Protein AF-0000000080756932 (afdb_homodimer)

Structure (mmCIF, N/CA/C/O backbone):
data_AF-0000000080756932-model_v1
#
loop_
_entity.id
_entity.type
_entity.pdbx_description
1 polymer 'NADH:ubiquinone reductase (non-electrogenic)'
#
loop_
_atom_site.group_PDB
_atom_site.id
_atom_site.type_symbol
_atom_site.label_atom_id
_atom_site.label_alt_id
_atom_site.label_comp_id
_atom_site.label_asym_id
_atom_site.label_entity_id
_atom_site.label_seq_id
_atom_site.pdbx_PDB_ins_code
_atom_site.Cartn_x
_atom_site.Cartn_y
_atom_site.Cartn_z
_atom_site.occupancy
_atom_site.B_iso_or_equiv
_atom_site.auth_seq_id
_atom_site.auth_comp_id
_atom_site.auth_asym_id
_atom_site.auth_atom_id
_atom_site.pdbx_PDB_model_num
ATOM 1 N N . MET A 1 1 ? 19.188 -46.594 1.73 1 73 1 MET A N 1
ATOM 2 C CA . MET A 1 1 ? 19.375 -45.156 1.971 1 73 1 MET A CA 1
ATOM 3 C C . MET A 1 1 ? 18.594 -44.312 0.963 1 73 1 MET A C 1
ATOM 5 O O . MET A 1 1 ? 18.453 -44.719 -0.194 1 73 1 MET A O 1
ATOM 9 N N . ALA A 1 2 ? 17.906 -43.281 1.325 1 90.12 2 ALA A N 1
ATOM 10 C CA . ALA A 1 2 ? 17.047 -42.469 0.476 1 90.12 2 ALA A CA 1
ATOM 11 C C . ALA A 1 2 ? 17.844 -41.812 -0.647 1 90.12 2 ALA A C 1
ATOM 13 O O . ALA A 1 2 ? 18.984 -41.375 -0.446 1 90.12 2 ALA A O 1
ATOM 14 N N . HIS A 1 3 ? 17.375 -41.906 -1.896 1 95.88 3 HIS A N 1
ATOM 15 C CA . HIS A 1 3 ? 18 -41.219 -3.021 1 95.88 3 HIS A CA 1
ATOM 16 C C . HIS A 1 3 ? 17.969 -39.719 -2.822 1 95.88 3 HIS A C 1
ATOM 18 O O . HIS A 1 3 ? 16.891 -39.125 -2.602 1 95.88 3 HIS A O 1
ATOM 24 N N . LYS A 1 4 ? 19.109 -39.125 -2.869 1 97.75 4 LYS A N 1
ATOM 25 C CA . LYS A 1 4 ? 19.219 -37.656 -2.748 1 97.75 4 LYS A CA 1
ATOM 26 C C . LYS A 1 4 ? 19.031 -37 -4.102 1 97.75 4 LYS A C 1
ATOM 28 O O . LYS A 1 4 ? 19.906 -37.062 -4.973 1 97.75 4 LYS A O 1
ATOM 33 N N . VAL A 1 5 ? 17.953 -36.375 -4.242 1 98.44 5 VAL A N 1
ATOM 34 C CA . VAL A 1 5 ? 17.672 -35.625 -5.453 1 98.44 5 VAL A CA 1
ATOM 35 C C . VAL A 1 5 ? 17.859 -34.125 -5.176 1 98.44 5 VAL A C 1
ATOM 37 O O . VAL A 1 5 ? 17.094 -33.531 -4.418 1 98.44 5 VAL A O 1
ATOM 40 N N . LEU A 1 6 ? 18.859 -33.531 -5.812 1 98.62 6 LEU A N 1
ATOM 41 C CA . LEU A 1 6 ? 19.172 -32.094 -5.625 1 98.62 6 LEU A CA 1
ATOM 42 C C . LEU A 1 6 ? 18.719 -31.281 -6.828 1 98.62 6 LEU A C 1
ATOM 44 O O . LEU A 1 6 ? 18.922 -31.688 -7.977 1 98.62 6 LEU A O 1
ATOM 48 N N . ILE A 1 7 ? 17.984 -30.234 -6.559 1 98.69 7 ILE A N 1
ATOM 49 C CA . ILE A 1 7 ? 17.594 -29.25 -7.57 1 98.69 7 ILE A CA 1
ATOM 50 C C . ILE A 1 7 ? 18.359 -27.953 -7.348 1 98.69 7 ILE A C 1
ATOM 52 O O . ILE A 1 7 ? 18.25 -27.328 -6.281 1 98.69 7 ILE A O 1
ATOM 56 N N . LEU A 1 8 ? 19.141 -27.547 -8.328 1 98.25 8 LEU A N 1
ATOM 57 C CA . LEU A 1 8 ? 19.891 -26.312 -8.211 1 98.25 8 LEU A CA 1
ATOM 58 C C . LEU A 1 8 ? 19.203 -25.188 -8.977 1 98.25 8 LEU A C 1
ATOM 60 O O . LEU A 1 8 ? 19.172 -25.203 -10.211 1 98.25 8 LEU A O 1
ATOM 64 N N . GLY A 1 9 ? 18.703 -24.234 -8.234 1 97.56 9 GLY A N 1
ATOM 65 C CA . GLY A 1 9 ? 17.969 -23.109 -8.805 1 97.56 9 GLY A CA 1
ATOM 66 C C . GLY A 1 9 ? 16.484 -23.156 -8.531 1 97.56 9 GLY A C 1
ATOM 67 O O . GLY A 1 9 ? 15.812 -24.141 -8.883 1 97.56 9 GLY A O 1
ATOM 68 N N . ALA A 1 10 ? 15.984 -22.125 -7.891 1 96.69 10 ALA A N 1
ATOM 69 C CA . ALA A 1 10 ? 14.562 -22.047 -7.57 1 96.69 10 ALA A CA 1
ATOM 70 C C . ALA A 1 10 ? 13.844 -21.047 -8.461 1 96.69 10 ALA A C 1
ATOM 72 O O . ALA A 1 10 ? 13.117 -20.172 -7.973 1 96.69 10 ALA A O 1
ATOM 73 N N . GLY A 1 11 ? 14.133 -21.141 -9.781 1 96.56 11 GLY A N 1
ATOM 74 C CA . GLY A 1 11 ? 13.336 -20.453 -10.789 1 96.56 11 GLY A CA 1
ATOM 75 C C . GLY A 1 11 ? 12.117 -21.25 -11.234 1 96.56 11 GLY A C 1
ATOM 76 O O . GLY A 1 11 ? 11.688 -22.156 -10.531 1 96.56 11 GLY A O 1
ATOM 77 N N . TYR A 1 12 ? 11.578 -20.938 -12.359 1 97.31 12 TYR A N 1
ATOM 78 C CA . TYR A 1 12 ? 10.359 -21.578 -12.852 1 97.31 12 TYR A CA 1
ATOM 79 C C . TYR A 1 12 ? 10.562 -23.078 -13.031 1 97.31 12 TYR A C 1
ATOM 81 O O . TYR A 1 12 ? 9.773 -23.875 -12.531 1 97.31 12 TYR A O 1
ATOM 89 N N . ALA A 1 13 ? 11.633 -23.422 -13.656 1 98.19 13 ALA A N 1
ATOM 90 C CA . ALA A 1 13 ? 11.891 -24.828 -13.961 1 98.19 13 ALA A CA 1
ATOM 91 C C . ALA A 1 13 ? 12.188 -25.625 -12.695 1 98.19 13 ALA A C 1
ATOM 93 O O . ALA A 1 13 ? 11.664 -26.719 -12.508 1 98.19 13 ALA A O 1
ATOM 94 N N . GLY A 1 14 ? 13.008 -25.047 -11.852 1 98.62 14 GLY A N 1
ATOM 95 C CA . GLY A 1 14 ? 13.375 -25.734 -10.617 1 98.62 14 GLY A CA 1
ATOM 96 C C . GLY A 1 14 ? 12.203 -25.953 -9.688 1 98.62 14 GLY A C 1
ATOM 97 O O . GLY A 1 14 ? 12.047 -27.031 -9.117 1 98.62 14 GLY A O 1
ATOM 98 N N . ILE A 1 15 ? 11.414 -25.016 -9.547 1 98 15 ILE A N 1
ATOM 99 C CA . ILE A 1 15 ? 10.25 -25.094 -8.672 1 98 15 ILE A CA 1
ATOM 100 C C . ILE A 1 15 ? 9.281 -26.141 -9.203 1 98 15 ILE A C 1
ATOM 102 O O . ILE A 1 15 ? 8.773 -26.984 -8.445 1 98 15 ILE A O 1
ATOM 106 N N . GLU A 1 16 ? 9.055 -26.094 -10.5 1 97.75 16 GLU A N 1
ATOM 107 C CA . GLU A 1 16 ? 8.164 -27.078 -11.102 1 97.75 16 GLU A CA 1
ATOM 108 C C . GLU A 1 16 ? 8.703 -28.5 -10.898 1 97.75 16 GLU A C 1
ATOM 110 O O . GLU A 1 16 ? 7.934 -29.422 -10.625 1 97.75 16 GLU A O 1
ATOM 115 N N . ALA A 1 17 ? 9.984 -28.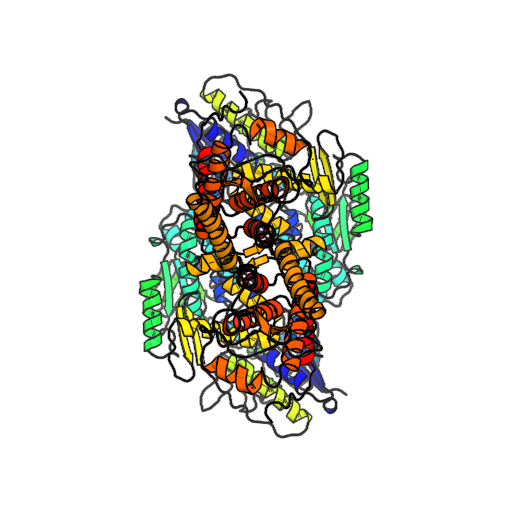672 -11.039 1 98.5 17 ALA A N 1
ATOM 116 C CA . ALA A 1 17 ? 10.602 -29.984 -10.828 1 98.5 17 ALA A CA 1
ATOM 117 C C . ALA A 1 17 ? 10.398 -30.453 -9.391 1 98.5 17 ALA A C 1
ATOM 119 O O . ALA A 1 17 ? 9.984 -31.594 -9.164 1 98.5 17 ALA A O 1
ATOM 120 N N . ALA A 1 18 ? 10.672 -29.578 -8.461 1 98.12 18 ALA A N 1
ATOM 121 C CA . ALA A 1 18 ? 10.555 -29.922 -7.047 1 98.12 18 ALA A CA 1
ATOM 122 C C . ALA A 1 18 ? 9.125 -30.297 -6.684 1 98.12 18 ALA A C 1
ATOM 124 O O . ALA A 1 18 ? 8.883 -31.297 -6 1 98.12 18 ALA A O 1
ATOM 125 N N . LEU A 1 19 ? 8.219 -29.531 -7.164 1 95.88 19 LEU A N 1
ATOM 126 C CA . LEU A 1 19 ? 6.812 -29.766 -6.855 1 95.88 19 LEU A CA 1
ATOM 127 C C . LEU A 1 19 ? 6.328 -31.062 -7.504 1 95.88 19 LEU A C 1
ATOM 129 O O . LEU A 1 19 ? 5.547 -31.812 -6.906 1 95.88 19 LEU A O 1
ATOM 133 N N . THR A 1 20 ? 6.781 -31.328 -8.703 1 96.19 20 THR A N 1
ATOM 134 C CA . THR A 1 20 ? 6.41 -32.531 -9.406 1 96.19 20 THR A CA 1
ATOM 135 C C . THR A 1 20 ? 6.961 -33.781 -8.688 1 96.19 20 THR A C 1
ATOM 137 O O . THR A 1 20 ? 6.254 -34.75 -8.508 1 96.19 20 THR A O 1
ATOM 140 N N . LEU A 1 21 ? 8.211 -33.688 -8.289 1 97.38 21 LEU A N 1
ATOM 141 C CA . LEU A 1 21 ? 8.805 -34.781 -7.531 1 97.38 21 LEU A CA 1
ATOM 142 C C . LEU A 1 21 ? 7.996 -35.094 -6.273 1 97.38 21 LEU A C 1
ATOM 144 O O . LEU A 1 21 ? 7.688 -36.25 -5.98 1 97.38 21 LEU A O 1
ATOM 148 N N . HIS A 1 22 ? 7.703 -34.031 -5.566 1 95.12 22 HIS A N 1
ATOM 149 C CA . HIS A 1 22 ? 6.941 -34.188 -4.332 1 95.12 22 HIS A CA 1
ATOM 150 C C . HIS A 1 22 ? 5.59 -34.844 -4.602 1 95.12 22 HIS A C 1
ATOM 152 O O . HIS A 1 22 ? 5.176 -35.75 -3.869 1 95.12 22 HIS A O 1
ATOM 158 N N . LYS A 1 23 ? 4.918 -34.438 -5.629 1 92.44 23 LYS A N 1
ATOM 159 C CA . LYS A 1 23 ? 3.561 -34.875 -5.93 1 92.44 23 LYS A CA 1
ATOM 160 C C . LYS A 1 23 ? 3.551 -36.312 -6.422 1 92.44 23 LYS A C 1
ATOM 162 O O . LYS A 1 23 ? 2.643 -37.094 -6.094 1 92.44 23 LYS A O 1
ATOM 167 N N . LYS A 1 24 ? 4.594 -36.688 -7.16 1 94.19 24 LYS A N 1
ATOM 168 C CA . LYS A 1 24 ? 4.535 -37.969 -7.887 1 94.19 24 LYS A CA 1
ATOM 169 C C . LYS A 1 24 ? 5.355 -39.031 -7.184 1 94.19 24 LYS A C 1
ATOM 171 O O . LYS A 1 24 ? 5.238 -40.219 -7.496 1 94.19 24 LYS A O 1
ATOM 176 N N . LYS A 1 25 ? 6.129 -38.594 -6.246 1 93.56 25 LYS A N 1
ATOM 177 C CA . LYS A 1 25 ? 6.934 -39.594 -5.551 1 93.56 25 LYS A CA 1
ATOM 178 C C . LYS A 1 25 ? 6.055 -40.562 -4.742 1 93.56 25 LYS A C 1
ATOM 180 O O . LYS A 1 25 ? 5.012 -40.156 -4.227 1 93.56 25 LYS A O 1
ATOM 185 N N . ARG A 1 26 ? 6.418 -41.75 -4.711 1 91.44 26 ARG A N 1
ATOM 186 C CA . ARG A 1 26 ? 5.812 -42.75 -3.854 1 91.44 26 ARG A CA 1
ATOM 187 C C . ARG A 1 26 ? 6.695 -43.062 -2.646 1 91.44 26 ARG A C 1
ATOM 189 O O . ARG A 1 26 ? 7.891 -42.75 -2.66 1 91.44 26 ARG A O 1
ATOM 196 N N . LYS A 1 27 ? 6.039 -43.531 -1.605 1 88.56 27 LYS A N 1
ATOM 197 C CA . LYS A 1 27 ? 6.797 -43.875 -0.401 1 88.56 27 LYS A CA 1
ATOM 198 C C . LYS A 1 27 ? 7.953 -44.812 -0.718 1 88.56 27 LYS A C 1
ATOM 200 O O . LYS A 1 27 ? 9.047 -44.688 -0.167 1 88.56 27 LYS A O 1
ATOM 205 N N . LYS A 1 28 ? 7.695 -45.688 -1.664 1 90.44 28 LYS A N 1
ATOM 206 C CA . LYS A 1 28 ? 8.672 -46.719 -1.999 1 90.44 28 LYS A CA 1
ATOM 207 C C . LYS A 1 28 ? 9.867 -46.125 -2.73 1 90.44 28 LYS A C 1
ATOM 209 O O . LYS A 1 28 ? 10.938 -46.75 -2.781 1 90.44 28 LYS A O 1
ATOM 214 N N . ASP A 1 29 ? 9.695 -45.031 -3.309 1 91.69 29 ASP A N 1
ATOM 215 C CA . ASP A 1 29 ? 10.789 -44.406 -4.031 1 91.69 29 ASP A CA 1
ATOM 216 C C . ASP A 1 29 ? 11.891 -43.938 -3.07 1 91.69 29 ASP A C 1
ATOM 218 O O . ASP A 1 29 ? 13.055 -43.844 -3.461 1 91.69 29 ASP A O 1
ATOM 222 N N . ASP A 1 30 ? 11.586 -43.656 -1.837 1 92.69 30 ASP A N 1
ATOM 223 C CA . ASP A 1 30 ? 12.508 -43.25 -0.78 1 92.69 30 ASP A CA 1
ATOM 224 C C . ASP A 1 30 ? 13.461 -42.156 -1.269 1 92.69 30 ASP A C 1
ATOM 226 O O . ASP A 1 30 ? 14.672 -42.375 -1.349 1 92.69 30 ASP A O 1
ATOM 230 N N . ILE A 1 31 ? 12.938 -41 -1.552 1 95.31 31 ILE A N 1
ATOM 231 C CA . ILE A 1 31 ? 13.758 -39.938 -2.084 1 95.31 31 ILE A CA 1
ATOM 232 C C . ILE A 1 31 ? 13.727 -38.75 -1.122 1 95.31 31 ILE A C 1
ATOM 234 O O . ILE A 1 31 ? 12.719 -38.5 -0.458 1 95.31 31 ILE A O 1
ATOM 238 N N . GLU A 1 32 ? 14.836 -38.062 -1.008 1 96.75 32 GLU A N 1
ATOM 239 C CA . GLU A 1 32 ? 14.984 -36.781 -0.337 1 96.75 32 GLU A CA 1
ATOM 240 C C . GLU A 1 32 ? 15.172 -35.656 -1.347 1 96.75 32 GLU A C 1
ATOM 242 O O . GLU A 1 32 ? 16.141 -35.656 -2.1 1 96.75 32 GLU A O 1
ATOM 247 N N . ILE A 1 33 ? 14.234 -34.781 -1.325 1 97.88 33 ILE A N 1
ATOM 248 C CA . ILE A 1 33 ? 14.258 -33.719 -2.301 1 97.88 33 ILE A CA 1
ATOM 249 C C . ILE A 1 33 ? 14.797 -32.438 -1.647 1 97.88 33 ILE A C 1
ATOM 251 O O . ILE A 1 33 ? 14.289 -32 -0.614 1 97.88 33 ILE A O 1
ATOM 255 N N . THR A 1 34 ? 15.852 -31.828 -2.219 1 97.81 34 THR A N 1
ATOM 256 C CA . THR A 1 34 ? 16.438 -30.562 -1.749 1 97.81 34 THR A CA 1
ATOM 257 C C . THR A 1 34 ? 16.547 -29.562 -2.893 1 97.81 34 THR A C 1
ATOM 259 O O . THR A 1 34 ? 17.047 -29.891 -3.971 1 97.81 34 THR A O 1
ATOM 262 N N . ILE A 1 35 ? 16.062 -28.391 -2.668 1 97.88 35 ILE A N 1
ATOM 263 C CA . ILE A 1 35 ? 16.219 -27.312 -3.635 1 97.88 35 ILE A CA 1
ATOM 264 C C . ILE A 1 35 ? 17.141 -26.234 -3.064 1 97.88 35 ILE A C 1
ATOM 266 O O . ILE A 1 35 ? 16.984 -25.828 -1.912 1 97.88 35 ILE A O 1
ATOM 270 N N . ILE A 1 36 ? 18.156 -25.844 -3.893 1 96.25 36 ILE A N 1
ATOM 271 C CA . ILE A 1 36 ? 19.156 -24.859 -3.471 1 96.25 36 ILE A CA 1
ATOM 272 C C . ILE A 1 36 ? 19.062 -23.609 -4.344 1 96.25 36 ILE A C 1
ATOM 274 O O . ILE A 1 36 ? 19 -23.719 -5.574 1 96.25 36 ILE A O 1
ATOM 278 N N . ASP A 1 37 ? 18.938 -22.516 -3.703 1 94 37 ASP A N 1
ATOM 279 C CA . ASP A 1 37 ? 18.953 -21.25 -4.418 1 94 37 ASP A CA 1
ATOM 280 C C . ASP A 1 37 ? 19.703 -20.188 -3.619 1 94 37 ASP A C 1
ATOM 282 O O . ASP A 1 37 ? 19.766 -20.25 -2.389 1 94 37 ASP A O 1
ATOM 286 N N . LYS A 1 38 ? 20.25 -19.25 -4.324 1 89.06 38 LYS A N 1
ATOM 287 C CA . LYS A 1 38 ? 20.969 -18.172 -3.658 1 89.06 38 LYS A CA 1
ATOM 288 C C . LYS A 1 38 ? 20 -17.203 -2.99 1 89.06 38 LYS A C 1
ATOM 290 O O . LYS A 1 38 ? 20.391 -16.469 -2.07 1 89.06 38 LYS A O 1
ATOM 295 N N . ASN A 1 39 ? 18.781 -17.219 -3.496 1 83.62 39 ASN A N 1
ATOM 296 C CA . ASN A 1 39 ? 17.75 -16.359 -2.92 1 83.62 39 ASN A CA 1
ATOM 297 C C . ASN A 1 39 ? 16.719 -17.172 -2.15 1 83.62 39 ASN A C 1
ATOM 299 O O . ASN A 1 39 ? 16.438 -18.328 -2.494 1 83.62 39 ASN A O 1
ATOM 303 N N . PRO A 1 40 ? 16.125 -16.609 -1.154 1 82.25 40 PRO A N 1
ATOM 304 C CA . PRO A 1 40 ? 15.062 -17.297 -0.428 1 82.25 40 PRO A CA 1
ATOM 305 C C . PRO A 1 40 ? 13.688 -17.078 -1.067 1 82.25 40 PRO A C 1
ATOM 307 O O . PRO A 1 40 ? 12.664 -17.359 -0.44 1 82.25 40 PRO A O 1
ATOM 310 N N . TYR A 1 41 ? 13.703 -16.516 -2.244 1 87.06 41 TYR A N 1
ATOM 311 C CA . TYR A 1 41 ? 12.438 -16.219 -2.908 1 87.06 41 TYR A CA 1
ATOM 312 C C . TYR A 1 41 ? 12.508 -16.547 -4.395 1 87.06 41 TYR A C 1
ATOM 314 O O . TYR A 1 41 ? 13.602 -16.609 -4.969 1 87.06 41 TYR A O 1
ATOM 322 N N . HIS A 1 42 ? 11.32 -16.828 -4.906 1 93.38 42 HIS A N 1
ATOM 323 C CA . HIS A 1 42 ? 11.102 -16.953 -6.344 1 93.38 42 HIS A CA 1
ATOM 324 C C . HIS A 1 42 ? 10.766 -15.609 -6.973 1 93.38 42 HIS A C 1
ATOM 326 O O . HIS A 1 42 ? 9.969 -14.852 -6.422 1 93.38 42 HIS A O 1
ATOM 332 N N . THR A 1 43 ? 11.438 -15.273 -8.047 1 92.75 43 THR A N 1
ATOM 333 C CA . THR A 1 43 ? 11.172 -14.016 -8.742 1 92.75 43 THR A CA 1
ATOM 334 C C . THR A 1 43 ? 10.258 -14.242 -9.945 1 92.75 43 THR A C 1
ATOM 336 O O . THR A 1 43 ? 10.523 -15.117 -10.766 1 92.75 43 THR A O 1
ATOM 339 N N . LEU A 1 44 ? 9.242 -13.492 -10.016 1 94.06 44 LEU A N 1
ATOM 340 C CA . LEU A 1 44 ? 8.375 -13.492 -11.18 1 94.06 44 LEU A CA 1
ATOM 341 C C . LEU A 1 44 ? 8.953 -12.617 -12.289 1 94.06 44 LEU A C 1
ATOM 343 O O . LEU A 1 44 ? 8.594 -11.445 -12.406 1 94.06 44 LEU A O 1
ATOM 347 N N . LEU A 1 45 ? 9.68 -13.203 -13.102 1 91.88 45 LEU A N 1
ATOM 348 C CA . LEU A 1 45 ? 10.477 -12.516 -14.109 1 91.88 45 LEU A CA 1
ATOM 349 C C . LEU A 1 45 ? 9.578 -11.797 -15.117 1 91.88 45 LEU A C 1
ATOM 351 O O . LEU A 1 45 ? 9.945 -10.742 -15.641 1 91.88 45 LEU A O 1
ATOM 355 N N . THR A 1 46 ? 8.453 -12.312 -15.336 1 90.25 46 THR A N 1
ATOM 356 C CA . THR A 1 46 ? 7.559 -11.805 -16.375 1 90.25 46 THR A CA 1
ATOM 357 C C . THR A 1 46 ? 6.938 -10.477 -15.938 1 90.25 46 THR A C 1
ATOM 359 O O . THR A 1 46 ? 6.332 -9.773 -16.75 1 90.25 46 THR A O 1
ATOM 362 N N . GLU A 1 47 ? 7.133 -10.102 -14.75 1 92.69 47 GLU A N 1
ATOM 363 C CA . GLU A 1 47 ? 6.484 -8.891 -14.25 1 92.69 47 GLU A CA 1
ATOM 364 C C . GLU A 1 47 ? 7.516 -7.875 -13.766 1 92.69 47 GLU A C 1
ATOM 366 O O . GLU A 1 47 ? 7.16 -6.84 -13.203 1 92.69 47 GLU A O 1
ATOM 371 N N . LEU A 1 48 ? 8.75 -8.102 -13.984 1 93.19 48 LEU A N 1
ATOM 372 C CA . LEU A 1 48 ? 9.812 -7.223 -13.492 1 93.19 48 LEU A CA 1
ATOM 373 C C . LEU A 1 48 ? 9.68 -5.824 -14.086 1 93.19 48 LEU A C 1
ATOM 375 O O . LEU A 1 48 ? 9.961 -4.828 -13.414 1 93.19 48 LEU A O 1
ATOM 379 N N . HIS A 1 49 ? 9.25 -5.785 -15.375 1 94 49 HIS A N 1
ATOM 380 C CA . HIS A 1 49 ? 9.125 -4.504 -16.062 1 94 49 HIS A CA 1
ATOM 381 C C . HIS A 1 49 ? 8.094 -3.613 -15.375 1 94 49 HIS A C 1
ATOM 383 O O . HIS A 1 49 ? 8.18 -2.385 -15.445 1 94 49 HIS A O 1
ATOM 389 N N . GLU A 1 50 ? 7.137 -4.219 -14.75 1 93.62 50 GLU A N 1
ATOM 390 C CA . GLU A 1 50 ? 6.102 -3.449 -14.062 1 93.62 50 GLU A CA 1
ATOM 391 C C . GLU A 1 50 ? 6.672 -2.732 -12.836 1 93.62 50 GLU A C 1
ATOM 393 O O . GLU A 1 50 ? 6.242 -1.625 -12.508 1 93.62 50 GLU A O 1
ATOM 398 N N . VAL A 1 51 ? 7.613 -3.371 -12.172 1 91.94 51 VAL A N 1
ATOM 399 C CA . VAL A 1 51 ? 8.281 -2.746 -11.039 1 91.94 51 VAL A CA 1
ATOM 400 C C . VAL A 1 51 ? 9.227 -1.648 -11.531 1 91.94 51 VAL A C 1
ATOM 402 O O . VAL A 1 51 ? 9.227 -0.539 -10.992 1 91.94 51 VAL A O 1
ATOM 405 N N . ALA A 1 52 ? 9.922 -1.959 -12.578 1 94.5 52 ALA A N 1
ATOM 406 C CA . ALA A 1 52 ? 10.852 -0.988 -13.156 1 94.5 52 ALA A CA 1
ATOM 407 C C . ALA A 1 52 ? 10.117 0.268 -13.609 1 94.5 52 ALA A C 1
ATOM 409 O O . ALA A 1 52 ? 10.633 1.38 -13.484 1 94.5 52 ALA A O 1
ATOM 410 N N . GLY A 1 53 ? 8.945 0.082 -14.117 1 94.19 53 GLY A N 1
ATOM 411 C CA . GLY A 1 53 ? 8.125 1.18 -14.594 1 94.19 53 GLY A CA 1
ATOM 412 C C . GLY A 1 53 ? 7.215 1.754 -13.523 1 94.19 53 GLY A C 1
ATOM 413 O O . GLY A 1 53 ? 6.297 2.518 -13.828 1 94.19 53 GLY A O 1
ATOM 414 N N . ASN A 1 54 ? 7.332 1.336 -12.297 1 92.06 54 ASN A N 1
ATOM 415 C CA . ASN A 1 54 ? 6.645 1.868 -11.125 1 92.06 54 ASN A CA 1
ATOM 416 C C . ASN A 1 54 ? 5.141 1.613 -11.188 1 92.06 54 ASN A C 1
ATOM 418 O O . ASN A 1 54 ? 4.344 2.453 -10.766 1 92.06 54 ASN A O 1
ATOM 422 N N . ARG A 1 55 ? 4.758 0.585 -11.82 1 90.75 55 ARG A N 1
ATOM 423 C CA . ARG A 1 55 ? 3.34 0.234 -11.836 1 90.75 55 ARG A CA 1
ATOM 424 C C . ARG A 1 55 ? 2.938 -0.469 -10.547 1 90.75 55 ARG A C 1
ATOM 426 O O . ARG A 1 55 ? 1.871 -0.194 -9.992 1 90.75 55 ARG A O 1
ATOM 433 N N . ILE A 1 56 ? 3.787 -1.425 -10.148 1 89 56 ILE A N 1
ATOM 434 C CA . ILE A 1 56 ? 3.52 -2.188 -8.93 1 89 56 ILE A CA 1
ATOM 435 C C . ILE A 1 56 ? 4.738 -2.137 -8.008 1 89 56 ILE A C 1
ATOM 437 O O . ILE A 1 56 ? 5.824 -1.73 -8.43 1 89 56 ILE A O 1
ATOM 441 N N . THR A 1 57 ? 4.531 -2.588 -6.762 1 82.69 57 THR A N 1
ATOM 442 C CA . THR A 1 57 ? 5.598 -2.572 -5.77 1 82.69 57 THR A CA 1
ATOM 443 C C . THR A 1 57 ? 6.5 -3.795 -5.922 1 82.69 57 THR A C 1
ATOM 445 O O . THR A 1 57 ? 6.133 -4.762 -6.59 1 82.69 57 THR A O 1
ATOM 448 N N . GLU A 1 58 ? 7.621 -3.678 -5.32 1 80.38 58 GLU A N 1
ATOM 449 C CA . GLU A 1 58 ? 8.641 -4.707 -5.504 1 80.38 58 GLU A CA 1
ATOM 450 C C . GLU A 1 58 ? 8.219 -6.023 -4.852 1 80.38 58 GLU A C 1
ATOM 452 O O . GLU A 1 58 ? 8.586 -7.098 -5.324 1 80.38 58 GLU A O 1
ATOM 457 N N . ASP A 1 59 ? 7.434 -6.016 -3.869 1 78.56 59 ASP A N 1
ATOM 458 C CA . ASP A 1 59 ? 7.02 -7.234 -3.184 1 78.56 59 ASP A CA 1
ATOM 459 C C . ASP A 1 59 ? 6.023 -8.023 -4.027 1 78.56 59 ASP A C 1
ATOM 461 O O . ASP A 1 59 ? 5.77 -9.203 -3.758 1 78.56 59 ASP A O 1
ATOM 465 N N . ALA A 1 60 ? 5.547 -7.395 -5.074 1 85.81 60 ALA A N 1
ATOM 466 C CA . ALA A 1 60 ? 4.555 -8.031 -5.938 1 85.81 60 ALA A CA 1
ATOM 467 C C . ALA A 1 60 ? 5.211 -9.047 -6.867 1 85.81 60 ALA A C 1
ATOM 469 O O . ALA A 1 60 ? 4.535 -9.922 -7.426 1 85.81 60 ALA A O 1
ATOM 470 N N . VAL A 1 61 ? 6.547 -8.992 -6.996 1 90.75 61 VAL A N 1
ATOM 471 C CA . VAL A 1 61 ? 7.164 -9.836 -8.016 1 90.75 61 VAL A CA 1
ATOM 472 C C . VAL A 1 61 ? 8.039 -10.898 -7.352 1 90.75 61 VAL A C 1
ATOM 474 O O . VAL A 1 61 ? 8.852 -11.547 -8.016 1 90.75 61 VAL A O 1
ATOM 477 N N . ILE A 1 62 ? 7.902 -11.062 -6.043 1 88.56 62 ILE A N 1
ATOM 478 C CA . ILE A 1 62 ? 8.672 -12.094 -5.352 1 88.56 62 ILE A CA 1
ATOM 479 C C . ILE A 1 62 ? 7.73 -12.992 -4.551 1 88.56 62 ILE A C 1
ATOM 481 O O . ILE A 1 62 ? 6.727 -12.516 -4.008 1 88.56 62 ILE A O 1
ATOM 485 N N . VAL A 1 63 ? 8.039 -14.273 -4.496 1 89.19 63 VAL A N 1
ATOM 486 C CA . VAL A 1 63 ? 7.316 -15.258 -3.703 1 89.19 63 VAL A CA 1
ATOM 487 C C . VAL A 1 63 ? 8.289 -16.031 -2.816 1 89.19 63 VAL A C 1
ATOM 489 O O . VAL A 1 63 ? 9.18 -16.719 -3.316 1 89.19 63 VAL A O 1
ATOM 492 N N . PRO A 1 64 ? 8.133 -15.938 -1.53 1 84.5 64 PRO A N 1
ATOM 493 C CA . PRO A 1 64 ? 9.031 -16.703 -0.657 1 84.5 64 PRO A CA 1
ATOM 494 C C . PRO A 1 64 ? 8.969 -18.203 -0.909 1 84.5 64 PRO A C 1
ATOM 496 O O . PRO A 1 64 ? 7.875 -18.766 -1.045 1 84.5 64 PRO A O 1
ATOM 499 N N . LEU A 1 65 ? 10.141 -18.828 -0.977 1 91.12 65 LEU A N 1
ATOM 500 C CA . LEU A 1 65 ? 10.211 -20.266 -1.246 1 91.12 65 LEU A CA 1
ATOM 501 C C . LEU A 1 65 ? 9.539 -21.062 -0.132 1 91.12 65 LEU A C 1
ATOM 503 O O . LEU A 1 65 ? 8.914 -22.094 -0.391 1 91.12 65 LEU A O 1
ATOM 507 N N . LYS A 1 66 ? 9.609 -20.578 1.049 1 83.75 66 LYS A N 1
ATOM 508 C CA . LYS A 1 66 ? 8.984 -21.25 2.188 1 83.75 66 LYS A CA 1
ATOM 509 C C . LYS A 1 66 ? 7.477 -21.359 1.998 1 83.75 66 LYS A C 1
ATOM 511 O O . LYS A 1 66 ? 6.867 -22.344 2.422 1 83.75 66 LYS A O 1
ATOM 516 N N . ASP A 1 67 ? 6.965 -20.359 1.4 1 86 67 ASP A N 1
ATOM 517 C CA . ASP A 1 67 ? 5.527 -20.375 1.143 1 86 67 ASP A CA 1
ATOM 518 C C . ASP A 1 67 ? 5.184 -21.344 0.01 1 86 67 ASP A C 1
ATOM 520 O O . ASP A 1 67 ? 4.18 -22.047 0.078 1 86 67 ASP A O 1
ATOM 524 N N . ILE A 1 68 ? 6.02 -21.359 -0.972 1 92.69 68 ILE A N 1
ATOM 525 C CA . ILE A 1 68 ? 5.789 -22.219 -2.123 1 92.69 68 ILE A CA 1
ATOM 526 C C . ILE A 1 68 ? 5.84 -23.688 -1.685 1 92.69 68 ILE A C 1
ATOM 528 O O . ILE A 1 68 ? 4.988 -24.484 -2.08 1 92.69 68 ILE A O 1
ATOM 532 N N . PHE A 1 69 ? 6.754 -23.984 -0.862 1 93.19 69 PHE A N 1
ATOM 533 C CA . PHE A 1 69 ? 6.977 -25.391 -0.528 1 93.19 69 PHE A CA 1
ATOM 534 C C . PHE A 1 69 ? 6.398 -25.719 0.843 1 93.19 69 PHE A C 1
ATOM 536 O O . PHE A 1 69 ? 6.711 -26.766 1.422 1 93.19 69 PHE A O 1
ATOM 543 N N . ALA A 1 70 ? 5.469 -24.781 1.191 1 85.25 70 ALA A N 1
ATOM 544 C CA . ALA A 1 70 ? 4.758 -25.078 2.432 1 85.25 70 ALA A CA 1
ATOM 545 C C . ALA A 1 70 ? 3.959 -26.375 2.305 1 85.25 70 ALA A C 1
ATOM 547 O O . ALA A 1 70 ? 3.342 -26.641 1.27 1 85.25 70 ALA A O 1
ATOM 548 N N . TYR A 1 71 ? 4.059 -27.234 3.254 1 87.12 71 TYR A N 1
ATOM 549 C CA . TYR A 1 71 ? 3.289 -28.469 3.328 1 87.12 71 TYR A CA 1
ATOM 550 C C . TYR A 1 71 ? 3.877 -29.547 2.41 1 87.12 71 TYR A C 1
ATOM 552 O O . TYR A 1 71 ? 3.17 -30.453 1.969 1 87.12 71 TYR A O 1
ATOM 560 N N . THR A 1 72 ? 5.039 -29.281 1.871 1 91.31 72 THR A N 1
ATOM 561 C CA . THR A 1 72 ? 5.785 -30.297 1.117 1 91.31 72 THR A CA 1
ATOM 562 C C . THR A 1 72 ? 6.977 -30.797 1.924 1 91.31 72 THR A C 1
ATOM 564 O O . THR A 1 72 ? 7.289 -30.25 2.984 1 91.31 72 THR A O 1
ATOM 567 N N . ASP A 1 73 ? 7.504 -31.859 1.496 1 90.19 73 ASP A N 1
ATOM 568 C CA . ASP A 1 73 ? 8.695 -32.375 2.164 1 90.19 73 ASP A CA 1
ATOM 569 C C . ASP A 1 73 ? 9.969 -31.922 1.441 1 90.19 73 ASP A C 1
ATOM 571 O O . ASP A 1 73 ? 11.023 -32.531 1.606 1 90.19 73 ASP A O 1
ATOM 575 N N . VAL A 1 74 ? 9.859 -30.922 0.624 1 95.5 74 VAL A N 1
ATOM 576 C CA . VAL A 1 74 ? 11.023 -30.375 -0.075 1 95.5 74 VAL A CA 1
ATOM 577 C C . VAL A 1 74 ? 11.859 -29.547 0.892 1 95.5 74 VAL A C 1
ATOM 579 O O . VAL A 1 74 ? 11.352 -28.625 1.539 1 95.5 74 VAL A O 1
ATOM 582 N N . LYS A 1 75 ? 13.078 -29.891 0.97 1 94.75 75 LYS A N 1
ATOM 583 C CA . LYS A 1 75 ? 14.008 -29.125 1.792 1 94.75 75 LYS A CA 1
ATOM 584 C C . LYS A 1 75 ? 14.555 -27.922 1.027 1 94.75 75 LYS A C 1
ATOM 586 O O . LYS A 1 75 ? 15.039 -28.062 -0.099 1 94.75 75 LYS A O 1
ATOM 591 N N . ILE A 1 76 ? 14.453 -26.75 1.656 1 92.81 76 ILE A N 1
ATOM 592 C CA . ILE A 1 76 ? 14.945 -25.531 1.038 1 92.81 76 ILE A CA 1
ATOM 593 C C . ILE A 1 76 ? 16.297 -25.141 1.647 1 92.81 76 ILE A C 1
ATOM 595 O O . ILE A 1 76 ? 16.422 -25.062 2.871 1 92.81 76 ILE A O 1
ATOM 599 N N . VAL A 1 77 ? 17.266 -24.938 0.768 1 90.81 77 VAL A N 1
ATOM 600 C CA . VAL A 1 77 ? 18.594 -24.516 1.221 1 90.81 77 VAL A CA 1
ATOM 601 C C . VAL A 1 77 ? 18.984 -23.219 0.515 1 90.81 77 VAL A C 1
ATOM 603 O O . VAL A 1 77 ? 18.984 -23.141 -0.716 1 90.81 77 VAL A O 1
ATOM 606 N N . LYS A 1 78 ? 19.172 -22.219 1.254 1 86.88 78 LYS A N 1
ATOM 607 C CA . LYS A 1 78 ? 19.719 -20.984 0.691 1 86.88 78 LYS A CA 1
ATOM 608 C C . LYS A 1 78 ? 21.234 -21.031 0.63 1 86.88 78 LYS A C 1
ATOM 610 O O . LYS A 1 78 ? 21.906 -21.016 1.667 1 86.88 78 LYS A O 1
ATOM 615 N N . ASP A 1 79 ? 21.781 -21.109 -0.527 1 88.31 79 ASP A N 1
ATOM 616 C CA . ASP A 1 79 ? 23.219 -21.156 -0.733 1 88.31 79 ASP A CA 1
ATOM 617 C C . ASP A 1 79 ? 23.578 -20.797 -2.174 1 88.31 79 ASP A C 1
ATOM 619 O O . ASP A 1 79 ? 22.766 -20.984 -3.084 1 88.31 79 ASP A O 1
ATOM 623 N N . GLU A 1 80 ? 24.75 -20.172 -2.271 1 90.75 80 GLU A N 1
ATOM 624 C CA . GLU A 1 80 ? 25.25 -19.859 -3.609 1 90.75 80 GLU A CA 1
ATOM 625 C C . GLU A 1 80 ? 26.312 -20.859 -4.031 1 90.75 80 GLU A C 1
ATOM 627 O O . GLU A 1 80 ? 27.422 -20.859 -3.488 1 90.75 80 GLU A O 1
ATOM 632 N N . ILE A 1 81 ? 25.984 -21.672 -4.984 1 94.75 81 ILE A N 1
ATOM 633 C CA . ILE A 1 81 ? 26.906 -22.703 -5.457 1 94.75 81 ILE A CA 1
ATOM 634 C C . ILE A 1 81 ? 27.891 -22.094 -6.441 1 94.75 81 ILE A C 1
ATOM 636 O O . ILE A 1 81 ? 27.5 -21.375 -7.367 1 94.75 81 ILE A O 1
ATOM 640 N N . LYS A 1 82 ? 29.141 -22.469 -6.246 1 93.25 82 LYS A N 1
ATOM 641 C CA . LYS A 1 82 ? 30.203 -21.859 -7.062 1 93.25 82 LYS A CA 1
ATOM 642 C C . LYS A 1 82 ? 30.766 -22.875 -8.062 1 93.25 82 LYS A C 1
ATOM 644 O O . LYS A 1 82 ? 31.266 -22.484 -9.125 1 93.25 82 LYS A O 1
ATOM 649 N N . ASN A 1 83 ? 30.688 -24.094 -7.645 1 93.75 83 ASN A N 1
ATOM 650 C CA . ASN A 1 83 ? 31.234 -25.141 -8.5 1 93.75 83 ASN A CA 1
ATOM 651 C C . ASN A 1 83 ? 30.453 -26.438 -8.359 1 93.75 83 ASN A C 1
ATOM 653 O O . ASN A 1 83 ? 29.828 -26.688 -7.332 1 93.75 83 ASN A O 1
ATOM 657 N N . ILE A 1 84 ? 30.516 -27.188 -9.531 1 94.94 84 ILE A N 1
ATOM 658 C CA . ILE A 1 84 ? 29.859 -28.484 -9.539 1 94.94 84 ILE A CA 1
ATOM 659 C C . ILE A 1 84 ? 30.859 -29.562 -9.938 1 94.94 84 ILE A C 1
ATOM 661 O O . ILE A 1 84 ? 31.469 -29.5 -11.008 1 94.94 84 ILE A O 1
ATOM 665 N N . ASP A 1 85 ? 31.062 -30.578 -9.086 1 95.31 85 ASP A N 1
ATOM 666 C CA . ASP A 1 85 ? 31.875 -31.75 -9.375 1 95.31 85 ASP A CA 1
ATOM 667 C C . ASP A 1 85 ? 31.031 -32.906 -9.898 1 95.31 85 ASP A C 1
ATOM 669 O O . ASP A 1 85 ? 30.578 -33.75 -9.125 1 95.31 85 ASP A O 1
ATOM 673 N N . LEU A 1 86 ? 30.922 -33 -11.227 1 95.19 86 LEU A N 1
ATOM 674 C CA . LEU A 1 86 ? 30.047 -33.969 -11.867 1 95.19 86 LEU A CA 1
ATOM 675 C C . LEU A 1 86 ? 30.578 -35.375 -11.672 1 95.19 86 LEU A C 1
ATOM 677 O O . LEU A 1 86 ? 29.797 -36.344 -11.594 1 95.19 86 LEU A O 1
ATOM 681 N N . GLU A 1 87 ? 31.812 -35.562 -11.57 1 93.88 87 GLU A N 1
ATOM 682 C CA . GLU A 1 87 ? 32.438 -36.875 -11.438 1 93.88 87 GLU A CA 1
ATOM 683 C C . GLU A 1 87 ? 32.156 -37.469 -10.055 1 93.88 87 GLU A C 1
ATOM 685 O O . GLU A 1 87 ? 31.969 -38.688 -9.922 1 93.88 87 GLU A O 1
ATOM 690 N N . ASN A 1 88 ? 32.188 -36.562 -9.109 1 95.81 88 ASN A N 1
ATOM 691 C CA . ASN A 1 88 ? 31.984 -37.031 -7.742 1 95.81 88 ASN A CA 1
ATOM 692 C C . ASN A 1 88 ? 30.594 -36.719 -7.227 1 95.81 88 ASN A C 1
ATOM 694 O O . ASN A 1 88 ? 30.297 -36.875 -6.039 1 95.81 88 ASN A O 1
ATOM 698 N N . ASN A 1 89 ? 29.75 -36.281 -8.031 1 96.88 89 ASN A N 1
ATOM 699 C CA . ASN A 1 89 ? 28.344 -36 -7.738 1 96.88 89 ASN A CA 1
ATOM 700 C C . ASN A 1 89 ? 28.203 -35.094 -6.523 1 96.88 89 ASN A C 1
ATOM 702 O O . ASN A 1 89 ? 27.484 -35.406 -5.578 1 96.88 89 ASN A O 1
ATOM 706 N N . LYS A 1 90 ? 28.812 -33.938 -6.578 1 96.94 90 LYS A N 1
ATOM 707 C CA . LYS A 1 90 ? 28.703 -32.969 -5.465 1 96.94 90 LYS A CA 1
ATOM 708 C C . LYS A 1 90 ? 28.641 -31.547 -5.969 1 96.94 90 LYS A C 1
ATOM 710 O O . LYS A 1 90 ? 29.281 -31.203 -6.965 1 96.94 90 LYS A O 1
ATOM 715 N N . LEU A 1 91 ? 27.859 -30.719 -5.281 1 97.12 91 LEU A N 1
ATOM 716 C CA . LEU A 1 91 ? 27.844 -29.266 -5.445 1 97.12 91 LEU A CA 1
ATOM 717 C C . LEU A 1 91 ? 28.703 -28.578 -4.383 1 97.12 91 LEU A C 1
ATOM 719 O O . LEU A 1 91 ? 28.719 -29.016 -3.227 1 97.12 91 LEU A O 1
ATOM 723 N N . ILE A 1 92 ? 29.391 -27.547 -4.762 1 95.88 92 ILE A N 1
ATOM 724 C CA . ILE A 1 92 ? 30.344 -26.906 -3.854 1 95.88 92 ILE A CA 1
ATOM 725 C C . ILE A 1 92 ? 30.031 -25.422 -3.746 1 95.88 92 ILE A C 1
ATOM 727 O O . ILE A 1 92 ? 29.906 -24.734 -4.762 1 95.88 92 ILE A O 1
ATOM 731 N N . SER A 1 93 ? 29.797 -25 -2.551 1 92.88 93 SER A N 1
ATOM 732 C CA . SER A 1 93 ? 29.719 -23.578 -2.262 1 92.88 93 SER A CA 1
ATOM 733 C C . SER A 1 93 ? 30.953 -23.094 -1.517 1 92.88 93 SER A C 1
ATOM 735 O O . SER A 1 93 ? 31.969 -23.797 -1.45 1 92.88 93 SER A O 1
ATOM 737 N N . ASP A 1 94 ? 30.938 -21.828 -1.043 1 85.19 94 ASP A N 1
ATOM 738 C CA . ASP A 1 94 ? 32.094 -21.297 -0.311 1 85.19 94 ASP A CA 1
ATOM 739 C C . ASP A 1 94 ? 32.25 -22 1.031 1 85.19 94 ASP A C 1
ATOM 741 O O . ASP A 1 94 ? 33.375 -22.156 1.517 1 85.19 94 ASP A O 1
ATOM 745 N N . THR A 1 95 ? 31.109 -22.531 1.495 1 81.25 95 THR A N 1
ATOM 746 C CA . THR A 1 95 ? 31.172 -23 2.875 1 81.25 95 THR A CA 1
ATOM 747 C C . THR A 1 95 ? 30.672 -24.438 2.986 1 81.25 95 THR A C 1
ATOM 749 O O . THR A 1 95 ? 30.922 -25.109 3.99 1 81.25 95 THR A O 1
ATOM 752 N N . ASN A 1 96 ? 29.969 -24.953 1.972 1 88.25 96 ASN A N 1
ATOM 753 C CA . ASN A 1 96 ? 29.328 -26.25 2.105 1 88.25 96 ASN A CA 1
ATOM 754 C C . ASN A 1 96 ? 29.562 -27.125 0.875 1 88.25 96 ASN A C 1
ATOM 756 O O . ASN A 1 96 ? 30.016 -26.641 -0.157 1 88.25 96 ASN A O 1
ATOM 760 N N . GLU A 1 97 ? 29.406 -28.406 1.116 1 95.12 97 GLU A N 1
ATOM 761 C CA . GLU A 1 97 ? 29.359 -29.406 0.052 1 95.12 97 GLU A CA 1
ATOM 762 C C . GLU A 1 97 ? 28.062 -30.219 0.125 1 95.12 97 GLU A C 1
ATOM 764 O O . GLU A 1 97 ? 27.609 -30.578 1.214 1 95.12 97 GLU A O 1
ATOM 769 N N . TYR A 1 98 ? 27.484 -30.406 -1.063 1 96.44 98 TYR A N 1
ATOM 770 C CA . TYR A 1 98 ? 26.219 -31.156 -1.116 1 96.44 98 TYR A CA 1
ATOM 771 C C . TYR A 1 98 ? 26.344 -32.375 -2.039 1 96.44 98 TYR A C 1
ATOM 773 O O . TYR A 1 98 ? 26.531 -32.219 -3.25 1 96.44 98 TYR A O 1
ATOM 781 N N . GLN A 1 99 ? 26.203 -33.562 -1.487 1 97.38 99 GLN A N 1
ATOM 782 C CA . GLN A 1 99 ? 26.219 -34.781 -2.291 1 97.38 99 GLN A CA 1
ATOM 783 C C . GLN A 1 99 ? 24.844 -35.062 -2.879 1 97.38 99 GLN A C 1
ATOM 785 O O . GLN A 1 99 ? 23.812 -34.719 -2.273 1 97.38 99 GLN A O 1
ATOM 790 N N . TYR A 1 100 ? 24.875 -35.688 -4.098 1 97.75 100 TYR A N 1
ATOM 791 C CA . TYR A 1 100 ? 23.594 -36.062 -4.707 1 97.75 100 TYR A CA 1
ATOM 792 C C . TYR A 1 100 ? 23.703 -37.406 -5.414 1 97.75 100 TYR A C 1
ATOM 794 O O . TYR A 1 100 ? 24.797 -37.844 -5.773 1 97.75 100 TYR A O 1
ATOM 802 N N . ASP A 1 101 ? 22.531 -38.062 -5.535 1 98 101 ASP A N 1
ATOM 803 C CA . ASP A 1 101 ? 22.391 -39.188 -6.422 1 98 101 ASP A CA 1
ATOM 804 C C . ASP A 1 101 ? 21.875 -38.781 -7.797 1 98 101 ASP A C 1
ATOM 806 O O . ASP A 1 101 ? 22.266 -39.344 -8.82 1 98 101 ASP A O 1
ATOM 810 N N . TYR A 1 102 ? 20.984 -37.812 -7.801 1 98.25 102 TYR A N 1
ATOM 811 C CA . TYR A 1 102 ? 20.484 -37.188 -9.008 1 98.25 102 TYR A CA 1
ATOM 812 C C . TYR A 1 102 ? 20.516 -35.656 -8.883 1 98.25 102 TYR A C 1
ATOM 814 O O . TYR A 1 102 ? 20.281 -35.125 -7.801 1 98.25 102 TYR A O 1
ATOM 822 N N . LEU A 1 103 ? 20.828 -35 -9.984 1 98.31 103 LEU A N 1
ATOM 823 C CA . LEU A 1 103 ? 20.875 -33.531 -10.023 1 98.31 103 LEU A CA 1
ATOM 824 C C . LEU A 1 103 ? 20 -33 -11.141 1 98.31 103 LEU A C 1
ATOM 826 O O . LEU A 1 103 ? 20.062 -33.438 -12.281 1 98.31 103 LEU A O 1
ATOM 830 N N . ILE A 1 104 ? 19.109 -32.094 -10.805 1 98.5 104 ILE A N 1
ATOM 831 C CA . ILE A 1 104 ? 18.406 -31.297 -11.789 1 98.5 104 ILE A CA 1
ATOM 832 C C . ILE A 1 104 ? 18.984 -29.891 -11.805 1 98.5 104 ILE A C 1
ATOM 834 O O . ILE A 1 104 ? 18.797 -29.125 -10.852 1 98.5 104 ILE A O 1
ATOM 838 N N . PHE A 1 105 ? 19.641 -29.609 -12.859 1 97.44 105 PHE A N 1
ATOM 839 C CA . PHE A 1 105 ? 20.328 -28.344 -13.023 1 97.44 105 PHE A CA 1
ATOM 840 C C . PHE A 1 105 ? 19.406 -27.297 -13.617 1 97.44 105 PHE A C 1
ATOM 842 O O . PHE A 1 105 ? 19.141 -27.297 -14.82 1 97.44 105 PHE A O 1
ATOM 849 N N . ALA A 1 106 ? 18.922 -26.312 -12.805 1 98 106 ALA A N 1
ATOM 850 C CA . ALA A 1 106 ? 17.922 -25.312 -13.188 1 98 106 ALA A CA 1
ATOM 851 C C . ALA A 1 106 ? 18.359 -23.906 -12.797 1 98 106 ALA A C 1
ATOM 853 O O . ALA A 1 106 ? 17.594 -23.156 -12.195 1 98 106 ALA A O 1
ATOM 854 N N . VAL A 1 107 ? 19.516 -23.484 -13.164 1 95.75 107 VAL A N 1
ATOM 855 C CA . VAL A 1 107 ? 20.125 -22.266 -12.656 1 95.75 107 VAL A CA 1
ATOM 856 C C . VAL A 1 107 ? 19.688 -21.078 -13.531 1 95.75 107 VAL A C 1
ATOM 858 O O . VAL A 1 107 ? 19.984 -19.922 -13.203 1 95.75 107 VAL A O 1
ATOM 861 N N . GLY A 1 108 ? 19.047 -21.359 -14.578 1 94.69 108 GLY A N 1
ATOM 862 C CA . GLY A 1 108 ? 18.453 -20.297 -15.383 1 94.69 108 GLY A CA 1
ATOM 863 C C . GLY A 1 108 ? 19.469 -19.547 -16.219 1 94.69 108 GLY A C 1
ATOM 864 O O . GLY A 1 108 ? 20.406 -20.141 -16.766 1 94.69 108 GLY A O 1
ATOM 865 N N . SER A 1 109 ? 19.156 -18.297 -16.5 1 94.38 109 SER A N 1
ATOM 866 C CA . SER A 1 109 ? 19.953 -17.484 -17.406 1 94.38 109 SER A CA 1
ATOM 867 C C . SER A 1 109 ? 20.359 -16.172 -16.734 1 94.38 109 SER A C 1
ATOM 869 O O . SER A 1 109 ? 20.031 -15.922 -15.578 1 94.38 109 SER A O 1
ATOM 871 N N . GLU A 1 110 ? 21.219 -15.391 -17.344 1 93.75 110 GLU A N 1
ATOM 872 C CA . GLU A 1 110 ? 21.656 -14.047 -16.953 1 93.75 110 GLU A CA 1
ATOM 873 C C . GLU A 1 110 ? 21.812 -13.141 -18.172 1 93.75 110 GLU A C 1
ATOM 875 O O . GLU A 1 110 ? 21.797 -13.617 -19.312 1 93.75 110 GLU A O 1
ATOM 880 N N . PRO A 1 111 ? 21.891 -11.852 -17.938 1 93.19 111 PRO A N 1
ATOM 881 C CA . PRO A 1 111 ? 22.031 -10.938 -19.078 1 93.19 111 PRO A CA 1
ATOM 882 C C . PRO A 1 111 ? 23.297 -11.195 -19.891 1 93.19 111 PRO A C 1
ATOM 884 O O . PRO A 1 111 ? 24.344 -11.508 -19.328 1 93.19 111 PRO A O 1
ATOM 887 N N . ASN A 1 112 ? 23.156 -11.141 -21.219 1 93.38 112 ASN A N 1
ATOM 888 C CA . ASN A 1 112 ? 24.266 -11.227 -22.141 1 93.38 112 ASN A CA 1
ATOM 889 C C . ASN A 1 112 ? 24.656 -9.852 -22.672 1 93.38 112 ASN A C 1
ATOM 891 O O . ASN A 1 112 ? 23.875 -9.219 -23.391 1 93.38 112 ASN A O 1
ATOM 895 N N . TYR A 1 113 ? 25.891 -9.406 -22.422 1 93.69 113 TYR A N 1
ATOM 896 C CA . TYR A 1 113 ? 26.312 -8.07 -22.812 1 93.69 113 TYR A CA 1
ATOM 897 C C . TYR A 1 113 ? 27.062 -8.109 -24.141 1 93.69 113 TYR A C 1
ATOM 899 O O . TYR A 1 113 ? 27.406 -7.062 -24.703 1 93.69 113 TYR A O 1
ATOM 907 N N . TYR A 1 114 ? 27.359 -9.312 -24.625 1 91.5 114 TYR A N 1
ATOM 908 C CA . TYR A 1 114 ? 27.969 -9.578 -25.922 1 91.5 114 TYR A CA 1
ATOM 909 C C . TYR A 1 114 ? 29.328 -8.914 -26.031 1 91.5 114 TYR A C 1
ATOM 911 O O . TYR A 1 114 ? 29.75 -8.508 -27.125 1 91.5 114 TYR A O 1
ATOM 919 N N . GLY A 1 115 ? 29.891 -8.57 -24.906 1 91.31 115 GLY A N 1
ATOM 920 C CA . GLY A 1 115 ? 31.219 -7.98 -24.891 1 91.31 115 GLY A CA 1
ATOM 921 C C . GLY A 1 115 ? 31.234 -6.527 -25.328 1 91.31 115 GLY A C 1
ATOM 922 O O . GLY A 1 115 ? 32.281 -5.961 -25.609 1 91.31 115 GLY A O 1
ATOM 923 N N . ILE A 1 116 ? 30.109 -5.922 -25.516 1 94.81 116 ILE A N 1
ATOM 924 C CA . ILE A 1 116 ? 30.031 -4.512 -25.875 1 94.81 116 ILE A CA 1
ATOM 925 C C . ILE A 1 116 ? 30.688 -3.658 -24.797 1 94.81 116 ILE A C 1
ATOM 927 O O . ILE A 1 116 ? 30.328 -3.754 -23.625 1 94.81 116 ILE A O 1
ATOM 931 N N . PRO A 1 117 ? 31.625 -2.82 -25.219 1 96.69 117 PRO A N 1
ATOM 932 C CA . PRO A 1 117 ? 32.344 -2.029 -24.219 1 96.69 117 PRO A CA 1
ATOM 933 C C . PRO A 1 117 ? 31.438 -1.11 -23.422 1 96.69 117 PRO A C 1
ATOM 935 O O . PRO A 1 117 ? 30.562 -0.438 -23.984 1 96.69 117 PRO A O 1
ATOM 938 N N . GLY A 1 118 ? 31.562 -1.179 -22.078 1 96.69 118 GLY A N 1
ATOM 939 C CA . GLY A 1 118 ? 30.859 -0.262 -21.203 1 96.69 118 GLY A CA 1
ATOM 940 C C . GLY A 1 118 ? 29.547 -0.824 -20.688 1 96.69 118 GLY A C 1
ATOM 941 O O . GLY A 1 118 ? 28.984 -0.32 -19.703 1 96.69 118 GLY A O 1
ATOM 942 N N . MET A 1 119 ? 29.047 -1.876 -21.281 1 95.56 119 MET A N 1
ATOM 943 C CA . MET A 1 119 ? 27.734 -2.408 -20.938 1 95.56 119 MET A CA 1
ATOM 944 C C . MET A 1 119 ? 27.703 -2.918 -19.5 1 95.56 119 MET A C 1
ATOM 946 O O . MET A 1 119 ? 26.781 -2.605 -18.734 1 95.56 119 MET A O 1
ATOM 950 N N . GLU A 1 120 ? 28.641 -3.646 -19.094 1 92.88 120 GLU A N 1
ATOM 951 C CA . GLU A 1 120 ? 28.688 -4.219 -17.75 1 92.88 120 GLU A CA 1
ATOM 952 C C . GLU A 1 120 ? 28.797 -3.131 -16.688 1 92.88 120 GLU A C 1
ATOM 954 O O . GLU A 1 120 ? 28.266 -3.283 -15.586 1 92.88 120 GLU A O 1
ATOM 959 N N . GLU A 1 121 ? 29.375 -2.053 -17.094 1 93.94 121 GLU A N 1
ATOM 960 C CA . GLU A 1 121 ? 29.656 -0.983 -16.141 1 93.94 121 GLU A CA 1
ATOM 961 C C . GLU A 1 121 ? 28.469 -0.028 -16.016 1 93.94 121 GLU A C 1
ATOM 963 O O . GLU A 1 121 ? 28.141 0.418 -14.922 1 93.94 121 GLU A O 1
ATOM 968 N N . TYR A 1 122 ? 27.844 0.203 -17.156 1 95.12 122 TYR A N 1
ATOM 969 C CA . TYR A 1 122 ? 26.953 1.366 -17.141 1 95.12 122 TYR A CA 1
ATOM 970 C C . TYR A 1 122 ? 25.516 0.966 -17.438 1 95.12 122 TYR A C 1
ATOM 972 O O . TYR A 1 122 ? 24.594 1.728 -17.172 1 95.12 122 TYR A O 1
ATOM 980 N N . ALA A 1 123 ? 25.297 -0.178 -17.984 1 96.56 123 ALA A N 1
ATOM 981 C CA . ALA A 1 123 ? 23.938 -0.565 -18.391 1 96.56 123 ALA A CA 1
ATOM 982 C C . ALA A 1 123 ? 23.125 -1.045 -17.188 1 96.56 123 ALA A C 1
ATOM 984 O O . ALA A 1 123 ? 23.703 -1.528 -16.203 1 96.56 123 ALA A O 1
ATOM 985 N N . PHE A 1 124 ? 21.875 -0.853 -17.219 1 97 124 PHE A N 1
ATOM 986 C CA . PHE A 1 124 ? 20.969 -1.41 -16.234 1 97 124 PHE A CA 1
ATOM 987 C C . PHE A 1 124 ? 20.312 -2.688 -16.75 1 97 124 PHE A C 1
ATOM 989 O O . PHE A 1 124 ? 19.453 -2.635 -17.625 1 97 124 PHE A O 1
ATOM 996 N N . PRO A 1 125 ? 20.719 -3.795 -16.188 1 96 125 PRO A N 1
ATOM 997 C CA . PRO A 1 125 ? 20 -5.012 -16.578 1 96 125 PRO A CA 1
ATOM 998 C C . PRO A 1 125 ? 18.625 -5.113 -15.93 1 96 125 PRO A C 1
ATOM 1000 O O . PRO A 1 125 ? 18.359 -4.461 -14.914 1 96 125 PRO A O 1
ATOM 1003 N N . LEU A 1 126 ? 17.703 -5.812 -16.516 1 94.69 126 LEU A N 1
ATOM 1004 C CA . LEU A 1 126 ? 16.406 -6.102 -15.938 1 94.69 126 LEU A CA 1
ATOM 1005 C C . LEU A 1 126 ? 16.188 -7.605 -15.781 1 94.69 126 LEU A C 1
ATOM 1007 O O . LEU A 1 126 ? 15.438 -8.211 -16.547 1 94.69 126 LEU A O 1
ATOM 1011 N N . TRP A 1 127 ? 16.859 -8.117 -14.734 1 91.81 127 TRP A N 1
ATOM 1012 C CA . TRP A 1 127 ? 16.891 -9.57 -14.625 1 91.81 127 TRP A CA 1
ATOM 1013 C C . TRP A 1 127 ? 16.594 -10.016 -13.195 1 91.81 127 TRP A C 1
ATOM 1015 O O . TRP A 1 127 ? 16.406 -11.203 -12.938 1 91.81 127 TRP A O 1
ATOM 1025 N N . SER A 1 128 ? 16.594 -9.172 -12.336 1 87.75 128 SER A N 1
ATOM 1026 C CA . SER A 1 128 ? 16.328 -9.461 -10.938 1 87.75 128 SER A CA 1
ATOM 1027 C C . SER A 1 128 ? 15.414 -8.398 -10.32 1 87.75 128 SER A C 1
ATOM 1029 O O . SER A 1 128 ? 15.203 -7.336 -10.914 1 87.75 128 SER A O 1
ATOM 1031 N N . PHE A 1 129 ? 14.898 -8.828 -9.227 1 84 129 PHE A N 1
ATOM 1032 C CA . PHE A 1 129 ? 14.062 -7.875 -8.5 1 84 129 PHE A CA 1
ATOM 1033 C C . PHE A 1 129 ? 14.867 -6.629 -8.141 1 84 129 PHE A C 1
ATOM 1035 O O . PHE A 1 129 ? 14.352 -5.508 -8.219 1 84 129 PHE A O 1
ATOM 1042 N N . LYS A 1 130 ? 16.047 -6.797 -7.77 1 80.56 130 LYS A N 1
ATOM 1043 C CA . LYS A 1 130 ? 16.922 -5.688 -7.418 1 80.56 130 LYS A CA 1
ATOM 1044 C C . LYS A 1 130 ? 17.188 -4.785 -8.617 1 80.56 130 LYS A C 1
ATOM 1046 O O . LYS A 1 130 ? 17.234 -3.559 -8.484 1 80.56 130 LYS A O 1
ATOM 1051 N N . ASP A 1 131 ? 17.312 -5.426 -9.742 1 91.25 131 ASP A N 1
ATOM 1052 C CA . ASP A 1 131 ? 17.5 -4.664 -10.977 1 91.25 131 ASP A CA 1
ATOM 1053 C C . ASP A 1 131 ? 16.312 -3.746 -11.234 1 91.25 131 ASP A C 1
ATOM 1055 O O . ASP A 1 131 ? 16.484 -2.574 -11.586 1 91.25 131 ASP A O 1
ATOM 1059 N N . ALA A 1 132 ? 15.164 -4.301 -11.109 1 92.94 132 ALA A N 1
ATOM 1060 C CA . ALA A 1 132 ? 13.938 -3.547 -11.375 1 92.94 132 ALA A CA 1
ATOM 1061 C C . ALA A 1 132 ? 13.836 -2.334 -10.453 1 92.94 132 ALA A C 1
ATOM 1063 O O . ALA A 1 132 ? 13.508 -1.233 -10.898 1 92.94 132 ALA A O 1
ATOM 1064 N N . VAL A 1 133 ? 14.156 -2.523 -9.211 1 85.06 133 VAL A N 1
ATOM 1065 C CA . VAL A 1 133 ? 14.109 -1.449 -8.227 1 85.06 133 VAL A CA 1
ATOM 1066 C C . VAL A 1 133 ? 15.164 -0.397 -8.562 1 85.06 133 VAL A C 1
ATOM 1068 O O . VAL A 1 133 ? 14.891 0.805 -8.492 1 85.06 133 VAL A O 1
ATOM 1071 N N . ALA A 1 134 ? 16.312 -0.854 -8.93 1 86.75 134 ALA A N 1
ATOM 1072 C CA . ALA A 1 134 ? 17.406 0.057 -9.273 1 86.75 134 ALA A CA 1
ATOM 1073 C C . ALA A 1 134 ? 17.016 0.943 -10.461 1 86.75 134 ALA A C 1
ATOM 1075 O O . ALA A 1 134 ? 17.312 2.141 -10.461 1 86.75 134 ALA A O 1
ATOM 1076 N N . ILE A 1 135 ? 16.391 0.366 -11.398 1 94.75 135 ILE A N 1
ATOM 1077 C CA . ILE A 1 135 ? 15.961 1.111 -12.578 1 94.75 135 ILE A CA 1
ATOM 1078 C C . ILE A 1 135 ? 14.938 2.168 -12.164 1 94.75 135 ILE A C 1
ATOM 1080 O O . ILE A 1 135 ? 15.047 3.334 -12.555 1 94.75 135 ILE A O 1
ATOM 1084 N N . ARG A 1 136 ? 13.961 1.76 -11.414 1 91.25 136 ARG A N 1
ATOM 1085 C CA . ARG A 1 136 ? 12.914 2.664 -10.953 1 91.25 136 ARG A CA 1
ATOM 1086 C C . ARG A 1 136 ? 13.516 3.859 -10.211 1 91.25 136 ARG A C 1
ATOM 1088 O O . ARG A 1 136 ? 13.188 5.008 -10.516 1 91.25 136 ARG A O 1
ATOM 1095 N N . GLU A 1 137 ? 14.414 3.58 -9.328 1 83.88 137 GLU A N 1
ATOM 1096 C CA . GLU A 1 137 ? 15.031 4.633 -8.531 1 83.88 137 GLU A CA 1
ATOM 1097 C C . GLU A 1 137 ? 15.922 5.527 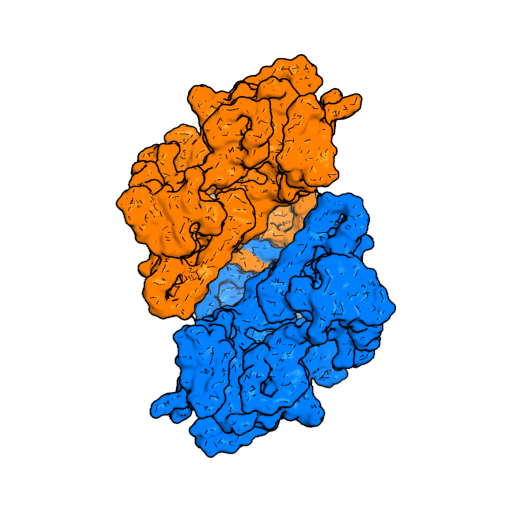-9.383 1 83.88 137 GLU A C 1
ATOM 1099 O O . GLU A 1 137 ? 15.977 6.742 -9.172 1 83.88 137 GLU A O 1
ATOM 1104 N N . HIS A 1 138 ? 16.562 4.922 -10.297 1 91.12 138 HIS A N 1
ATOM 1105 C CA . HIS A 1 138 ? 17.422 5.684 -11.203 1 91.12 138 HIS A CA 1
ATOM 1106 C C . HIS A 1 138 ? 16.609 6.68 -12.023 1 91.12 138 HIS A C 1
ATOM 1108 O O . HIS A 1 138 ? 17.016 7.832 -12.18 1 91.12 138 HIS A O 1
ATOM 1114 N N . ILE A 1 139 ? 15.523 6.242 -12.531 1 95.12 139 ILE A N 1
ATOM 1115 C CA . ILE A 1 139 ? 14.68 7.105 -13.344 1 95.12 139 ILE A CA 1
ATOM 1116 C C . ILE A 1 139 ? 14.18 8.281 -12.508 1 95.12 139 ILE A C 1
ATOM 1118 O O . ILE A 1 139 ? 14.211 9.43 -12.953 1 95.12 139 ILE A O 1
ATOM 1122 N N . LYS A 1 140 ? 13.789 7.996 -11.336 1 86.38 140 LYS A N 1
ATOM 1123 C CA . LYS A 1 140 ? 13.359 9.055 -10.422 1 86.38 140 LYS A CA 1
ATOM 1124 C C . LYS A 1 140 ? 14.492 10.055 -10.172 1 86.38 140 LYS A C 1
ATOM 1126 O O . LYS A 1 140 ? 14.266 11.266 -10.188 1 86.38 140 LYS A O 1
ATOM 1131 N N . ASP A 1 141 ? 15.617 9.508 -10.016 1 84.69 141 ASP A N 1
ATOM 1132 C CA . ASP A 1 141 ? 16.797 10.344 -9.758 1 84.69 141 ASP A CA 1
ATOM 1133 C C . ASP A 1 141 ? 17.094 11.234 -10.953 1 84.69 141 ASP A C 1
ATOM 1135 O O . ASP A 1 141 ? 17.469 12.398 -10.789 1 84.69 141 ASP A O 1
ATOM 1139 N N . CYS A 1 142 ? 16.969 10.695 -12.078 1 93.19 142 CYS A N 1
ATOM 1140 C CA . CYS A 1 142 ? 17.203 11.469 -13.289 1 93.19 142 CYS A CA 1
ATOM 1141 C C . CYS A 1 142 ? 16.234 12.641 -13.383 1 93.19 142 CYS A C 1
ATOM 1143 O O . CYS A 1 142 ? 16.625 13.758 -13.703 1 93.19 142 CYS A O 1
ATOM 1145 N N . PHE A 1 143 ? 14.992 12.391 -13.125 1 90.19 143 PHE A N 1
ATOM 1146 C CA . PHE A 1 143 ? 13.992 13.453 -13.156 1 90.19 143 PHE A CA 1
ATOM 1147 C C . PHE A 1 143 ? 14.297 14.508 -12.094 1 90.19 143 PHE A C 1
ATOM 1149 O O . PHE A 1 143 ? 14.18 15.711 -12.359 1 90.19 143 PHE A O 1
ATOM 1156 N N . ASP A 1 144 ? 14.695 13.969 -10.992 1 78.69 144 ASP A N 1
ATOM 1157 C CA . ASP A 1 144 ? 15.039 14.867 -9.898 1 78.69 144 ASP A CA 1
ATOM 1158 C C . ASP A 1 144 ? 16.203 15.781 -10.273 1 78.69 144 ASP A C 1
ATOM 1160 O O . ASP A 1 144 ? 16.109 17 -10.133 1 78.69 144 ASP A O 1
ATOM 1164 N N . LYS A 1 145 ? 17.219 15.242 -10.852 1 81.44 145 LYS A N 1
ATOM 1165 C CA . LYS A 1 145 ? 18.391 15.992 -11.266 1 81.44 145 LYS A CA 1
ATOM 1166 C C . LYS A 1 145 ? 18.062 16.938 -12.414 1 81.44 145 LYS A C 1
ATOM 1168 O O . LYS A 1 145 ? 18.547 18.078 -12.453 1 81.44 145 LYS A O 1
ATOM 1173 N N . ALA A 1 146 ? 17.266 16.453 -13.258 1 88.19 146 ALA A N 1
ATOM 1174 C CA . ALA A 1 146 ? 16.891 17.266 -14.406 1 88.19 146 ALA A CA 1
ATOM 1175 C C . ALA A 1 146 ? 16.094 18.484 -13.977 1 88.19 146 ALA A C 1
ATOM 1177 O O . ALA A 1 146 ? 16.219 19.562 -14.555 1 88.19 146 ALA A O 1
ATOM 1178 N N . SER A 1 147 ? 15.297 18.234 -13.016 1 77 147 SER A N 1
ATOM 1179 C CA . SER A 1 147 ? 14.469 19.328 -12.523 1 77 147 SER A CA 1
ATOM 1180 C C . SER A 1 147 ? 15.328 20.422 -11.859 1 77 147 SER A C 1
ATOM 1182 O O . SER A 1 147 ? 14.883 21.547 -11.703 1 77 147 SER A O 1
ATOM 1184 N N . ARG A 1 148 ? 16.656 20.047 -11.609 1 65.25 148 ARG A N 1
ATOM 1185 C CA . ARG A 1 148 ? 17.531 20.938 -10.852 1 65.25 148 ARG A CA 1
ATOM 1186 C C . ARG A 1 148 ? 18.562 21.594 -11.766 1 65.25 148 ARG A C 1
ATOM 1188 O O . ARG A 1 148 ? 19.328 22.453 -11.328 1 65.25 148 ARG A O 1
ATOM 1195 N N . THR A 1 149 ? 18.578 21.125 -12.953 1 76.19 149 THR A N 1
ATOM 1196 C CA . THR A 1 149 ? 19.609 21.656 -13.844 1 76.19 149 THR A CA 1
ATOM 1197 C C . THR A 1 149 ? 19 22.531 -14.93 1 76.19 149 THR A C 1
ATOM 1199 O O . THR A 1 149 ? 17.906 22.234 -15.43 1 76.19 149 THR A O 1
ATOM 1202 N N . THR A 1 150 ? 19.703 23.656 -15.141 1 73.38 150 THR A N 1
ATOM 1203 C CA . THR A 1 150 ? 19.234 24.547 -16.188 1 73.38 150 THR A CA 1
ATOM 1204 C C . THR A 1 150 ? 20.047 24.344 -17.469 1 73.38 150 THR A C 1
ATOM 1206 O O . THR A 1 150 ? 19.688 24.875 -18.531 1 73.38 150 THR A O 1
ATOM 1209 N N . ASP A 1 151 ? 21.062 23.562 -17.406 1 83.62 151 ASP A N 1
ATOM 1210 C CA . ASP A 1 151 ? 21.859 23.266 -18.594 1 83.62 151 ASP A CA 1
ATOM 1211 C C . ASP A 1 151 ? 21.094 22.344 -19.547 1 83.62 151 ASP A C 1
ATOM 1213 O O . ASP A 1 151 ? 20.75 21.219 -19.188 1 83.62 151 ASP A O 1
ATOM 1217 N N . PRO A 1 152 ? 20.859 22.812 -20.75 1 89.25 152 PRO A N 1
ATOM 1218 C CA . PRO A 1 152 ? 20.016 22.047 -21.672 1 89.25 152 PRO A CA 1
ATOM 1219 C C . PRO A 1 152 ? 20.625 20.703 -22.047 1 89.25 152 PRO A C 1
ATOM 1221 O O . PRO A 1 152 ? 19.906 19.719 -22.203 1 89.25 152 PRO A O 1
ATOM 1224 N N . GLU A 1 153 ? 21.922 20.703 -22.219 1 92.12 153 GLU A N 1
ATOM 1225 C CA . GLU A 1 153 ? 22.578 19.453 -22.609 1 92.12 153 GLU A CA 1
ATOM 1226 C C . GLU A 1 153 ? 22.5 18.422 -21.5 1 92.12 153 GLU A C 1
ATOM 1228 O O . GLU A 1 153 ? 22.188 17.25 -21.75 1 92.12 153 GLU A O 1
ATOM 1233 N N . THR A 1 154 ? 22.75 18.859 -20.344 1 92.38 154 THR A N 1
ATOM 1234 C CA . THR A 1 154 ? 22.672 17.969 -19.188 1 92.38 154 THR A CA 1
ATOM 1235 C C . THR A 1 154 ? 21.234 17.516 -18.969 1 92.38 154 THR A C 1
ATOM 1237 O O . THR A 1 154 ? 21 16.328 -18.688 1 92.38 154 THR A O 1
ATOM 1240 N N . ARG A 1 155 ? 20.375 18.453 -19.156 1 90.88 155 ARG A N 1
ATOM 1241 C CA . ARG A 1 155 ? 18.953 18.156 -18.984 1 90.88 155 ARG A CA 1
ATOM 1242 C C . ARG A 1 155 ? 18.484 17.125 -20 1 90.88 155 ARG A C 1
ATOM 1244 O O . ARG A 1 155 ? 17.797 16.156 -19.641 1 90.88 155 ARG A O 1
ATOM 1251 N N . LYS A 1 156 ? 18.938 17.266 -21.188 1 95.62 156 LYS A N 1
ATOM 1252 C CA . LYS A 1 156 ? 18.594 16.328 -22.25 1 95.62 156 LYS A CA 1
ATOM 1253 C C . LYS A 1 156 ? 19.156 14.938 -21.969 1 95.62 156 LYS A C 1
ATOM 1255 O O . LYS A 1 156 ? 18.469 13.93 -22.125 1 95.62 156 LYS A O 1
ATOM 1260 N N . THR A 1 157 ? 20.359 14.898 -21.5 1 97.06 157 THR A N 1
ATOM 1261 C CA . THR A 1 157 ? 21.031 13.641 -21.188 1 97.06 157 THR A CA 1
ATOM 1262 C C . THR A 1 157 ? 20.312 12.898 -20.062 1 97.06 157 THR A C 1
ATOM 1264 O O . THR A 1 157 ? 20.156 11.68 -20.125 1 97.06 157 THR A O 1
ATOM 1267 N N . LEU A 1 158 ? 19.844 13.648 -19.141 1 96.31 158 LEU A N 1
ATOM 1268 C CA . LEU A 1 158 ? 19.172 13.078 -17.984 1 96.31 158 LEU A CA 1
ATOM 1269 C C . LEU A 1 158 ? 17.766 12.602 -18.344 1 96.31 158 LEU A C 1
ATOM 1271 O O . LEU A 1 158 ? 17.266 11.625 -17.781 1 96.31 158 LEU A O 1
ATOM 1275 N N . LEU A 1 159 ? 17.172 13.297 -19.359 1 97.5 159 LEU A N 1
ATOM 1276 C CA . LEU A 1 159 ? 15.758 13.047 -19.656 1 97.5 159 LEU A CA 1
ATOM 1277 C C . LEU A 1 159 ? 15.609 12.188 -20.906 1 97.5 159 LEU A C 1
ATOM 1279 O O . LEU A 1 159 ? 14.531 12.133 -21.5 1 97.5 159 LEU A O 1
ATOM 1283 N N . THR A 1 160 ? 16.703 11.539 -21.312 1 98.25 160 THR A N 1
ATOM 1284 C CA . THR A 1 160 ? 16.656 10.539 -22.375 1 98.25 160 THR A CA 1
ATOM 1285 C C . THR A 1 160 ? 16.766 9.133 -21.797 1 98.25 160 THR A C 1
ATOM 1287 O O . THR A 1 160 ? 17.766 8.797 -21.141 1 98.25 160 THR A O 1
ATOM 1290 N N . PHE A 1 161 ? 15.75 8.391 -22.016 1 98.5 161 PHE A N 1
ATOM 1291 C CA . PHE A 1 161 ? 15.711 7.023 -21.5 1 98.5 161 PHE A CA 1
ATOM 1292 C C . PHE A 1 161 ? 15.727 6.016 -22.656 1 98.5 161 PHE A C 1
ATOM 1294 O O . PHE A 1 161 ? 14.836 6.023 -23.5 1 98.5 161 PHE A O 1
ATOM 1301 N N . VAL A 1 162 ? 16.719 5.141 -22.594 1 98.56 162 VAL A N 1
ATOM 1302 C CA . VAL A 1 162 ? 16.938 4.215 -23.703 1 98.56 162 VAL A CA 1
ATOM 1303 C C . VAL A 1 162 ? 16.766 2.777 -23.219 1 98.56 162 VAL A C 1
ATOM 1305 O O . VAL A 1 162 ? 17.281 2.4 -22.172 1 98.56 162 VAL A O 1
ATOM 1308 N N . VAL A 1 163 ? 15.969 2.021 -23.953 1 98.31 163 VAL A N 1
ATOM 1309 C CA . VAL A 1 163 ? 15.883 0.577 -23.766 1 98.31 163 VAL A CA 1
ATOM 1310 C C . VAL A 1 163 ? 16.516 -0.141 -24.953 1 98.31 163 VAL A C 1
ATOM 1312 O O . VAL A 1 163 ? 16.188 0.141 -26.109 1 98.31 163 VAL A O 1
ATOM 1315 N N . GLY A 1 164 ? 17.5 -0.961 -24.625 1 97.75 164 GLY A N 1
ATOM 1316 C CA . GLY A 1 164 ? 18.125 -1.771 -25.656 1 97.75 164 GLY A CA 1
ATOM 1317 C C . GLY A 1 164 ? 17.516 -3.154 -25.781 1 97.75 164 GLY A C 1
ATOM 1318 O O . GLY A 1 164 ? 17.469 -3.91 -24.812 1 97.75 164 GLY A O 1
ATOM 1319 N N . GLY A 1 165 ? 17.109 -3.508 -27.047 1 96 165 GLY A N 1
ATOM 1320 C CA . GLY A 1 165 ? 16.453 -4.777 -27.312 1 96 165 GLY A CA 1
ATOM 1321 C C . GLY A 1 165 ? 14.969 -4.633 -27.594 1 96 165 GLY A C 1
ATOM 1322 O O . GLY A 1 165 ? 14.203 -4.215 -26.719 1 96 165 GLY A O 1
ATOM 1323 N N . GLY A 1 166 ? 14.57 -5.051 -28.734 1 94.31 166 GLY A N 1
ATOM 1324 C CA . GLY A 1 166 ? 13.18 -4.918 -29.125 1 94.31 166 GLY A CA 1
ATOM 1325 C C . GLY A 1 166 ? 12.383 -6.199 -28.953 1 94.31 166 GLY A C 1
ATOM 1326 O O . GLY A 1 166 ? 11.391 -6.418 -29.656 1 94.31 166 GLY A O 1
ATOM 1327 N N . GLY A 1 167 ? 12.812 -7.055 -28.078 1 92.31 167 GLY A N 1
ATOM 1328 C CA . GLY A 1 167 ? 12.047 -8.25 -27.75 1 92.31 167 GLY A CA 1
ATOM 1329 C C . GLY A 1 167 ? 10.906 -7.973 -26.781 1 92.31 167 GLY A C 1
ATOM 1330 O O . GLY A 1 167 ? 10.508 -6.824 -26.594 1 92.31 167 GLY A O 1
ATOM 1331 N N . PHE A 1 168 ? 10.422 -9.039 -26.156 1 89.75 168 PHE A N 1
ATOM 1332 C CA . PHE A 1 168 ? 9.273 -8.922 -25.266 1 89.75 168 PHE A CA 1
ATOM 1333 C C . PHE A 1 168 ? 9.586 -8.008 -24.094 1 89.75 168 PHE A C 1
ATOM 1335 O O . PHE A 1 168 ? 8.883 -7.02 -23.859 1 89.75 168 PHE A O 1
ATOM 1342 N N . THR A 1 169 ? 10.648 -8.25 -23.422 1 92.75 169 THR A N 1
ATOM 1343 C CA . THR A 1 169 ? 11.008 -7.512 -22.219 1 92.75 169 THR A CA 1
ATOM 1344 C C . THR A 1 169 ? 11.25 -6.039 -22.547 1 92.75 169 THR A C 1
ATOM 1346 O O . THR A 1 169 ? 10.836 -5.156 -21.797 1 92.75 169 THR A O 1
ATOM 1349 N N . GLY A 1 170 ? 11.898 -5.809 -23.641 1 95.69 170 GLY A N 1
ATOM 1350 C CA . GLY A 1 170 ? 12.188 -4.438 -24.016 1 95.69 170 GLY A CA 1
ATOM 1351 C C . GLY A 1 170 ? 10.945 -3.627 -24.344 1 95.69 170 GLY A C 1
ATOM 1352 O O . GLY A 1 170 ? 10.781 -2.508 -23.844 1 95.69 170 GLY A O 1
ATOM 1353 N N . VAL A 1 171 ? 10.109 -4.199 -25.141 1 94.44 171 VAL A N 1
ATOM 1354 C CA . VAL A 1 171 ? 8.875 -3.535 -25.531 1 94.44 171 VAL A CA 1
ATOM 1355 C C . VAL A 1 171 ? 8 -3.299 -24.297 1 94.44 171 VAL A C 1
ATOM 1357 O O . VAL A 1 171 ? 7.426 -2.219 -24.141 1 94.44 171 VAL A O 1
ATOM 1360 N N . GLU A 1 172 ? 7.941 -4.289 -23.484 1 93.81 172 GLU A N 1
ATOM 1361 C CA . GLU A 1 172 ? 7.172 -4.148 -22.25 1 93.81 172 GLU A CA 1
ATOM 1362 C C . GLU A 1 172 ? 7.746 -3.045 -21.359 1 93.81 172 GLU A C 1
ATOM 1364 O O . GLU A 1 172 ? 7 -2.229 -20.812 1 93.81 172 GLU A O 1
ATOM 1369 N N . THR A 1 173 ? 9 -3.016 -21.234 1 96.19 173 THR A N 1
ATOM 1370 C CA . THR A 1 173 ? 9.688 -2.074 -20.359 1 96.19 173 THR A CA 1
ATOM 1371 C C . THR A 1 173 ? 9.477 -0.64 -20.828 1 96.19 173 THR A C 1
ATOM 1373 O O . THR A 1 173 ? 9.078 0.228 -20.047 1 96.19 173 THR A O 1
ATOM 1376 N N . ILE A 1 174 ? 9.695 -0.399 -22.109 1 96.69 174 ILE A N 1
ATOM 1377 C CA . ILE A 1 174 ? 9.57 0.96 -22.625 1 96.69 174 ILE A CA 1
ATOM 1378 C C . ILE A 1 174 ? 8.109 1.413 -22.531 1 96.69 174 ILE A C 1
ATOM 1380 O O . ILE A 1 174 ? 7.836 2.594 -22.312 1 96.69 174 ILE A O 1
ATOM 1384 N N . GLY A 1 175 ? 7.242 0.461 -22.766 1 94.06 175 GLY A N 1
ATOM 1385 C CA . GLY A 1 175 ? 5.832 0.777 -22.594 1 94.06 175 GLY A CA 1
ATOM 1386 C C . GLY A 1 175 ? 5.488 1.241 -21.188 1 94.06 175 GLY A C 1
ATOM 1387 O O . GLY A 1 175 ? 4.781 2.234 -21.016 1 94.06 175 GLY A O 1
ATOM 1388 N N . GLU A 1 176 ? 5.98 0.552 -20.188 1 94.31 176 GLU A N 1
ATOM 1389 C CA . GLU A 1 176 ? 5.746 0.915 -18.781 1 94.31 176 GLU A CA 1
ATOM 1390 C C . GLU A 1 176 ? 6.344 2.281 -18.469 1 94.31 176 GLU A C 1
ATOM 1392 O O . GLU A 1 176 ? 5.711 3.098 -17.781 1 94.31 176 GLU A O 1
ATOM 1397 N N . ILE A 1 177 ? 7.492 2.494 -18.938 1 95.94 177 ILE A N 1
ATOM 1398 C CA . ILE A 1 177 ? 8.18 3.752 -18.672 1 95.94 177 ILE A CA 1
ATOM 1399 C C . ILE A 1 177 ? 7.43 4.906 -19.328 1 95.94 177 ILE A C 1
ATOM 1401 O O . ILE A 1 177 ? 7.246 5.965 -18.719 1 95.94 177 ILE A O 1
ATOM 1405 N N . ALA A 1 178 ? 6.98 4.684 -20.531 1 95.06 178 ALA A N 1
ATOM 1406 C CA . ALA A 1 178 ? 6.25 5.715 -21.266 1 95.06 178 ALA A CA 1
ATOM 1407 C C . ALA A 1 178 ? 5.004 6.156 -20.5 1 95.06 178 ALA A C 1
ATOM 1409 O O . ALA A 1 178 ? 4.695 7.348 -20.438 1 95.06 178 ALA A O 1
ATOM 1410 N N . HIS A 1 179 ? 4.355 5.234 -19.938 1 91.75 179 HIS A N 1
ATOM 1411 C CA . HIS A 1 179 ? 3.174 5.559 -19.141 1 91.75 179 HIS A CA 1
ATOM 1412 C C . HIS A 1 179 ? 3.555 6.293 -17.859 1 91.75 179 HIS A C 1
ATOM 1414 O O . HIS A 1 179 ? 2.859 7.223 -17.438 1 91.75 179 HIS A O 1
ATOM 1420 N N . TRP A 1 180 ? 4.613 5.918 -17.266 1 93.06 180 TRP A N 1
ATOM 1421 C CA . TRP A 1 180 ? 5.055 6.484 -15.992 1 93.06 180 TRP A CA 1
ATOM 1422 C C . TRP A 1 180 ? 5.551 7.914 -16.172 1 93.06 180 TRP A C 1
ATOM 1424 O O . TRP A 1 180 ? 5.344 8.766 -15.305 1 93.06 180 TRP A O 1
ATOM 1434 N N . VAL A 1 181 ? 6.102 8.195 -17.312 1 93.5 181 VAL A N 1
ATOM 1435 C CA . VAL A 1 181 ? 6.73 9.477 -17.594 1 93.5 181 VAL A CA 1
ATOM 1436 C C . VAL A 1 181 ? 5.688 10.594 -17.5 1 93.5 181 VAL A C 1
ATOM 1438 O O . VAL A 1 181 ? 6 11.703 -17.062 1 93.5 181 VAL A O 1
ATOM 1441 N N . LYS A 1 182 ? 4.496 10.281 -17.875 1 88.75 182 LYS A N 1
ATOM 1442 C CA . LYS A 1 182 ? 3.441 11.289 -17.797 1 88.75 182 LYS A CA 1
ATOM 1443 C C . LYS A 1 182 ? 3.273 11.812 -16.375 1 88.75 182 LYS A C 1
ATOM 1445 O O . LYS A 1 182 ? 3.223 13.023 -16.156 1 88.75 182 LYS A O 1
ATOM 1450 N N . SER A 1 183 ? 3.238 10.914 -15.508 1 87.38 183 SER A N 1
ATOM 1451 C CA . SER A 1 183 ? 3.096 11.297 -14.109 1 87.38 183 SER A CA 1
ATOM 1452 C C . SER A 1 183 ? 4.363 11.969 -13.586 1 87.38 183 SER A C 1
ATOM 1454 O O . SER A 1 183 ? 4.293 12.914 -12.797 1 87.38 183 SER A O 1
ATOM 1456 N N . LEU A 1 184 ? 5.48 11.508 -13.977 1 88.38 184 LEU A N 1
ATOM 1457 C CA . LEU A 1 184 ? 6.754 12.078 -13.555 1 88.38 184 LEU A CA 1
ATOM 1458 C C . LEU A 1 184 ? 6.883 13.523 -14.016 1 88.38 184 LEU A C 1
ATOM 1460 O O . LEU A 1 184 ? 7.371 14.383 -13.273 1 88.38 184 LEU A O 1
ATOM 1464 N N . CYS A 1 185 ? 6.441 13.766 -15.195 1 89.5 185 CYS A N 1
ATOM 1465 C CA . CYS A 1 185 ? 6.484 15.117 -15.742 1 89.5 185 CYS A CA 1
ATOM 1466 C C . CYS A 1 185 ? 5.68 16.078 -14.875 1 89.5 185 CYS A C 1
ATOM 1468 O O . CYS A 1 185 ? 6.125 17.188 -14.602 1 89.5 185 CYS A O 1
ATOM 1470 N N . ARG A 1 186 ? 4.555 15.633 -14.438 1 79.62 186 ARG A N 1
ATOM 1471 C CA . ARG A 1 186 ? 3.719 16.453 -13.562 1 79.62 186 ARG A CA 1
ATOM 1472 C C . ARG A 1 186 ? 4.375 16.641 -12.195 1 79.62 186 ARG A C 1
ATOM 1474 O O . ARG A 1 186 ? 4.375 17.75 -11.656 1 79.62 186 ARG A O 1
ATOM 1481 N N . GLU A 1 187 ? 4.957 15.555 -11.75 1 74.94 187 GLU A N 1
ATOM 1482 C CA . GLU A 1 187 ? 5.531 15.555 -10.406 1 74.94 187 GLU A CA 1
ATOM 1483 C C . GLU A 1 187 ? 6.766 16.453 -10.328 1 74.94 187 GLU A C 1
ATOM 1485 O O . GLU A 1 187 ? 6.973 17.141 -9.336 1 74.94 187 GLU A O 1
ATOM 1490 N N . TYR A 1 188 ? 7.52 16.453 -11.375 1 77.56 188 TYR A N 1
ATOM 1491 C CA . TYR A 1 188 ? 8.789 17.172 -11.344 1 77.56 188 TYR A CA 1
ATOM 1492 C C . TYR A 1 188 ? 8.719 18.453 -12.164 1 77.56 188 TYR A C 1
ATOM 1494 O O . TYR A 1 188 ? 9.734 19.125 -12.383 1 77.56 188 TYR A O 1
ATOM 1502 N N . ASN A 1 189 ? 7.473 18.766 -12.641 1 77.62 189 ASN A N 1
ATOM 1503 C CA . ASN A 1 189 ? 7.219 19.969 -13.43 1 77.62 189 ASN A CA 1
ATOM 1504 C C . ASN A 1 189 ? 8.141 20.047 -14.648 1 77.62 189 ASN A C 1
ATOM 1506 O O . ASN A 1 189 ? 8.828 21.047 -14.844 1 77.62 189 ASN A O 1
ATOM 1510 N N . ILE A 1 190 ? 8.227 19 -15.352 1 86.88 190 ILE A N 1
ATOM 1511 C CA . ILE A 1 190 ? 8.969 18.891 -16.594 1 86.88 190 ILE A CA 1
ATOM 1512 C C . ILE A 1 190 ? 8.008 18.672 -17.766 1 86.88 190 ILE A C 1
ATOM 1514 O O . ILE A 1 190 ? 7.043 17.906 -17.641 1 86.88 190 ILE A O 1
ATOM 1518 N N . LYS A 1 191 ? 8.211 19.438 -18.781 1 90.56 191 LYS A N 1
ATOM 1519 C CA . LYS A 1 191 ? 7.355 19.266 -19.953 1 90.56 191 LYS A CA 1
ATOM 1520 C C . LYS A 1 191 ? 7.578 17.891 -20.609 1 90.56 191 LYS A C 1
ATOM 1522 O O . LYS A 1 191 ? 8.719 17.422 -20.703 1 90.56 191 LYS A O 1
ATOM 1527 N N . ARG A 1 192 ? 6.547 17.266 -21.016 1 93.5 192 ARG A N 1
ATOM 1528 C CA . ARG A 1 192 ? 6.621 15.938 -21.625 1 93.5 192 ARG A CA 1
ATOM 1529 C C . ARG A 1 192 ? 7.516 15.945 -22.859 1 93.5 192 ARG A C 1
ATOM 1531 O O . ARG A 1 192 ? 8.219 14.969 -23.125 1 93.5 192 ARG A O 1
ATOM 1538 N N . GLU A 1 193 ? 7.582 17.047 -23.562 1 94.19 193 GLU A N 1
ATOM 1539 C CA . GLU A 1 193 ? 8.344 17.172 -24.797 1 94.19 193 GLU A CA 1
ATOM 1540 C C . GLU A 1 193 ? 9.844 17.125 -24.531 1 94.19 193 GLU A C 1
ATOM 1542 O O . GLU A 1 193 ? 10.633 16.859 -25.453 1 94.19 193 GLU A O 1
ATOM 1547 N N . GLU A 1 194 ? 10.156 17.312 -23.328 1 95.19 194 GLU A N 1
ATOM 1548 C CA . GLU A 1 194 ? 11.57 17.297 -22.969 1 95.19 194 GLU A CA 1
ATOM 1549 C C . GLU A 1 194 ? 12.086 15.883 -22.766 1 95.19 194 GLU A C 1
ATOM 1551 O O . GLU A 1 194 ? 13.297 15.656 -22.719 1 95.19 194 GLU A O 1
ATOM 1556 N N . VAL A 1 195 ? 11.203 14.992 -22.594 1 97.44 195 VAL A N 1
ATOM 1557 C CA . VAL A 1 195 ? 11.594 13.617 -22.281 1 97.44 195 VAL A CA 1
ATOM 1558 C C . VAL A 1 195 ? 11.664 12.797 -23.562 1 97.44 195 VAL A C 1
ATOM 1560 O O . VAL A 1 195 ? 10.688 12.727 -24.312 1 97.44 195 VAL A O 1
ATOM 1563 N N . ASP A 1 196 ? 12.789 12.25 -23.797 1 98 196 ASP A N 1
ATOM 1564 C CA . ASP A 1 196 ? 12.984 11.398 -24.969 1 98 196 ASP A CA 1
ATOM 1565 C C . ASP A 1 196 ? 13 9.922 -24.578 1 98 196 ASP A C 1
ATOM 1567 O O . ASP A 1 196 ? 13.789 9.516 -23.719 1 98 196 ASP A O 1
ATOM 1571 N N . LEU A 1 197 ? 12.125 9.148 -25.188 1 98.19 197 LEU A N 1
ATOM 1572 C CA . LEU A 1 197 ? 12.062 7.703 -25 1 98.19 197 LEU A CA 1
ATOM 1573 C C . LEU A 1 197 ? 12.508 6.973 -26.266 1 98.19 197 LEU A C 1
ATOM 1575 O O . LEU A 1 197 ? 11.977 7.223 -27.359 1 98.19 197 LEU A O 1
ATOM 1579 N N . LYS A 1 198 ? 13.461 6.051 -26.094 1 98.44 198 LYS A N 1
ATOM 1580 C CA . LYS A 1 198 ? 14.016 5.375 -27.266 1 98.44 198 LYS A CA 1
ATOM 1581 C C . LYS A 1 198 ? 14.07 3.865 -27.047 1 98.44 198 LYS A C 1
ATOM 1583 O O . LYS A 1 198 ? 14.422 3.4 -25.969 1 98.44 198 LYS A O 1
ATOM 1588 N N . LEU A 1 199 ? 13.633 3.135 -28.016 1 98.12 199 LEU A N 1
ATOM 1589 C CA . LEU A 1 199 ? 13.805 1.688 -28.109 1 98.12 199 LEU A CA 1
ATOM 1590 C C . LEU A 1 199 ? 14.727 1.314 -29.266 1 98.12 199 LEU A C 1
ATOM 1592 O O . LEU A 1 199 ? 14.414 1.581 -30.422 1 98.12 199 LEU A O 1
ATOM 1596 N N . ILE A 1 200 ? 15.852 0.718 -28.906 1 98.06 200 ILE A N 1
ATOM 1597 C CA . ILE A 1 200 ? 16.844 0.403 -29.922 1 98.06 200 ILE A CA 1
ATOM 1598 C C . ILE A 1 200 ? 16.844 -1.099 -30.203 1 98.06 200 ILE A C 1
ATOM 1600 O O . ILE A 1 200 ? 16.922 -1.907 -29.281 1 98.06 200 ILE A O 1
ATOM 1604 N N . GLU A 1 201 ? 16.703 -1.46 -31.453 1 96.81 201 GLU A N 1
ATOM 1605 C CA . GLU A 1 201 ? 16.719 -2.854 -31.891 1 96.81 201 GLU A CA 1
ATOM 1606 C C . GLU A 1 201 ? 17.656 -3.051 -33.062 1 96.81 201 GLU A C 1
ATOM 1608 O O . GLU A 1 201 ? 17.641 -2.277 -34.031 1 96.81 201 GLU A O 1
ATOM 1613 N N . ALA A 1 202 ? 18.531 -4.043 -32.938 1 95.12 202 ALA A N 1
ATOM 1614 C CA . ALA A 1 202 ? 19.5 -4.332 -33.969 1 95.12 202 ALA A CA 1
ATOM 1615 C C . ALA A 1 202 ? 18.812 -4.898 -35.219 1 95.12 202 ALA A C 1
ATOM 1617 O O . ALA A 1 202 ? 19.281 -4.707 -36.344 1 95.12 202 ALA A O 1
ATOM 1618 N N . LEU A 1 203 ? 17.75 -5.551 -35.125 1 94.31 203 LEU A N 1
ATOM 1619 C CA . LEU A 1 203 ? 17.016 -6.207 -36.188 1 94.31 203 LEU A CA 1
ATOM 1620 C C . LEU A 1 203 ? 16.047 -5.242 -36.875 1 94.31 203 LEU A C 1
ATOM 1622 O O . LEU A 1 203 ? 15.781 -4.16 -36.344 1 94.31 203 LEU A O 1
ATOM 1626 N N . PRO A 1 204 ? 15.477 -5.641 -37.969 1 94.81 204 PRO A N 1
ATOM 1627 C CA . PRO A 1 204 ? 14.594 -4.742 -38.719 1 94.81 204 PRO A CA 1
ATOM 1628 C C . PRO A 1 204 ? 13.195 -4.652 -38.094 1 94.81 204 PRO A C 1
ATOM 1630 O O . PRO A 1 204 ? 12.414 -3.771 -38.469 1 94.81 204 PRO A O 1
ATOM 1633 N N . LYS A 1 205 ? 12.898 -5.539 -37.25 1 94.38 205 LYS A N 1
ATOM 1634 C CA . LYS A 1 205 ? 11.586 -5.52 -36.594 1 94.38 205 LYS A CA 1
ATOM 1635 C C . LYS A 1 205 ? 11.695 -5.801 -35.094 1 94.38 205 LYS A C 1
ATOM 1637 O O . LYS A 1 205 ? 12.633 -6.473 -34.656 1 94.38 205 LYS A O 1
ATOM 1642 N N . ILE A 1 206 ? 10.766 -5.215 -34.344 1 93.25 206 ILE A N 1
ATOM 1643 C CA . ILE A 1 206 ? 10.633 -5.598 -32.938 1 93.25 206 ILE A CA 1
ATOM 1644 C C . ILE A 1 206 ? 9.75 -6.836 -32.844 1 93.25 206 ILE A C 1
ATOM 1646 O O . ILE A 1 206 ? 8.992 -7.156 -33.75 1 93.25 206 ILE A O 1
ATOM 1650 N N . LEU A 1 207 ? 9.836 -7.531 -31.75 1 90.25 207 LEU A N 1
ATOM 1651 C CA . LEU A 1 207 ? 8.992 -8.688 -31.484 1 90.25 207 LEU A CA 1
ATOM 1652 C C . LEU A 1 207 ? 8.977 -9.641 -32.656 1 90.25 207 LEU A C 1
ATOM 1654 O O . LEU A 1 207 ? 7.91 -10.039 -33.156 1 90.25 207 LEU A O 1
ATOM 1658 N N . SER A 1 208 ? 10.109 -9.977 -33.094 1 86.31 208 SER A N 1
ATOM 1659 C CA . SER A 1 208 ? 10.289 -10.703 -34.344 1 86.31 208 SER A CA 1
ATOM 1660 C C . SER A 1 208 ? 9.594 -12.062 -34.312 1 86.31 208 SER A C 1
ATOM 1662 O O . SER A 1 208 ? 9.336 -12.672 -35.344 1 86.31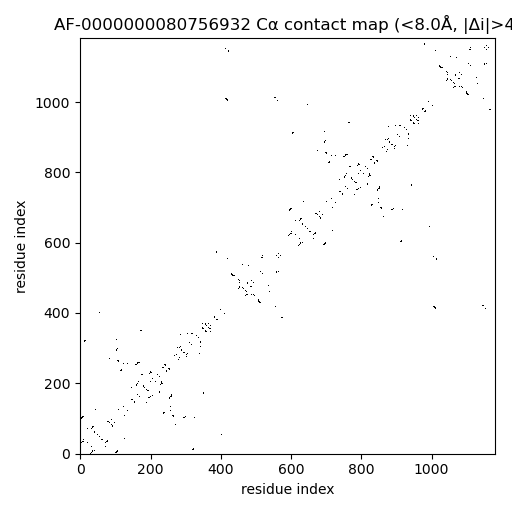 208 SER A O 1
ATOM 1664 N N . ASN A 1 209 ? 9.227 -12.516 -33.156 1 79.62 209 ASN A N 1
ATOM 1665 C CA . ASN A 1 209 ? 8.586 -13.82 -33 1 79.62 209 ASN A CA 1
ATOM 1666 C C . ASN A 1 209 ? 7.074 -13.727 -33.219 1 79.62 209 ASN A C 1
ATOM 1668 O O . ASN A 1 209 ? 6.391 -14.75 -33.25 1 79.62 209 ASN A O 1
ATOM 1672 N N . LEU A 1 210 ? 6.574 -12.562 -33.469 1 85.69 210 LEU A N 1
ATOM 1673 C CA . LEU A 1 210 ? 5.137 -12.375 -33.625 1 85.69 210 LEU A CA 1
ATOM 1674 C C . LEU A 1 210 ? 4.773 -12.18 -35.094 1 85.69 210 LEU A C 1
ATOM 1676 O O . LEU A 1 210 ? 5.656 -11.977 -35.938 1 85.69 210 LEU A O 1
ATOM 1680 N N . LYS A 1 211 ? 3.469 -12.312 -35.312 1 86.81 211 LYS A N 1
ATOM 1681 C CA . LYS A 1 211 ? 2.965 -12.047 -36.656 1 86.81 211 LYS A CA 1
ATOM 1682 C C . LYS A 1 211 ? 3.021 -10.562 -36.969 1 86.81 211 LYS A C 1
ATOM 1684 O O . LYS A 1 211 ? 2.889 -9.719 -36.062 1 86.81 211 LYS A O 1
ATOM 1689 N N . ASP A 1 212 ? 3.072 -10.305 -38.219 1 89.38 212 ASP A N 1
ATOM 1690 C CA . ASP A 1 212 ? 3.273 -8.938 -38.688 1 89.38 212 ASP A CA 1
ATOM 1691 C C . ASP A 1 212 ? 2.152 -8.016 -38.219 1 89.38 212 ASP A C 1
ATOM 1693 O O . ASP A 1 212 ? 2.396 -6.859 -37.875 1 89.38 212 ASP A O 1
ATOM 1697 N N . LYS A 1 213 ? 1.023 -8.5 -38.188 1 86.94 213 LYS A N 1
ATOM 1698 C CA . LYS A 1 213 ? -0.109 -7.676 -37.781 1 86.94 213 LYS A CA 1
ATOM 1699 C C . LYS A 1 213 ? 0.06 -7.188 -36.344 1 86.94 213 LYS A C 1
ATOM 1701 O O . LYS A 1 213 ? -0.202 -6.02 -36.062 1 86.94 213 LYS A O 1
ATOM 1706 N N . ASN A 1 214 ? 0.466 -8.055 -35.531 1 87.56 214 ASN A N 1
ATOM 1707 C CA . ASN A 1 214 ? 0.669 -7.699 -34.125 1 87.56 214 ASN A CA 1
ATOM 1708 C C . ASN A 1 214 ? 1.887 -6.797 -33.938 1 87.56 214 ASN A C 1
ATOM 1710 O O . ASN A 1 214 ? 1.884 -5.906 -33.094 1 87.56 214 ASN A O 1
ATOM 1714 N N . ILE A 1 215 ? 2.879 -7.043 -34.781 1 90.62 215 ILE A N 1
ATOM 1715 C CA . ILE A 1 215 ? 4.074 -6.207 -34.719 1 90.62 215 ILE A CA 1
ATOM 1716 C C . ILE A 1 215 ? 3.713 -4.773 -35.125 1 90.62 215 ILE A C 1
ATOM 1718 O O . ILE A 1 215 ? 4.117 -3.824 -34.438 1 90.62 215 ILE A O 1
ATOM 1722 N N . ASN A 1 216 ? 2.916 -4.699 -36.125 1 90.75 216 ASN A N 1
ATOM 1723 C CA . ASN A 1 216 ? 2.496 -3.385 -36.594 1 90.75 216 ASN A CA 1
ATOM 1724 C C . ASN A 1 216 ? 1.656 -2.654 -35.562 1 90.75 216 ASN A C 1
ATOM 1726 O O . ASN A 1 216 ? 1.802 -1.445 -35.375 1 90.75 216 ASN A O 1
ATOM 1730 N N . LYS A 1 217 ? 0.809 -3.395 -34.969 1 88.75 217 LYS A N 1
ATOM 1731 C CA . LYS A 1 217 ? -0.02 -2.803 -33.906 1 88.75 217 LYS A CA 1
ATOM 1732 C C . LYS A 1 217 ? 0.837 -2.281 -32.75 1 88.75 217 LYS A C 1
ATOM 1734 O O . LYS A 1 217 ? 0.6 -1.185 -32.25 1 88.75 217 LYS A O 1
ATOM 1739 N N . ALA A 1 218 ? 1.753 -3.051 -32.375 1 89.94 218 ALA A N 1
ATOM 1740 C CA . ALA A 1 218 ? 2.643 -2.658 -31.297 1 89.94 218 ALA A CA 1
ATOM 1741 C C . ALA A 1 218 ? 3.477 -1.439 -31.672 1 89.94 218 ALA A C 1
ATOM 1743 O O . ALA A 1 218 ? 3.631 -0.509 -30.875 1 89.94 218 ALA A O 1
ATOM 1744 N N . MET A 1 219 ? 3.895 -1.44 -32.875 1 92.75 219 MET A N 1
ATOM 1745 C CA . MET A 1 219 ? 4.699 -0.336 -33.406 1 92.75 219 MET A CA 1
ATOM 1746 C C . MET A 1 219 ? 3.906 0.965 -33.406 1 92.75 219 MET A C 1
ATOM 1748 O O . MET A 1 219 ? 4.406 2.002 -32.969 1 92.75 219 MET A O 1
ATOM 1752 N N . LYS A 1 220 ? 2.768 0.868 -33.875 1 92.44 220 LYS A N 1
ATOM 1753 C CA . LYS A 1 220 ? 1.907 2.047 -33.938 1 92.44 220 LYS A CA 1
ATOM 1754 C C . LYS A 1 220 ? 1.607 2.59 -32.562 1 92.44 220 LYS A C 1
ATOM 1756 O O . LYS A 1 220 ? 1.607 3.803 -32.344 1 92.44 220 LYS A O 1
ATOM 1761 N N . TYR A 1 221 ? 1.341 1.668 -31.656 1 90.94 221 TYR A N 1
ATOM 1762 C CA . TYR A 1 221 ? 1.035 2.094 -30.297 1 90.94 221 TYR A CA 1
ATOM 1763 C C . TYR A 1 221 ? 2.238 2.773 -29.656 1 90.94 221 TYR A C 1
ATOM 1765 O O . TYR A 1 221 ? 2.105 3.826 -29.031 1 90.94 221 TYR A O 1
ATOM 1773 N N . LEU A 1 222 ? 3.387 2.242 -29.828 1 93.94 222 LEU A N 1
ATOM 1774 C CA . LEU A 1 222 ? 4.613 2.777 -29.25 1 93.94 222 LEU A CA 1
ATOM 1775 C C . LEU A 1 222 ? 4.934 4.152 -29.828 1 93.94 222 LEU A C 1
ATOM 1777 O O . LEU A 1 222 ? 5.219 5.094 -29.078 1 93.94 222 LEU A O 1
ATOM 1781 N N . THR A 1 223 ? 4.801 4.277 -31.125 1 95 223 THR A N 1
ATOM 1782 C CA . THR A 1 223 ? 5.277 5.477 -31.812 1 95 223 THR A CA 1
ATOM 1783 C C . THR A 1 223 ? 4.223 6.578 -31.766 1 95 223 THR A C 1
ATOM 1785 O O . THR A 1 223 ? 4.543 7.738 -31.5 1 95 223 THR A O 1
ATOM 1788 N N . ASN A 1 224 ? 2.982 6.207 -31.984 1 93.5 224 ASN A N 1
ATOM 1789 C CA . ASN A 1 224 ? 1.939 7.219 -32.125 1 93.5 224 ASN A CA 1
ATOM 1790 C C . ASN A 1 224 ? 1.313 7.566 -30.766 1 93.5 224 ASN A C 1
ATOM 1792 O O . ASN A 1 224 ? 1.103 8.742 -30.469 1 93.5 224 ASN A O 1
ATOM 1796 N N . THR A 1 225 ? 1.078 6.535 -30 1 89.75 225 THR A N 1
ATOM 1797 C CA . THR A 1 225 ? 0.366 6.77 -28.75 1 89.75 225 THR A CA 1
ATOM 1798 C C . THR A 1 225 ? 1.339 7.141 -27.641 1 89.75 225 THR A C 1
ATOM 1800 O O . THR A 1 225 ? 1.115 8.109 -26.906 1 89.75 225 THR A O 1
ATOM 1803 N N . LEU A 1 226 ? 2.449 6.465 -27.547 1 92.62 226 LEU A N 1
ATOM 1804 C CA . LEU A 1 226 ? 3.363 6.652 -26.422 1 92.62 226 LEU A CA 1
ATOM 1805 C C . LEU A 1 226 ? 4.531 7.551 -26.812 1 92.62 226 LEU A C 1
ATOM 1807 O O . LEU A 1 226 ? 5.309 7.977 -25.953 1 92.62 226 LEU A O 1
ATOM 1811 N N . LYS A 1 227 ? 4.648 7.828 -28.094 1 95.38 227 LYS A N 1
ATOM 1812 C CA . LYS A 1 227 ? 5.68 8.711 -28.609 1 95.38 227 LYS A CA 1
ATOM 1813 C C . LYS A 1 227 ? 7.078 8.188 -28.297 1 95.38 227 LYS A C 1
ATOM 1815 O O . LYS A 1 227 ? 7.934 8.938 -27.812 1 95.38 227 LYS A O 1
ATOM 1820 N N . VAL A 1 228 ? 7.262 6.938 -28.5 1 96.94 228 VAL A N 1
ATOM 1821 C CA . VAL A 1 228 ? 8.562 6.297 -28.359 1 96.94 228 VAL A CA 1
ATOM 1822 C C . VAL A 1 228 ? 9.289 6.309 -29.703 1 96.94 228 VAL A C 1
ATOM 1824 O O . VAL A 1 228 ? 8.695 6.02 -30.75 1 96.94 228 VAL A O 1
ATOM 1827 N N . ASP A 1 229 ? 10.5 6.785 -29.688 1 98 229 ASP A N 1
ATOM 1828 C CA . ASP A 1 229 ? 11.352 6.703 -30.875 1 98 229 ASP A CA 1
ATOM 1829 C C . ASP A 1 229 ? 11.953 5.309 -31.016 1 98 229 ASP A C 1
ATOM 1831 O O . ASP A 1 229 ? 12.906 4.957 -30.328 1 98 229 ASP A O 1
ATOM 1835 N N . VAL A 1 230 ? 11.367 4.531 -31.984 1 97.75 230 VAL A N 1
ATOM 1836 C CA . VAL A 1 230 ? 11.844 3.17 -32.188 1 97.75 230 VAL A CA 1
ATOM 1837 C C . VAL A 1 230 ? 12.898 3.162 -33.312 1 97.75 230 VAL A C 1
ATOM 1839 O O . VAL A 1 230 ? 12.609 3.494 -34.469 1 97.75 230 VAL A O 1
ATOM 1842 N N . LEU A 1 231 ? 14.125 2.801 -32.906 1 97.81 231 LEU A N 1
ATOM 1843 C CA . LEU A 1 231 ? 15.242 2.744 -33.844 1 97.81 231 LEU A CA 1
ATOM 1844 C C . LEU A 1 231 ? 15.531 1.304 -34.25 1 97.81 231 LEU A C 1
ATOM 1846 O O . LEU A 1 231 ? 16.125 0.542 -33.469 1 97.81 231 LEU A O 1
ATOM 1850 N N . LEU A 1 232 ? 15.164 0.978 -35.438 1 96.88 232 LEU A N 1
ATOM 1851 C CA . LEU A 1 232 ? 15.406 -0.356 -36 1 96.88 232 LEU A CA 1
ATOM 1852 C C . LEU A 1 232 ? 16.734 -0.408 -36.75 1 96.88 232 LEU A C 1
ATOM 1854 O O . LEU A 1 232 ? 17.344 0.631 -37 1 96.88 232 LEU A O 1
ATOM 1858 N N . ASN A 1 233 ? 17.156 -1.62 -36.969 1 96.56 233 ASN A N 1
ATOM 1859 C CA . ASN A 1 233 ? 18.422 -1.809 -37.656 1 96.56 233 ASN A CA 1
ATOM 1860 C C . ASN A 1 233 ? 19.531 -0.982 -37.031 1 96.56 233 ASN A C 1
ATOM 1862 O O . ASN A 1 233 ? 20.312 -0.329 -37.719 1 96.56 233 ASN A O 1
ATOM 1866 N N . SER A 1 234 ? 19.547 -0.924 -35.75 1 96.06 234 SER A N 1
ATOM 1867 C CA . SER A 1 234 ? 20.469 -0.094 -35 1 96.06 234 SER A CA 1
ATOM 1868 C C . SER A 1 234 ? 21.141 -0.894 -33.875 1 96.06 234 SER A C 1
ATOM 1870 O O . SER A 1 234 ? 20.609 -0.988 -32.781 1 96.06 234 SER A O 1
ATOM 1872 N N . ALA A 1 235 ? 22.344 -1.345 -34.156 1 96.06 235 ALA A N 1
ATOM 1873 C CA . ALA A 1 235 ? 23.078 -2.119 -33.156 1 96.06 235 ALA A CA 1
ATOM 1874 C C . ALA A 1 235 ? 23.922 -1.207 -32.25 1 96.06 235 ALA A C 1
ATOM 1876 O O . ALA A 1 235 ? 24.531 -0.246 -32.75 1 96.06 235 ALA A O 1
ATOM 1877 N N . ILE A 1 236 ? 23.875 -1.491 -31 1 96.75 236 ILE A N 1
ATOM 1878 C CA . ILE A 1 236 ? 24.688 -0.725 -30.047 1 96.75 236 ILE A CA 1
ATOM 1879 C C . ILE A 1 236 ? 26.141 -1.203 -30.109 1 96.75 236 ILE A C 1
ATOM 1881 O O . ILE A 1 236 ? 26.406 -2.406 -30.062 1 96.75 236 ILE A O 1
ATOM 1885 N N . SER A 1 237 ? 27.031 -0.235 -30.156 1 97.06 237 SER A N 1
ATOM 1886 C CA . SER A 1 237 ? 28.438 -0.605 -30.297 1 97.06 237 SER A CA 1
ATOM 1887 C C . SER A 1 237 ? 29.219 -0.269 -29.031 1 97.06 237 SER A C 1
ATOM 1889 O O . SER A 1 237 ? 30.234 -0.905 -28.734 1 97.06 237 SER A O 1
ATOM 1891 N N . LYS A 1 238 ? 28.766 0.697 -28.328 1 97.56 238 LYS A N 1
ATOM 1892 C CA . LYS A 1 238 ? 29.469 1.134 -27.125 1 97.56 238 LYS A CA 1
ATOM 1893 C C . LYS A 1 238 ? 28.531 1.909 -26.203 1 97.56 238 LYS A C 1
ATOM 1895 O O . LYS A 1 238 ? 27.625 2.604 -26.656 1 97.56 238 LYS A O 1
ATOM 1900 N N . LEU A 1 239 ? 28.703 1.684 -24.906 1 97.38 239 LEU A N 1
ATOM 1901 C CA . LEU A 1 239 ? 27.984 2.451 -23.906 1 97.38 239 LEU A CA 1
ATOM 1902 C C . LEU A 1 239 ? 28.953 3.25 -23.031 1 97.38 239 LEU A C 1
ATOM 1904 O O . LEU A 1 239 ? 29.859 2.684 -22.438 1 97.38 239 LEU A O 1
ATOM 1908 N N . ASN A 1 240 ? 28.75 4.539 -23.078 1 96.94 240 ASN A N 1
ATOM 1909 C CA . ASN A 1 240 ? 29.5 5.426 -22.188 1 96.94 240 ASN A CA 1
ATOM 1910 C C . ASN A 1 240 ? 28.688 5.805 -20.953 1 96.94 240 ASN A C 1
ATOM 1912 O O . ASN A 1 240 ? 27.531 5.398 -20.828 1 96.94 240 ASN A O 1
ATOM 1916 N N . GLU A 1 241 ? 29.344 6.562 -20.125 1 94.44 241 GLU A N 1
ATOM 1917 C CA . GLU A 1 241 ? 28.672 7.004 -18.906 1 94.44 241 GLU A CA 1
ATOM 1918 C C . GLU A 1 241 ? 27.469 7.898 -19.219 1 94.44 241 GLU A C 1
ATOM 1920 O O . GLU A 1 241 ? 26.469 7.883 -18.5 1 94.44 241 GLU A O 1
ATOM 1925 N N . ASP A 1 242 ? 27.594 8.625 -20.359 1 96.19 242 ASP A N 1
ATOM 1926 C CA . ASP A 1 242 ? 26.562 9.617 -20.625 1 96.19 242 ASP A CA 1
ATOM 1927 C C . ASP A 1 242 ? 26.047 9.531 -22.062 1 96.19 242 ASP A C 1
ATOM 1929 O O . ASP A 1 242 ? 25.453 10.477 -22.578 1 96.19 242 ASP A O 1
ATOM 1933 N N . SER A 1 243 ? 26.391 8.398 -22.734 1 97.62 243 SER A N 1
ATOM 1934 C CA . SER A 1 243 ? 25.906 8.281 -24.094 1 97.62 243 SER A CA 1
ATOM 1935 C C . SER A 1 243 ? 25.984 6.84 -24.594 1 97.62 243 SER A C 1
ATOM 1937 O O . SER A 1 243 ? 26.766 6.043 -24.078 1 97.62 243 SER A O 1
ATOM 1939 N N . VAL A 1 244 ? 25.172 6.547 -25.594 1 97.81 244 VAL A N 1
ATOM 1940 C CA . VAL A 1 244 ? 25.188 5.27 -26.312 1 97.81 244 VAL A CA 1
ATOM 1941 C C . VAL A 1 244 ? 25.609 5.488 -27.75 1 97.81 244 VAL A C 1
ATOM 1943 O O . VAL A 1 244 ? 25.156 6.434 -28.406 1 97.81 244 VAL A O 1
ATOM 1946 N N . GLU A 1 245 ? 26.484 4.637 -28.156 1 98.06 245 GLU A N 1
ATOM 1947 C CA . GLU A 1 245 ? 26.938 4.707 -29.531 1 98.06 245 GLU A CA 1
ATOM 1948 C C . GLU A 1 245 ? 26.406 3.535 -30.359 1 98.06 245 GLU A C 1
ATOM 1950 O O . GLU A 1 245 ? 26.391 2.395 -29.891 1 98.06 245 GLU A O 1
ATOM 1955 N N . LEU A 1 246 ? 25.922 3.854 -31.531 1 97.5 246 LEU A N 1
ATOM 1956 C CA . LEU A 1 246 ? 25.406 2.834 -32.438 1 97.5 246 LEU A CA 1
ATOM 1957 C C . LEU A 1 246 ? 26.438 2.486 -33.5 1 97.5 246 LEU A C 1
ATOM 1959 O O . LEU A 1 246 ? 27.391 3.242 -33.719 1 97.5 246 LEU A O 1
ATOM 1963 N N . LYS A 1 247 ? 26.281 1.396 -34.125 1 95.38 247 LYS A N 1
ATOM 1964 C CA . LYS A 1 247 ? 27.219 0.915 -35.125 1 95.38 247 LYS A CA 1
ATOM 1965 C C . LYS A 1 247 ? 27.266 1.852 -36.344 1 95.38 247 LYS A C 1
ATOM 1967 O O . LYS A 1 247 ? 28.297 1.942 -37.031 1 95.38 247 LYS A O 1
ATOM 1972 N N . ASP A 1 248 ? 26.188 2.535 -36.594 1 93.88 248 ASP A N 1
ATOM 1973 C CA . ASP A 1 248 ? 26.141 3.426 -37.75 1 93.88 248 ASP A CA 1
ATOM 1974 C C . ASP A 1 248 ? 26.75 4.785 -37.438 1 93.88 248 ASP A C 1
ATOM 1976 O O . ASP A 1 248 ? 26.719 5.699 -38.25 1 93.88 248 ASP A O 1
ATOM 1980 N N . GLY A 1 249 ? 27.156 5.027 -36.219 1 92.38 249 GLY A N 1
ATOM 1981 C CA . GLY A 1 249 ? 27.875 6.242 -35.875 1 92.38 249 GLY A CA 1
ATOM 1982 C C . GLY A 1 249 ? 27.047 7.211 -35.062 1 92.38 249 GLY A C 1
ATOM 1983 O O . GLY A 1 249 ? 27.578 8.156 -34.469 1 92.38 249 GLY A O 1
ATOM 1984 N N . ARG A 1 250 ? 25.828 7.008 -34.938 1 93.94 250 ARG A N 1
ATOM 1985 C CA . ARG A 1 250 ? 24.984 7.883 -34.125 1 93.94 250 ARG A CA 1
ATOM 1986 C C . ARG A 1 250 ? 25.312 7.762 -32.625 1 93.94 250 ARG A C 1
ATOM 1988 O O . ARG A 1 250 ? 25.609 6.668 -32.156 1 93.94 250 ARG A O 1
ATOM 1995 N N . LYS A 1 251 ? 25.281 8.93 -31.969 1 97.19 251 LYS A N 1
ATOM 1996 C CA . LYS A 1 251 ? 25.5 9.016 -30.531 1 97.19 251 LYS A CA 1
ATOM 1997 C C . LYS A 1 251 ? 24.281 9.594 -29.812 1 97.19 251 LYS A C 1
ATOM 1999 O O . LYS A 1 251 ? 23.828 10.688 -30.156 1 97.19 251 LYS A O 1
ATOM 2004 N N . ILE A 1 252 ? 23.766 8.906 -28.953 1 97.69 252 ILE A N 1
ATOM 2005 C CA . ILE A 1 252 ? 22.562 9.328 -28.234 1 97.69 252 ILE A CA 1
ATOM 2006 C C . ILE A 1 252 ? 22.938 9.688 -26.797 1 97.69 252 ILE A C 1
ATOM 2008 O O . ILE A 1 252 ? 23.391 8.836 -26.031 1 97.69 252 ILE A O 1
ATOM 2012 N N . PRO A 1 253 ? 22.812 10.914 -26.453 1 97.81 253 PRO A N 1
ATOM 2013 C CA . PRO A 1 253 ? 23.062 11.281 -25.062 1 97.81 253 PRO A CA 1
ATOM 2014 C C . PRO A 1 253 ? 22.062 10.672 -24.094 1 97.81 253 PRO A C 1
ATOM 2016 O O . PRO A 1 253 ? 20.844 10.797 -24.297 1 97.81 253 PRO A O 1
ATOM 2019 N N . THR A 1 254 ? 22.516 9.961 -23.094 1 97.94 254 THR A N 1
ATOM 2020 C CA . THR A 1 254 ? 21.641 9.352 -22.094 1 97.94 254 THR A CA 1
ATOM 2021 C C . THR A 1 254 ? 22.438 8.898 -20.875 1 97.94 254 THR A C 1
ATOM 2023 O O . THR A 1 254 ? 23.625 8.555 -20.984 1 97.94 254 THR A O 1
ATOM 2026 N N . LYS A 1 255 ? 21.828 8.992 -19.734 1 97.44 255 LYS A N 1
ATOM 2027 C CA . LYS A 1 255 ? 22.375 8.383 -18.516 1 97.44 255 LYS A CA 1
ATOM 2028 C C . LYS A 1 255 ? 21.719 7.035 -18.234 1 97.44 255 LYS A C 1
ATOM 2030 O O . LYS A 1 255 ? 22.078 6.348 -17.281 1 97.44 255 LYS A O 1
ATOM 2035 N N . THR A 1 256 ? 20.812 6.676 -19.094 1 98 256 THR A N 1
ATOM 2036 C CA . THR A 1 256 ? 19.984 5.5 -18.828 1 98 256 THR A CA 1
ATOM 2037 C C . THR A 1 256 ? 19.969 4.566 -20.031 1 98 256 THR A C 1
ATOM 2039 O O . THR A 1 256 ? 19.453 4.926 -21.094 1 98 256 THR A O 1
ATOM 2042 N N . LEU A 1 257 ? 20.516 3.416 -19.906 1 98.31 257 LEU A N 1
ATOM 2043 C CA . LEU A 1 257 ? 20.328 2.32 -20.844 1 98.31 257 LEU A CA 1
ATOM 2044 C C . LEU A 1 257 ? 19.891 1.049 -20.125 1 98.31 257 LEU A C 1
ATOM 2046 O O . LEU A 1 257 ? 20.688 0.42 -19.422 1 98.31 257 LEU A O 1
ATOM 2050 N N . ILE A 1 258 ? 18.672 0.732 -20.281 1 98.25 258 ILE A N 1
ATOM 2051 C CA . ILE A 1 258 ? 18.156 -0.533 -19.766 1 98.25 258 ILE A CA 1
ATOM 2052 C C . ILE A 1 258 ? 18.375 -1.638 -20.797 1 98.25 258 ILE A C 1
ATOM 2054 O O . ILE A 1 258 ? 17.859 -1.566 -21.922 1 98.25 258 ILE A O 1
ATOM 2058 N N . TRP A 1 259 ? 19.125 -2.602 -20.391 1 97.75 259 TRP A N 1
ATOM 2059 C CA . TRP A 1 259 ? 19.578 -3.627 -21.328 1 97.75 259 TRP A CA 1
ATOM 2060 C C . TRP A 1 259 ? 18.688 -4.863 -21.25 1 97.75 259 TRP A C 1
ATOM 2062 O O . TRP A 1 259 ? 18.594 -5.508 -20.188 1 97.75 259 TRP A O 1
ATOM 2072 N N . THR A 1 260 ? 18.031 -5.184 -22.422 1 94.75 260 THR A N 1
ATOM 2073 C CA . THR A 1 260 ? 17.141 -6.344 -22.5 1 94.75 260 THR A CA 1
ATOM 2074 C C . THR A 1 260 ? 17.406 -7.141 -23.766 1 94.75 260 THR A C 1
ATOM 2076 O O . THR A 1 260 ? 16.562 -7.91 -24.219 1 94.75 260 THR A O 1
ATOM 2079 N N . ALA A 1 261 ? 18.562 -6.969 -24.422 1 87.69 261 ALA A N 1
ATOM 2080 C CA . ALA A 1 261 ? 18.812 -7.496 -25.75 1 87.69 261 ALA A CA 1
ATOM 2081 C C . ALA A 1 261 ? 19.453 -8.883 -25.688 1 87.69 261 ALA A C 1
ATOM 2083 O O . ALA A 1 261 ? 20.062 -9.336 -26.656 1 87.69 261 ALA A O 1
ATOM 2084 N N . GLY A 1 262 ? 19.281 -9.578 -24.688 1 83.38 262 GLY A N 1
ATOM 2085 C CA . GLY A 1 262 ? 19.797 -10.938 -24.766 1 83.38 262 GLY A CA 1
ATOM 2086 C C . GLY A 1 262 ? 20.078 -11.555 -23.406 1 83.38 262 GLY A C 1
ATOM 2087 O O . GLY A 1 262 ? 20.391 -10.852 -22.453 1 83.38 262 GLY A O 1
ATOM 2088 N N . VAL A 1 263 ? 19.922 -12.875 -23.453 1 86.19 263 VAL A N 1
ATOM 2089 C CA . VAL A 1 263 ? 20.219 -13.648 -22.25 1 86.19 263 VAL A CA 1
ATOM 2090 C C . VAL A 1 263 ? 21.172 -14.797 -22.578 1 86.19 263 VAL A C 1
ATOM 2092 O O . VAL A 1 263 ? 21.234 -15.242 -23.734 1 86.19 263 VAL A O 1
ATOM 2095 N N . ARG A 1 264 ? 22.016 -15.086 -21.688 1 91.44 264 ARG A N 1
ATOM 2096 C CA . ARG A 1 264 ? 22.859 -16.266 -21.766 1 91.44 264 ARG A CA 1
ATOM 2097 C C . ARG A 1 264 ? 22.672 -17.141 -20.531 1 91.44 264 ARG A C 1
ATOM 2099 O O . ARG A 1 264 ? 22.141 -16.688 -19.516 1 91.44 264 ARG A O 1
ATOM 2106 N N . ALA A 1 265 ? 23.109 -18.406 -20.719 1 92.94 265 ALA A N 1
ATOM 2107 C CA . ALA A 1 265 ? 23.016 -19.281 -19.562 1 92.94 265 ALA A CA 1
ATOM 2108 C C . ALA A 1 265 ? 23.844 -18.734 -18.391 1 92.94 265 ALA A C 1
ATOM 2110 O O . ALA A 1 265 ? 24.797 -17.984 -18.609 1 92.94 265 ALA A O 1
ATOM 2111 N N . CYS A 1 266 ? 23.5 -19.094 -17.25 1 91.94 266 CYS A N 1
ATOM 2112 C CA . CYS A 1 266 ? 24.219 -18.719 -16.047 1 91.94 266 CYS A CA 1
ATOM 2113 C C . CYS A 1 266 ? 25.703 -19.062 -16.172 1 91.94 266 CYS A C 1
ATOM 2115 O O . CYS A 1 266 ? 26.062 -20.062 -16.797 1 91.94 266 CYS A O 1
ATOM 2117 N N . CYS A 1 267 ? 26.516 -18.312 -15.5 1 89.31 267 CYS A N 1
ATOM 2118 C CA . CYS A 1 267 ? 27.953 -18.438 -15.578 1 89.31 267 CYS A CA 1
ATOM 2119 C C . CYS A 1 267 ? 28.422 -19.781 -15.031 1 89.31 267 CYS A C 1
ATOM 2121 O O . CYS A 1 267 ? 29.484 -20.281 -15.406 1 89.31 267 CYS A O 1
ATOM 2123 N N . LEU A 1 268 ? 27.641 -20.391 -14.227 1 91.81 268 LEU A N 1
ATOM 2124 C CA . LEU A 1 268 ? 27.969 -21.719 -13.703 1 91.81 268 LEU A CA 1
ATOM 2125 C C . LEU A 1 268 ? 28.125 -22.719 -14.836 1 91.81 268 LEU A C 1
ATOM 2127 O O . LEU A 1 268 ? 28.844 -23.703 -14.703 1 91.81 268 LEU A O 1
ATOM 2131 N N . ASN A 1 269 ? 27.422 -22.484 -15.914 1 92.19 269 ASN A N 1
ATOM 2132 C CA . ASN A 1 269 ? 27.5 -23.359 -17.078 1 92.19 269 ASN A CA 1
ATOM 2133 C C . ASN A 1 269 ? 28.891 -23.328 -17.703 1 92.19 269 ASN A C 1
ATOM 2135 O O . ASN A 1 269 ? 29.312 -24.312 -18.328 1 92.19 269 ASN A O 1
ATOM 2139 N N . ASP A 1 270 ? 29.547 -22.203 -17.594 1 90.06 270 ASP A N 1
ATOM 2140 C CA . ASP A 1 270 ? 30.797 -21.969 -18.312 1 90.06 270 ASP A CA 1
ATOM 2141 C C . ASP A 1 270 ? 31.859 -22.984 -17.922 1 90.06 270 ASP A C 1
ATOM 2143 O O . ASP A 1 270 ? 32.625 -23.438 -18.766 1 90.06 270 ASP A O 1
ATOM 2147 N N . ASN A 1 271 ? 31.844 -23.406 -16.688 1 86.5 271 ASN A N 1
ATOM 2148 C CA . ASN A 1 271 ? 32.938 -24.234 -16.203 1 86.5 271 ASN A CA 1
ATOM 2149 C C . ASN A 1 271 ? 32.562 -25.703 -16.141 1 86.5 271 ASN A C 1
ATOM 2151 O O . ASN A 1 271 ? 33.344 -26.547 -15.672 1 86.5 271 ASN A O 1
ATOM 2155 N N . LEU A 1 272 ? 31.438 -26.031 -16.625 1 91.12 272 LEU A N 1
ATOM 2156 C CA . LEU A 1 272 ? 31 -27.422 -16.562 1 91.12 272 LEU A CA 1
ATOM 2157 C C . LEU A 1 272 ? 31.5 -28.203 -17.766 1 91.12 272 LEU A C 1
ATOM 2159 O O . LEU A 1 272 ? 31.516 -27.688 -18.891 1 91.12 272 LEU A O 1
ATOM 2163 N N . SER A 1 273 ? 31.984 -29.391 -17.484 1 88.5 273 SER A N 1
ATOM 2164 C CA . SER A 1 273 ? 32.438 -30.266 -18.547 1 88.5 273 SER A CA 1
ATOM 2165 C C . SER A 1 273 ? 31.281 -30.969 -19.234 1 88.5 273 SER A C 1
ATOM 2167 O O . SER A 1 273 ? 31.234 -32.219 -19.281 1 88.5 273 SER A O 1
ATOM 2169 N N . LEU A 1 274 ? 30.406 -30.219 -19.766 1 92.12 274 LEU A N 1
ATOM 2170 C CA . LEU A 1 274 ? 29.25 -30.688 -20.531 1 92.12 274 LEU A CA 1
ATOM 2171 C C . LEU A 1 274 ? 29.203 -30.047 -21.906 1 92.12 274 LEU A C 1
ATOM 2173 O O . LEU A 1 274 ? 29.781 -28.969 -22.109 1 92.12 274 LEU A O 1
ATOM 2177 N N . GLU A 1 275 ? 28.609 -30.688 -22.828 1 91.81 275 GLU A N 1
ATOM 2178 C CA . GLU A 1 275 ? 28.438 -30.094 -24.141 1 91.81 275 GLU A CA 1
ATOM 2179 C C . GLU A 1 275 ? 27.5 -28.891 -24.094 1 91.81 275 GLU A C 1
ATOM 2181 O O . GLU A 1 275 ? 26.469 -28.922 -23.422 1 91.81 275 GLU A O 1
ATOM 2186 N N . LYS A 1 276 ? 27.953 -27.875 -24.766 1 93.56 276 LYS A N 1
ATOM 2187 C CA . LYS A 1 276 ? 27.188 -26.625 -24.734 1 93.56 276 LYS A CA 1
ATOM 2188 C C . LYS A 1 276 ? 26.719 -26.219 -26.125 1 93.56 276 LYS A C 1
ATOM 2190 O O . LYS A 1 276 ? 27.359 -26.578 -27.125 1 93.56 276 LYS A O 1
ATOM 2195 N N . GLY A 1 277 ? 25.594 -25.641 -26.125 1 89.5 277 GLY A N 1
ATOM 2196 C CA . GLY A 1 277 ? 25.078 -25.031 -27.344 1 89.5 277 GLY A CA 1
ATOM 2197 C C . GLY A 1 277 ? 25.188 -23.516 -27.344 1 89.5 277 GLY A C 1
ATOM 2198 O O . GLY A 1 277 ? 26.125 -22.953 -26.766 1 89.5 277 GLY A O 1
ATOM 2199 N N . ARG A 1 278 ? 24.312 -22.922 -28.094 1 85.81 278 ARG A N 1
ATOM 2200 C CA . ARG A 1 278 ? 24.281 -21.453 -28.219 1 85.81 278 ARG A CA 1
ATOM 2201 C C . ARG A 1 278 ? 24.078 -20.797 -26.859 1 85.81 278 ARG A C 1
ATOM 2203 O O . ARG A 1 278 ? 23.281 -21.297 -26.047 1 85.81 278 ARG A O 1
ATOM 2210 N N . ALA A 1 279 ? 24.812 -19.719 -26.641 1 89.56 279 ALA A N 1
ATOM 2211 C CA . ALA A 1 279 ? 24.688 -18.906 -25.438 1 89.56 279 ALA A CA 1
ATOM 2212 C C . ALA A 1 279 ? 25.078 -19.703 -24.203 1 89.56 279 ALA A C 1
ATOM 2214 O O . ALA A 1 279 ? 24.531 -19.5 -23.109 1 89.56 279 ALA A O 1
ATOM 2215 N N . CYS A 1 280 ? 25.891 -20.766 -24.375 1 92.06 280 CYS A N 1
ATOM 2216 C CA . CYS A 1 280 ? 26.484 -21.594 -23.328 1 92.06 280 CYS A CA 1
ATOM 2217 C C . CYS A 1 280 ? 25.422 -22.422 -22.625 1 92.06 280 CYS A C 1
ATOM 2219 O O . CYS A 1 280 ? 25.562 -22.734 -21.438 1 92.06 280 CYS A O 1
ATOM 2221 N N . ARG A 1 281 ? 24.391 -22.703 -23.312 1 95 281 ARG A N 1
ATOM 2222 C CA . ARG A 1 281 ? 23.344 -23.578 -22.766 1 95 281 ARG A CA 1
ATOM 2223 C C . ARG A 1 281 ? 23.75 -25.047 -22.859 1 95 281 ARG A C 1
ATOM 2225 O O . ARG A 1 281 ? 24.359 -25.469 -23.844 1 95 281 ARG A O 1
ATOM 2232 N N . ILE A 1 282 ? 23.422 -25.766 -21.906 1 96.12 282 ILE A N 1
ATOM 2233 C CA . ILE A 1 282 ? 23.828 -27.172 -21.844 1 96.12 282 ILE A CA 1
ATOM 2234 C C . ILE A 1 282 ? 22.984 -28 -22.812 1 96.12 282 ILE A C 1
ATOM 2236 O O . ILE A 1 282 ? 21.75 -27.922 -22.797 1 96.12 282 ILE A O 1
ATOM 2240 N N . LYS A 1 283 ? 23.672 -28.781 -23.609 1 95.62 283 LYS A N 1
ATOM 2241 C CA . LYS A 1 283 ? 22.938 -29.656 -24.516 1 95.62 283 LYS A CA 1
ATOM 2242 C C . LYS A 1 283 ? 22.312 -30.844 -23.766 1 95.62 283 LYS A C 1
ATOM 2244 O O . LYS A 1 283 ? 22.984 -31.469 -22.938 1 95.62 283 LYS A O 1
ATOM 2249 N N . VAL A 1 284 ? 21.062 -31.078 -24.062 1 96.75 284 VAL A N 1
ATOM 2250 C CA . VAL A 1 284 ? 20.359 -32.188 -23.438 1 96.75 284 VAL A CA 1
ATOM 2251 C C . VAL A 1 284 ? 19.609 -33 -24.5 1 96.75 284 VAL A C 1
ATOM 2253 O O . VAL A 1 284 ? 19.391 -32.5 -25.609 1 96.75 284 VAL A O 1
ATOM 2256 N N . ASP A 1 285 ? 19.25 -34.219 -24.188 1 95.38 285 ASP A N 1
ATOM 2257 C CA . ASP A 1 285 ? 18.484 -35.031 -25.109 1 95.38 285 ASP A CA 1
ATOM 2258 C C . ASP A 1 285 ? 16.984 -34.812 -24.922 1 95.38 285 ASP A C 1
ATOM 2260 O O . ASP A 1 285 ? 16.578 -33.875 -24.234 1 95.38 285 ASP A O 1
ATOM 2264 N N . LYS A 1 286 ? 16.188 -35.625 -25.578 1 95.88 286 LYS A N 1
ATOM 2265 C CA . LYS A 1 286 ? 14.734 -35.469 -25.594 1 95.88 286 LYS A CA 1
ATOM 2266 C C . LYS A 1 286 ? 14.148 -35.781 -24.219 1 95.88 286 LYS A C 1
ATOM 2268 O O . LYS A 1 286 ? 12.969 -35.531 -23.969 1 95.88 286 LYS A O 1
ATOM 2273 N N . TYR A 1 287 ? 14.961 -36.281 -23.266 1 97.19 287 TYR A N 1
ATOM 2274 C CA . TYR A 1 287 ? 14.531 -36.594 -21.906 1 97.19 287 TYR A CA 1
ATOM 2275 C C . TYR A 1 287 ? 15.055 -35.531 -20.922 1 97.19 287 TYR A C 1
ATOM 2277 O O . TYR A 1 287 ? 14.906 -35.688 -19.703 1 97.19 287 TYR A O 1
ATOM 2285 N N . ALA A 1 288 ? 15.703 -34.469 -21.359 1 97.31 288 ALA A N 1
ATOM 2286 C CA . ALA A 1 288 ? 16.328 -33.375 -20.609 1 97.31 288 ALA A CA 1
ATOM 2287 C C . ALA A 1 288 ? 17.562 -33.875 -19.859 1 97.31 288 ALA A C 1
ATOM 2289 O O . ALA A 1 288 ? 18.016 -33.25 -18.906 1 97.31 288 ALA A O 1
ATOM 2290 N N . ALA A 1 289 ? 18.094 -35 -20.281 1 97.25 289 ALA A N 1
ATOM 2291 C CA . ALA A 1 289 ? 19.266 -35.594 -19.641 1 97.25 289 ALA A CA 1
ATOM 2292 C C . ALA A 1 289 ? 20.547 -35.125 -20.312 1 97.25 289 ALA A C 1
ATOM 2294 O O . ALA A 1 289 ? 20.578 -34.906 -21.531 1 97.25 289 ALA A O 1
ATOM 2295 N N . THR A 1 290 ? 21.594 -34.938 -19.547 1 96.69 290 THR A N 1
ATOM 2296 C CA . THR A 1 290 ? 22.906 -34.594 -20.062 1 96.69 290 THR A CA 1
ATOM 2297 C C . THR A 1 290 ? 23.719 -35.844 -20.375 1 96.69 290 THR A C 1
ATOM 2299 O O . THR A 1 290 ? 23.172 -36.938 -20.438 1 96.69 290 THR A O 1
ATOM 2302 N N . GLN A 1 291 ? 25.031 -35.625 -20.594 1 93.5 291 GLN A N 1
ATOM 2303 C CA . GLN A 1 291 ? 25.938 -36.719 -20.844 1 93.5 291 GLN A CA 1
ATOM 2304 C C . GLN A 1 291 ? 26.125 -37.562 -19.578 1 93.5 291 GLN A C 1
ATOM 2306 O O . GLN A 1 291 ? 26.469 -38.75 -19.672 1 93.5 291 GLN A O 1
ATOM 2311 N N . PHE A 1 292 ? 25.938 -36.938 -18.484 1 94.31 292 PHE A N 1
ATOM 2312 C CA . PHE A 1 292 ? 25.938 -37.688 -17.219 1 94.31 292 PHE A CA 1
ATOM 2313 C C . PHE A 1 292 ? 24.547 -38.219 -16.922 1 94.31 292 PHE A C 1
ATOM 2315 O O . PHE A 1 292 ? 23.594 -37.469 -16.812 1 94.31 292 PHE A O 1
ATOM 2322 N N . LYS A 1 293 ? 24.375 -39.406 -16.734 1 91.5 293 LYS A N 1
ATOM 2323 C CA . LYS A 1 293 ? 23.094 -40.094 -16.672 1 91.5 293 LYS A CA 1
ATOM 2324 C C . LYS A 1 293 ? 22.25 -39.594 -15.5 1 91.5 293 LYS A C 1
ATOM 2326 O O . LYS A 1 293 ? 21.016 -39.625 -15.547 1 91.5 293 LYS A O 1
ATOM 2331 N N . ASN A 1 294 ? 22.891 -39.188 -14.461 1 96.81 294 ASN A N 1
ATOM 2332 C CA . ASN A 1 294 ? 22.156 -38.781 -13.266 1 96.81 294 ASN A CA 1
ATOM 2333 C C . ASN A 1 294 ? 22.031 -37.25 -13.172 1 96.81 294 ASN A C 1
ATOM 2335 O O . ASN A 1 294 ? 21.688 -36.719 -12.117 1 96.81 294 ASN A O 1
ATOM 2339 N N . VAL A 1 295 ? 22.391 -36.594 -14.305 1 97.5 295 VAL A N 1
ATOM 2340 C CA . VAL A 1 295 ? 22.328 -35.156 -14.297 1 97.5 295 VAL A CA 1
ATOM 2341 C C . VAL A 1 295 ? 21.406 -34.656 -15.398 1 97.5 295 VAL A C 1
ATOM 2343 O O . VAL A 1 295 ? 21.594 -34.969 -16.578 1 97.5 295 VAL A O 1
ATOM 2346 N N . TYR A 1 296 ? 20.375 -33.969 -15.031 1 98.31 296 TYR A N 1
ATOM 2347 C CA . TYR A 1 296 ? 19.422 -33.344 -15.938 1 98.31 296 TYR A CA 1
ATOM 2348 C C . TYR A 1 296 ? 19.609 -31.828 -15.945 1 98.31 296 TYR A C 1
ATOM 2350 O O . TYR A 1 296 ? 20.016 -31.234 -14.938 1 98.31 296 TYR A O 1
ATOM 2358 N N . ALA A 1 297 ? 19.406 -31.172 -17.078 1 97.88 297 ALA A N 1
ATOM 2359 C CA . ALA A 1 297 ? 19.406 -29.719 -17.188 1 97.88 297 ALA A CA 1
ATOM 2360 C C . ALA A 1 297 ? 18.109 -29.203 -17.797 1 97.88 297 ALA A C 1
ATOM 2362 O O . ALA A 1 297 ? 17.594 -29.781 -18.75 1 97.88 297 ALA A O 1
ATOM 2363 N N . VAL A 1 298 ? 17.547 -28.141 -17.172 1 97.88 298 VAL A N 1
ATOM 2364 C CA . VAL A 1 298 ? 16.203 -27.703 -17.578 1 97.88 298 VAL A CA 1
ATOM 2365 C C . VAL A 1 298 ? 16.156 -26.172 -17.609 1 97.88 298 VAL A C 1
ATOM 2367 O O . VAL A 1 298 ? 17.047 -25.516 -17.078 1 97.88 298 VAL A O 1
ATOM 2370 N N . GLY A 1 299 ? 15.102 -25.625 -18.266 1 96.19 299 GLY A N 1
ATOM 2371 C CA . GLY A 1 299 ? 14.914 -24.188 -18.344 1 96.19 299 GLY A CA 1
ATOM 2372 C C . GLY A 1 299 ? 15.93 -23.5 -19.25 1 96.19 299 GLY A C 1
ATOM 2373 O O . GLY A 1 299 ? 16.406 -24.109 -20.219 1 96.19 299 GLY A O 1
ATOM 2374 N N . ASP A 1 300 ? 16.234 -22.297 -18.922 1 94.75 300 ASP A N 1
ATOM 2375 C CA . ASP A 1 300 ? 17.094 -21.484 -19.766 1 94.75 300 ASP A CA 1
ATOM 2376 C C . ASP A 1 300 ? 18.547 -21.953 -19.688 1 94.75 300 ASP A C 1
ATOM 2378 O O . ASP A 1 300 ? 19.375 -21.594 -20.516 1 94.75 300 ASP A O 1
ATOM 2382 N N . ALA A 1 301 ? 18.828 -22.75 -18.719 1 95.62 301 ALA A N 1
ATOM 2383 C CA . ALA A 1 301 ? 20.188 -23.281 -18.594 1 95.62 301 ALA A CA 1
ATOM 2384 C C . ALA A 1 301 ? 20.469 -24.344 -19.656 1 95.62 301 ALA A C 1
ATOM 2386 O O . ALA A 1 301 ? 21.625 -24.656 -19.938 1 95.62 301 ALA A O 1
ATOM 2387 N N . SER A 1 302 ? 19.469 -24.844 -20.266 1 95.31 302 SER A N 1
ATOM 2388 C CA . SER A 1 302 ? 19.641 -25.984 -21.156 1 95.31 302 SER A CA 1
ATOM 2389 C C . SER A 1 302 ? 19.219 -25.656 -22.578 1 95.31 302 SER A C 1
ATOM 2391 O O . SER A 1 302 ? 18.406 -24.75 -22.797 1 95.31 302 SER A O 1
ATOM 2393 N N . CYS A 1 303 ? 19.891 -26.281 -23.484 1 93.88 303 CYS A N 1
ATOM 2394 C CA . CYS A 1 303 ? 19.531 -26.266 -24.891 1 93.88 303 CYS A CA 1
ATOM 2395 C C . CYS A 1 303 ? 18.719 -27.5 -25.266 1 93.88 303 CYS A C 1
ATOM 2397 O O . CYS A 1 303 ? 19.266 -28.469 -25.797 1 93.88 303 CYS A O 1
ATOM 2399 N N . PHE A 1 304 ? 17.422 -27.438 -25.031 1 94 304 PHE A N 1
ATOM 2400 C CA . PHE A 1 304 ? 16.5 -28.516 -25.359 1 94 304 PHE A CA 1
ATOM 2401 C C . PHE A 1 304 ? 15.953 -28.344 -26.781 1 94 304 PHE A C 1
ATOM 2403 O O . PHE A 1 304 ? 15.344 -27.328 -27.094 1 94 304 PHE A O 1
ATOM 2410 N N . GLU A 1 305 ? 16.188 -29.312 -27.562 1 91.56 305 GLU A N 1
ATOM 2411 C CA . GLU A 1 305 ? 15.727 -29.234 -28.938 1 91.56 305 GLU A CA 1
ATOM 2412 C C . GLU A 1 305 ? 14.469 -30.062 -29.156 1 91.56 305 GLU A C 1
ATOM 2414 O O . GLU A 1 305 ? 14.375 -31.203 -28.672 1 91.56 305 GLU A O 1
ATOM 2419 N N . TYR A 1 306 ? 13.531 -29.438 -29.703 1 88.81 306 TYR A N 1
ATOM 2420 C CA . TYR A 1 306 ? 12.289 -30.109 -30.062 1 88.81 306 TYR A CA 1
ATOM 2421 C C . TYR A 1 306 ? 11.836 -29.719 -31.453 1 88.81 306 TYR A C 1
ATOM 2423 O O . TYR A 1 306 ? 11.742 -28.516 -31.781 1 88.81 306 TYR A O 1
ATOM 2431 N N . ASN A 1 307 ? 11.555 -30.703 -32.281 1 85.12 307 ASN A N 1
ATOM 2432 C CA . ASN A 1 307 ? 11.141 -30.5 -33.688 1 85.12 307 ASN A CA 1
ATOM 2433 C C . ASN A 1 307 ? 12.148 -29.656 -34.438 1 85.12 307 ASN A C 1
ATOM 2435 O O . ASN A 1 307 ? 11.758 -28.734 -35.156 1 85.12 307 ASN A O 1
ATOM 2439 N N . GLY A 1 308 ? 13.398 -29.797 -34.125 1 81.56 308 GLY A N 1
ATOM 2440 C CA . GLY A 1 308 ? 14.477 -29.156 -34.875 1 81.56 308 GLY A CA 1
ATOM 2441 C C . GLY A 1 308 ? 14.789 -27.75 -34.406 1 81.56 308 GLY A C 1
ATOM 2442 O O . GLY A 1 308 ? 15.664 -27.078 -34.938 1 81.56 308 GLY A O 1
ATOM 2443 N N . HIS A 1 309 ? 14.125 -27.359 -33.406 1 86.94 309 HIS A N 1
ATOM 2444 C CA . HIS A 1 309 ? 14.375 -26.016 -32.875 1 86.94 309 HIS A CA 1
ATOM 2445 C C . HIS A 1 309 ? 14.656 -26.047 -31.391 1 86.94 309 HIS A C 1
ATOM 2447 O O . HIS A 1 309 ? 14.117 -26.891 -30.672 1 86.94 309 HIS A O 1
ATOM 2453 N N . THR A 1 310 ? 15.516 -25.109 -31 1 88.94 310 THR A N 1
ATOM 2454 C CA . THR A 1 310 ? 15.773 -24.953 -29.562 1 88.94 310 THR A CA 1
ATOM 2455 C C . THR A 1 310 ? 14.609 -24.25 -28.875 1 88.94 310 THR A C 1
ATOM 2457 O O . THR A 1 310 ? 14.078 -23.266 -29.391 1 88.94 310 THR A O 1
ATOM 2460 N N . LEU A 1 311 ? 14.211 -24.844 -27.812 1 89.31 311 LEU A N 1
ATOM 2461 C CA . LEU A 1 311 ? 13.109 -24.234 -27.078 1 89.31 311 LEU A CA 1
ATOM 2462 C C . LEU A 1 311 ? 13.477 -22.812 -26.641 1 89.31 311 LEU A C 1
ATOM 2464 O O . LEU A 1 311 ? 14.586 -22.578 -26.156 1 89.31 311 LEU A O 1
ATOM 2468 N N . PRO A 1 312 ? 12.578 -21.938 -26.906 1 85.44 312 PRO A N 1
ATOM 2469 C CA . PRO A 1 312 ? 12.859 -20.547 -26.5 1 85.44 312 PRO A CA 1
ATOM 2470 C C . PRO A 1 312 ? 12.805 -20.359 -24.984 1 85.44 312 PRO A C 1
ATOM 2472 O O . PRO A 1 312 ? 12.352 -21.25 -24.266 1 85.44 312 PRO A O 1
ATOM 2475 N N . ALA A 1 313 ? 13.32 -19.25 -24.547 1 85.69 313 ALA A N 1
ATOM 2476 C CA . ALA A 1 313 ? 13.336 -18.922 -23.125 1 85.69 313 ALA A CA 1
ATOM 2477 C C . ALA A 1 313 ? 11.969 -18.406 -22.672 1 85.69 313 ALA A C 1
ATOM 2479 O O . ALA A 1 313 ? 11.766 -17.203 -22.531 1 85.69 313 ALA A O 1
ATOM 2480 N N . LEU A 1 314 ? 11.055 -19.328 -22.484 1 88.06 314 LEU A N 1
ATOM 2481 C CA . LEU A 1 314 ? 9.695 -19.047 -22.047 1 88.06 314 LEU A CA 1
ATOM 2482 C C . LEU A 1 314 ? 9.391 -19.75 -20.734 1 88.06 314 LEU A C 1
ATOM 2484 O O . LEU A 1 314 ? 9.945 -20.812 -20.453 1 88.06 314 LEU A O 1
ATOM 2488 N N . VAL A 1 315 ? 8.5 -19.141 -20.047 1 91.75 315 VAL A N 1
ATOM 2489 C CA . VAL A 1 315 ? 8.078 -19.734 -18.781 1 91.75 315 VAL A CA 1
ATOM 2490 C C . VAL A 1 315 ? 7.492 -21.125 -19.031 1 91.75 315 VAL A C 1
ATOM 2492 O O . VAL A 1 315 ? 7.812 -22.078 -18.328 1 91.75 315 VAL A O 1
ATOM 2495 N N . GLU A 1 316 ? 6.715 -21.219 -20.062 1 91.12 316 GLU A N 1
ATOM 2496 C CA . GLU A 1 316 ? 6.074 -22.5 -20.375 1 91.12 316 GLU A CA 1
ATOM 2497 C C . GLU A 1 316 ? 7.105 -23.578 -20.672 1 91.12 316 GLU A C 1
ATOM 2499 O O . GLU A 1 316 ? 6.941 -24.734 -20.281 1 91.12 316 GLU A O 1
ATOM 2504 N N . ALA A 1 317 ? 8.094 -23.203 -21.391 1 93.06 317 ALA A N 1
ATOM 2505 C CA . ALA A 1 317 ? 9.172 -24.141 -21.688 1 93.06 317 ALA A CA 1
ATOM 2506 C C . ALA A 1 317 ? 9.891 -24.594 -20.422 1 93.06 317 ALA A C 1
ATOM 2508 O O . ALA A 1 317 ? 10.203 -25.766 -20.25 1 93.06 317 ALA A O 1
ATOM 2509 N N . ALA A 1 318 ? 10.141 -23.641 -19.578 1 95.75 318 ALA A N 1
ATOM 2510 C CA . ALA A 1 318 ? 10.812 -23.938 -18.312 1 95.75 318 ALA A CA 1
ATOM 2511 C C . ALA A 1 318 ? 9.984 -24.906 -17.469 1 95.75 318 ALA A C 1
ATOM 2513 O O . ALA A 1 318 ? 10.508 -25.875 -16.922 1 95.75 318 ALA A O 1
ATOM 2514 N N . LEU A 1 319 ? 8.703 -24.672 -17.422 1 96.19 319 LEU A N 1
ATOM 2515 C CA . LEU A 1 319 ? 7.812 -25.516 -16.625 1 96.19 319 LEU A CA 1
ATOM 2516 C C . LEU A 1 319 ? 7.746 -26.922 -17.172 1 96.19 319 LEU A C 1
ATOM 2518 O O . LEU A 1 319 ? 7.836 -27.906 -16.422 1 96.19 319 LEU A O 1
ATOM 2522 N N . GLN A 1 320 ? 7.688 -27.062 -18.453 1 96 320 GLN A N 1
ATOM 2523 C CA . GLN A 1 320 ? 7.52 -28.375 -19.078 1 96 320 GLN A CA 1
ATOM 2524 C C . GLN A 1 320 ? 8.805 -29.188 -19 1 96 320 GLN A C 1
ATOM 2526 O O . GLN A 1 320 ? 8.773 -30.391 -18.766 1 96 320 GLN A O 1
ATOM 2531 N N . THR A 1 321 ? 9.883 -28.516 -19.203 1 97.5 321 THR A N 1
ATOM 2532 C CA . THR A 1 321 ? 11.148 -29.234 -19.094 1 97.5 321 THR A CA 1
ATOM 2533 C C . THR A 1 321 ? 11.414 -29.625 -17.641 1 97.5 321 THR A C 1
ATOM 2535 O O . THR A 1 321 ? 11.93 -30.703 -17.359 1 97.5 321 THR A O 1
ATOM 2538 N N . GLY A 1 322 ? 11.086 -28.734 -16.703 1 98.31 322 GLY A N 1
ATOM 2539 C CA . GLY A 1 322 ? 11.219 -29.062 -15.297 1 98.31 322 GLY A CA 1
ATOM 2540 C C . GLY A 1 322 ? 10.383 -30.25 -14.875 1 98.31 322 GLY A C 1
ATOM 2541 O O . GLY A 1 322 ? 10.883 -31.156 -14.203 1 98.31 322 GLY A O 1
ATOM 2542 N N . LYS A 1 323 ? 9.148 -30.266 -15.344 1 97.75 323 LYS A N 1
ATOM 2543 C CA . LYS A 1 323 ? 8.25 -31.391 -15.062 1 97.75 323 LYS A CA 1
ATOM 2544 C C . LYS A 1 323 ? 8.773 -32.688 -15.68 1 97.75 323 LYS A C 1
ATOM 2546 O O . LYS A 1 323 ? 8.797 -33.719 -15.023 1 97.75 323 LYS A O 1
ATOM 2551 N N . GLY A 1 324 ? 9.156 -32.594 -16.891 1 97.81 324 GLY A N 1
ATOM 2552 C CA . GLY A 1 324 ? 9.68 -33.75 -17.594 1 97.81 324 GLY A CA 1
ATOM 2553 C C . GLY A 1 324 ? 10.898 -34.344 -16.922 1 97.81 324 GLY A C 1
ATOM 2554 O O . GLY A 1 324 ? 11 -35.562 -16.766 1 97.81 324 GLY A O 1
ATOM 2555 N N . ALA A 1 325 ? 11.812 -33.5 -16.578 1 98.38 325 ALA A N 1
ATOM 2556 C CA . ALA A 1 325 ? 13.023 -33.969 -15.906 1 98.38 325 ALA A CA 1
ATOM 2557 C C . ALA A 1 325 ? 12.68 -34.656 -14.594 1 98.38 325 ALA A C 1
ATOM 2559 O O . ALA A 1 325 ? 13.273 -35.688 -14.258 1 98.38 325 ALA A O 1
ATOM 2560 N N . ALA A 1 326 ? 11.805 -34.125 -13.828 1 98.38 326 ALA A N 1
ATOM 2561 C CA . ALA A 1 326 ? 11.383 -34.688 -12.555 1 98.38 326 ALA A CA 1
ATOM 2562 C C . ALA A 1 326 ? 10.812 -36.094 -12.758 1 98.38 326 ALA A C 1
ATOM 2564 O O . ALA A 1 326 ? 11.164 -37.031 -12.039 1 98.38 326 ALA A O 1
ATOM 2565 N N . LEU A 1 327 ? 9.953 -36.219 -13.766 1 98.06 327 LEU A N 1
ATOM 2566 C CA . LEU A 1 327 ? 9.344 -37.5 -14.062 1 98.06 327 LEU A CA 1
ATOM 2567 C C . LEU A 1 327 ? 10.398 -38.531 -14.484 1 98.06 327 LEU A C 1
ATOM 2569 O O . LEU A 1 327 ? 10.328 -39.688 -14.086 1 98.06 327 LEU A O 1
ATOM 2573 N N . ASN A 1 328 ? 11.336 -38.094 -15.219 1 98.38 328 ASN A N 1
ATOM 2574 C CA . ASN A 1 328 ? 12.367 -39 -15.703 1 98.38 328 ASN A CA 1
ATOM 2575 C C . ASN A 1 328 ? 13.344 -39.375 -14.594 1 98.38 328 ASN A C 1
ATOM 2577 O O . ASN A 1 328 ? 13.875 -40.5 -14.578 1 98.38 328 ASN A O 1
ATOM 2581 N N . VAL A 1 329 ? 13.617 -38.5 -13.625 1 98.25 329 VAL A N 1
ATOM 2582 C CA . VAL A 1 329 ? 14.391 -38.844 -12.438 1 98.25 329 VAL A CA 1
ATOM 2583 C C . VAL A 1 329 ? 13.672 -39.969 -11.672 1 98.25 329 VAL A C 1
ATOM 2585 O O . VAL A 1 329 ? 14.305 -40.938 -11.25 1 98.25 329 VAL A O 1
ATOM 2588 N N . LEU A 1 330 ? 12.391 -39.875 -11.523 1 97.56 330 LEU A N 1
ATOM 2589 C CA . LEU A 1 330 ? 11.609 -40.875 -10.836 1 97.56 330 LEU A CA 1
ATOM 2590 C C . LEU A 1 330 ? 11.648 -42.219 -11.594 1 97.56 330 LEU A C 1
ATOM 2592 O O . LEU A 1 330 ? 11.766 -43.281 -10.992 1 97.56 330 LEU A O 1
ATOM 2596 N N . ASN A 1 331 ? 11.555 -42.062 -12.914 1 97.75 331 ASN A N 1
ATOM 2597 C CA . ASN A 1 331 ? 11.641 -43.281 -13.734 1 97.75 331 ASN A CA 1
ATOM 2598 C C . ASN A 1 331 ? 12.992 -43.969 -13.57 1 97.75 331 ASN A C 1
ATOM 2600 O O . ASN A 1 331 ? 13.055 -45.188 -13.469 1 97.75 331 ASN A O 1
ATOM 2604 N N . ASP A 1 332 ? 14.016 -43.188 -13.531 1 97.12 332 ASP A N 1
ATOM 2605 C CA . ASP A 1 332 ? 15.352 -43.75 -13.312 1 97.12 332 ASP A CA 1
ATOM 2606 C C . ASP A 1 332 ? 15.438 -44.469 -11.969 1 97.12 332 ASP A C 1
ATOM 2608 O O . ASP A 1 332 ? 15.984 -45.562 -11.891 1 97.12 332 ASP A O 1
ATOM 2612 N N . ILE A 1 333 ? 14.883 -43.875 -10.977 1 96.44 333 ILE A N 1
ATOM 2613 C CA . ILE A 1 333 ? 14.922 -44.438 -9.633 1 96.44 333 ILE A CA 1
ATOM 2614 C C . ILE A 1 333 ? 14.094 -45.719 -9.578 1 96.44 333 ILE A C 1
ATOM 2616 O O . ILE A 1 333 ? 14.477 -46.688 -8.906 1 96.44 333 ILE A O 1
ATOM 2620 N N . ARG A 1 334 ? 13.102 -45.75 -10.383 1 96.31 334 ARG A N 1
ATOM 2621 C CA . ARG A 1 334 ? 12.188 -46.906 -10.406 1 96.31 334 ARG A CA 1
ATOM 2622 C C . ARG A 1 334 ? 12.664 -47.969 -11.383 1 96.31 334 ARG A C 1
ATOM 2624 O O . ARG A 1 334 ? 12.078 -49.031 -11.469 1 96.31 334 ARG A O 1
ATOM 2631 N N . GLY A 1 335 ? 13.625 -47.656 -12.125 1 95.31 335 GLY A N 1
ATOM 2632 C CA . GLY A 1 335 ? 14.109 -48.594 -13.125 1 95.31 335 GLY A CA 1
ATOM 2633 C C . GLY A 1 335 ? 13.211 -48.688 -14.344 1 95.31 335 GLY A C 1
ATOM 2634 O O . GLY A 1 335 ? 13.133 -49.75 -14.984 1 95.31 335 GLY A O 1
ATOM 2635 N N . LYS A 1 336 ? 12.539 -47.656 -14.578 1 96.56 336 LYS A N 1
ATOM 2636 C CA . LYS A 1 336 ? 11.648 -47.594 -15.742 1 96.56 336 LYS A CA 1
ATOM 2637 C C . LYS A 1 336 ? 12.297 -46.812 -16.875 1 96.56 336 LYS A C 1
ATOM 2639 O O . LYS A 1 336 ? 13.305 -46.125 -16.672 1 96.56 336 LYS A O 1
ATOM 2644 N N . GLU A 1 337 ? 11.695 -46.938 -18.016 1 97 337 GLU A N 1
ATOM 2645 C CA . GLU A 1 337 ? 12.195 -46.219 -19.172 1 97 337 GLU A CA 1
ATOM 2646 C C . GLU A 1 337 ? 11.836 -44.75 -19.078 1 97 337 GLU A C 1
ATOM 2648 O O . GLU A 1 337 ? 10.742 -44.375 -18.641 1 97 337 GLU A O 1
ATOM 2653 N N . ARG A 1 338 ? 12.766 -43.969 -19.531 1 97.19 338 ARG A N 1
ATOM 2654 C CA . ARG A 1 338 ? 12.523 -42.531 -19.578 1 97.19 338 ARG A CA 1
ATOM 2655 C C . ARG A 1 338 ? 11.422 -42.188 -20.578 1 97.19 338 ARG A C 1
ATOM 2657 O O . ARG A 1 338 ? 11.211 -42.906 -21.547 1 97.19 338 ARG A O 1
ATOM 2664 N N . GLU A 1 339 ? 10.75 -41.156 -20.266 1 96.75 339 GLU A N 1
ATOM 2665 C CA . GLU A 1 339 ? 9.703 -40.656 -21.156 1 96.75 339 GLU A CA 1
ATOM 2666 C C . GLU A 1 339 ? 10.148 -39.406 -21.906 1 96.75 339 GLU A C 1
ATOM 2668 O O . GLU A 1 339 ? 10.742 -38.5 -21.312 1 96.75 339 GLU A O 1
ATOM 2673 N N . GLU A 1 340 ? 9.828 -39.406 -23.172 1 96.69 340 GLU A N 1
ATOM 2674 C CA . GLU A 1 340 ? 10.156 -38.25 -23.984 1 96.69 340 GLU A CA 1
ATOM 2675 C C . GLU A 1 340 ? 9.336 -37.031 -23.562 1 96.69 340 GLU A C 1
ATOM 2677 O O . GLU A 1 340 ? 8.141 -37.156 -23.297 1 96.69 340 GLU A O 1
ATOM 2682 N N . ILE A 1 341 ? 10.039 -35.906 -23.484 1 96.19 341 ILE A N 1
ATOM 2683 C CA . ILE A 1 341 ? 9.359 -34.656 -23.188 1 96.19 341 ILE A CA 1
ATOM 2684 C C . ILE A 1 341 ? 8.867 -34 -24.484 1 96.19 341 ILE A C 1
ATOM 2686 O O . ILE A 1 341 ? 9.664 -33.75 -25.406 1 96.19 341 ILE A O 1
ATOM 2690 N N . LYS A 1 342 ? 7.594 -33.781 -24.656 1 94 342 LYS A N 1
ATOM 2691 C CA . LYS A 1 342 ? 6.988 -33.125 -25.812 1 94 342 LYS A CA 1
ATOM 2692 C C . LYS A 1 342 ? 6.359 -31.797 -25.422 1 94 342 LYS A C 1
ATOM 2694 O O . LYS A 1 342 ? 5.156 -31.719 -25.156 1 94 342 LYS A O 1
ATOM 2699 N N . PRO A 1 343 ? 7.254 -30.828 -25.453 1 90.81 343 PRO A N 1
ATOM 2700 C CA . PRO A 1 343 ? 6.758 -29.516 -25.031 1 90.81 343 PRO A CA 1
ATOM 2701 C C . PRO A 1 343 ? 5.648 -28.984 -25.922 1 90.81 343 PRO A C 1
ATOM 2703 O O . PRO A 1 343 ? 5.715 -29.125 -27.156 1 90.81 343 PRO A O 1
ATOM 2706 N N . LYS A 1 344 ? 4.551 -28.516 -25.344 1 85.94 344 LYS A N 1
ATOM 2707 C CA . LYS A 1 344 ? 3.457 -27.828 -26.031 1 85.94 344 LYS A CA 1
ATOM 2708 C C . LYS A 1 344 ? 3.404 -26.359 -25.656 1 85.94 344 LYS A C 1
ATOM 2710 O O . LYS A 1 344 ? 2.912 -26 -24.578 1 85.94 344 LYS A O 1
ATOM 2715 N N . LEU A 1 345 ? 3.881 -25.578 -26.562 1 83.5 345 LEU A N 1
ATOM 2716 C CA . LEU A 1 345 ? 3.881 -24.141 -26.297 1 83.5 345 LEU A CA 1
ATOM 2717 C C . LEU A 1 345 ? 2.596 -23.484 -26.797 1 83.5 345 LEU A C 1
ATOM 2719 O O . LEU A 1 345 ? 2.258 -23.609 -27.984 1 83.5 345 LEU A O 1
ATOM 2723 N N . HIS A 1 346 ? 1.787 -22.875 -25.922 1 80.19 346 HIS A N 1
ATOM 2724 C CA . HIS A 1 346 ? 0.448 -22.391 -26.234 1 80.19 346 HIS A CA 1
ATOM 2725 C C . HIS A 1 346 ? 0.498 -21 -26.844 1 80.19 346 HIS A C 1
ATOM 2727 O O . HIS A 1 346 ? -0.447 -20.578 -27.516 1 80.19 346 HIS A O 1
ATOM 2733 N N . GLY A 1 347 ? 1.515 -20.266 -26.656 1 78 347 GLY A N 1
ATOM 2734 C CA . GLY A 1 347 ? 1.558 -18.938 -27.234 1 78 347 GLY A CA 1
ATOM 2735 C C . GLY A 1 347 ? 2.328 -17.938 -26.406 1 78 347 GLY A C 1
ATOM 2736 O O . GLY A 1 347 ? 2.957 -18.312 -25.406 1 78 347 GLY A O 1
ATOM 2737 N N . VAL A 1 348 ? 2.332 -16.719 -27 1 78.25 348 VAL A N 1
ATOM 2738 C CA . VAL A 1 348 ? 3.078 -15.656 -26.344 1 78.25 348 VAL A CA 1
ATOM 2739 C C . VAL A 1 348 ? 2.188 -14.43 -26.172 1 78.25 348 VAL A C 1
ATOM 2741 O O . VAL A 1 348 ? 1.219 -14.25 -26.922 1 78.25 348 VAL A O 1
ATOM 2744 N N . MET A 1 349 ? 2.477 -13.758 -25.109 1 79.5 349 MET A N 1
ATOM 2745 C CA . MET A 1 349 ? 1.751 -12.523 -24.844 1 79.5 349 MET A CA 1
ATOM 2746 C C . MET A 1 349 ? 2.711 -11.406 -24.438 1 79.5 349 MET A C 1
ATOM 2748 O O . MET A 1 349 ? 3.684 -11.656 -23.719 1 79.5 349 MET A O 1
ATOM 2752 N N . VAL A 1 350 ? 2.436 -10.203 -24.953 1 79.19 350 VAL A N 1
ATOM 2753 C CA . VAL A 1 350 ? 3.281 -9.055 -24.641 1 79.19 350 VAL A CA 1
ATOM 2754 C C . VAL A 1 350 ? 2.408 -7.84 -24.312 1 79.19 350 VAL A C 1
ATOM 2756 O O . VAL A 1 350 ? 1.478 -7.523 -25.062 1 79.19 350 VAL A O 1
ATOM 2759 N N . SER A 1 351 ? 2.717 -7.297 -23.172 1 81.44 351 SER A N 1
ATOM 2760 C CA . SER A 1 351 ? 1.988 -6.09 -22.781 1 81.44 351 SER A CA 1
ATOM 2761 C C . SER A 1 351 ? 2.832 -4.84 -23.016 1 81.44 351 SER A C 1
ATOM 2763 O O . SER A 1 351 ? 4.051 -4.867 -22.828 1 81.44 351 SER A O 1
ATOM 2765 N N . VAL A 1 352 ? 2.262 -3.898 -23.578 1 79.44 352 VAL A N 1
ATOM 2766 C CA . VAL A 1 352 ? 2.869 -2.574 -23.656 1 79.44 352 VAL A CA 1
ATOM 2767 C C . VAL A 1 352 ? 2.178 -1.623 -22.688 1 79.44 352 VAL A C 1
ATOM 2769 O O . VAL A 1 352 ? 1.24 -0.915 -23.062 1 79.44 352 VAL A O 1
ATOM 2772 N N . GLY A 1 353 ? 2.676 -1.563 -21.5 1 72.62 353 GLY A N 1
ATOM 2773 C CA . GLY A 1 353 ? 1.941 -0.894 -20.438 1 72.62 353 GLY A CA 1
ATOM 2774 C C . GLY A 1 353 ? 0.708 -1.657 -19.984 1 72.62 353 GLY A C 1
ATOM 2775 O O . GLY A 1 353 ? 0.564 -2.844 -20.297 1 72.62 353 GLY A O 1
ATOM 2776 N N . SER A 1 354 ? -0.138 -0.891 -19.281 1 69.12 354 SER A N 1
ATOM 2777 C CA . SER A 1 354 ? -1.29 -1.57 -18.688 1 69.12 354 SER A CA 1
ATOM 2778 C C . SER A 1 354 ? -2.473 -1.577 -19.656 1 69.12 354 SER A C 1
ATOM 2780 O O . SER A 1 354 ? -3.453 -2.291 -19.438 1 69.12 354 SER A O 1
ATOM 2782 N N . PHE A 1 355 ? -2.32 -0.974 -20.797 1 70.19 355 PHE A N 1
ATOM 2783 C CA . PHE A 1 355 ? -3.543 -0.737 -21.562 1 70.19 355 PHE A CA 1
ATOM 2784 C C . PHE A 1 355 ? -3.449 -1.365 -22.938 1 70.19 355 PHE A C 1
ATOM 2786 O O . PHE A 1 355 ? -4.383 -1.263 -23.734 1 70.19 355 PHE A O 1
ATOM 2793 N N . PHE A 1 356 ? -2.348 -1.943 -23.234 1 76.19 356 PHE A N 1
ATOM 2794 C CA . PHE A 1 356 ? -2.174 -2.531 -24.547 1 76.19 356 PHE A CA 1
ATOM 2795 C C . PHE A 1 356 ? -1.388 -3.834 -24.469 1 76.19 356 PHE A C 1
ATOM 2797 O O . PHE A 1 356 ? -0.417 -3.932 -23.719 1 76.19 356 PHE A O 1
ATOM 2804 N N . ALA A 1 357 ? -1.984 -4.77 -25.078 1 78.06 357 ALA A N 1
ATOM 2805 C CA . ALA A 1 357 ? -1.281 -6.047 -25.172 1 78.06 357 ALA A CA 1
ATOM 2806 C C . ALA A 1 357 ? -1.571 -6.738 -26.5 1 78.06 357 ALA A C 1
ATOM 2808 O O . ALA A 1 357 ? -2.604 -6.488 -27.125 1 78.06 357 ALA A O 1
ATOM 2809 N N . VAL A 1 358 ? -0.597 -7.438 -26.938 1 77.94 358 VAL A N 1
ATOM 2810 C CA . VAL A 1 358 ? -0.771 -8.328 -28.078 1 77.94 358 VAL A CA 1
ATOM 2811 C C . VAL A 1 358 ? -0.502 -9.773 -27.641 1 77.94 358 VAL A C 1
ATOM 2813 O O . VAL A 1 358 ? 0.374 -10.023 -26.812 1 77.94 358 VAL A O 1
ATOM 2816 N N . ALA A 1 359 ? -1.378 -10.602 -28.156 1 77.69 359 ALA A N 1
ATOM 2817 C CA . ALA A 1 359 ? -1.23 -12.016 -27.812 1 77.69 359 ALA A CA 1
ATOM 2818 C C . ALA A 1 359 ? -1.482 -12.906 -29.016 1 77.69 359 ALA A C 1
ATOM 2820 O O . ALA A 1 359 ? -2.326 -12.602 -29.859 1 77.69 359 ALA A O 1
ATOM 2821 N N . GLU A 1 360 ? -0.599 -13.883 -29.141 1 77.56 360 GLU A N 1
ATOM 2822 C CA . GLU A 1 360 ? -0.783 -14.953 -30.109 1 77.56 360 GLU A CA 1
ATOM 2823 C C . GLU A 1 360 ? -0.881 -16.312 -29.422 1 77.56 360 GLU A C 1
ATOM 2825 O O . GLU A 1 360 ? 0.103 -16.797 -28.875 1 77.56 360 GLU A O 1
ATOM 2830 N N . ILE A 1 361 ? -2.119 -16.766 -29.438 1 75.06 361 ILE A N 1
ATOM 2831 C CA . ILE A 1 361 ? -2.357 -18.047 -28.781 1 75.06 361 ILE A CA 1
ATOM 2832 C C . ILE A 1 361 ? -2.73 -19.094 -29.828 1 75.06 361 ILE A C 1
ATOM 2834 O O . ILE A 1 361 ? -3.734 -18.953 -30.531 1 75.06 361 ILE A O 1
ATOM 2838 N N . MET A 1 362 ? -1.955 -20.141 -29.891 1 72.81 362 MET A N 1
ATOM 2839 C CA . MET A 1 362 ? -2.195 -21.219 -30.859 1 72.81 362 MET A CA 1
ATOM 2840 C C . MET A 1 362 ? -2.416 -20.656 -32.25 1 72.81 362 MET A C 1
ATOM 2842 O O . MET A 1 362 ? -3.373 -21.031 -32.938 1 72.81 362 MET A O 1
ATOM 2846 N N . GLY A 1 363 ? -1.762 -19.594 -32.562 1 69.94 363 GLY A N 1
ATOM 2847 C CA . GLY A 1 363 ? -1.809 -19.016 -33.906 1 69.94 363 GLY A CA 1
ATOM 2848 C C . GLY A 1 363 ? -2.895 -17.969 -34.062 1 69.94 363 GLY A C 1
ATOM 2849 O O . GLY A 1 363 ? -2.982 -17.312 -35.094 1 69.94 363 GLY A O 1
ATOM 2850 N N . VAL A 1 364 ? -3.701 -17.797 -33.062 1 71.88 364 VAL A N 1
ATOM 2851 C CA . VAL A 1 364 ? -4.824 -16.875 -33.156 1 71.88 364 VAL A CA 1
ATOM 2852 C C . VAL A 1 364 ? -4.461 -15.531 -32.531 1 71.88 364 VAL A C 1
ATOM 2854 O O . VAL A 1 364 ? -3.852 -15.484 -31.453 1 71.88 364 VAL A O 1
ATOM 2857 N N . LEU A 1 365 ? -4.855 -14.5 -33.281 1 75.94 365 LEU A N 1
ATOM 2858 C CA . LEU A 1 365 ? -4.641 -13.141 -32.812 1 75.94 365 LEU A CA 1
ATOM 2859 C C . LEU A 1 365 ? -5.805 -12.688 -31.938 1 75.94 365 LEU A C 1
ATOM 2861 O O . LEU A 1 365 ? -6.965 -12.75 -32.375 1 75.94 365 LEU A O 1
ATOM 2865 N N . LEU A 1 366 ? -5.52 -12.25 -30.75 1 74.62 366 LEU A N 1
ATOM 2866 C CA . LEU A 1 366 ? -6.57 -11.789 -29.859 1 74.62 366 LEU A CA 1
ATOM 2867 C C . LEU A 1 366 ? -6.688 -10.266 -29.891 1 74.62 366 LEU A C 1
ATOM 2869 O O . LEU A 1 366 ? -5.684 -9.57 -30.062 1 74.62 366 LEU A O 1
ATOM 2873 N N . PRO A 1 367 ? -7.949 -9.906 -29.75 1 73.56 367 PRO A N 1
ATOM 2874 C CA . PRO A 1 367 ? -8.109 -8.461 -29.594 1 73.56 367 PRO A CA 1
ATOM 2875 C C . PRO A 1 367 ? -7.441 -7.93 -28.328 1 73.56 367 PRO A C 1
ATOM 2877 O O . PRO A 1 367 ? -7.113 -8.711 -27.422 1 73.56 367 PRO A O 1
ATOM 2880 N N . ARG A 1 368 ? -7.281 -6.656 -28.344 1 77.5 368 ARG A N 1
ATOM 2881 C CA . ARG A 1 368 ? -6.496 -5.973 -27.328 1 77.5 368 ARG A CA 1
ATOM 2882 C C . ARG A 1 368 ? -6.992 -6.328 -25.922 1 77.5 368 ARG A C 1
ATOM 2884 O O . ARG A 1 368 ? -6.211 -6.758 -25.078 1 77.5 368 ARG A O 1
ATOM 2891 N N . PHE A 1 369 ? -8.289 -6.242 -25.703 1 79.06 369 PHE A N 1
ATOM 2892 C CA . PHE A 1 369 ? -8.828 -6.441 -24.375 1 79.06 369 PHE A CA 1
ATOM 2893 C C . PHE A 1 369 ? -8.68 -7.895 -23.938 1 79.06 369 PHE A C 1
ATOM 2895 O O . PHE A 1 369 ? -8.391 -8.18 -22.766 1 79.06 3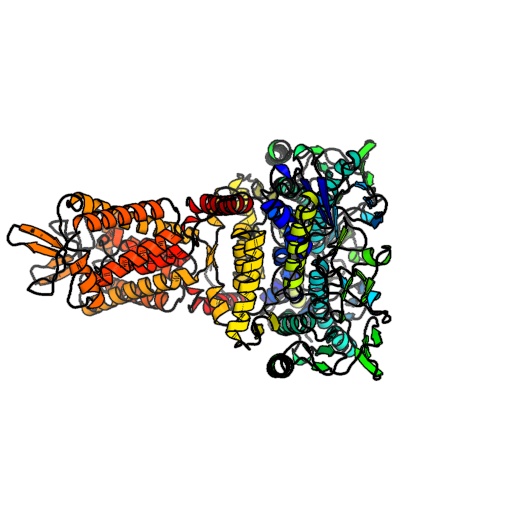69 PHE A O 1
ATOM 2902 N N . LEU A 1 370 ? -8.852 -8.773 -24.812 1 80.25 370 LEU A N 1
ATOM 2903 C CA . LEU A 1 370 ? -8.727 -10.195 -24.484 1 80.25 370 LEU A CA 1
ATOM 2904 C C . LEU A 1 370 ? -7.266 -10.562 -24.25 1 80.25 370 LEU A C 1
ATOM 2906 O O . LEU A 1 370 ? -6.969 -11.438 -23.422 1 80.25 370 LEU A O 1
ATOM 2910 N N . ALA A 1 371 ? -6.391 -9.891 -25 1 81.19 371 ALA A N 1
ATOM 2911 C CA . ALA A 1 371 ? -4.965 -10.133 -24.797 1 81.19 371 ALA A CA 1
ATOM 2912 C C . ALA A 1 371 ? -4.527 -9.727 -23.391 1 81.19 371 ALA A C 1
ATOM 2914 O O . ALA A 1 371 ? -3.768 -10.445 -22.734 1 81.19 371 ALA A O 1
ATOM 2915 N N . ILE A 1 372 ? -5.09 -8.672 -23.016 1 82.81 372 ILE A N 1
ATOM 2916 C CA . ILE A 1 372 ? -4.789 -8.188 -21.672 1 82.81 372 ILE A CA 1
ATOM 2917 C C . ILE A 1 372 ? -5.324 -9.172 -20.625 1 82.81 372 ILE A C 1
ATOM 2919 O O . ILE A 1 372 ? -4.613 -9.555 -19.703 1 82.81 372 ILE A O 1
ATOM 2923 N N . LEU A 1 373 ? -6.523 -9.586 -20.828 1 85.44 373 LEU A N 1
ATOM 2924 C CA . LEU A 1 373 ? -7.156 -10.539 -19.906 1 85.44 373 LEU A CA 1
ATOM 2925 C C . LEU A 1 373 ? -6.379 -11.844 -19.859 1 85.44 373 LEU A C 1
ATOM 2927 O O . LEU A 1 373 ? -6.207 -12.43 -18.797 1 85.44 373 LEU A O 1
ATOM 2931 N N . MET A 1 374 ? -5.969 -12.266 -20.984 1 84.69 374 MET A N 1
ATOM 2932 C CA . MET A 1 374 ? -5.234 -13.523 -21.047 1 84.69 374 MET A CA 1
ATOM 2933 C C . MET A 1 374 ? -3.92 -13.438 -20.281 1 84.69 374 MET A C 1
ATOM 2935 O O . MET A 1 374 ? -3.516 -14.398 -19.625 1 84.69 374 MET A O 1
ATOM 2939 N N . LYS A 1 375 ? -3.291 -12.375 -20.453 1 86.56 375 LYS A N 1
ATOM 2940 C CA . LYS A 1 375 ? -2.047 -12.203 -19.719 1 86.56 375 LYS A CA 1
ATOM 2941 C C . LYS A 1 375 ? -2.283 -12.328 -18.219 1 86.56 375 LYS A C 1
ATOM 2943 O O . LYS A 1 375 ? -1.524 -13.008 -17.516 1 86.56 375 LYS A O 1
ATOM 2948 N N . TYR A 1 376 ? -3.342 -11.711 -17.75 1 88.38 376 TYR A N 1
ATOM 2949 C CA . TYR A 1 376 ? -3.68 -11.828 -16.328 1 88.38 376 TYR A CA 1
ATOM 2950 C C . TYR A 1 376 ? -4.016 -13.266 -15.969 1 88.38 376 TYR A C 1
ATOM 2952 O O . TYR A 1 376 ? -3.59 -13.758 -14.922 1 88.38 376 TYR A O 1
ATOM 2960 N N . LEU A 1 377 ? -4.723 -13.953 -16.828 1 89.06 377 LEU A N 1
ATOM 2961 C CA . LEU A 1 377 ? -5.164 -15.312 -16.547 1 89.06 377 LEU A CA 1
ATOM 2962 C C . LEU A 1 377 ? -3.977 -16.266 -16.484 1 89.06 377 LEU A C 1
ATOM 2964 O O . LEU A 1 377 ? -3.941 -17.172 -15.656 1 89.06 377 LEU A O 1
ATOM 2968 N N . VAL A 1 378 ? -3.07 -16.078 -17.359 1 88.62 378 VAL A N 1
ATOM 2969 C CA . VAL A 1 378 ? -1.889 -16.922 -17.375 1 88.62 378 VAL A CA 1
ATOM 2970 C C . VAL A 1 378 ? -1.084 -16.734 -16.094 1 88.62 378 VAL A C 1
ATOM 2972 O O . VAL A 1 378 ? -0.613 -17.703 -15.5 1 88.62 378 VAL A O 1
ATOM 2975 N N . ASN A 1 379 ? -0.966 -15.516 -15.703 1 90.81 379 ASN A N 1
ATOM 2976 C CA . ASN A 1 379 ? -0.266 -15.242 -14.453 1 90.81 379 ASN A CA 1
ATOM 2977 C C . ASN A 1 379 ? -1.005 -15.828 -13.258 1 90.81 379 ASN A C 1
ATOM 2979 O O . ASN A 1 379 ? -0.386 -16.406 -12.367 1 90.81 379 ASN A O 1
ATOM 2983 N N . ILE A 1 380 ? -2.277 -15.711 -13.297 1 93 380 ILE A N 1
ATOM 2984 C CA . ILE A 1 380 ? -3.105 -16.25 -12.227 1 93 380 ILE A CA 1
ATOM 2985 C C . ILE A 1 380 ? -2.971 -17.766 -12.172 1 93 380 ILE A C 1
ATOM 2987 O O . ILE A 1 380 ? -2.859 -18.344 -11.094 1 93 380 ILE A O 1
ATOM 2991 N N . HIS A 1 381 ? -2.99 -18.344 -13.312 1 92.06 381 HIS A N 1
ATOM 2992 C CA . HIS A 1 381 ? -2.852 -19.797 -13.391 1 92.06 381 HIS A CA 1
ATOM 2993 C C . HIS A 1 381 ? -1.54 -20.266 -12.773 1 92.06 381 HIS A C 1
ATOM 2995 O O . HIS A 1 381 ? -1.525 -21.203 -11.969 1 92.06 381 HIS A O 1
ATOM 3001 N N . TYR A 1 382 ? -0.472 -19.672 -13.086 1 93.31 382 TYR A N 1
ATOM 3002 C CA . TYR A 1 382 ? 0.831 -20.047 -12.547 1 93.31 382 TYR A CA 1
ATOM 3003 C C . TYR A 1 382 ? 0.867 -19.844 -11.031 1 93.31 382 TYR A C 1
ATOM 3005 O O . TYR A 1 382 ? 1.312 -20.719 -10.297 1 93.31 382 TYR A O 1
ATOM 3013 N N . LEU A 1 383 ? 0.391 -18.672 -10.586 1 93.44 383 LEU A N 1
ATOM 3014 C CA . LEU A 1 383 ? 0.421 -18.344 -9.164 1 93.44 383 LEU A CA 1
ATOM 3015 C C . LEU A 1 383 ? -0.462 -19.297 -8.359 1 93.44 383 LEU A C 1
ATOM 3017 O O . LEU A 1 383 ? -0.117 -19.672 -7.238 1 93.44 383 LEU A O 1
ATOM 3021 N N . PHE A 1 384 ? -1.581 -19.625 -8.977 1 92.94 384 PHE A N 1
ATOM 3022 C CA . PHE A 1 384 ? -2.449 -20.594 -8.32 1 92.94 384 PHE A CA 1
ATOM 3023 C C . PHE A 1 384 ? -1.723 -21.922 -8.125 1 92.94 384 PHE A C 1
ATOM 3025 O O . PHE A 1 384 ? -1.869 -22.562 -7.078 1 92.94 384 PHE A O 1
ATOM 3032 N N . GLY A 1 385 ? -0.965 -22.312 -9.047 1 90.94 385 GLY A N 1
ATOM 3033 C CA . GLY A 1 385 ? -0.226 -23.562 -9 1 90.94 385 GLY A CA 1
ATOM 3034 C C . GLY A 1 385 ? 0.816 -23.594 -7.895 1 90.94 385 GLY A C 1
ATOM 3035 O O . GLY A 1 385 ? 0.991 -24.609 -7.227 1 90.94 385 GLY A O 1
ATOM 3036 N N . ILE A 1 386 ? 1.433 -22.469 -7.652 1 91.69 386 ILE A N 1
ATOM 3037 C CA . ILE A 1 386 ? 2.553 -22.516 -6.719 1 91.69 386 ILE A CA 1
ATOM 3038 C C . ILE A 1 386 ? 2.088 -22.078 -5.336 1 91.69 386 ILE A C 1
ATOM 3040 O O . ILE A 1 386 ? 2.676 -22.469 -4.324 1 91.69 386 ILE A O 1
ATOM 3044 N N . GLY A 1 387 ? 1.104 -21.281 -5.301 1 90.62 387 GLY A N 1
ATOM 3045 C CA . GLY A 1 387 ? 0.75 -20.734 -3.998 1 90.62 387 GLY A CA 1
ATOM 3046 C C . GLY A 1 387 ? -0.737 -20.797 -3.709 1 90.62 387 GLY A C 1
ATOM 3047 O O . GLY A 1 387 ? -1.185 -20.406 -2.633 1 90.62 387 GLY A O 1
ATOM 3048 N N . GLY A 1 388 ? -1.486 -21.281 -4.609 1 90.62 388 GLY A N 1
ATOM 3049 C CA . GLY A 1 388 ? -2.92 -21.391 -4.387 1 90.62 388 GLY A CA 1
ATOM 3050 C C . GLY A 1 388 ? -3.633 -20.047 -4.453 1 90.62 388 GLY A C 1
ATOM 3051 O O . GLY A 1 388 ? -3.184 -19.141 -5.148 1 90.62 388 GLY A O 1
ATOM 3052 N N . PHE A 1 389 ? -4.754 -19.969 -3.76 1 90.56 389 PHE A N 1
ATOM 3053 C CA . PHE A 1 389 ? -5.609 -18.797 -3.814 1 90.56 389 PHE A CA 1
ATOM 3054 C C . PHE A 1 389 ? -4.938 -17.594 -3.143 1 90.56 389 PHE A C 1
ATOM 3056 O O . PHE A 1 389 ? -5.152 -16.453 -3.539 1 90.56 389 PHE A O 1
ATOM 3063 N N . GLU A 1 390 ? -4.078 -17.844 -2.188 1 88.75 390 GLU A N 1
ATOM 3064 C CA . GLU A 1 390 ? -3.408 -16.766 -1.469 1 88.75 390 GLU A CA 1
ATOM 3065 C C . GLU A 1 390 ? -2.592 -15.898 -2.42 1 88.75 390 GLU A C 1
ATOM 3067 O O . GLU A 1 390 ? -2.689 -14.672 -2.383 1 88.75 390 GLU A O 1
ATOM 3072 N N . LEU A 1 391 ? -1.845 -16.531 -3.26 1 90 391 LEU A N 1
ATOM 3073 C CA . LEU A 1 391 ? -0.998 -15.789 -4.188 1 90 391 LEU A CA 1
ATOM 3074 C C . LEU A 1 391 ? -1.835 -15.133 -5.277 1 90 391 LEU A C 1
ATOM 3076 O O . LEU A 1 391 ? -1.492 -14.047 -5.758 1 90 391 LEU A O 1
ATOM 3080 N N . VAL A 1 392 ? -2.924 -15.797 -5.602 1 92.5 392 VAL A N 1
ATOM 3081 C CA . VAL A 1 392 ? -3.812 -15.227 -6.609 1 92.5 392 VAL A CA 1
ATOM 3082 C C . VAL A 1 392 ? -4.41 -13.922 -6.094 1 92.5 392 VAL A C 1
ATOM 3084 O O . VAL A 1 392 ? -4.418 -12.914 -6.801 1 92.5 392 VAL A O 1
ATOM 3087 N N . PHE A 1 393 ? -4.84 -13.914 -4.91 1 90.31 393 PHE A N 1
ATOM 3088 C CA . PHE A 1 393 ? -5.438 -12.711 -4.336 1 90.31 393 PHE A CA 1
ATOM 3089 C C . PHE A 1 393 ? -4.391 -11.617 -4.172 1 90.31 393 PHE A C 1
ATOM 3091 O O . PHE A 1 393 ? -4.688 -10.43 -4.367 1 90.31 393 PHE A O 1
ATOM 3098 N N . LYS A 1 394 ? -3.215 -11.984 -3.754 1 88.06 394 LYS A N 1
ATOM 3099 C CA . LYS A 1 394 ? -2.131 -11.016 -3.67 1 88.06 394 LYS A CA 1
ATOM 3100 C C . LYS A 1 394 ? -1.869 -10.359 -5.023 1 88.06 394 LYS A C 1
ATOM 3102 O O . LYS A 1 394 ? -1.702 -9.141 -5.109 1 88.06 394 LYS A O 1
ATOM 3107 N N . TYR A 1 395 ? -1.908 -11.18 -6.039 1 92.12 395 TYR A N 1
ATOM 3108 C CA . TYR A 1 395 ? -1.695 -10.703 -7.398 1 92.12 395 TYR A CA 1
ATOM 3109 C C . TYR A 1 395 ? -2.791 -9.727 -7.812 1 92.12 395 TYR A C 1
ATOM 3111 O O . TYR A 1 395 ? -2.506 -8.648 -8.336 1 92.12 395 TYR A O 1
ATOM 3119 N N . ILE A 1 396 ? -3.982 -10.039 -7.57 1 90.31 396 ILE A N 1
ATOM 3120 C CA . ILE A 1 396 ? -5.129 -9.219 -7.938 1 90.31 396 ILE A CA 1
ATOM 3121 C C . ILE A 1 396 ? -5.066 -7.887 -7.188 1 90.31 396 ILE A C 1
ATOM 3123 O O . ILE A 1 396 ? -5.324 -6.828 -7.766 1 90.31 396 ILE A O 1
ATOM 3127 N N . ARG A 1 397 ? -4.711 -7.945 -6.008 1 88.94 397 ARG A N 1
ATOM 3128 C CA . ARG A 1 397 ? -4.613 -6.73 -5.203 1 88.94 397 ARG A CA 1
ATOM 3129 C C . ARG A 1 397 ? -3.564 -5.781 -5.773 1 88.94 397 ARG A C 1
ATOM 3131 O O . ARG A 1 397 ? -3.818 -4.582 -5.914 1 88.94 397 ARG A O 1
ATOM 3138 N N . HIS A 1 398 ? -2.443 -6.258 -6.156 1 88 398 HIS A N 1
ATOM 3139 C CA . HIS A 1 398 ? -1.349 -5.438 -6.664 1 88 398 HIS A CA 1
ATOM 3140 C C . HIS A 1 398 ? -1.672 -4.879 -8.047 1 88 398 HIS A C 1
ATOM 3142 O O . HIS A 1 398 ? -1.415 -3.703 -8.32 1 88 398 HIS A O 1
ATOM 3148 N N . GLU A 1 399 ? -2.273 -5.719 -8.852 1 87.56 399 GLU A N 1
ATOM 3149 C CA . GLU A 1 399 ? -2.469 -5.352 -10.258 1 87.56 399 GLU A CA 1
ATOM 3150 C C . GLU A 1 399 ? -3.68 -4.438 -10.422 1 87.56 399 GLU A C 1
ATOM 3152 O O . GLU A 1 399 ? -3.682 -3.551 -11.273 1 87.56 399 GLU A O 1
ATOM 3157 N N . PHE A 1 400 ? -4.648 -4.598 -9.555 1 85.81 400 PHE A N 1
ATOM 3158 C CA . PHE A 1 400 ? -5.906 -3.914 -9.844 1 85.81 400 PHE A CA 1
ATOM 3159 C C . PHE A 1 400 ? -6.188 -2.844 -8.797 1 85.81 400 PHE A C 1
ATOM 3161 O O . PHE A 1 400 ? -6.871 -1.856 -9.078 1 85.81 400 PHE A O 1
ATOM 3168 N N . PHE A 1 401 ? -5.656 -3.002 -7.668 1 85.69 401 PHE A N 1
ATOM 3169 C CA . PHE A 1 401 ? -6.09 -2.086 -6.621 1 85.69 401 PHE A CA 1
ATOM 3170 C C . PHE A 1 401 ? -4.938 -1.205 -6.16 1 85.69 401 PHE A C 1
ATOM 3172 O O . PHE A 1 401 ? -5.152 -0.106 -5.645 1 85.69 401 PHE A O 1
ATOM 3179 N N . GLN A 1 402 ? -3.754 -1.624 -6.32 1 82.75 402 GLN A N 1
ATOM 3180 C CA . GLN A 1 402 ? -2.631 -0.876 -5.766 1 82.75 402 GLN A CA 1
ATOM 3181 C C . GLN A 1 402 ? -1.704 -0.375 -6.867 1 82.75 402 GLN A C 1
ATOM 3183 O O . GLN A 1 402 ? -0.509 -0.178 -6.641 1 82.75 402 GLN A O 1
ATOM 3188 N N . LYS A 1 403 ? -2.215 -0.271 -7.988 1 86.19 403 LYS A N 1
ATOM 3189 C CA . LYS A 1 403 ? -1.418 0.257 -9.094 1 86.19 403 LYS A CA 1
ATOM 3190 C C . LYS A 1 403 ? -0.925 1.669 -8.789 1 86.19 403 LYS A C 1
ATOM 3192 O O . LYS A 1 403 ? -1.679 2.498 -8.273 1 86.19 403 LYS A O 1
ATOM 3197 N N . LYS A 1 404 ? 0.275 1.98 -9.086 1 83.75 404 LYS A N 1
ATOM 3198 C CA . LYS A 1 404 ? 0.892 3.258 -8.742 1 83.75 404 LYS A CA 1
ATOM 3199 C C . LYS A 1 404 ? 0.826 4.234 -9.906 1 83.75 404 LYS A C 1
ATOM 3201 O O . LYS A 1 404 ? 0.878 5.453 -9.711 1 83.75 404 LYS A O 1
ATOM 3206 N N . GLN A 1 405 ? 0.657 3.752 -11.117 1 84.19 405 GLN A N 1
ATOM 3207 C CA . GLN A 1 405 ? 0.61 4.602 -12.305 1 84.19 405 GLN A CA 1
ATOM 3208 C C . GLN A 1 405 ? -0.765 5.242 -12.469 1 84.19 405 GLN A C 1
ATOM 3210 O O . GLN A 1 405 ? -1.69 4.941 -11.711 1 84.19 405 GLN A O 1
ATOM 3215 N N . ASP A 1 406 ? -0.8 6.148 -13.414 1 78.31 406 ASP A N 1
ATOM 3216 C CA . ASP A 1 406 ? -2.07 6.805 -13.703 1 78.31 406 ASP A CA 1
ATOM 3217 C C . ASP A 1 406 ? -3.141 5.789 -14.094 1 78.31 406 ASP A C 1
ATOM 3219 O O . ASP A 1 406 ? -2.859 4.828 -14.812 1 78.31 406 ASP A O 1
ATOM 3223 N N . LYS A 1 407 ? -4.258 6.047 -13.594 1 77.62 407 LYS A N 1
ATOM 3224 C CA . LYS A 1 407 ? -5.379 5.129 -13.789 1 77.62 407 LYS A CA 1
ATOM 3225 C C . LYS A 1 407 ? -6.348 5.668 -14.844 1 77.62 407 LYS A C 1
ATOM 3227 O O . LYS A 1 407 ? -6.504 6.883 -14.984 1 77.62 407 LYS A O 1
ATOM 3232 N N . PHE A 1 408 ? -6.926 4.648 -15.5 1 78.88 408 PHE A N 1
ATOM 3233 C CA . PHE A 1 408 ? -8.008 5.035 -16.406 1 78.88 408 PHE A CA 1
ATOM 3234 C C . PHE A 1 408 ? -9.289 5.32 -15.617 1 78.88 408 PHE A C 1
ATOM 3236 O O . PHE A 1 408 ? -9.359 5.055 -14.414 1 78.88 408 PHE A O 1
ATOM 3243 N N . LEU A 1 409 ? -10.219 5.824 -16.344 1 76.19 409 LEU A N 1
ATOM 3244 C CA . LEU A 1 409 ? -11.438 6.324 -15.727 1 76.19 409 LEU A CA 1
ATOM 3245 C C . LEU A 1 409 ? -12.102 5.238 -14.891 1 76.19 409 LEU A C 1
ATOM 3247 O O . LEU A 1 409 ? -12.375 5.445 -13.703 1 76.19 409 LEU A O 1
ATOM 3251 N N . LEU A 1 410 ? -12.305 4.043 -15.453 1 82.81 410 LEU A N 1
ATOM 3252 C CA . LEU A 1 410 ? -12.977 2.965 -14.734 1 82.81 410 LEU A CA 1
ATOM 3253 C C . LEU A 1 410 ? -12.117 2.459 -13.586 1 82.81 410 LEU A C 1
ATOM 3255 O O . LEU A 1 410 ? -12.633 2.125 -12.516 1 82.81 410 LEU A O 1
ATOM 3259 N N . GLU A 1 411 ? -10.82 2.479 -13.812 1 83.31 411 GLU A N 1
ATOM 3260 C CA . GLU A 1 411 ? -9.891 2.008 -12.789 1 83.31 411 GLU A CA 1
ATOM 3261 C C . GLU A 1 411 ? -9.867 2.943 -11.586 1 83.31 411 GLU A C 1
ATOM 3263 O O . GLU A 1 411 ? -9.695 2.498 -10.453 1 83.31 411 GLU A O 1
ATOM 3268 N N . LYS A 1 412 ? -10.125 4.137 -11.898 1 86.06 412 LYS A N 1
ATOM 3269 C CA . LYS A 1 412 ? -10.156 5.129 -10.828 1 86.06 412 LYS A CA 1
ATOM 3270 C C . LYS A 1 412 ? -11.281 4.836 -9.844 1 86.06 412 LYS A C 1
ATOM 3272 O O . LYS A 1 412 ? -11.117 5.008 -8.633 1 86.06 412 LYS A O 1
ATOM 3277 N N . HIS A 1 413 ? -12.344 4.359 -10.398 1 90.12 413 HIS A N 1
ATOM 3278 C CA . HIS A 1 413 ? -13.516 4.176 -9.555 1 90.12 413 HIS A CA 1
ATOM 3279 C C . HIS A 1 413 ? -13.531 2.795 -8.914 1 90.12 413 HIS A C 1
ATOM 3281 O O . HIS A 1 413 ? -13.938 2.646 -7.758 1 90.12 413 HIS A O 1
ATOM 3287 N N . TYR A 1 414 ? -13.047 1.791 -9.602 1 90.25 414 TYR A N 1
ATOM 3288 C CA . TYR A 1 414 ? -13.148 0.469 -8.992 1 90.25 414 TYR A CA 1
ATOM 3289 C C . TYR A 1 414 ? -11.977 0.204 -8.055 1 90.25 414 TYR A C 1
ATOM 3291 O O . TYR A 1 414 ? -12.008 -0.733 -7.254 1 90.25 414 TYR A O 1
ATOM 3299 N N . SER A 1 415 ? -10.93 1.007 -8.078 1 90 415 SER A N 1
ATOM 3300 C CA . SER A 1 415 ? -9.742 0.762 -7.266 1 90 415 SER A CA 1
ATOM 3301 C C . SER A 1 415 ? -9.852 1.448 -5.91 1 90 415 SER A C 1
ATOM 3303 O O . SER A 1 415 ? -8.984 1.281 -5.051 1 90 415 SER A O 1
ATOM 3305 N N . VAL A 1 416 ? -10.961 2.211 -5.723 1 92.31 416 VAL A N 1
ATOM 3306 C CA . VAL A 1 416 ? -11.164 2.869 -4.438 1 92.31 416 VAL A CA 1
ATOM 3307 C C . VAL A 1 416 ? -11.547 1.836 -3.381 1 92.31 416 VAL A C 1
ATOM 3309 O O . VAL A 1 416 ? -12.383 0.967 -3.631 1 92.31 416 VAL A O 1
ATOM 3312 N N . THR A 1 417 ? -10.867 1.903 -2.246 1 92 417 THR A N 1
ATOM 3313 C CA . THR A 1 417 ? -11.18 0.979 -1.16 1 92 417 THR A CA 1
ATOM 3314 C C . THR A 1 417 ? -11.609 1.74 0.091 1 92 417 THR A C 1
ATOM 3316 O O . THR A 1 417 ? -11.266 2.912 0.261 1 92 417 THR A O 1
ATOM 3319 N N . SER A 1 418 ? -12.438 1.113 0.846 1 93.19 418 SER A N 1
ATOM 3320 C CA . SER A 1 418 ? -12.93 1.667 2.104 1 93.19 418 SER A CA 1
ATOM 3321 C C . SER A 1 418 ? -12.852 0.637 3.227 1 93.19 418 SER A C 1
ATOM 3323 O O . SER A 1 418 ? -12.82 -0.568 2.969 1 93.19 418 SER A O 1
ATOM 3325 N N . PRO A 1 419 ? -12.805 1.099 4.477 1 93.12 419 PRO A N 1
ATOM 3326 C CA . PRO A 1 419 ? -12.797 0.154 5.598 1 93.12 419 PRO A CA 1
ATOM 3327 C C . PRO A 1 419 ? -14.047 -0.728 5.629 1 93.12 419 PRO A C 1
ATOM 3329 O O . PRO A 1 419 ? -15.172 -0.219 5.57 1 93.12 419 PRO A O 1
ATOM 3332 N N . THR A 1 420 ? -13.805 -1.988 5.801 1 95.81 420 THR A N 1
ATOM 3333 C CA . THR A 1 420 ? -14.867 -2.979 5.703 1 95.81 420 THR A CA 1
ATOM 3334 C C . THR A 1 420 ? -15.766 -2.932 6.938 1 95.81 420 THR A C 1
ATOM 3336 O O . THR A 1 420 ? -16.922 -3.381 6.895 1 95.81 420 THR A O 1
ATOM 3339 N N . PHE A 1 421 ? -15.258 -2.393 8.047 1 95.81 421 PHE A N 1
ATOM 3340 C CA . PHE A 1 421 ? -16.031 -2.436 9.281 1 95.81 421 PHE A CA 1
ATOM 3341 C C . PHE A 1 421 ? -17.297 -1.609 9.156 1 95.81 421 PHE A C 1
ATOM 3343 O O . PHE A 1 421 ? -18.25 -1.788 9.93 1 95.81 421 PHE A O 1
ATOM 3350 N N . TRP A 1 422 ? -17.391 -0.762 8.195 1 96.31 422 TRP A N 1
ATOM 3351 C CA . TRP A 1 422 ? -18.594 0.025 7.965 1 96.31 422 TRP A CA 1
ATOM 3352 C C . TRP A 1 422 ? -19.75 -0.864 7.508 1 96.31 422 TRP A C 1
ATOM 3354 O O . TRP A 1 422 ? -20.922 -0.464 7.57 1 96.31 422 TRP A O 1
ATOM 3364 N N . LEU A 1 423 ? -19.453 -2.037 7.02 1 97.62 423 LEU A N 1
ATOM 3365 C CA . LEU A 1 423 ? -20.469 -2.955 6.508 1 97.62 423 LEU A CA 1
ATOM 3366 C C . LEU A 1 423 ? -21.047 -3.805 7.633 1 97.62 423 LEU A C 1
ATOM 3368 O O . LEU A 1 423 ? -22.078 -4.461 7.453 1 97.62 423 LEU A O 1
ATOM 3372 N N . VAL A 1 424 ? -20.438 -3.764 8.82 1 97.69 424 VAL A N 1
ATOM 3373 C CA . VAL A 1 424 ? -20.766 -4.711 9.883 1 97.69 424 VAL A CA 1
ATOM 3374 C C . VAL A 1 424 ? -22.203 -4.508 10.336 1 97.69 424 VAL A C 1
ATOM 3376 O O . VAL A 1 424 ? -22.984 -5.465 10.414 1 97.69 424 VAL A O 1
ATOM 3379 N N . PRO A 1 425 ? -22.641 -3.262 10.562 1 98.06 425 PRO A N 1
ATOM 3380 C CA . PRO A 1 425 ? -24.031 -3.1 10.984 1 98.06 425 PRO A CA 1
ATOM 3381 C C . PRO A 1 425 ? -25.031 -3.596 9.945 1 98.06 425 PRO A C 1
ATOM 3383 O O . PRO A 1 425 ? -26.047 -4.207 10.289 1 98.06 425 PRO A O 1
ATOM 3386 N N . LEU A 1 426 ? -24.75 -3.312 8.711 1 98.31 426 LEU A N 1
ATOM 3387 C CA . LEU A 1 426 ? -25.625 -3.793 7.652 1 98.31 426 LEU A CA 1
ATOM 3388 C C . LEU A 1 426 ? -25.625 -5.316 7.59 1 98.31 426 LEU A C 1
ATOM 3390 O O . LEU A 1 426 ? -26.672 -5.938 7.395 1 98.31 426 LEU A O 1
ATOM 3394 N N . ARG A 1 427 ? -24.438 -5.895 7.695 1 98.5 427 ARG A N 1
ATOM 3395 C CA . ARG A 1 427 ? -24.328 -7.352 7.684 1 98.5 427 ARG A CA 1
ATOM 3396 C C . ARG A 1 427 ? -25.156 -7.977 8.797 1 98.5 427 ARG A C 1
ATOM 3398 O O . ARG A 1 427 ? -25.906 -8.93 8.555 1 98.5 427 ARG A O 1
ATOM 3405 N N . LEU A 1 428 ? -25.109 -7.402 9.969 1 98.5 428 LEU A N 1
ATOM 3406 C CA . LEU A 1 428 ? -25.828 -7.914 11.117 1 98.5 428 LEU A CA 1
ATOM 3407 C C . LEU A 1 428 ? -27.344 -7.77 10.922 1 98.5 428 LEU A C 1
ATOM 3409 O O . LEU A 1 428 ? -28.094 -8.703 11.195 1 98.5 428 LEU A O 1
ATOM 3413 N N . PHE A 1 429 ? -27.719 -6.652 10.422 1 98.25 429 PHE A N 1
ATOM 3414 C CA . PHE A 1 429 ? -29.141 -6.406 10.234 1 98.25 429 PHE A CA 1
ATOM 3415 C C . PHE A 1 429 ? -29.703 -7.301 9.133 1 98.25 429 PHE A C 1
ATOM 3417 O O . PHE A 1 429 ? -30.812 -7.816 9.25 1 98.25 429 PHE A O 1
ATOM 3424 N N . LEU A 1 430 ? -28.953 -7.41 8.047 1 98.19 430 LEU A N 1
ATOM 3425 C CA . LEU A 1 430 ? -29.359 -8.32 6.977 1 98.19 430 LEU A CA 1
ATOM 3426 C C . LEU A 1 430 ? -29.484 -9.742 7.5 1 98.19 430 LEU A C 1
ATOM 3428 O O . LEU A 1 430 ? -30.453 -10.438 7.176 1 98.19 430 LEU A O 1
ATOM 3432 N N . GLY A 1 431 ? -28.5 -10.148 8.305 1 98.56 431 GLY A N 1
ATOM 3433 C CA . GLY A 1 431 ? -28.562 -11.469 8.914 1 98.56 431 GLY A CA 1
ATOM 3434 C C . GLY A 1 431 ? -29.766 -11.656 9.812 1 98.56 431 GLY A C 1
ATOM 3435 O O . GLY A 1 431 ? -30.453 -12.68 9.75 1 98.56 431 GLY A O 1
ATOM 3436 N N . TYR A 1 432 ? -30 -10.664 10.57 1 98.19 432 TYR A N 1
ATOM 3437 C CA . TYR A 1 432 ? -31.172 -10.695 11.438 1 98.19 432 TYR A CA 1
ATOM 3438 C C . TYR A 1 432 ? -32.438 -10.836 10.633 1 98.19 432 TYR A C 1
ATOM 3440 O O . TYR A 1 432 ? -33.344 -11.625 10.984 1 98.19 432 TYR A O 1
ATOM 3448 N N . SER A 1 433 ? -32.562 -10.109 9.609 1 97 433 SER A N 1
ATOM 3449 C CA . SER A 1 433 ? -33.781 -10.117 8.781 1 97 433 SER A CA 1
ATOM 3450 C C . SER A 1 433 ? -34 -11.484 8.141 1 97 433 SER A C 1
ATOM 3452 O O . SER A 1 433 ? -35.094 -12 8.141 1 97 433 SER A O 1
ATOM 3454 N N . TRP A 1 434 ? -32.938 -12.023 7.605 1 97.69 434 TRP A N 1
ATOM 3455 C CA . TRP A 1 434 ? -33.031 -13.352 7.016 1 97.69 434 TRP A CA 1
ATOM 3456 C C . TRP A 1 434 ? -33.406 -14.383 8.07 1 97.69 434 TRP A C 1
ATOM 3458 O O . TRP A 1 434 ? -34.25 -15.258 7.824 1 97.69 434 TRP A O 1
ATOM 3468 N N . LEU A 1 435 ? -32.781 -14.289 9.219 1 97.75 435 LEU A N 1
ATOM 3469 C CA . LEU A 1 435 ? -33.062 -15.227 10.305 1 97.75 435 LEU A CA 1
ATOM 3470 C C . LEU A 1 435 ? -34.531 -15.156 10.719 1 97.75 435 LEU A C 1
ATOM 3472 O O . LEU A 1 435 ? -35.156 -16.188 10.875 1 97.75 435 LEU A O 1
ATOM 3476 N N . MET A 1 436 ? -35.031 -13.992 10.883 1 96.38 436 MET A N 1
ATOM 3477 C CA . MET A 1 436 ? -36.406 -13.805 11.305 1 96.38 436 MET A CA 1
ATOM 3478 C C . MET A 1 436 ? -37.375 -14.312 10.234 1 96.38 436 MET A C 1
ATOM 3480 O O . MET A 1 436 ? -38.438 -14.867 10.555 1 96.38 436 MET A O 1
ATOM 3484 N N . GLU A 1 437 ? -37.062 -14.062 8.984 1 94.69 437 GLU A N 1
ATOM 3485 C CA . GLU A 1 437 ? -37.906 -14.578 7.906 1 94.69 437 GLU A CA 1
ATOM 3486 C C . GLU A 1 437 ? -38 -16.109 7.973 1 94.69 437 GLU A C 1
ATOM 3488 O O . GLU A 1 437 ? -39.094 -16.656 7.824 1 94.69 437 GLU A O 1
ATOM 3493 N N . GLY A 1 438 ? -36.906 -16.75 8.195 1 95.62 438 GLY A N 1
ATOM 3494 C CA . GLY A 1 438 ? -36.906 -18.203 8.32 1 95.62 438 GLY A CA 1
ATOM 3495 C C . GLY A 1 438 ? -37.688 -18.688 9.539 1 95.62 438 GLY A C 1
ATOM 3496 O O . GLY A 1 438 ? -38.469 -19.625 9.445 1 95.62 438 GLY A O 1
ATOM 3497 N N . LEU A 1 439 ? -37.469 -18.031 10.617 1 96.31 439 LEU A N 1
ATOM 3498 C CA . LEU A 1 439 ? -38.125 -18.438 11.859 1 96.31 439 LEU A CA 1
ATOM 3499 C C . LEU A 1 439 ? -39.625 -18.203 11.773 1 96.31 439 LEU A C 1
ATOM 3501 O O . LEU A 1 439 ? -40.406 -19 12.305 1 96.31 439 LEU A O 1
ATOM 3505 N N . ASN A 1 440 ? -40.062 -17.125 11.195 1 94.25 440 ASN A N 1
ATOM 3506 C CA . ASN A 1 440 ? -41.469 -16.859 11.023 1 94.25 440 ASN A CA 1
ATOM 3507 C C . ASN A 1 440 ? -42.156 -17.922 10.156 1 94.25 440 ASN A C 1
ATOM 3509 O O . ASN A 1 440 ? -43.25 -18.359 10.445 1 94.25 440 ASN A O 1
ATOM 3513 N N . LYS A 1 441 ? -41.5 -18.344 9.156 1 92.5 441 LYS A N 1
ATOM 3514 C CA . LYS A 1 441 ? -42.031 -19.406 8.305 1 92.5 441 LYS A CA 1
ATOM 3515 C C . LYS A 1 441 ? -42.125 -20.719 9.062 1 92.5 441 LYS A C 1
ATOM 3517 O O . LYS A 1 441 ? -43.062 -21.5 8.859 1 92.5 441 LYS A O 1
ATOM 3522 N N . LEU A 1 442 ? -41.156 -20.891 9.883 1 92.94 442 LEU A N 1
ATOM 3523 C CA . LEU A 1 442 ? -41.188 -22.062 10.742 1 92.94 442 LEU A CA 1
ATOM 3524 C C . LEU A 1 442 ? -42.406 -22.047 11.641 1 92.94 442 LEU A C 1
ATOM 3526 O O . LEU A 1 442 ? -43.094 -23.062 11.773 1 92.94 442 LEU A O 1
ATOM 3530 N N . LYS A 1 443 ? -42.75 -20.953 12.141 1 91.94 443 LYS A N 1
ATOM 3531 C CA . LYS A 1 443 ? -43.875 -20.797 13.039 1 91.94 443 LYS A CA 1
ATOM 3532 C C . LYS A 1 443 ? -45.188 -20.953 12.273 1 91.94 443 LYS A C 1
ATOM 3534 O O . LYS A 1 443 ? -46.219 -21.391 12.844 1 91.94 443 LYS A O 1
ATOM 3539 N N . GLU A 1 444 ? -45.125 -20.625 11.016 1 90.19 444 GLU A N 1
ATOM 3540 C CA . GLU A 1 444 ? -46.312 -20.688 10.195 1 90.19 444 GLU A CA 1
ATOM 3541 C C . GLU A 1 444 ? -46.594 -22.109 9.727 1 90.19 444 GLU A C 1
ATOM 3543 O O . GLU A 1 444 ? -47.594 -22.375 9.078 1 90.19 444 GLU A O 1
ATOM 3548 N N . GLY A 1 445 ? -45.719 -23.078 9.891 1 89.75 445 GLY A N 1
ATOM 3549 C CA . GLY A 1 445 ? -45.938 -24.484 9.602 1 89.75 445 GLY A CA 1
ATOM 3550 C C . GLY A 1 445 ? -45.406 -24.922 8.258 1 89.75 445 GLY A C 1
ATOM 3551 O O . GLY A 1 445 ? -45.875 -25.922 7.688 1 89.75 445 GLY A O 1
ATOM 3552 N N . TRP A 1 446 ? -44.438 -24.172 7.734 1 91.5 446 TRP A N 1
ATOM 3553 C CA . TRP A 1 446 ? -43.875 -24.469 6.418 1 91.5 446 TRP A CA 1
ATOM 3554 C C . TRP A 1 446 ? -43.219 -25.844 6.391 1 91.5 446 TRP A C 1
ATOM 3556 O O . TRP A 1 446 ? -43.031 -26.422 5.316 1 91.5 446 TRP A O 1
ATOM 3566 N N . LEU A 1 447 ? -42.906 -26.422 7.5 1 92.25 447 LEU A N 1
ATOM 3567 C CA . LEU A 1 447 ? -42.219 -27.703 7.5 1 92.25 447 LEU A CA 1
ATOM 3568 C C . LEU A 1 447 ? -43.219 -28.859 7.613 1 92.25 447 LEU A C 1
ATOM 3570 O O . LEU A 1 447 ? -42.844 -30.016 7.441 1 92.25 447 LEU A O 1
ATOM 3574 N N . SER A 1 448 ? -44.531 -28.594 7.852 1 91.06 448 SER A N 1
ATOM 3575 C CA . SER A 1 448 ? -45.469 -29.672 8.141 1 91.06 448 SER A CA 1
ATOM 3576 C C . SER A 1 448 ? -46.562 -29.75 7.078 1 91.06 448 SER A C 1
ATOM 3578 O O . SER A 1 448 ? -47.094 -30.828 6.789 1 91.06 448 SER A O 1
ATOM 3580 N N . THR A 1 449 ? -46.938 -28.625 6.508 1 89.62 449 THR A N 1
ATOM 3581 C CA . THR A 1 449 ? -48.031 -28.578 5.562 1 89.62 449 THR A CA 1
ATOM 3582 C C . THR A 1 449 ? -47.594 -27.969 4.242 1 89.62 449 THR A C 1
ATOM 3584 O O . THR A 1 449 ? -46.969 -26.906 4.227 1 89.62 449 THR A O 1
ATOM 3587 N N . PRO A 1 450 ? -47.875 -28.688 3.143 1 89.56 450 PRO A N 1
ATOM 3588 C CA . PRO A 1 450 ? -47.594 -28.047 1.851 1 89.56 450 PRO A CA 1
ATOM 3589 C C . PRO A 1 450 ? -48.438 -26.781 1.622 1 89.56 450 PRO A C 1
ATOM 3591 O O . PRO A 1 450 ? -49.656 -26.812 1.775 1 89.56 450 PRO A O 1
ATOM 3594 N N . MET A 1 451 ? -47.719 -25.703 1.293 1 87.5 451 MET A N 1
ATOM 3595 C CA . MET A 1 451 ? -48.406 -24.422 1.207 1 87.5 451 MET A CA 1
ATOM 3596 C C . MET A 1 451 ? -48.156 -23.766 -0.158 1 87.5 451 MET A C 1
ATOM 3598 O O . MET A 1 451 ? -48.688 -22.688 -0.429 1 87.5 451 MET A O 1
ATOM 3602 N N . LEU A 1 452 ? -47.406 -24.391 -1.017 1 88.38 452 LEU A N 1
ATOM 3603 C CA . LEU A 1 452 ? -47.125 -23.797 -2.318 1 88.38 452 LEU A CA 1
ATOM 3604 C C . LEU A 1 452 ? -48.188 -24.188 -3.342 1 88.38 452 LEU A C 1
ATOM 3606 O O . LEU A 1 452 ? -48.594 -25.344 -3.398 1 88.38 452 LEU A O 1
ATOM 3610 N N . ALA A 1 453 ? -48.656 -23.156 -4.039 1 83.38 453 ALA A N 1
ATOM 3611 C CA . ALA A 1 453 ? -49.719 -23.422 -5.016 1 83.38 453 ALA A CA 1
ATOM 3612 C C . ALA A 1 453 ? -49.469 -22.656 -6.309 1 83.38 453 ALA A C 1
ATOM 3614 O O . ALA A 1 453 ? -48.625 -21.766 -6.355 1 83.38 453 ALA A O 1
ATOM 3615 N N . GLY A 1 454 ? -50.062 -23.141 -7.316 1 79.12 454 GLY A N 1
ATOM 3616 C CA . GLY A 1 454 ? -49.938 -22.5 -8.617 1 79.12 454 GLY A CA 1
ATOM 3617 C C . GLY A 1 454 ? -50.781 -21.234 -8.742 1 79.12 454 GLY A C 1
ATOM 3618 O O . GLY A 1 454 ? -51 -20.547 -7.754 1 79.12 454 GLY A O 1
ATOM 3619 N N . MET A 1 455 ? -51.094 -20.828 -10.008 1 73.81 455 MET A N 1
ATOM 3620 C CA . MET A 1 455 ? -51.75 -19.562 -10.312 1 73.81 455 MET A CA 1
ATOM 3621 C C . MET A 1 455 ? -53.156 -19.516 -9.719 1 73.81 455 MET A C 1
ATOM 3623 O O . MET A 1 455 ? -53.875 -20.531 -9.742 1 73.81 455 MET A O 1
ATOM 3627 N N . ALA A 1 456 ? -53.438 -18.312 -8.953 1 64 456 ALA A N 1
ATOM 3628 C CA . ALA A 1 456 ? -54.781 -18.141 -8.453 1 64 456 ALA A CA 1
ATOM 3629 C C . ALA A 1 456 ? -55.75 -17.891 -9.594 1 64 456 ALA A C 1
ATOM 3631 O O . ALA A 1 456 ? -55.344 -17.422 -10.672 1 64 456 ALA A O 1
ATOM 3632 N N . VAL A 1 457 ? -56.969 -18.328 -9.406 1 57.62 457 VAL A N 1
ATOM 3633 C CA . VAL A 1 457 ? -58.031 -18.031 -10.375 1 57.62 457 VAL A CA 1
ATOM 3634 C C . VAL A 1 457 ? -58.062 -16.531 -10.656 1 57.62 457 VAL A C 1
ATOM 3636 O O . VAL A 1 457 ? -58.25 -16.109 -11.805 1 57.62 457 VAL A O 1
ATOM 3639 N N . ASP A 1 458 ? -57.812 -15.703 -9.578 1 53.41 458 ASP A N 1
ATOM 3640 C CA . ASP A 1 458 ? -57.906 -14.273 -9.859 1 53.41 458 ASP A CA 1
ATOM 3641 C C . ASP A 1 458 ? -56.531 -13.672 -10.133 1 53.41 458 ASP A C 1
ATOM 3643 O O . ASP A 1 458 ? -56.438 -12.508 -10.523 1 53.41 458 ASP A O 1
ATOM 3647 N N . GLY A 1 459 ? -55.469 -14.266 -10.312 1 52.66 459 GLY A N 1
ATOM 3648 C CA . GLY A 1 459 ? -54.156 -13.969 -10.836 1 52.66 459 GLY A CA 1
ATOM 3649 C C . GLY A 1 459 ? -53.375 -12.961 -10 1 52.66 459 GLY A C 1
ATOM 3650 O O . GLY A 1 459 ? -52.219 -12.648 -10.297 1 52.66 459 GLY A O 1
ATOM 3651 N N . GLN A 1 460 ? -53.906 -12.188 -8.977 1 51.56 460 GLN A N 1
ATOM 3652 C CA . GLN A 1 460 ? -53.281 -10.961 -8.508 1 51.56 460 GLN A CA 1
ATOM 3653 C C . GLN A 1 460 ? -52.594 -11.172 -7.164 1 51.56 460 GLN A C 1
ATOM 3655 O O . GLN A 1 460 ? -51.625 -10.469 -6.84 1 51.56 460 GLN A O 1
ATOM 3660 N N . THR A 1 461 ? -53.188 -12.07 -6.184 1 56.12 461 THR A N 1
ATOM 3661 C CA . THR A 1 461 ? -52.625 -12.008 -4.84 1 56.12 461 THR A CA 1
ATOM 3662 C C . THR A 1 461 ? -51.688 -13.203 -4.59 1 56.12 461 THR A C 1
ATOM 3664 O O . THR A 1 461 ? -52.062 -14.344 -4.875 1 56.12 461 THR A O 1
ATOM 3667 N N . SER A 1 462 ? -50.344 -13.023 -4.094 1 59.34 462 SER A N 1
ATOM 3668 C CA . SER A 1 462 ? -49.344 -14.062 -3.846 1 59.34 462 SER A CA 1
ATOM 3669 C C . SER A 1 462 ? -49.75 -14.938 -2.662 1 59.34 462 SER A C 1
ATOM 3671 O O . SER A 1 462 ? -49.406 -16.125 -2.617 1 59.34 462 SER A O 1
ATOM 3673 N N . ALA A 1 463 ? -50.375 -14.367 -1.53 1 59.75 463 ALA A N 1
ATOM 3674 C CA . ALA A 1 463 ? -50.844 -15.156 -0.393 1 59.75 463 ALA A CA 1
ATOM 3675 C C . ALA A 1 463 ? -52.375 -15.227 -0.369 1 59.75 463 ALA A C 1
ATOM 3677 O O . ALA A 1 463 ? -53.031 -14.203 -0.514 1 59.75 463 ALA A O 1
ATOM 3678 N N . SER A 1 464 ? -52.938 -16.328 -0.625 1 63.66 464 SER A N 1
ATOM 3679 C CA . SER A 1 464 ? -54.406 -16.453 -0.614 1 63.66 464 SER A CA 1
ATOM 3680 C C . SER A 1 464 ? -54.875 -17.531 0.359 1 63.66 464 SER A C 1
ATOM 3682 O O . SER A 1 464 ? -54.062 -18.391 0.765 1 63.66 464 SER A O 1
ATOM 3684 N N . VAL A 1 465 ? -55.875 -17.266 1.188 1 59.16 465 VAL A N 1
ATOM 3685 C CA . VAL A 1 465 ? -56.5 -18.266 2.041 1 59.16 465 VAL A CA 1
ATOM 3686 C C . VAL A 1 465 ? -57.469 -19.094 1.22 1 59.16 465 VAL A C 1
ATOM 3688 O O . VAL A 1 465 ? -58.312 -18.547 0.492 1 59.16 465 VAL A O 1
ATOM 3691 N N . THR A 1 466 ? -57.219 -20.391 1.154 1 58.16 466 THR A N 1
ATOM 3692 C CA . THR A 1 466 ? -58.094 -21.297 0.432 1 58.16 466 THR A CA 1
ATOM 3693 C C . THR A 1 466 ? -59.469 -21.344 1.083 1 58.16 466 THR A C 1
ATOM 3695 O O . THR A 1 466 ? -59.656 -20.812 2.18 1 58.16 466 THR A O 1
ATOM 3698 N N . GLU A 1 467 ? -60.5 -21.859 0.393 1 56.94 467 GLU A N 1
ATOM 3699 C CA . GLU A 1 467 ? -61.844 -22.062 0.876 1 56.94 467 GLU A CA 1
ATOM 3700 C C . GLU A 1 467 ? -61.875 -22.812 2.205 1 56.94 467 GLU A C 1
ATOM 3702 O O . GLU A 1 467 ? -62.75 -22.594 3.039 1 56.94 467 GLU A O 1
ATOM 3707 N N . THR A 1 468 ? -60.906 -23.625 2.381 1 58.56 468 THR A N 1
ATOM 3708 C CA . THR A 1 468 ? -60.875 -24.422 3.596 1 58.56 468 THR A CA 1
ATOM 3709 C C . THR A 1 468 ? -60.125 -23.703 4.707 1 58.56 468 THR A C 1
ATOM 3711 O O . THR A 1 468 ? -59.906 -24.266 5.777 1 58.56 468 THR A O 1
ATOM 3714 N N . GLY A 1 469 ? -59.688 -22.453 4.406 1 62.84 469 GLY A N 1
ATOM 3715 C CA . GLY A 1 469 ? -59.094 -21.609 5.441 1 62.84 469 GLY A CA 1
ATOM 3716 C C . GLY A 1 469 ? -57.594 -21.766 5.551 1 62.84 469 GLY A C 1
ATOM 3717 O O . GLY A 1 469 ? -56.969 -21.25 6.484 1 62.84 469 GLY A O 1
ATOM 3718 N N . GLU A 1 470 ? -57.062 -22.562 4.629 1 67.44 470 GLU A N 1
ATOM 3719 C CA . GLU A 1 470 ? -55.625 -22.781 4.742 1 67.44 470 GLU A CA 1
ATOM 3720 C C . GLU A 1 470 ? -54.844 -21.719 3.986 1 67.44 470 GLU A C 1
ATOM 3722 O O . GLU A 1 470 ? -55.25 -21.281 2.912 1 67.44 470 GLU A O 1
ATOM 3727 N N . LYS A 1 471 ? -53.656 -21.266 4.566 1 74.12 471 LYS A N 1
ATOM 3728 C CA . LYS A 1 471 ? -52.781 -20.266 3.955 1 74.12 471 LYS A CA 1
ATOM 3729 C C . LYS A 1 471 ? -51.938 -20.875 2.838 1 74.12 471 LYS A C 1
ATOM 3731 O O . LYS A 1 471 ? -51.312 -21.906 3.031 1 74.12 471 LYS A O 1
ATOM 3736 N N . VAL A 1 472 ? -52.188 -20.406 1.6 1 80.38 472 VAL A N 1
ATOM 3737 C CA . VAL A 1 472 ? -51.375 -20.922 0.484 1 80.38 472 VAL A CA 1
ATOM 3738 C C . VAL A 1 472 ? -50.594 -19.781 -0.148 1 80.38 472 VAL A C 1
ATOM 3740 O O . VAL A 1 472 ? -51.031 -18.641 -0.161 1 80.38 472 VAL A O 1
ATOM 3743 N N . PHE A 1 473 ? -49.344 -20.188 -0.608 1 82.81 473 PHE A N 1
ATOM 3744 C CA . PHE A 1 473 ? -48.469 -19.25 -1.309 1 82.81 473 PHE A CA 1
ATOM 3745 C C . PHE A 1 473 ? -48.438 -19.547 -2.801 1 82.81 473 PHE A C 1
ATOM 3747 O O . PHE A 1 473 ? -47.969 -20.609 -3.211 1 82.81 473 PHE A O 1
ATOM 3754 N N . ARG A 1 474 ? -48.938 -18.641 -3.525 1 84.62 474 ARG A N 1
ATOM 3755 C CA . ARG A 1 474 ? -48.969 -18.812 -4.973 1 84.62 474 ARG A CA 1
ATOM 3756 C C . ARG A 1 474 ? -47.625 -18.422 -5.602 1 84.62 474 ARG A C 1
ATOM 3758 O O . ARG A 1 474 ? -47.312 -17.234 -5.68 1 84.62 474 ARG A O 1
ATOM 3765 N N . ILE A 1 475 ? -47 -19.375 -6.148 1 88.19 475 ILE A N 1
ATOM 3766 C CA . ILE A 1 475 ? -45.625 -19.141 -6.605 1 88.19 475 ILE A CA 1
ATOM 3767 C C . ILE A 1 475 ? -45.625 -18.891 -8.109 1 88.19 475 ILE A C 1
ATOM 3769 O O . ILE A 1 475 ? -44.562 -18.828 -8.734 1 88.19 475 ILE A O 1
ATOM 3773 N N . ILE A 1 476 ? -46.781 -18.859 -8.719 1 88.38 476 ILE A N 1
ATOM 3774 C CA . ILE A 1 476 ? -46.938 -18.469 -10.109 1 88.38 476 ILE A CA 1
ATOM 3775 C C . ILE A 1 476 ? -47.844 -17.266 -10.211 1 88.38 476 ILE A C 1
ATOM 3777 O O . ILE A 1 476 ? -49 -17.312 -9.719 1 88.38 476 ILE A O 1
ATOM 3781 N N . SER A 1 477 ? -47.312 -16.203 -10.789 1 83.94 477 SER A N 1
ATOM 3782 C CA . SER A 1 477 ? -48.094 -14.977 -10.977 1 83.94 477 SER A CA 1
ATOM 3783 C C . SER A 1 477 ? -48.031 -14.516 -12.43 1 83.94 477 SER A C 1
ATOM 3785 O O . SER A 1 477 ? -47.438 -15.18 -13.281 1 83.94 477 SER A O 1
ATOM 3787 N N . SER A 1 478 ? -48.688 -13.375 -12.695 1 83.44 478 SER A N 1
ATOM 3788 C CA . SER A 1 478 ? -48.781 -12.859 -14.055 1 83.44 478 SER A CA 1
ATOM 3789 C C . SER A 1 478 ? -47.406 -12.492 -14.609 1 83.44 478 SER A C 1
ATOM 3791 O O . SER A 1 478 ? -47.188 -12.555 -15.82 1 83.44 478 SER A O 1
ATOM 3793 N N . HIS A 1 479 ? -46.438 -12.164 -13.773 1 85.88 479 HIS A N 1
ATOM 3794 C CA . HIS A 1 479 ? -45.125 -11.711 -14.234 1 85.88 479 HIS A CA 1
ATOM 3795 C C . HIS A 1 479 ? -44.156 -12.883 -14.367 1 85.88 479 HIS A C 1
ATOM 3797 O O . HIS A 1 479 ? -43.062 -12.719 -14.875 1 85.88 479 HIS A O 1
ATOM 3803 N N . THR A 1 480 ? -44.594 -14.078 -13.961 1 90.25 480 THR A N 1
ATOM 3804 C CA . THR A 1 480 ? -43.719 -15.242 -13.953 1 90.25 480 THR A CA 1
ATOM 3805 C C . THR A 1 480 ? -43.438 -15.727 -15.375 1 90.25 480 THR A C 1
ATOM 3807 O O . THR A 1 480 ? -44.375 -15.992 -16.125 1 90.25 480 THR A O 1
ATOM 3810 N N . PRO A 1 481 ? -42.25 -15.828 -15.68 1 91.81 481 PRO A N 1
ATOM 3811 C CA . PRO A 1 481 ? -41.938 -16.344 -17.016 1 91.81 481 PRO A CA 1
ATOM 3812 C C . PRO A 1 481 ? -42.406 -17.781 -17.219 1 91.81 481 PRO A C 1
ATOM 3814 O O . PRO A 1 481 ? -42.406 -18.578 -16.281 1 91.81 481 PRO A O 1
ATOM 3817 N N . SER A 1 482 ? -42.688 -18.125 -18.469 1 90.94 482 SER A N 1
ATOM 3818 C CA . SER A 1 482 ? -43.281 -19.406 -18.812 1 90.94 482 SER A CA 1
ATOM 3819 C C . SER A 1 482 ? -42.375 -20.562 -18.453 1 90.94 482 SER A C 1
ATOM 3821 O O . SER A 1 482 ? -42.812 -21.609 -18 1 90.94 482 SER A O 1
ATOM 3823 N N . TRP A 1 483 ? -41.094 -20.281 -18.703 1 93.69 483 TRP A N 1
ATOM 3824 C CA . TRP A 1 483 ? -40.156 -21.359 -18.406 1 93.69 483 TRP A CA 1
ATOM 3825 C C . TRP A 1 483 ? -40.094 -21.641 -16.906 1 93.69 483 TRP A C 1
ATOM 3827 O O . TRP A 1 483 ? -39.969 -22.797 -16.5 1 93.69 483 TRP A O 1
ATOM 3837 N N . TYR A 1 484 ? -40.188 -20.688 -16.156 1 93.38 484 TYR A N 1
ATOM 3838 C CA . TYR A 1 484 ? -40.188 -20.875 -14.719 1 93.38 484 TYR A CA 1
ATOM 3839 C C . TYR A 1 484 ? -41.5 -21.516 -14.25 1 93.38 484 TYR A C 1
ATOM 3841 O O . TYR A 1 484 ? -41.5 -22.359 -13.344 1 93.38 484 TYR A O 1
ATOM 3849 N N . ALA A 1 485 ? -42.594 -21.141 -14.773 1 91.62 485 ALA A N 1
ATOM 3850 C CA . ALA A 1 485 ? -43.906 -21.719 -14.438 1 91.62 485 ALA A CA 1
ATOM 3851 C C . ALA A 1 485 ? -43.938 -23.219 -14.711 1 91.62 485 ALA A C 1
ATOM 3853 O O . ALA A 1 485 ? -44.531 -23.984 -13.945 1 91.62 485 ALA A O 1
ATOM 3854 N N . PHE A 1 486 ? -43.312 -23.516 -15.742 1 92.75 486 PHE A N 1
ATOM 3855 C CA . PHE A 1 486 ? -43.219 -24.922 -16.094 1 92.75 486 PHE A CA 1
ATOM 3856 C C . PHE A 1 486 ? -42.469 -25.703 -15.023 1 92.75 486 PHE A C 1
ATOM 3858 O O . PHE A 1 486 ? -42.906 -26.766 -14.602 1 92.75 486 PHE A O 1
ATOM 3865 N N . ILE A 1 487 ? -41.375 -25.125 -14.609 1 93 487 ILE A N 1
ATOM 3866 C CA . ILE A 1 487 ? -40.562 -25.781 -13.586 1 93 487 ILE A CA 1
ATOM 3867 C C . ILE A 1 487 ? -41.344 -25.844 -12.273 1 93 487 ILE A C 1
ATOM 3869 O O . ILE A 1 487 ? -41.344 -26.859 -11.578 1 93 487 ILE A O 1
ATOM 3873 N N . ALA A 1 488 ? -42.062 -24.828 -11.961 1 91.94 488 ALA A N 1
ATOM 3874 C CA . ALA A 1 488 ? -42.844 -24.75 -10.727 1 91.94 488 ALA A CA 1
ATOM 3875 C C . ALA A 1 488 ? -43.938 -25.797 -10.719 1 91.94 488 ALA A C 1
ATOM 3877 O O . ALA A 1 488 ? -44.156 -26.484 -9.711 1 91.94 488 ALA A O 1
ATOM 3878 N N . GLU A 1 489 ? -44.625 -26.016 -11.742 1 91.56 489 GLU A N 1
ATOM 3879 C CA . GLU A 1 489 ? -45.781 -26.906 -11.828 1 91.56 489 GLU A CA 1
ATOM 3880 C C . GLU A 1 489 ? -45.344 -28.375 -11.867 1 91.56 489 GLU A C 1
ATOM 3882 O O . GLU A 1 489 ? -46 -29.234 -11.281 1 91.56 489 GLU A O 1
ATOM 3887 N N . LYS A 1 490 ? -44.25 -28.547 -12.492 1 93.25 490 LYS A N 1
ATOM 3888 C CA . LYS A 1 490 ? -43.844 -29.922 -12.727 1 93.25 490 LYS A CA 1
ATOM 3889 C C . LYS A 1 490 ? -42.969 -30.438 -11.609 1 93.25 490 LYS A C 1
ATOM 3891 O O . LYS A 1 490 ? -42.938 -31.641 -11.312 1 93.25 490 LYS A O 1
ATOM 3896 N N . LEU A 1 491 ? -42.25 -29.516 -11.062 1 93.56 491 LEU A N 1
ATOM 3897 C CA . LEU A 1 491 ? -41.219 -29.984 -10.125 1 93.56 491 LEU A CA 1
ATOM 3898 C C . LEU A 1 491 ? -41.5 -29.469 -8.719 1 93.56 491 LEU A C 1
ATOM 3900 O O . LEU A 1 491 ? -41.5 -30.234 -7.758 1 93.56 491 LEU A O 1
ATOM 3904 N N . VAL A 1 492 ? -41.75 -28.25 -8.492 1 93.44 492 VAL A N 1
ATOM 3905 C CA . VAL A 1 492 ? -41.781 -27.609 -7.184 1 93.44 492 VAL A CA 1
ATOM 3906 C C . VAL A 1 492 ? -43.094 -27.938 -6.473 1 93.44 492 VAL A C 1
ATOM 3908 O O . VAL A 1 492 ? -43.094 -28.422 -5.34 1 93.44 492 VAL A O 1
ATOM 3911 N N . ILE A 1 493 ? -44.25 -27.766 -7.074 1 91.06 493 ILE A N 1
ATOM 3912 C CA . ILE A 1 493 ? -45.562 -27.891 -6.449 1 91.06 493 ILE A CA 1
ATOM 3913 C C . ILE A 1 493 ? -45.812 -29.344 -6.035 1 91.06 493 ILE A C 1
ATOM 3915 O O . ILE A 1 493 ? -46.25 -29.609 -4.922 1 91.06 493 ILE A O 1
ATOM 3919 N N . PRO A 1 494 ? -45.438 -30.266 -6.93 1 92.75 494 PRO A N 1
ATOM 3920 C CA . PRO A 1 494 ? -45.625 -31.656 -6.5 1 92.75 494 PRO A CA 1
ATOM 3921 C C . PRO A 1 494 ? -44.719 -32.031 -5.332 1 92.75 494 PRO A C 1
ATOM 3923 O O . PRO A 1 494 ? -45 -33 -4.598 1 92.75 494 PRO A O 1
ATOM 3926 N N . ASN A 1 495 ? -43.594 -31.359 -5.18 1 94.62 495 ASN A N 1
ATOM 3927 C CA . ASN A 1 495 ? -42.656 -31.578 -4.082 1 94.62 495 ASN A CA 1
ATOM 3928 C C . ASN A 1 495 ? -42.625 -30.375 -3.146 1 94.62 495 ASN A C 1
ATOM 3930 O O . ASN A 1 495 ? -41.531 -29.969 -2.717 1 94.62 495 ASN A O 1
ATOM 3934 N N . ALA A 1 496 ? -43.688 -29.875 -2.84 1 92.62 496 ALA A N 1
ATOM 3935 C CA . ALA A 1 496 ? -43.812 -28.609 -2.127 1 92.62 496 ALA A CA 1
ATOM 3936 C C . ALA A 1 496 ? -43.125 -28.672 -0.764 1 92.62 496 ALA A C 1
ATOM 3938 O O . ALA A 1 496 ? -42.406 -27.766 -0.378 1 92.62 496 ALA A O 1
ATOM 3939 N N . LEU A 1 497 ? -43.281 -29.641 -0.072 1 93.56 497 LEU A N 1
ATOM 3940 C CA . LEU A 1 497 ? -42.75 -29.75 1.274 1 93.56 497 LEU A CA 1
ATOM 3941 C C . LEU A 1 497 ? -41.219 -29.75 1.239 1 93.56 497 LEU A C 1
ATOM 3943 O O . LEU A 1 497 ? -40.594 -29.156 2.113 1 93.56 497 LEU A O 1
ATOM 3947 N N . PHE A 1 498 ? -40.656 -30.422 0.273 1 94.06 498 PHE A N 1
ATOM 3948 C CA . PHE A 1 498 ? -39.219 -30.469 0.13 1 94.06 498 PHE A CA 1
ATOM 3949 C C . PHE A 1 498 ? -38.656 -29.078 -0.113 1 94.06 498 PHE A C 1
ATOM 3951 O O . PHE A 1 498 ? -37.688 -28.672 0.532 1 94.06 498 PHE A O 1
ATOM 3958 N N . PHE A 1 499 ? -39.219 -28.406 -0.985 1 94.44 499 PHE A N 1
ATOM 3959 C CA . PHE A 1 499 ? -38.75 -27.078 -1.344 1 94.44 499 PHE A CA 1
ATOM 3960 C C . PHE A 1 499 ? -39 -26.094 -0.222 1 94.44 499 PHE A C 1
ATOM 3962 O O . PHE A 1 499 ? -38.219 -25.172 -0.006 1 94.44 499 PHE A O 1
ATOM 3969 N N . GLN A 1 500 ? -40.094 -26.281 0.499 1 94 500 GLN A N 1
ATOM 3970 C CA . GLN A 1 500 ? -40.375 -25.453 1.678 1 94 500 GLN A CA 1
ATOM 3971 C C . GLN A 1 500 ? -39.281 -25.641 2.736 1 94 500 GLN A C 1
ATOM 3973 O O . GLN A 1 500 ? -38.812 -24.672 3.324 1 94 500 GLN A O 1
ATOM 3978 N N . TRP A 1 501 ? -38.875 -26.844 2.867 1 95.81 501 TRP A N 1
ATOM 3979 C CA . TRP A 1 501 ? -37.781 -27.125 3.785 1 95.81 501 TRP A CA 1
ATOM 3980 C C . TRP A 1 501 ? -36.531 -26.422 3.35 1 95.81 501 TRP A C 1
ATOM 3982 O O . TRP A 1 501 ? -35.812 -25.844 4.18 1 95.81 501 TRP A O 1
ATOM 3992 N N . LEU A 1 502 ? -36.25 -26.5 2.131 1 95.75 502 LEU A N 1
ATOM 3993 C CA . LEU A 1 502 ? -35.031 -25.906 1.586 1 95.75 502 LEU A CA 1
ATOM 3994 C C . LEU A 1 502 ? -35.031 -24.406 1.785 1 95.75 502 LEU A C 1
ATOM 3996 O O . LEU A 1 502 ? -34 -23.828 2.129 1 95.75 502 LEU A O 1
ATOM 4000 N N . ILE A 1 503 ? -36.094 -23.812 1.544 1 95.12 503 ILE A N 1
ATOM 4001 C CA . ILE A 1 503 ? -36.188 -22.359 1.659 1 95.12 503 ILE A CA 1
ATOM 4002 C C . ILE A 1 503 ? -35.969 -21.953 3.115 1 95.12 503 ILE A C 1
ATOM 4004 O O . ILE A 1 503 ? -35.219 -21.031 3.4 1 95.12 503 ILE A O 1
ATOM 4008 N N . VAL A 1 504 ? -36.656 -22.594 4.012 1 96.44 504 VAL A N 1
ATOM 4009 C CA . VAL A 1 504 ? -36.562 -22.266 5.43 1 96.44 504 VAL A CA 1
ATOM 4010 C C . VAL A 1 504 ? -35.125 -22.469 5.91 1 96.44 504 VAL A C 1
ATOM 4012 O O . VAL A 1 504 ? -34.562 -21.609 6.59 1 96.44 504 VAL A O 1
ATOM 4015 N N . LEU A 1 505 ? -34.562 -23.547 5.523 1 97.19 505 LEU A N 1
ATOM 4016 C CA . LEU A 1 505 ? -33.188 -23.828 5.918 1 97.19 505 LEU A CA 1
ATOM 4017 C C . LEU A 1 505 ? -32.219 -22.812 5.32 1 97.19 505 LEU A C 1
ATOM 4019 O O . LEU A 1 505 ? -31.266 -22.391 5.977 1 97.19 505 LEU A O 1
ATOM 4023 N N . ALA A 1 506 ? -32.469 -22.516 4.109 1 97.75 506 ALA A N 1
ATOM 4024 C CA . ALA A 1 506 ? -31.609 -21.531 3.443 1 97.75 506 ALA A CA 1
ATOM 4025 C C . ALA A 1 506 ? -31.703 -20.172 4.141 1 97.75 506 ALA A C 1
ATOM 4027 O O . ALA A 1 506 ? -30.688 -19.516 4.359 1 97.75 506 ALA A O 1
ATOM 4028 N N . GLU A 1 507 ? -32.844 -19.781 4.461 1 98 507 GLU A N 1
ATOM 4029 C CA . GLU A 1 507 ? -33.031 -18.484 5.098 1 98 507 GLU A CA 1
ATOM 4030 C C . GLU A 1 507 ? -32.406 -18.453 6.48 1 98 507 GLU A C 1
ATOM 4032 O O . GLU A 1 507 ? -31.703 -17.484 6.82 1 98 507 GLU A O 1
ATOM 4037 N N . ILE A 1 508 ? -32.562 -19.453 7.199 1 98.06 508 ILE A N 1
ATOM 4038 C CA . ILE A 1 508 ? -31.953 -19.531 8.516 1 98.06 508 ILE A CA 1
ATOM 4039 C C . ILE A 1 508 ? -30.438 -19.609 8.375 1 98.06 508 ILE A C 1
ATOM 4041 O O . ILE A 1 508 ? -29.719 -18.922 9.102 1 98.06 508 ILE A O 1
ATOM 4045 N N . GLY A 1 509 ? -30.016 -20.422 7.453 1 98.31 509 GLY A N 1
ATOM 4046 C CA . GLY A 1 509 ? -28.594 -20.516 7.188 1 98.31 509 GLY A CA 1
ATOM 4047 C C . GLY A 1 509 ? -27.953 -19.203 6.801 1 98.31 509 GLY A C 1
ATOM 4048 O O . GLY A 1 509 ? -26.875 -18.844 7.289 1 98.31 509 GLY A O 1
ATOM 4049 N N . LEU A 1 510 ? -28.609 -18.469 5.945 1 98.5 510 LEU A N 1
ATOM 4050 C CA . LEU A 1 510 ? -28.125 -17.141 5.551 1 98.5 510 LEU A CA 1
ATOM 4051 C C . LEU A 1 510 ? -28.078 -16.203 6.754 1 98.5 510 LEU A C 1
ATOM 4053 O O . LEU A 1 510 ? -27.125 -15.445 6.914 1 98.5 510 LEU A O 1
ATOM 4057 N N . GLY A 1 511 ? -29.109 -16.25 7.543 1 98.62 511 GLY A N 1
ATOM 4058 C CA . GLY A 1 511 ? -29.141 -15.43 8.75 1 98.62 511 GLY A CA 1
ATOM 4059 C C . GLY A 1 511 ? -27.938 -15.68 9.656 1 98.62 511 GLY A C 1
ATOM 4060 O O . GLY A 1 511 ? -27.25 -14.742 10.039 1 98.62 511 GLY A O 1
ATOM 4061 N N . ILE A 1 512 ? -27.672 -16.891 9.898 1 98.44 512 ILE A N 1
ATOM 4062 C CA . ILE A 1 512 ? -26.562 -17.266 10.773 1 98.44 512 ILE A CA 1
ATOM 4063 C C . ILE A 1 512 ? -25.234 -16.875 10.133 1 98.44 512 ILE A C 1
ATOM 4065 O O . ILE A 1 512 ? -24.344 -16.359 10.805 1 98.44 512 ILE A O 1
ATOM 4069 N N . ALA A 1 513 ? -25.125 -17.094 8.875 1 98.62 513 ALA A N 1
ATOM 4070 C CA . ALA A 1 513 ? -23.891 -16.766 8.148 1 98.62 513 ALA A CA 1
ATOM 4071 C C . ALA A 1 513 ? -23.594 -15.273 8.227 1 98.62 513 ALA A C 1
ATOM 4073 O O . ALA A 1 513 ? -22.453 -14.875 8.531 1 98.62 513 ALA A O 1
ATOM 4074 N N . PHE A 1 514 ? -24.547 -14.461 8.008 1 98.69 514 PHE A N 1
ATOM 4075 C CA . PHE A 1 514 ? -24.344 -13.016 8 1 98.69 514 PHE A CA 1
ATOM 4076 C C . PHE A 1 514 ? -24.125 -12.5 9.414 1 98.69 514 PHE A C 1
ATOM 4078 O O . PHE A 1 514 ? -23.281 -11.625 9.633 1 98.69 514 PHE A O 1
ATOM 4085 N N . ILE A 1 515 ? -24.781 -12.992 10.406 1 98.62 515 ILE A N 1
ATOM 4086 C CA . ILE A 1 515 ? -24.641 -12.539 11.789 1 98.62 515 ILE A CA 1
ATOM 4087 C C . ILE A 1 515 ? -23.25 -12.898 12.305 1 98.62 515 ILE A C 1
ATOM 4089 O O . ILE A 1 515 ? -22.562 -12.062 12.898 1 98.62 515 ILE A O 1
ATOM 4093 N N . SER A 1 516 ? -22.812 -14.102 11.984 1 98.25 516 SER A N 1
ATOM 4094 C CA . SER A 1 516 ? -21.516 -14.547 12.469 1 98.25 516 SER A CA 1
ATOM 4095 C C . SER A 1 516 ? -20.391 -14.047 11.57 1 98.25 516 SER A C 1
ATOM 4097 O O . SER A 1 516 ? -19.219 -14.055 11.969 1 98.25 516 SER A O 1
ATOM 4099 N N . GLY A 1 517 ? -20.703 -13.641 10.406 1 98.25 517 GLY A N 1
ATOM 4100 C CA . GLY A 1 517 ? -19.672 -13.266 9.438 1 98.25 517 GLY A CA 1
ATOM 4101 C C . GLY A 1 517 ? -18.938 -14.453 8.859 1 98.25 517 GLY A C 1
ATOM 4102 O O . GLY A 1 517 ? -17.719 -14.43 8.727 1 98.25 517 GLY A O 1
ATOM 4103 N N . THR A 1 518 ? -19.703 -15.516 8.562 1 97.94 518 THR A N 1
ATOM 4104 C CA . THR A 1 518 ? -19.125 -16.75 8.047 1 97.94 518 THR A CA 1
ATOM 4105 C C . THR A 1 518 ? -19.484 -16.938 6.574 1 97.94 518 THR A C 1
ATOM 4107 O O . THR A 1 518 ? -20.656 -16.922 6.207 1 97.94 518 THR A O 1
ATOM 4110 N N . PHE A 1 519 ? -18.484 -17.125 5.699 1 97.25 519 PHE A N 1
ATOM 4111 C CA . PHE A 1 519 ? -18.688 -17.344 4.27 1 97.25 519 PHE A CA 1
ATOM 4112 C C . PHE A 1 519 ? -19.594 -16.266 3.691 1 97.25 519 PHE A C 1
ATOM 4114 O O . PHE A 1 519 ? -20.562 -16.562 3 1 97.25 519 PHE A O 1
ATOM 4121 N N . THR A 1 520 ? -19.328 -15.078 4.035 1 97.69 520 THR A N 1
ATOM 4122 C CA . THR A 1 520 ? -20.234 -13.984 3.686 1 97.69 520 THR A CA 1
ATOM 4123 C C . THR A 1 520 ? -20.297 -13.805 2.172 1 97.69 520 THR A C 1
ATOM 4125 O O . THR A 1 520 ? -21.344 -13.438 1.63 1 97.69 520 THR A O 1
ATOM 4128 N N . PHE A 1 521 ? -19.234 -14.07 1.428 1 96.06 521 PHE A N 1
ATOM 4129 C CA . PHE A 1 521 ? -19.25 -13.984 -0.027 1 96.06 521 PHE A CA 1
ATOM 4130 C C . PHE A 1 521 ? -20.25 -14.984 -0.614 1 96.06 521 PHE A C 1
ATOM 4132 O O . PHE A 1 521 ? -21.109 -14.609 -1.409 1 96.06 521 PHE A O 1
ATOM 4139 N N . LEU A 1 522 ? -20.141 -16.188 -0.232 1 96.81 522 LEU A N 1
ATOM 4140 C CA . LEU A 1 522 ? -21.031 -17.25 -0.711 1 96.81 522 LEU A CA 1
ATOM 4141 C C . LEU A 1 522 ? -22.453 -17 -0.245 1 96.81 522 LEU A C 1
ATOM 4143 O O . LEU A 1 522 ? -23.406 -17.25 -0.993 1 96.81 522 LEU A O 1
ATOM 4147 N N . ALA A 1 523 ? -22.531 -16.625 0.994 1 98.25 523 ALA A N 1
ATOM 4148 C CA . ALA A 1 523 ? -23.859 -16.297 1.519 1 98.25 523 ALA A CA 1
ATOM 4149 C C . ALA A 1 523 ? -24.5 -15.172 0.719 1 98.25 523 ALA A C 1
ATOM 4151 O O . ALA A 1 523 ? -25.703 -15.188 0.48 1 98.25 523 ALA A O 1
ATOM 4152 N N . GLY A 1 524 ? -23.656 -14.164 0.373 1 98.31 524 GLY A N 1
ATOM 4153 C CA . GLY A 1 524 ? -24.156 -13.094 -0.477 1 98.31 524 GLY A CA 1
ATOM 4154 C C . GLY A 1 524 ? -24.703 -13.594 -1.805 1 98.31 524 GLY A C 1
ATOM 4155 O O . GLY A 1 524 ? -25.797 -13.203 -2.229 1 98.31 524 GLY A O 1
ATOM 4156 N N . LEU A 1 525 ? -24.062 -14.492 -2.439 1 97.69 525 LEU A N 1
ATOM 4157 C CA . LEU A 1 525 ? -24.516 -15.086 -3.691 1 97.69 525 LEU A CA 1
ATOM 4158 C C . LEU A 1 525 ? -25.781 -15.891 -3.48 1 97.69 525 LEU A C 1
ATOM 4160 O O . LEU A 1 525 ? -26.703 -15.828 -4.305 1 97.69 525 LEU A O 1
ATOM 4164 N N . GLY A 1 526 ? -25.781 -16.641 -2.42 1 97.75 526 GLY A N 1
ATOM 4165 C CA . GLY A 1 526 ? -26.984 -17.391 -2.082 1 97.75 526 GLY A CA 1
ATOM 4166 C C . GLY A 1 526 ? -28.188 -16.516 -1.853 1 97.75 526 GLY A C 1
ATOM 4167 O O . GLY A 1 526 ? -29.297 -16.828 -2.318 1 97.75 526 GLY A O 1
ATOM 4168 N N . ALA A 1 527 ? -27.953 -15.438 -1.133 1 98.12 527 ALA A N 1
ATOM 4169 C CA . ALA A 1 527 ? -29.047 -14.492 -0.884 1 98.12 527 ALA A CA 1
ATOM 4170 C C . ALA A 1 527 ? -29.547 -13.883 -2.188 1 98.12 527 ALA A C 1
ATOM 4172 O O . ALA A 1 527 ? -30.75 -13.719 -2.377 1 98.12 527 ALA A O 1
ATOM 4173 N N . LEU A 1 528 ? -28.656 -13.555 -3.033 1 97.75 528 LEU A N 1
ATOM 4174 C CA . LEU A 1 528 ? -29.031 -13 -4.328 1 97.75 528 LEU A CA 1
ATOM 4175 C C . LEU A 1 528 ? -29.828 -14.023 -5.137 1 97.75 528 LEU A C 1
ATOM 4177 O O . LEU A 1 528 ? -30.844 -13.68 -5.738 1 97.75 528 LEU A O 1
ATOM 4181 N N . ALA A 1 529 ? -29.375 -15.219 -5.117 1 97 529 ALA A N 1
ATOM 4182 C CA . ALA A 1 529 ? -30.062 -16.281 -5.84 1 97 529 ALA A CA 1
ATOM 4183 C C . ALA A 1 529 ? -31.484 -16.469 -5.309 1 97 529 ALA A C 1
ATOM 4185 O O . ALA A 1 529 ? -32.438 -16.625 -6.082 1 97 529 ALA A O 1
ATOM 4186 N N . LEU A 1 530 ? -31.609 -16.484 -4.039 1 95.69 530 LEU A N 1
ATOM 4187 C CA . LEU A 1 530 ? -32.906 -16.656 -3.424 1 95.69 530 LEU A CA 1
ATOM 4188 C C . LEU A 1 530 ? -33.844 -15.484 -3.777 1 95.69 530 LEU A C 1
ATOM 4190 O O . LEU A 1 530 ? -35.031 -15.688 -4.047 1 95.69 530 LEU A O 1
ATOM 4194 N N . ASN A 1 531 ? -33.375 -14.305 -3.734 1 96 531 ASN A N 1
ATOM 4195 C CA . ASN A 1 531 ? -34.188 -13.141 -4.074 1 96 531 ASN A CA 1
ATOM 4196 C C . ASN A 1 531 ? -34.594 -13.156 -5.547 1 96 531 ASN A C 1
ATOM 4198 O O . ASN A 1 531 ? -35.688 -12.727 -5.895 1 96 531 ASN A O 1
ATOM 4202 N N . ILE A 1 532 ? -33.688 -13.57 -6.352 1 94.44 532 ILE A N 1
ATOM 4203 C CA . ILE A 1 532 ? -34.031 -13.719 -7.762 1 94.44 532 ILE A CA 1
ATOM 4204 C C . ILE A 1 532 ? -35.156 -14.75 -7.91 1 94.44 532 ILE A C 1
ATOM 4206 O O . ILE A 1 532 ? -36.094 -14.539 -8.672 1 94.44 532 ILE A O 1
ATOM 4210 N N . ASN A 1 533 ? -35.094 -15.812 -7.203 1 92.62 533 ASN A N 1
ATOM 4211 C CA . ASN A 1 533 ? -36.125 -16.812 -7.199 1 92.62 533 ASN A CA 1
ATOM 4212 C C . ASN A 1 533 ? -37.469 -16.219 -6.766 1 92.62 533 ASN A C 1
ATOM 4214 O O . ASN A 1 533 ? -38.5 -16.516 -7.367 1 92.62 533 ASN A O 1
ATOM 4218 N N . PHE A 1 534 ? -37.406 -15.438 -5.699 1 91.31 534 PHE A N 1
ATOM 4219 C CA . PHE A 1 534 ? -38.625 -14.797 -5.211 1 91.31 534 PHE A CA 1
ATOM 4220 C C . PHE A 1 534 ? -39.188 -13.836 -6.254 1 91.31 534 PHE A C 1
ATOM 4222 O O . PHE A 1 534 ? -40.375 -13.758 -6.441 1 91.31 534 PHE A O 1
ATOM 4229 N N . LEU A 1 535 ? -38.344 -13.18 -6.902 1 91.25 535 LEU A N 1
ATOM 4230 C CA . LEU A 1 535 ? -38.75 -12.234 -7.938 1 91.25 535 LEU A CA 1
ATOM 4231 C C . LEU A 1 535 ? -39.438 -12.961 -9.086 1 91.25 535 LEU A C 1
ATOM 4233 O O . LEU A 1 535 ? -40.438 -12.461 -9.633 1 91.25 535 LEU A O 1
ATOM 4237 N N . LEU A 1 536 ? -39 -14.078 -9.398 1 90.69 536 LEU A N 1
ATOM 4238 C CA . LEU A 1 536 ? -39.531 -14.852 -10.508 1 90.69 536 LEU A CA 1
ATOM 4239 C C . LEU A 1 536 ? -40.844 -15.547 -10.102 1 90.69 536 LEU A C 1
ATOM 4241 O O . LEU A 1 536 ? -41.688 -15.828 -10.953 1 90.69 536 LEU A O 1
ATOM 4245 N N . SER A 1 537 ? -41.031 -15.742 -8.875 1 89.12 537 SER A N 1
ATOM 4246 C CA . SER A 1 537 ? -42.188 -16.484 -8.398 1 89.12 537 SER A CA 1
ATOM 4247 C C . SER A 1 537 ? -43.25 -15.555 -7.852 1 89.12 537 SER A C 1
ATOM 4249 O O . SER A 1 537 ? -44.031 -14.992 -8.617 1 89.12 537 SER A O 1
ATOM 4251 N N . THR A 1 538 ? -43.188 -15.195 -6.512 1 82.88 538 THR A N 1
ATOM 4252 C CA . THR A 1 538 ? -44.219 -14.43 -5.809 1 82.88 538 THR A CA 1
ATOM 4253 C C . THR A 1 538 ? -44 -12.93 -6.027 1 82.88 538 THR A C 1
ATOM 4255 O O . THR A 1 538 ? -44.906 -12.133 -5.789 1 82.88 538 THR A O 1
ATOM 4258 N N . GLY A 1 539 ? -42.812 -12.664 -6.535 1 83.44 539 GLY A N 1
ATOM 4259 C CA . GLY A 1 539 ? -42.438 -11.266 -6.469 1 83.44 539 GLY A CA 1
ATOM 4260 C C . GLY A 1 539 ? -41.906 -10.859 -5.113 1 83.44 539 GLY A C 1
ATOM 4261 O O . GLY A 1 539 ? -41.906 -11.656 -4.172 1 83.44 539 GLY A O 1
ATOM 4262 N N . LEU A 1 540 ? -41.344 -9.609 -5.016 1 85.75 540 LEU A N 1
ATOM 4263 C CA . LEU A 1 540 ? -40.812 -9.117 -3.76 1 85.75 540 LEU A CA 1
ATOM 4264 C C . LEU A 1 540 ? -41.75 -8.133 -3.092 1 85.75 540 LEU A C 1
ATOM 4266 O O . LEU A 1 540 ? -42.406 -7.34 -3.771 1 85.75 540 LEU A O 1
ATOM 4270 N N . TYR A 1 541 ? -41.781 -8.281 -1.798 1 80.69 541 TYR A N 1
ATOM 4271 C CA . TYR A 1 541 ? -42.531 -7.305 -1.019 1 80.69 541 TYR A CA 1
ATOM 4272 C C . TYR A 1 541 ? -41.781 -5.98 -0.93 1 80.69 541 TYR A C 1
ATOM 4274 O O . TYR A 1 541 ? -40.562 -5.926 -1.16 1 80.69 541 TYR A O 1
ATOM 4282 N N . GLU A 1 542 ? -42.469 -4.949 -0.667 1 80.31 542 GLU A N 1
ATOM 4283 C CA . GLU A 1 542 ? -41.875 -3.627 -0.522 1 80.31 542 GLU A CA 1
ATOM 4284 C C . GLU A 1 542 ? -40.812 -3.623 0.572 1 80.31 542 GLU A C 1
ATOM 4286 O O . GLU A 1 542 ? -39.812 -2.904 0.474 1 80.31 542 GLU A O 1
ATOM 4291 N N . THR A 1 543 ? -40.969 -4.488 1.485 1 84 543 THR A N 1
ATOM 4292 C CA . THR A 1 543 ? -40.062 -4.527 2.643 1 84 543 THR A CA 1
ATOM 4293 C C . THR A 1 543 ? -38.812 -5.324 2.328 1 84 543 THR A C 1
ATOM 4295 O O . THR A 1 543 ? -37.875 -5.344 3.123 1 84 543 THR A O 1
ATOM 4298 N N . SER A 1 544 ? -38.781 -5.891 1.135 1 90.44 544 SER A N 1
ATOM 4299 C CA . SER A 1 544 ? -37.719 -6.852 0.949 1 90.44 544 SER A CA 1
ATOM 4300 C C . SER A 1 544 ? -36.781 -6.414 -0.164 1 90.44 544 SER A C 1
ATOM 4302 O O . SER A 1 544 ? -35.719 -7.047 -0.394 1 90.44 544 SER A O 1
ATOM 4304 N N . TRP A 1 545 ? -37.031 -5.316 -0.811 1 93.12 545 TRP A N 1
ATOM 4305 C CA . TRP A 1 545 ? -36.219 -4.898 -1.965 1 93.12 545 TRP A CA 1
ATOM 4306 C C . TRP A 1 545 ? -34.781 -4.586 -1.557 1 93.12 545 TRP A C 1
ATOM 4308 O O . TRP A 1 545 ? -33.875 -4.785 -2.34 1 93.12 545 TRP A O 1
ATOM 4318 N N . TRP A 1 546 ? -34.656 -4.145 -0.358 1 95.88 546 TRP A N 1
ATOM 4319 C CA . TRP A 1 546 ? -33.312 -3.725 0.091 1 95.88 546 TRP A CA 1
ATOM 4320 C C . TRP A 1 546 ? -32.406 -4.93 0.294 1 95.88 546 TRP A C 1
ATOM 4322 O O . TRP A 1 546 ? -31.188 -4.781 0.397 1 95.88 546 TRP A O 1
ATOM 4332 N N . PHE A 1 547 ? -32.938 -6.145 0.293 1 96.94 547 PHE A N 1
ATOM 4333 C CA . PHE A 1 547 ? -32.125 -7.355 0.461 1 96.94 547 PHE A CA 1
ATOM 4334 C C . PHE A 1 547 ? -31.125 -7.504 -0.672 1 96.94 547 PHE A C 1
ATOM 4336 O O . PHE A 1 547 ? -30 -7.98 -0.458 1 96.94 547 PHE A O 1
ATOM 4343 N N . ILE A 1 548 ? -31.516 -7.055 -1.823 1 97.25 548 ILE A N 1
ATOM 4344 C CA . ILE A 1 548 ? -30.703 -7.281 -3.012 1 97.25 548 ILE A CA 1
ATOM 4345 C C . ILE A 1 548 ? -29.453 -6.406 -2.953 1 97.25 548 ILE A C 1
ATOM 4347 O O . ILE A 1 548 ? -28.328 -6.918 -2.951 1 97.25 548 ILE A O 1
ATOM 4351 N N . PRO A 1 549 ? -29.594 -5.074 -2.869 1 98 549 PRO A N 1
ATOM 4352 C CA . PRO A 1 549 ? -28.359 -4.273 -2.777 1 98 549 PRO A CA 1
ATOM 4353 C C . PRO A 1 549 ? -27.547 -4.582 -1.523 1 98 549 PRO A C 1
ATOM 4355 O O . PRO A 1 549 ? -26.312 -4.496 -1.545 1 98 549 PRO A O 1
ATOM 4358 N N . ALA A 1 550 ? -28.203 -4.941 -0.446 1 98.12 550 ALA A N 1
ATOM 4359 C CA . ALA A 1 550 ? -27.484 -5.324 0.768 1 98.12 550 ALA A CA 1
ATOM 4360 C C . ALA A 1 550 ? -26.656 -6.59 0.542 1 98.12 550 ALA A C 1
ATOM 4362 O O . ALA A 1 550 ? -25.516 -6.684 0.996 1 98.12 550 ALA A O 1
ATOM 4363 N N . ALA A 1 551 ? -27.297 -7.566 -0.134 1 98.19 551 ALA A N 1
ATOM 4364 C CA . ALA A 1 551 ? -26.594 -8.805 -0.441 1 98.19 551 ALA A CA 1
ATOM 4365 C C . ALA A 1 551 ? -25.391 -8.547 -1.329 1 98.19 551 ALA A C 1
ATOM 4367 O O . ALA A 1 551 ? -24.344 -9.188 -1.173 1 98.19 551 ALA A O 1
ATOM 4368 N N . ILE A 1 552 ? -25.469 -7.66 -2.201 1 97.88 552 ILE A N 1
ATOM 4369 C CA . ILE A 1 552 ? -24.375 -7.309 -3.088 1 97.88 552 ILE A CA 1
ATOM 4370 C C . ILE A 1 552 ? -23.203 -6.742 -2.27 1 97.88 552 ILE A C 1
ATOM 4372 O O . ILE A 1 552 ? -22.047 -7.051 -2.533 1 97.88 552 ILE A O 1
ATOM 4376 N N . CYS A 1 553 ? -23.484 -5.922 -1.243 1 97.62 553 CYS A N 1
ATOM 4377 C CA . CYS A 1 553 ? -22.453 -5.375 -0.365 1 97.62 553 CYS A CA 1
ATOM 4378 C C . CYS A 1 553 ? -21.688 -6.488 0.333 1 97.62 553 CYS A C 1
ATOM 4380 O O . CYS A 1 553 ? -20.484 -6.344 0.608 1 97.62 553 CYS A O 1
ATOM 4382 N N . MET A 1 554 ? -22.422 -7.578 0.598 1 97.88 554 MET A N 1
ATOM 4383 C CA . MET A 1 554 ? -21.781 -8.68 1.321 1 97.88 554 MET A CA 1
ATOM 4384 C C . MET A 1 554 ? -20.703 -9.344 0.471 1 97.88 554 MET A C 1
ATOM 4386 O O . MET A 1 554 ? -19.797 -9.984 1.002 1 97.88 554 MET A O 1
ATOM 4390 N N . LEU A 1 555 ? -20.797 -9.219 -0.848 1 96.62 555 LEU A N 1
ATOM 4391 C CA . LEU A 1 555 ? -19.812 -9.805 -1.755 1 96.62 555 LEU A CA 1
ATOM 4392 C C . LEU A 1 555 ? -18.438 -9.164 -1.556 1 96.62 555 LEU A C 1
ATOM 4394 O O . LEU A 1 555 ? -17.422 -9.695 -2.02 1 96.62 555 LEU A O 1
ATOM 4398 N N . ALA A 1 556 ? -18.391 -8.07 -0.852 1 94.5 556 ALA A N 1
ATOM 4399 C CA . ALA A 1 556 ? -17.141 -7.355 -0.589 1 94.5 556 ALA A CA 1
ATOM 4400 C C . ALA A 1 556 ? -16.344 -8.047 0.506 1 94.5 556 ALA A C 1
ATOM 4402 O O . ALA A 1 556 ? -15.258 -7.582 0.883 1 94.5 556 ALA A O 1
ATOM 4403 N N . GLY A 1 557 ? -16.828 -9.133 0.997 1 93.56 557 GLY A N 1
ATOM 4404 C CA . GLY A 1 557 ? -16.156 -9.797 2.104 1 93.56 557 GLY A CA 1
ATOM 4405 C C . GLY A 1 557 ? -16.438 -9.156 3.447 1 93.56 557 GLY A C 1
ATOM 4406 O O . GLY A 1 557 ? -15.516 -8.859 4.211 1 93.56 557 GLY A O 1
ATOM 4407 N N . ALA A 1 558 ? -17.656 -8.961 3.676 1 96.25 558 ALA A N 1
ATOM 4408 C CA . ALA A 1 558 ? -18.094 -8.234 4.867 1 96.25 558 ALA A CA 1
ATOM 4409 C C . ALA A 1 558 ? -17.781 -9.031 6.133 1 96.25 558 ALA A C 1
ATOM 4411 O O . ALA A 1 558 ? -17.766 -8.469 7.234 1 96.25 558 ALA A O 1
ATOM 4412 N N . GLY A 1 559 ? -17.562 -10.32 5.996 1 97.19 559 GLY A N 1
ATOM 4413 C CA . GLY A 1 559 ? -17.266 -11.148 7.148 1 97.19 559 GLY A CA 1
ATOM 4414 C C . GLY A 1 559 ? -15.812 -11.086 7.574 1 97.19 559 GLY A C 1
ATOM 4415 O O . GLY A 1 559 ? -15.438 -11.617 8.625 1 97.19 559 GLY A O 1
ATOM 4416 N N . ARG A 1 560 ? -14.969 -10.375 6.844 1 95.25 560 ARG A N 1
ATOM 4417 C CA . ARG A 1 560 ? -13.547 -10.297 7.152 1 95.25 560 ARG A CA 1
ATOM 4418 C C . ARG A 1 560 ? -13.289 -9.266 8.25 1 95.25 560 ARG A C 1
ATOM 4420 O O . ARG A 1 560 ? -12.172 -9.18 8.773 1 95.25 560 ARG A O 1
ATOM 4427 N N . SER A 1 561 ? -14.258 -8.477 8.523 1 95.44 561 SER A N 1
ATOM 4428 C CA . SER A 1 561 ? -14.188 -7.539 9.641 1 95.44 561 SER A CA 1
ATOM 4429 C C . SER A 1 561 ? -15.195 -7.898 10.727 1 95.44 561 SER A C 1
ATOM 4431 O O . SER A 1 561 ? -16.406 -7.918 10.484 1 95.44 561 SER A O 1
ATOM 4433 N N . PHE A 1 562 ? -14.688 -8.133 11.867 1 96.5 562 PHE A N 1
ATOM 4434 C CA . PHE A 1 562 ? -15.5 -8.531 13.016 1 96.5 562 PHE A CA 1
ATOM 4435 C C . PHE A 1 562 ? -16.391 -9.711 12.656 1 96.5 562 PHE A C 1
ATOM 4437 O O . PHE A 1 562 ? -17.578 -9.719 12.984 1 96.5 562 PHE A O 1
ATOM 4444 N N . GLY A 1 563 ? -15.883 -10.633 11.914 1 96.94 563 GLY A N 1
ATOM 4445 C CA . GLY A 1 563 ? -16.547 -11.867 11.508 1 96.94 563 GLY A CA 1
ATOM 4446 C C . GLY A 1 563 ? -15.602 -13.055 11.477 1 96.94 563 GLY A C 1
ATOM 4447 O O . GLY A 1 563 ? -14.383 -12.898 11.578 1 96.94 563 GLY A O 1
ATOM 4448 N N . VAL A 1 564 ? -16.141 -14.203 11.305 1 96.88 564 VAL A N 1
ATOM 4449 C CA . VAL A 1 564 ? -15.406 -15.461 11.344 1 96.88 564 VAL A CA 1
ATOM 4450 C C . VAL A 1 564 ? -14.531 -15.594 10.102 1 96.88 564 VAL A C 1
ATOM 4452 O O . VAL A 1 564 ? -13.477 -16.219 10.141 1 96.88 564 VAL A O 1
ATOM 4455 N N . ASP A 1 565 ? -14.945 -14.922 9.055 1 96.75 565 ASP A N 1
ATOM 4456 C CA . ASP A 1 565 ? -14.25 -15.031 7.781 1 96.75 565 ASP A CA 1
ATOM 4457 C C . ASP A 1 565 ? -12.812 -14.508 7.891 1 96.75 565 ASP A C 1
ATOM 4459 O O . ASP A 1 565 ? -11.945 -14.898 7.105 1 96.75 565 ASP A O 1
ATOM 4463 N N . TYR A 1 566 ? -12.57 -13.602 8.844 1 94.44 566 TYR A N 1
ATOM 4464 C CA . TYR A 1 566 ? -11.227 -13.086 9.039 1 94.44 566 TYR A CA 1
ATOM 4465 C C . TYR A 1 566 ? -10.242 -14.219 9.32 1 94.44 566 TYR A C 1
ATOM 4467 O O . TYR A 1 566 ? -9.102 -14.18 8.859 1 94.44 566 TYR A O 1
ATOM 4475 N N . TYR A 1 567 ? -10.688 -15.227 10.023 1 92.62 567 TYR A N 1
ATOM 4476 C CA . TYR A 1 567 ? -9.836 -16.328 10.43 1 92.62 567 TYR A CA 1
ATOM 4477 C C . TYR A 1 567 ? -10.047 -17.547 9.523 1 92.62 567 TYR A C 1
ATOM 4479 O O . TYR A 1 567 ? -9.086 -18.203 9.133 1 92.62 567 TYR A O 1
ATOM 4487 N N . LEU A 1 568 ? -11.266 -17.734 9.203 1 94.38 568 LEU A N 1
ATOM 4488 C CA . LEU A 1 568 ? -11.672 -18.969 8.523 1 94.38 568 LEU A CA 1
ATOM 4489 C C . LEU A 1 568 ? -11.148 -19 7.094 1 94.38 568 LEU A C 1
ATOM 4491 O O . LEU A 1 568 ? -10.633 -20.031 6.645 1 94.38 568 LEU A O 1
ATOM 4495 N N . ILE A 1 569 ? -11.305 -17.984 6.375 1 92.75 569 ILE A N 1
ATOM 4496 C CA . ILE A 1 569 ? -10.992 -17.984 4.949 1 92.75 569 ILE A CA 1
ATOM 4497 C C . ILE A 1 569 ? -9.5 -18.219 4.746 1 92.75 569 ILE A C 1
ATOM 4499 O O . ILE A 1 569 ? -9.109 -19.109 3.984 1 92.75 569 ILE A O 1
ATOM 4503 N N . PRO A 1 570 ? -8.625 -17.438 5.43 1 89.06 570 PRO A N 1
ATOM 4504 C CA . PRO A 1 570 ? -7.207 -17.766 5.293 1 89.06 570 PRO A CA 1
ATOM 4505 C C . PRO A 1 570 ? -6.887 -19.203 5.707 1 89.06 570 PRO A C 1
ATOM 4507 O O . PRO A 1 570 ? -6.043 -19.859 5.09 1 89.06 570 PRO A O 1
ATOM 4510 N N . TYR A 1 571 ? -7.516 -19.703 6.715 1 90.81 571 TYR A N 1
ATOM 4511 C CA . TYR A 1 571 ? -7.328 -21.078 7.156 1 90.81 571 TYR A CA 1
ATOM 4512 C C . TYR A 1 571 ? -7.711 -22.062 6.055 1 90.81 571 TYR A C 1
ATOM 4514 O O . TYR A 1 571 ? -6.965 -23 5.77 1 90.81 571 TYR A O 1
ATOM 4522 N N . LEU A 1 572 ? -8.828 -21.766 5.48 1 91.19 572 LEU A N 1
ATOM 4523 C CA . LEU A 1 572 ? -9.312 -22.656 4.43 1 91.19 572 LEU A CA 1
ATOM 4524 C C . LEU A 1 572 ? -8.391 -22.609 3.215 1 91.19 572 LEU A C 1
ATOM 4526 O O . LEU A 1 572 ? -8.18 -23.625 2.549 1 91.19 572 LEU A O 1
ATOM 4530 N N . MET A 1 573 ? -7.926 -21.516 2.908 1 88.62 573 MET A N 1
ATOM 4531 C CA . MET A 1 573 ? -6.996 -21.391 1.787 1 88.62 573 MET A CA 1
ATOM 4532 C C . MET A 1 573 ? -5.719 -22.188 2.051 1 88.62 573 MET A C 1
ATOM 4534 O O . MET A 1 573 ? -5.207 -22.859 1.16 1 88.62 573 MET A O 1
ATOM 4538 N N . ARG A 1 574 ? -5.25 -22.125 3.244 1 86 574 ARG A N 1
ATOM 4539 C CA . ARG A 1 574 ? -4.074 -22.891 3.623 1 86 574 ARG A CA 1
ATOM 4540 C C . ARG A 1 574 ? -4.363 -24.391 3.584 1 86 574 ARG A C 1
ATOM 4542 O O . ARG A 1 574 ? -3.529 -25.188 3.135 1 86 574 ARG A O 1
ATOM 4549 N N . GLN A 1 575 ? -5.562 -24.719 4.043 1 86.75 575 GLN A N 1
ATOM 4550 C CA . GLN A 1 575 ? -5.957 -26.125 4.02 1 86.75 575 GLN A CA 1
ATOM 4551 C C . GLN A 1 575 ? -6.078 -26.641 2.59 1 86.75 575 GLN A C 1
ATOM 4553 O O . GLN A 1 575 ? -5.707 -27.781 2.299 1 86.75 575 GLN A O 1
ATOM 4558 N N . TRP A 1 576 ? -6.629 -25.812 1.805 1 86.44 576 TRP A N 1
ATOM 4559 C CA . TRP A 1 576 ? -6.727 -26.188 0.397 1 86.44 576 TRP A CA 1
ATOM 4560 C C . TRP A 1 576 ? -5.344 -26.469 -0.186 1 86.44 576 TRP A C 1
ATOM 4562 O O . TRP A 1 576 ? -5.16 -27.469 -0.895 1 86.44 576 TRP A O 1
ATOM 4572 N N . ARG A 1 577 ? -4.434 -25.719 0.074 1 85.12 577 ARG A N 1
ATOM 4573 C CA . ARG A 1 577 ? -3.076 -25.906 -0.426 1 85.12 577 ARG A CA 1
ATOM 4574 C C . ARG A 1 577 ? -2.461 -27.188 0.139 1 85.12 577 ARG A C 1
ATOM 4576 O O . ARG A 1 577 ? -1.785 -27.922 -0.579 1 85.12 577 ARG A O 1
ATOM 4583 N N . TYR A 1 578 ? -2.744 -27.375 1.397 1 85.44 578 TYR A N 1
ATOM 4584 C CA . TYR A 1 578 ? -2.266 -28.594 2.029 1 85.44 578 TYR A CA 1
ATOM 4585 C C . TYR A 1 578 ? -2.84 -29.828 1.338 1 85.44 578 TYR A C 1
ATOM 4587 O O . TYR A 1 578 ? -2.107 -30.766 1.019 1 85.44 578 TYR A O 1
ATOM 4595 N N . PHE A 1 579 ? -4.121 -29.688 1.036 1 84.06 579 PHE A N 1
ATOM 4596 C CA . PHE A 1 579 ? -4.805 -30.812 0.425 1 84.06 579 PHE A CA 1
ATOM 4597 C C . PHE A 1 579 ? -4.309 -31.047 -0.998 1 84.06 579 PHE A C 1
ATOM 4599 O O . PHE A 1 579 ? -4.074 -32.188 -1.406 1 84.06 579 PHE A O 1
ATOM 4606 N N . VAL A 1 580 ? -4.109 -30.016 -1.677 1 82 580 VAL A N 1
ATOM 4607 C CA . VAL A 1 580 ? -3.678 -30.125 -3.066 1 82 580 VAL A CA 1
ATOM 4608 C C . VAL A 1 580 ? -2.25 -30.656 -3.129 1 82 580 VAL A C 1
ATOM 4610 O O . VAL A 1 580 ? -1.911 -31.438 -4.02 1 82 580 VAL A O 1
ATOM 4613 N N . ARG A 1 581 ? -1.455 -30.266 -2.176 1 83.12 581 ARG A N 1
ATOM 4614 C CA . ARG A 1 581 ? -0.057 -30.688 -2.158 1 83.12 581 ARG A CA 1
ATOM 4615 C C . ARG A 1 581 ? 0.074 -32.156 -1.722 1 83.12 581 ARG A C 1
ATOM 4617 O O . ARG A 1 581 ? 0.977 -32.844 -2.172 1 83.12 581 ARG A O 1
ATOM 4624 N N . ASN A 1 582 ? -0.867 -32.5 -0.787 1 77.12 582 ASN A N 1
ATOM 4625 C CA . ASN A 1 582 ? -0.69 -33.812 -0.197 1 77.12 582 ASN A CA 1
ATOM 4626 C C . ASN A 1 582 ? -1.7 -34.812 -0.75 1 77.12 582 ASN A C 1
ATOM 4628 O O . ASN A 1 582 ? -1.595 -36.031 -0.496 1 77.12 582 ASN A O 1
ATOM 4632 N N . GLN A 1 583 ? -2.955 -34.188 -1.151 1 62.22 583 GLN A N 1
ATOM 4633 C CA . GLN A 1 583 ? -4.012 -35.125 -1.529 1 62.22 583 GLN A CA 1
ATOM 4634 C C . GLN A 1 583 ? -3.705 -35.781 -2.867 1 62.22 583 GLN A C 1
ATOM 4636 O O . GLN A 1 583 ? -3.535 -35.125 -3.881 1 62.22 583 GLN A O 1
ATOM 4641 N N . LYS A 1 584 ? -2.951 -36.844 -2.705 1 49.19 584 LYS A N 1
ATOM 4642 C CA . LYS A 1 584 ? -3.145 -37.938 -3.666 1 49.19 584 LYS A CA 1
ATOM 4643 C C . LYS A 1 584 ? -4.629 -38.188 -3.91 1 49.19 584 LYS A C 1
ATOM 4645 O O . LYS A 1 584 ? -5.145 -39.25 -3.543 1 49.19 584 LYS A O 1
ATOM 4650 N N . ILE A 1 585 ? -5.445 -37.312 -3.502 1 41.84 585 ILE A N 1
ATOM 4651 C CA . ILE A 1 585 ? -6.844 -37.656 -3.703 1 41.84 585 ILE A CA 1
ATOM 4652 C C . ILE A 1 585 ? -7.18 -37.625 -5.191 1 41.84 585 ILE A C 1
ATOM 4654 O O . ILE A 1 585 ? -6.934 -36.625 -5.867 1 41.84 585 ILE A O 1
ATOM 4658 N N . LYS A 1 586 ? -7.23 -38.781 -5.84 1 39.06 586 LYS A N 1
ATOM 4659 C CA . LYS A 1 586 ? -7.879 -39.125 -7.105 1 39.06 586 LYS A CA 1
ATOM 4660 C C . LYS A 1 586 ? -9.227 -38.438 -7.23 1 39.06 586 LYS A C 1
ATOM 4662 O O . LYS A 1 586 ? -10.188 -38.781 -6.543 1 39.06 586 LYS A O 1
ATOM 4667 N N . LEU A 1 587 ? -9.328 -37.219 -7.23 1 34.88 587 LEU A N 1
ATOM 4668 C CA . LEU A 1 587 ? -10.641 -36.781 -7.684 1 34.88 587 LEU A CA 1
ATOM 4669 C C . LEU A 1 587 ? -11.031 -37.469 -8.984 1 34.88 587 LEU A C 1
ATOM 4671 O O . LEU A 1 587 ? -10.336 -37.344 -9.992 1 34.88 587 LEU A O 1
ATOM 4675 N N . PHE A 1 588 ? -11.531 -38.625 -8.859 1 28.19 588 PHE A N 1
ATOM 4676 C CA . PHE A 1 588 ? -12.172 -39.406 -9.891 1 28.19 588 PHE A CA 1
ATOM 4677 C C . PHE A 1 588 ? -13.211 -38.594 -10.648 1 28.19 588 PHE A C 1
ATOM 4679 O O . PHE A 1 588 ? -14.406 -38.875 -10.555 1 28.19 588 PHE A O 1
ATOM 4686 N N . LEU A 1 589 ? -13.141 -37.375 -10.711 1 26.11 589 LEU A N 1
ATOM 4687 C CA . LEU A 1 589 ? -14.211 -36.844 -11.547 1 26.11 589 LEU A CA 1
ATOM 4688 C C . LEU A 1 589 ? -14.117 -37.406 -12.969 1 26.11 589 LEU A C 1
ATOM 4690 O O . LEU A 1 589 ? -15.125 -37.531 -13.656 1 26.11 589 LEU A O 1
ATOM 4694 N N . PHE A 1 590 ? -13.008 -37 -13.789 1 23.3 590 PHE A N 1
ATOM 4695 C CA . PHE A 1 590 ? -13.094 -37.438 -15.18 1 23.3 590 PHE A CA 1
ATOM 4696 C C . PHE A 1 590 ? -12.555 -38.844 -15.336 1 23.3 590 PHE A C 1
ATOM 4698 O O . PHE A 1 590 ? -11.344 -39.062 -15.422 1 23.3 590 PHE A O 1
ATOM 4705 N N . ARG A 1 591 ? -12.891 -39.812 -14.484 1 20.8 591 ARG A N 1
ATOM 4706 C CA . ARG A 1 591 ? -12.969 -41.031 -15.266 1 20.8 591 ARG A CA 1
ATOM 4707 C C . ARG A 1 591 ? -14.109 -40.969 -16.281 1 20.8 591 ARG A C 1
ATOM 4709 O O . ARG A 1 591 ? -15.219 -40.531 -15.945 1 20.8 591 ARG A O 1
ATOM 4716 N N . MET B 1 1 ? 12.57 48.031 -5.371 1 73.19 1 MET B N 1
ATOM 4717 C CA . MET B 1 1 ? 12.875 46.625 -5.668 1 73.19 1 MET B CA 1
ATOM 4718 C C . MET B 1 1 ? 12.438 45.719 -4.523 1 73.19 1 MET B C 1
ATOM 4720 O O . MET B 1 1 ? 12.508 46.094 -3.357 1 73.19 1 MET B O 1
ATOM 4724 N N . ALA B 1 2 ? 11.805 44.594 -4.73 1 90.19 2 ALA B N 1
ATOM 4725 C CA . ALA B 1 2 ? 11.25 43.688 -3.725 1 90.19 2 ALA B CA 1
ATOM 4726 C C . ALA B 1 2 ? 12.352 43.156 -2.811 1 90.19 2 ALA B C 1
ATOM 4728 O O . ALA B 1 2 ? 13.469 42.875 -3.26 1 90.19 2 ALA B O 1
ATOM 4729 N N . HIS B 1 3 ? 12.156 43.219 -1.493 1 95.88 3 HIS B N 1
ATOM 4730 C CA . HIS B 1 3 ? 13.086 42.625 -0.539 1 95.88 3 HIS B CA 1
ATOM 4731 C C . HIS B 1 3 ? 13.195 41.125 -0.748 1 95.88 3 HIS B C 1
ATOM 4733 O O . HIS B 1 3 ? 12.188 40.406 -0.74 1 95.88 3 HIS B O 1
ATOM 4739 N N . LYS B 1 4 ? 14.398 40.656 -0.952 1 97.75 4 LYS B N 1
ATOM 4740 C CA . LYS B 1 4 ? 14.648 39.25 -1.108 1 97.75 4 LYS B CA 1
ATOM 4741 C C . LYS B 1 4 ? 14.844 38.562 0.245 1 97.75 4 LYS B C 1
ATOM 4743 O O . LYS B 1 4 ? 15.867 38.75 0.904 1 97.75 4 LYS B O 1
ATOM 4748 N N . VAL B 1 5 ? 13.898 37.844 0.604 1 98.44 5 VAL B N 1
ATOM 4749 C CA . VAL B 1 5 ? 13.992 37.062 1.837 1 98.44 5 VAL B CA 1
ATOM 4750 C C . VAL B 1 5 ? 14.289 35.594 1.508 1 98.44 5 VAL B C 1
ATOM 4752 O O . VAL B 1 5 ? 13.453 34.906 0.926 1 98.44 5 VAL B O 1
ATOM 4755 N N . LEU B 1 6 ? 15.469 35.125 1.904 1 98.62 6 LEU B N 1
ATOM 4756 C CA . LEU B 1 6 ? 15.906 33.75 1.638 1 98.62 6 LEU B CA 1
ATOM 4757 C C . LEU B 1 6 ? 15.836 32.906 2.9 1 98.62 6 LEU B C 1
ATOM 4759 O O . LEU B 1 6 ? 16.25 33.344 3.977 1 98.62 6 LEU B O 1
ATOM 4763 N N . ILE B 1 7 ? 15.188 31.766 2.777 1 98.69 7 ILE B N 1
ATOM 4764 C CA . ILE B 1 7 ? 15.156 30.766 3.84 1 98.69 7 ILE B CA 1
ATOM 4765 C C . ILE B 1 7 ? 16 29.562 3.438 1 98.69 7 ILE B C 1
ATOM 4767 O O . ILE B 1 7 ? 15.742 28.922 2.414 1 98.69 7 ILE B O 1
ATOM 4771 N N . LEU B 1 8 ? 17.031 29.281 4.23 1 98.25 8 LEU B N 1
ATOM 4772 C CA . LEU B 1 8 ? 17.875 28.125 3.939 1 98.25 8 LEU B CA 1
ATOM 4773 C C . LEU B 1 8 ? 17.516 26.938 4.824 1 98.25 8 LEU B C 1
ATOM 4775 O O . LEU B 1 8 ? 17.75 26.969 6.035 1 98.25 8 LEU B O 1
ATOM 4779 N N . GLY B 1 9 ? 16.984 25.922 4.188 1 97.56 9 GLY B N 1
ATOM 4780 C CA . GLY B 1 9 ? 16.547 24.734 4.895 1 97.56 9 GLY B CA 1
ATOM 4781 C C . GLY B 1 9 ? 15.039 24.609 4.953 1 97.56 9 GLY B C 1
ATOM 4782 O O . GLY B 1 9 ? 14.352 25.5 5.457 1 97.56 9 GLY B O 1
ATOM 4783 N N . ALA B 1 10 ? 14.531 23.5 4.418 1 96.69 10 ALA B N 1
ATOM 4784 C CA . ALA B 1 10 ? 13.094 23.266 4.41 1 96.69 10 ALA B CA 1
ATOM 4785 C C . ALA B 1 10 ? 12.719 22.188 5.43 1 96.69 10 ALA B C 1
ATOM 4787 O O . ALA B 1 10 ? 12.016 21.234 5.098 1 96.69 10 ALA B O 1
ATOM 4788 N N . GLY B 1 11 ? 13.266 22.328 6.66 1 96.62 11 GLY B N 1
ATOM 4789 C CA . GLY B 1 11 ? 12.805 21.578 7.809 1 96.62 11 GLY B CA 1
ATOM 4790 C C . GLY B 1 11 ? 11.625 22.219 8.516 1 96.62 11 GLY B C 1
ATOM 4791 O O . GLY B 1 11 ? 10.938 23.078 7.938 1 96.62 11 GLY B O 1
ATOM 4792 N N . TYR B 1 12 ? 11.375 21.859 9.727 1 97.31 12 TYR B N 1
ATOM 4793 C CA . TYR B 1 12 ? 10.227 22.344 10.484 1 97.31 12 TYR B CA 1
ATOM 4794 C C . TYR B 1 12 ? 10.281 23.859 10.633 1 97.31 12 TYR B C 1
ATOM 4796 O O . TYR B 1 12 ? 9.305 24.562 10.336 1 97.31 12 TYR B O 1
ATOM 4804 N N . ALA B 1 13 ? 11.406 24.344 11.008 1 98.19 13 ALA B N 1
ATOM 4805 C CA . ALA B 1 13 ? 11.555 25.781 11.273 1 98.19 13 ALA B CA 1
ATOM 4806 C C . ALA B 1 13 ? 11.469 26.578 9.977 1 98.19 13 ALA B C 1
ATOM 4808 O O . ALA B 1 13 ? 10.789 27.609 9.922 1 98.19 13 ALA B O 1
ATOM 4809 N N . GLY B 1 14 ? 12.148 26.109 8.969 1 98.62 14 GLY B N 1
ATOM 4810 C CA . GLY B 1 14 ? 12.156 26.812 7.695 1 98.62 14 GLY B CA 1
ATOM 4811 C C . GLY B 1 14 ? 10.789 26.875 7.039 1 98.62 14 GLY B C 1
ATOM 4812 O O . GLY B 1 14 ? 10.383 27.922 6.531 1 98.62 14 GLY B O 1
ATOM 4813 N N . ILE B 1 15 ? 10.109 25.844 7.062 1 98 15 ILE B N 1
ATOM 4814 C CA . ILE B 1 15 ? 8.781 25.766 6.461 1 98 15 ILE B CA 1
ATOM 4815 C C . ILE B 1 15 ? 7.828 26.703 7.207 1 98 15 ILE B C 1
ATOM 4817 O O . ILE B 1 15 ? 7.074 27.453 6.59 1 98 15 ILE B O 1
ATOM 4821 N N . GLU B 1 16 ? 7.902 26.641 8.516 1 97.75 16 GLU B N 1
ATOM 4822 C CA . GLU B 1 16 ? 7.055 27.516 9.312 1 97.75 16 GLU B CA 1
ATOM 4823 C C . GLU B 1 16 ? 7.355 28.984 9.016 1 97.75 16 GLU B C 1
ATOM 4825 O O . GLU B 1 16 ? 6.441 29.812 8.93 1 97.75 16 GLU B O 1
ATOM 4830 N N . ALA B 1 17 ? 8.609 29.328 8.883 1 98.5 17 ALA B N 1
ATOM 4831 C CA . ALA B 1 17 ? 9 30.688 8.555 1 98.5 17 ALA B CA 1
ATOM 4832 C C . ALA B 1 17 ? 8.438 31.125 7.207 1 98.5 17 ALA B C 1
ATOM 4834 O O . ALA B 1 17 ? 7.848 32.188 7.086 1 98.5 17 ALA B O 1
ATOM 4835 N N . ALA B 1 18 ? 8.602 30.266 6.219 1 98.12 18 ALA B N 1
ATOM 4836 C CA . ALA B 1 18 ? 8.141 30.578 4.867 1 98.12 18 ALA B CA 1
ATOM 4837 C C . ALA B 1 18 ? 6.629 30.766 4.828 1 98.12 18 ALA B C 1
ATOM 4839 O O . ALA B 1 18 ? 6.129 31.719 4.223 1 98.12 18 ALA B O 1
ATOM 4840 N N . LEU B 1 19 ? 5.957 29.906 5.484 1 95.88 19 LEU B N 1
ATOM 4841 C CA . LEU B 1 19 ? 4.5 29.969 5.492 1 95.88 19 LEU B CA 1
ATOM 4842 C C . LEU B 1 19 ? 4.012 31.203 6.246 1 95.88 19 LEU B C 1
ATOM 4844 O O . LEU B 1 19 ? 3.035 31.828 5.844 1 95.88 19 LEU B O 1
ATOM 4848 N N . THR B 1 20 ? 4.676 31.531 7.328 1 96.25 20 THR B N 1
ATOM 4849 C CA . THR B 1 20 ? 4.316 32.719 8.109 1 96.25 20 THR B CA 1
ATOM 4850 C C . THR B 1 20 ? 4.547 33.969 7.301 1 96.25 20 THR B C 1
ATOM 4852 O O . THR B 1 20 ? 3.705 34.875 7.301 1 96.25 20 THR B O 1
ATOM 4855 N N . LEU B 1 21 ? 5.676 34.062 6.637 1 97.44 21 LEU B N 1
ATOM 4856 C CA . LEU B 1 21 ? 5.957 35.188 5.781 1 97.44 21 LEU B CA 1
ATOM 4857 C C . LEU B 1 21 ? 4.863 35.375 4.73 1 97.44 21 LEU B C 1
ATOM 4859 O O . LEU B 1 21 ? 4.359 36.469 4.531 1 97.44 21 LEU B O 1
ATOM 4863 N N . HIS B 1 22 ? 4.555 34.281 4.098 1 95.12 22 HIS B N 1
ATOM 4864 C CA . HIS B 1 22 ? 3.529 34.312 3.062 1 95.12 22 HIS B CA 1
ATOM 4865 C C . HIS B 1 22 ? 2.197 34.812 3.625 1 95.12 22 HIS B C 1
ATOM 4867 O O . HIS B 1 22 ? 1.528 35.656 3.012 1 95.12 22 HIS B O 1
ATOM 4873 N N . LYS B 1 23 ? 1.828 34.344 4.77 1 92.44 23 LYS B N 1
ATOM 4874 C CA . LYS B 1 23 ? 0.523 34.594 5.363 1 92.44 23 LYS B CA 1
ATOM 4875 C C . LYS B 1 23 ? 0.446 36.031 5.867 1 92.44 23 LYS B C 1
ATOM 4877 O O . LYS B 1 23 ? -0.601 36.688 5.762 1 92.44 23 LYS B O 1
ATOM 4882 N N . LYS B 1 24 ? 1.572 36.562 6.363 1 94.25 24 LYS B N 1
ATOM 4883 C CA . LYS B 1 24 ? 1.52 37.812 7.105 1 94.25 24 LYS B CA 1
ATOM 4884 C C . LYS B 1 24 ? 2.031 38.969 6.258 1 94.25 24 LYS B C 1
ATOM 4886 O O . LYS B 1 24 ? 1.846 40.156 6.609 1 94.25 24 LYS B O 1
ATOM 4891 N N . LYS B 1 25 ? 2.621 38.625 5.16 1 93.62 25 LYS B N 1
ATOM 4892 C CA . LYS B 1 25 ? 3.127 39.719 4.324 1 93.62 25 LYS B CA 1
ATOM 4893 C C . LYS B 1 25 ? 1.985 40.531 3.736 1 93.62 25 LYS B C 1
ATOM 4895 O O . LYS B 1 25 ? 0.909 40 3.457 1 93.62 25 LYS B O 1
ATOM 4900 N N . ARG B 1 26 ? 2.201 41.781 3.65 1 91.38 26 ARG B N 1
ATOM 4901 C CA . ARG B 1 26 ? 1.304 42.688 2.957 1 91.38 26 ARG B CA 1
ATOM 4902 C C . ARG B 1 26 ? 1.86 43.062 1.59 1 91.38 26 ARG B C 1
ATOM 4904 O O . ARG B 1 26 ? 3.061 42.938 1.343 1 91.38 26 ARG B O 1
ATOM 4911 N N . LYS B 1 27 ? 0.938 43.469 0.718 1 88.56 27 LYS B N 1
ATOM 4912 C CA . LYS B 1 27 ? 1.37 43.875 -0.616 1 88.56 27 LYS B CA 1
ATOM 4913 C C . LYS B 1 27 ? 2.441 44.938 -0.542 1 88.56 27 LYS B C 1
ATOM 4915 O O . LYS B 1 27 ? 3.396 44.938 -1.322 1 88.56 27 LYS B O 1
ATOM 4920 N N . LYS B 1 28 ? 2.273 45.781 0.445 1 90.31 28 LYS B N 1
ATOM 4921 C CA . LYS B 1 28 ? 3.162 46.938 0.576 1 90.31 28 LYS B CA 1
ATOM 4922 C C . LYS B 1 28 ? 4.555 46.5 1.021 1 90.31 28 LYS B C 1
ATOM 4924 O O . LYS B 1 28 ? 5.527 47.25 0.848 1 90.31 28 LYS B O 1
ATOM 4929 N N . ASP B 1 29 ? 4.648 45.375 1.61 1 91.5 29 ASP B N 1
ATOM 4930 C CA . ASP B 1 29 ? 5.949 44.906 2.064 1 91.5 29 ASP B CA 1
ATOM 4931 C C . ASP B 1 29 ? 6.859 44.594 0.881 1 91.5 29 ASP B C 1
ATOM 4933 O O . ASP B 1 29 ? 8.086 44.625 1.009 1 91.5 29 ASP B O 1
ATOM 4937 N N . ASP B 1 30 ? 6.324 44.25 -0.264 1 92.75 30 ASP B N 1
ATOM 4938 C CA . ASP B 1 30 ? 7.035 43.969 -1.503 1 92.75 30 ASP B CA 1
ATOM 4939 C C . ASP B 1 30 ? 8.195 43 -1.249 1 92.75 30 ASP B C 1
ATOM 4941 O O . ASP B 1 30 ? 9.359 43.375 -1.429 1 92.75 30 ASP B O 1
ATOM 4945 N N . ILE B 1 31 ? 7.898 41.781 -0.878 1 95.31 31 ILE B N 1
ATOM 4946 C CA . ILE B 1 31 ? 8.938 40.812 -0.552 1 95.31 31 ILE B CA 1
ATOM 4947 C C . ILE B 1 31 ? 8.844 39.625 -1.498 1 95.31 31 ILE B C 1
ATOM 4949 O O . ILE B 1 31 ? 7.75 39.25 -1.932 1 95.31 31 ILE B O 1
ATOM 4953 N N . GLU B 1 32 ? 9.969 39.094 -1.856 1 96.81 32 GLU B N 1
ATOM 4954 C CA . GLU B 1 32 ? 10.125 37.812 -2.561 1 96.81 32 GLU B CA 1
ATOM 4955 C C . GLU B 1 32 ? 10.664 36.75 -1.631 1 96.81 32 GLU B C 1
ATOM 4957 O O . GLU B 1 32 ? 11.773 36.844 -1.112 1 96.81 32 GLU B O 1
ATOM 4962 N N . ILE B 1 33 ? 9.859 35.75 -1.452 1 97.94 33 ILE B N 1
ATOM 4963 C CA . ILE B 1 33 ? 10.227 34.719 -0.519 1 97.94 33 ILE B CA 1
ATOM 4964 C C . ILE B 1 33 ? 10.766 33.5 -1.289 1 97.94 33 ILE B C 1
ATOM 4966 O O . ILE B 1 33 ? 10.102 33 -2.193 1 97.94 33 ILE B O 1
ATOM 4970 N N . THR B 1 34 ? 11.992 33.031 -0.971 1 97.81 34 THR B N 1
ATOM 4971 C CA . THR B 1 34 ? 12.609 31.844 -1.57 1 97.81 34 THR B CA 1
ATOM 4972 C C . THR B 1 34 ? 13.086 30.891 -0.491 1 97.81 34 THR B C 1
ATOM 4974 O O . THR B 1 34 ? 13.758 31.297 0.46 1 97.81 34 THR B O 1
ATOM 4977 N N . ILE B 1 35 ? 12.703 29.656 -0.618 1 97.88 35 ILE B N 1
ATOM 4978 C CA . ILE B 1 35 ? 13.195 28.609 0.279 1 97.88 35 ILE B CA 1
ATOM 4979 C C . ILE B 1 35 ? 14.102 27.656 -0.492 1 97.88 35 ILE B C 1
ATOM 4981 O O . ILE B 1 35 ? 13.758 27.203 -1.591 1 97.88 35 ILE B O 1
ATOM 4985 N N . ILE B 1 36 ? 15.328 27.406 0.096 1 96.25 36 ILE B N 1
ATOM 4986 C CA . ILE B 1 36 ? 16.312 26.547 -0.542 1 96.25 36 ILE B CA 1
ATOM 4987 C C . ILE B 1 36 ? 16.562 25.312 0.32 1 96.25 36 ILE B C 1
ATOM 4989 O O . ILE B 1 36 ? 16.766 25.422 1.531 1 96.25 36 ILE B O 1
ATOM 4993 N N . ASP B 1 37 ? 16.422 24.188 -0.295 1 94.12 37 ASP B N 1
ATOM 4994 C CA . ASP B 1 37 ? 16.75 22.938 0.386 1 94.12 37 ASP B CA 1
ATOM 4995 C C . ASP B 1 37 ? 17.438 21.953 -0.567 1 94.12 37 ASP B C 1
ATOM 4997 O O . ASP B 1 37 ? 17.234 22.016 -1.781 1 94.12 37 ASP B O 1
ATOM 5001 N N . LYS B 1 38 ? 18.234 21.109 -0.008 1 89 38 LYS B N 1
ATOM 5002 C CA . LYS B 1 38 ? 18.922 20.109 -0.827 1 89 38 LYS B CA 1
ATOM 5003 C C . LYS B 1 38 ? 17.969 19.016 -1.282 1 89 38 LYS B C 1
ATOM 5005 O O . LYS B 1 38 ? 18.234 18.328 -2.268 1 89 38 LYS B O 1
ATOM 5010 N N . ASN B 1 39 ? 16.891 18.906 -0.535 1 83.44 39 ASN B N 1
ATOM 5011 C CA . ASN B 1 39 ? 15.875 17.922 -0.885 1 83.44 39 ASN B CA 1
ATOM 5012 C C . ASN B 1 39 ? 14.602 18.594 -1.4 1 83.44 39 ASN B C 1
ATOM 5014 O O . ASN B 1 39 ? 14.266 19.703 -0.983 1 83.44 39 ASN B O 1
ATOM 5018 N N . PRO B 1 40 ? 13.883 17.953 -2.25 1 82.19 40 PRO B N 1
ATOM 5019 C CA . PRO B 1 40 ? 12.609 18.5 -2.721 1 82.19 40 PRO B CA 1
ATOM 5020 C C . PRO B 1 40 ? 11.438 18.141 -1.805 1 82.19 40 PRO B C 1
ATOM 5022 O O . PRO B 1 40 ? 10.281 18.281 -2.195 1 82.19 40 PRO B O 1
ATOM 5025 N N . TYR B 1 41 ? 11.773 17.594 -0.664 1 86.94 41 TYR B N 1
ATOM 5026 C CA . TYR B 1 41 ? 10.727 17.156 0.252 1 86.94 41 TYR B CA 1
ATOM 5027 C C . TYR B 1 41 ? 11.078 17.5 1.692 1 86.94 41 TYR B C 1
ATOM 5029 O O . TYR B 1 41 ? 12.25 17.703 2.018 1 86.94 41 TYR B O 1
ATOM 5037 N N . HIS B 1 42 ? 10.008 17.656 2.451 1 93.44 42 HIS B N 1
ATOM 5038 C CA . HIS B 1 42 ? 10.094 17.781 3.902 1 93.44 42 HIS B CA 1
ATOM 5039 C C . HIS B 1 42 ? 10.062 16.406 4.57 1 93.44 42 HIS B C 1
ATOM 5041 O O . HIS B 1 42 ? 9.273 15.547 4.188 1 93.44 42 HIS B O 1
ATOM 5047 N N . THR B 1 43 ? 10.992 16.172 5.473 1 92.88 43 THR B N 1
ATOM 5048 C CA . THR B 1 43 ? 11.039 14.898 6.188 1 92.88 43 THR B CA 1
ATOM 5049 C C . THR B 1 43 ? 10.391 15.031 7.562 1 92.88 43 THR B C 1
ATOM 5051 O O . THR B 1 43 ? 10.719 15.945 8.328 1 92.88 43 THR B O 1
ATOM 5054 N N . LEU B 1 44 ? 9.508 14.172 7.852 1 94.19 44 LEU B N 1
ATOM 5055 C CA . LEU B 1 44 ? 8.922 14.086 9.18 1 94.19 44 LEU B CA 1
ATOM 5056 C C . LEU B 1 44 ? 9.82 13.297 10.125 1 94.19 44 LEU B C 1
ATOM 5058 O O . LEU B 1 44 ? 9.641 12.094 10.305 1 94.19 44 LEU B O 1
ATOM 5062 N N . LEU B 1 45 ? 10.633 13.984 10.773 1 92 45 LEU B N 1
ATOM 5063 C CA . LEU B 1 45 ? 11.711 13.406 11.57 1 92 45 LEU B CA 1
ATOM 5064 C C . LEU B 1 45 ? 11.141 12.602 12.742 1 92 45 LEU B C 1
ATOM 5066 O O . LEU B 1 45 ? 11.734 11.602 13.156 1 92 45 LEU B O 1
ATOM 5070 N N . THR B 1 46 ? 10.047 12.977 13.211 1 90.38 46 THR B N 1
ATOM 5071 C CA . THR B 1 46 ? 9.461 12.375 14.406 1 90.38 46 THR B CA 1
ATOM 5072 C C . THR B 1 46 ? 8.93 10.977 14.102 1 90.38 46 THR B C 1
ATOM 5074 O O . THR B 1 46 ? 8.609 10.219 15.016 1 90.38 46 THR B O 1
ATOM 5077 N N . GLU B 1 47 ? 8.906 10.609 12.891 1 92.81 47 GLU B N 1
ATOM 5078 C CA . GLU B 1 47 ? 8.32 9.32 12.531 1 92.81 47 GLU B CA 1
ATOM 5079 C C . GLU B 1 47 ? 9.336 8.43 11.82 1 92.81 47 GLU B C 1
ATOM 5081 O O . GLU B 1 47 ? 8.992 7.352 11.336 1 92.81 47 GLU B O 1
ATOM 5086 N N . LEU B 1 48 ? 10.547 8.805 11.766 1 93.31 48 LEU B N 1
ATOM 5087 C CA . LEU B 1 48 ? 11.578 8.055 11.047 1 93.31 48 LEU B CA 1
ATOM 5088 C C . LEU B 1 48 ? 11.742 6.66 11.641 1 93.31 48 LEU B C 1
ATOM 5090 O O . LEU B 1 48 ? 11.992 5.699 10.906 1 93.31 48 LEU B O 1
ATOM 5094 N N . HIS B 1 49 ? 11.617 6.59 12.984 1 94.12 49 HIS B N 1
ATOM 5095 C CA . HIS B 1 49 ? 11.797 5.312 13.664 1 94.12 49 HIS B CA 1
ATOM 5096 C C . HIS B 1 49 ? 10.758 4.297 13.211 1 94.12 49 HIS B C 1
ATOM 5098 O O . HIS B 1 49 ? 11 3.088 13.242 1 94.12 49 HIS B O 1
ATOM 5104 N N . GLU B 1 50 ? 9.625 4.773 12.805 1 93.69 50 GLU B N 1
ATOM 5105 C CA . GLU B 1 50 ? 8.57 3.877 12.352 1 93.69 50 GLU B CA 1
ATOM 5106 C C . GLU B 1 50 ? 8.938 3.217 11.023 1 93.69 50 GLU B C 1
ATOM 5108 O O . GLU B 1 50 ? 8.578 2.062 10.781 1 93.69 50 GLU B O 1
ATOM 5113 N N . VAL B 1 51 ? 9.625 3.957 10.18 1 92.12 51 VAL B N 1
ATOM 5114 C CA . VAL B 1 51 ? 10.102 3.398 8.914 1 92.12 51 VAL B CA 1
ATOM 5115 C C . VAL B 1 51 ? 11.25 2.428 9.18 1 92.12 51 VAL B C 1
ATOM 5117 O O . VAL B 1 51 ? 11.273 1.32 8.641 1 92.12 51 VAL B O 1
ATOM 5120 N N . ALA B 1 52 ? 12.117 2.846 10.062 1 94.62 52 ALA B N 1
ATOM 5121 C CA . ALA B 1 52 ? 13.258 1.999 10.414 1 94.62 52 ALA B CA 1
ATOM 5122 C C . ALA B 1 52 ? 12.789 0.671 11 1 94.62 52 ALA B C 1
ATOM 5124 O O . ALA B 1 52 ? 13.398 -0.374 10.75 1 94.62 52 ALA B O 1
ATOM 5125 N N . GLY B 1 53 ? 11.75 0.718 11.758 1 94.31 53 GLY B N 1
ATOM 5126 C CA . GLY B 1 53 ? 11.188 -0.464 12.391 1 94.31 53 GLY B CA 1
ATOM 5127 C C . GLY B 1 53 ? 10.141 -1.157 11.539 1 94.31 53 GLY B C 1
ATOM 5128 O O . GLY B 1 53 ? 9.414 -2.025 12.016 1 94.31 53 GLY B O 1
ATOM 5129 N N . ASN B 1 54 ? 9.938 -0.742 10.312 1 92.19 54 ASN B N 1
ATOM 5130 C CA . ASN B 1 54 ? 9.086 -1.367 9.312 1 92.19 54 ASN B CA 1
ATOM 5131 C C . ASN B 1 54 ? 7.613 -1.295 9.703 1 92.19 54 ASN B C 1
ATOM 5133 O O . ASN B 1 54 ? 6.852 -2.23 9.445 1 92.19 54 ASN B O 1
ATOM 5137 N N . ARG B 1 55 ? 7.254 -0.315 10.422 1 90.88 55 ARG B N 1
ATOM 5138 C CA . ARG B 1 55 ? 5.844 -0.14 10.75 1 90.88 55 ARG B CA 1
ATOM 5139 C C . ARG B 1 55 ? 5.086 0.492 9.586 1 90.88 55 ARG B C 1
ATOM 5141 O O . ARG B 1 55 ? 3.969 0.08 9.273 1 90.88 55 ARG B O 1
ATOM 5148 N N . ILE B 1 56 ? 5.707 1.541 9.023 1 89.25 56 ILE B N 1
ATOM 5149 C CA . ILE B 1 56 ? 5.09 2.248 7.906 1 89.25 56 ILE B CA 1
ATOM 5150 C C . ILE B 1 56 ? 6.07 2.328 6.738 1 89.25 56 ILE B C 1
ATOM 5152 O O . ILE B 1 56 ? 7.266 2.064 6.906 1 89.25 56 ILE B O 1
ATOM 5156 N N . THR B 1 57 ? 5.539 2.73 5.57 1 82.88 57 THR B N 1
ATOM 5157 C CA . THR B 1 57 ? 6.355 2.826 4.367 1 82.88 57 THR B CA 1
ATOM 5158 C C . THR B 1 57 ? 7.117 4.148 4.336 1 82.88 57 THR B C 1
ATOM 5160 O O . THR B 1 57 ? 6.793 5.078 5.078 1 82.88 57 THR B O 1
ATOM 5163 N N . GLU B 1 58 ? 8.094 4.156 3.504 1 80.44 58 GLU B N 1
ATOM 5164 C CA . GLU B 1 58 ? 8.992 5.301 3.473 1 80.44 58 GLU B CA 1
ATOM 5165 C C . GLU B 1 58 ? 8.289 6.547 2.945 1 80.44 58 GLU B C 1
ATOM 5167 O O . GLU B 1 58 ? 8.617 7.668 3.34 1 80.44 58 GLU B O 1
ATOM 5172 N N . ASP B 1 59 ? 7.32 6.438 2.162 1 78.75 59 ASP B N 1
ATOM 5173 C CA . ASP B 1 59 ? 6.621 7.586 1.598 1 78.75 59 ASP B CA 1
ATOM 5174 C C . ASP B 1 59 ? 5.742 8.266 2.648 1 78.75 59 ASP B C 1
ATOM 5176 O O . ASP B 1 59 ? 5.297 9.398 2.453 1 78.75 59 ASP B O 1
ATOM 5180 N N . ALA B 1 60 ? 5.586 7.594 3.756 1 86.12 60 ALA B N 1
ATOM 5181 C CA . ALA B 1 60 ? 4.738 8.117 4.824 1 86.12 60 ALA B CA 1
ATOM 5182 C C . ALA B 1 60 ? 5.453 9.219 5.602 1 86.12 60 ALA B C 1
ATOM 5184 O O . ALA B 1 60 ? 4.816 10.008 6.305 1 86.12 60 ALA B O 1
ATOM 5185 N N . VAL B 1 61 ? 6.781 9.336 5.434 1 90.88 61 VAL B N 1
ATOM 5186 C CA . VAL B 1 61 ? 7.504 10.25 6.309 1 90.88 61 VAL B CA 1
ATOM 5187 C C . VAL B 1 61 ? 8.078 11.406 5.488 1 90.88 61 VAL B C 1
ATOM 5189 O O . VAL B 1 61 ? 8.93 12.156 5.969 1 90.88 61 VAL B O 1
ATOM 5192 N N . ILE B 1 62 ? 7.637 11.539 4.238 1 88.69 62 ILE B N 1
ATOM 5193 C CA . ILE B 1 62 ? 8.109 12.641 3.41 1 88.69 62 ILE B CA 1
ATOM 5194 C C . ILE B 1 62 ? 6.914 13.406 2.842 1 88.69 62 ILE B C 1
ATOM 5196 O O . ILE B 1 62 ? 5.879 12.812 2.529 1 88.69 62 ILE B O 1
ATOM 5200 N N . VAL B 1 63 ? 7.043 14.719 2.744 1 89.38 63 VAL B N 1
ATOM 5201 C CA . VAL B 1 63 ? 6.047 15.594 2.137 1 89.38 63 VAL B CA 1
ATOM 5202 C C . VAL B 1 63 ? 6.707 16.469 1.068 1 89.38 63 VAL B C 1
ATOM 5204 O O . VAL B 1 63 ? 7.594 17.266 1.371 1 89.38 63 VAL B O 1
ATOM 5207 N N . PRO B 1 64 ? 6.289 16.344 -0.153 1 84.69 64 PRO B N 1
ATOM 5208 C CA . PRO B 1 64 ? 6.879 17.188 -1.191 1 84.69 64 PRO B CA 1
ATOM 5209 C C . PRO B 1 64 ? 6.688 18.672 -0.914 1 84.69 64 PRO B C 1
ATOM 5211 O O . PRO B 1 64 ? 5.594 19.109 -0.535 1 84.69 64 PRO B O 1
ATOM 5214 N N . LEU B 1 65 ? 7.77 19.438 -1.104 1 91.06 65 LEU B N 1
ATOM 5215 C CA . LEU B 1 65 ? 7.723 20.875 -0.838 1 91.06 65 LEU B CA 1
ATOM 5216 C C . LEU B 1 65 ? 6.73 21.562 -1.77 1 91.06 65 LEU B C 1
ATOM 5218 O O . LEU B 1 65 ? 6.055 22.516 -1.369 1 91.06 65 LEU B O 1
ATOM 5222 N N . LYS B 1 66 ? 6.598 21.078 -2.939 1 83.75 66 LYS B N 1
ATOM 5223 C CA . LYS B 1 66 ? 5.668 21.641 -3.908 1 83.75 66 LYS B CA 1
ATOM 5224 C C . LYS B 1 66 ? 4.23 21.578 -3.396 1 83.75 66 LYS B C 1
ATOM 5226 O O . LYS B 1 66 ? 3.426 22.469 -3.666 1 83.75 66 LYS B O 1
ATOM 5231 N N . ASP B 1 67 ? 3.982 20.531 -2.715 1 85.94 67 ASP B N 1
ATOM 5232 C CA . ASP B 1 67 ? 2.646 20.375 -2.15 1 85.94 67 ASP B CA 1
ATOM 5233 C C . ASP B 1 67 ? 2.443 21.312 -0.958 1 85.94 67 ASP B C 1
ATOM 5235 O O . ASP B 1 67 ? 1.37 21.891 -0.795 1 85.94 67 ASP B O 1
ATOM 5239 N N . ILE B 1 68 ? 3.473 21.438 -0.185 1 92.69 68 ILE B N 1
ATOM 5240 C CA . ILE B 1 68 ? 3.395 22.297 1 1 92.69 68 ILE B CA 1
ATOM 5241 C C . ILE B 1 68 ? 3.17 23.734 0.582 1 92.69 68 ILE B C 1
ATOM 5243 O O . ILE B 1 68 ? 2.336 24.438 1.164 1 92.69 68 ILE B O 1
ATOM 5247 N N . PHE B 1 69 ? 3.836 24.141 -0.419 1 93.25 69 PHE B N 1
ATOM 5248 C CA . PHE B 1 69 ? 3.807 25.547 -0.773 1 93.25 69 PHE B CA 1
ATOM 5249 C C . PHE B 1 69 ? 2.904 25.797 -1.979 1 93.25 69 PHE B C 1
ATOM 5251 O O . PHE B 1 69 ? 2.955 26.859 -2.598 1 93.25 69 PHE B O 1
ATOM 5258 N N . ALA B 1 70 ? 2.049 24.734 -2.131 1 85.5 70 ALA B N 1
ATOM 5259 C CA . ALA B 1 70 ? 1.048 24.938 -3.178 1 85.5 70 ALA B CA 1
ATOM 5260 C C . ALA B 1 70 ? 0.145 26.125 -2.857 1 85.5 70 ALA B C 1
ATOM 5262 O O . ALA B 1 70 ? -0.257 26.312 -1.706 1 85.5 70 ALA B O 1
ATOM 5263 N N . TYR B 1 71 ? -0.073 26.969 -3.799 1 87.19 71 TYR B N 1
ATOM 5264 C CA . TYR B 1 71 ? -0.983 28.109 -3.684 1 87.19 71 TYR B CA 1
ATOM 5265 C C . TYR B 1 71 ? -0.341 29.25 -2.902 1 87.19 71 TYR B C 1
ATOM 5267 O O . TYR B 1 71 ? -1.038 30.062 -2.305 1 87.19 71 TYR B O 1
ATOM 5275 N N . THR B 1 72 ? 0.938 29.141 -2.646 1 91.44 72 THR B N 1
ATOM 5276 C CA . THR B 1 72 ? 1.702 30.234 -2.061 1 91.44 72 THR B CA 1
ATOM 5277 C C . THR B 1 72 ? 2.617 30.875 -3.102 1 91.44 72 THR B C 1
ATOM 5279 O O . THR B 1 72 ? 2.758 30.359 -4.211 1 91.44 72 THR B O 1
ATOM 5282 N N . ASP B 1 73 ? 3.092 32 -2.775 1 90.25 73 ASP B N 1
ATOM 5283 C CA . ASP B 1 73 ? 4.039 32.625 -3.682 1 90.25 73 ASP B CA 1
ATOM 5284 C C . ASP B 1 73 ? 5.477 32.375 -3.258 1 90.25 73 ASP B C 1
ATOM 5286 O O . ASP B 1 73 ? 6.395 33.094 -3.643 1 90.25 73 ASP B O 1
ATOM 5290 N N . VAL B 1 74 ? 5.68 31.359 -2.455 1 95.56 74 VAL B N 1
ATOM 5291 C CA . VAL B 1 74 ? 7.02 30.969 -2.031 1 95.56 74 VAL B CA 1
ATOM 5292 C C . VAL B 1 74 ? 7.727 30.234 -3.168 1 95.56 74 VAL B C 1
ATOM 5294 O O . VAL B 1 74 ? 7.203 29.25 -3.701 1 95.56 74 VAL B O 1
ATOM 5297 N N . LYS B 1 75 ? 8.852 30.734 -3.504 1 94.81 75 LYS B N 1
ATOM 5298 C CA . LYS B 1 75 ? 9.664 30.078 -4.516 1 94.81 75 LYS B CA 1
ATOM 5299 C C . LYS B 1 75 ? 10.508 28.953 -3.902 1 94.81 75 LYS B C 1
ATOM 5301 O O . LYS B 1 75 ? 11.203 29.172 -2.91 1 94.81 75 LYS B O 1
ATOM 5306 N N . ILE B 1 76 ? 10.414 27.781 -4.516 1 92.81 76 ILE B N 1
ATOM 5307 C CA . ILE B 1 76 ? 11.164 26.625 -4.031 1 92.81 76 ILE B CA 1
ATOM 5308 C C . ILE B 1 76 ? 12.383 26.391 -4.922 1 92.81 76 ILE B C 1
ATOM 5310 O O . ILE B 1 76 ? 12.258 26.312 -6.148 1 92.81 76 ILE B O 1
ATOM 5314 N N . VAL B 1 77 ? 13.555 26.328 -4.273 1 90.81 77 VAL B N 1
ATOM 5315 C CA . VAL B 1 77 ? 14.781 26.062 -5.004 1 90.81 77 VAL B CA 1
ATOM 5316 C C . VAL B 1 77 ? 15.469 24.828 -4.414 1 90.81 77 VAL B C 1
ATOM 5318 O O . VAL B 1 77 ? 15.75 24.781 -3.215 1 90.81 77 VAL B O 1
ATOM 5321 N N . LYS B 1 78 ? 15.617 23.844 -5.199 1 86.81 78 LYS B N 1
ATOM 5322 C CA . LYS B 1 78 ? 16.406 22.703 -4.781 1 86.81 78 LYS B CA 1
ATOM 5323 C C . LYS B 1 78 ? 17.891 22.922 -5.055 1 86.81 78 LYS B C 1
ATOM 5325 O O . LYS B 1 78 ? 18.312 22.984 -6.211 1 86.81 78 LYS B O 1
ATOM 5330 N N . ASP B 1 79 ? 18.672 23.094 -4.035 1 88.19 79 ASP B N 1
ATOM 5331 C CA . ASP B 1 79 ? 20.109 23.328 -4.148 1 88.19 79 ASP B CA 1
ATOM 5332 C C . ASP B 1 79 ? 20.812 23.031 -2.828 1 88.19 79 ASP B C 1
ATOM 5334 O O . ASP B 1 79 ? 20.203 23.125 -1.76 1 88.19 79 ASP B O 1
ATOM 5338 N N . GLU B 1 80 ? 22.047 22.531 -2.994 1 90.75 80 GLU B N 1
ATOM 5339 C CA . GLU B 1 80 ? 22.859 22.328 -1.802 1 90.75 80 GLU B CA 1
ATOM 5340 C C . GLU B 1 80 ? 23.859 23.453 -1.615 1 90.75 80 GLU B C 1
ATOM 5342 O O . GLU B 1 80 ? 24.828 23.562 -2.387 1 90.75 80 GLU B O 1
ATOM 5347 N N . ILE B 1 81 ? 23.641 24.25 -0.603 1 94.75 81 ILE B N 1
ATOM 5348 C CA . ILE B 1 81 ? 24.516 25.391 -0.331 1 94.75 81 ILE B CA 1
ATOM 5349 C C . ILE B 1 81 ? 25.766 24.906 0.406 1 94.75 81 ILE B C 1
ATOM 5351 O O . ILE B 1 81 ? 25.672 24.172 1.389 1 94.75 81 ILE B O 1
ATOM 5355 N N . LYS B 1 82 ? 26.891 25.422 -0.048 1 93.31 82 LYS B N 1
ATOM 5356 C CA . LYS B 1 82 ? 28.156 24.969 0.509 1 93.31 82 LYS B CA 1
ATOM 5357 C C . LYS B 1 82 ? 28.797 26.047 1.38 1 93.31 82 LYS B C 1
ATOM 5359 O O . LYS B 1 82 ? 29.547 25.75 2.303 1 93.31 82 LYS B O 1
ATOM 5364 N N . ASN B 1 83 ? 28.484 27.25 0.995 1 93.69 83 ASN B N 1
ATOM 5365 C CA . ASN B 1 83 ? 29.078 28.359 1.728 1 93.69 83 ASN B CA 1
ATOM 5366 C C . ASN B 1 83 ? 28.125 29.562 1.775 1 93.69 83 ASN B C 1
ATOM 5368 O O . ASN B 1 83 ? 27.266 29.719 0.907 1 93.69 83 ASN B O 1
ATOM 5372 N N . ILE B 1 84 ? 28.344 30.328 2.914 1 94.88 84 ILE B N 1
ATOM 5373 C CA . ILE B 1 84 ? 27.547 31.531 3.084 1 94.88 84 ILE B CA 1
ATOM 5374 C C . ILE B 1 84 ? 28.484 32.75 3.264 1 94.88 84 ILE B C 1
ATOM 5376 O O . ILE B 1 84 ? 29.312 32.75 4.172 1 94.88 84 ILE B O 1
ATOM 5380 N N . ASP B 1 85 ? 28.359 33.75 2.404 1 95.25 85 ASP B N 1
ATOM 5381 C CA . ASP B 1 85 ? 29.078 35 2.51 1 95.25 85 ASP B CA 1
ATOM 5382 C C . ASP B 1 85 ? 28.234 36.062 3.227 1 95.25 85 ASP B C 1
ATOM 5384 O O . ASP B 1 85 ? 27.531 36.844 2.584 1 95.25 85 ASP B O 1
ATOM 5388 N N . LEU B 1 86 ? 28.406 36.156 4.559 1 95.19 86 LEU B N 1
ATOM 5389 C CA . LEU B 1 86 ? 27.578 37 5.391 1 95.19 86 LEU B CA 1
ATOM 5390 C C . LEU B 1 86 ? 27.875 38.5 5.105 1 95.19 86 LEU B C 1
ATOM 5392 O O . LEU B 1 86 ? 26.984 39.344 5.219 1 95.19 86 LEU B O 1
ATOM 5396 N N . GLU B 1 87 ? 29.016 38.812 4.719 1 93.81 87 GLU B N 1
ATOM 5397 C CA . GLU B 1 87 ? 29.438 40.188 4.469 1 93.81 87 GLU B CA 1
ATOM 5398 C C . GLU B 1 87 ? 28.797 40.719 3.186 1 93.81 87 GLU B C 1
ATOM 5400 O O . GLU B 1 87 ? 28.438 41.906 3.111 1 93.81 87 GLU B O 1
ATOM 5405 N N . ASN B 1 88 ? 28.719 39.812 2.242 1 95.81 88 ASN B N 1
ATOM 5406 C CA . ASN B 1 88 ? 28.188 40.25 0.957 1 95.81 88 ASN B CA 1
ATOM 5407 C C . ASN B 1 88 ? 26.75 39.75 0.756 1 95.81 88 ASN B C 1
ATOM 5409 O O . ASN B 1 88 ? 26.188 39.875 -0.336 1 95.81 88 ASN B O 1
ATOM 5413 N N . ASN B 1 89 ? 26.172 39.219 1.727 1 96.88 89 ASN B N 1
ATOM 5414 C CA . ASN B 1 89 ? 24.781 38.75 1.741 1 96.88 89 ASN B CA 1
ATOM 5415 C C . ASN B 1 89 ? 24.484 37.812 0.578 1 96.88 89 ASN B C 1
ATOM 5417 O O . ASN B 1 89 ? 23.547 38.031 -0.184 1 96.88 89 ASN B O 1
ATOM 5421 N N . LYS B 1 90 ? 25.234 36.75 0.488 1 96.94 90 LYS B N 1
ATOM 5422 C CA . LYS B 1 90 ? 25 35.781 -0.588 1 96.94 90 LYS B CA 1
ATOM 5423 C C . LYS B 1 90 ? 25.234 34.344 -0.103 1 96.94 90 LYS B C 1
ATOM 5425 O O . LYS B 1 90 ? 26.109 34.094 0.726 1 96.94 90 LYS B O 1
ATOM 5430 N N . LEU B 1 91 ? 24.438 33.438 -0.61 1 97.12 91 LEU B N 1
ATOM 5431 C CA . LEU B 1 91 ? 24.625 32 -0.462 1 97.12 91 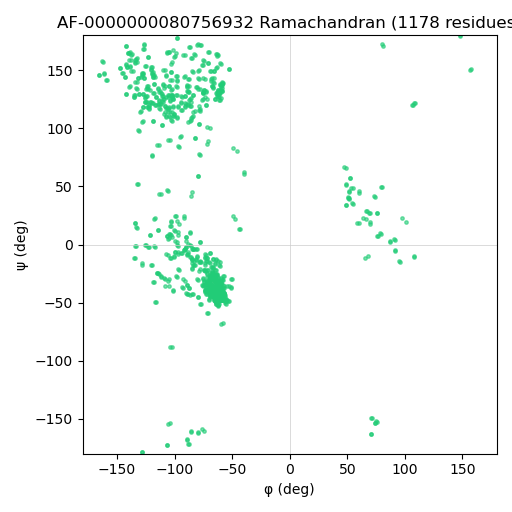LEU B CA 1
ATOM 5432 C C . LEU B 1 91 ? 25.297 31.406 -1.695 1 97.12 91 LEU B C 1
ATOM 5434 O O . LEU B 1 91 ? 25.016 31.812 -2.822 1 97.12 91 LEU B O 1
ATOM 5438 N N . ILE B 1 92 ? 26.188 30.469 -1.484 1 95.88 92 ILE B N 1
ATOM 5439 C CA . ILE B 1 92 ? 26.984 29.938 -2.586 1 95.88 92 ILE B CA 1
ATOM 5440 C C . ILE B 1 92 ? 26.844 28.422 -2.639 1 95.88 92 ILE B C 1
ATOM 5442 O O . ILE B 1 92 ? 27.031 27.734 -1.631 1 95.88 92 ILE B O 1
ATOM 5446 N N . SER B 1 93 ? 26.406 27.953 -3.77 1 92.94 93 SER B N 1
ATOM 5447 C CA . SER B 1 93 ? 26.438 26.531 -4.051 1 92.94 93 SER B CA 1
ATOM 5448 C C . SER B 1 93 ? 27.531 26.188 -5.055 1 92.94 93 SER B C 1
ATOM 5450 O O . SER B 1 93 ? 28.406 27.016 -5.332 1 92.94 93 SER B O 1
ATOM 5452 N N . ASP B 1 94 ? 27.562 24.938 -5.512 1 85.44 94 ASP B N 1
ATOM 5453 C CA . ASP B 1 94 ? 28.578 24.531 -6.48 1 85.44 94 ASP B CA 1
ATOM 5454 C C . ASP B 1 94 ? 28.375 25.234 -7.82 1 85.44 94 ASP B C 1
ATOM 5456 O O . ASP B 1 94 ? 29.344 25.516 -8.531 1 85.44 94 ASP B O 1
ATOM 5460 N N . THR B 1 95 ? 27.109 25.625 -8.016 1 81.44 95 THR B N 1
ATOM 5461 C CA . THR B 1 95 ? 26.812 26.062 -9.367 1 81.44 95 THR B CA 1
ATOM 5462 C C . THR B 1 95 ? 26.141 27.438 -9.352 1 81.44 95 THR B C 1
ATOM 5464 O O . THR B 1 95 ? 26.062 28.109 -10.383 1 81.44 95 THR B O 1
ATOM 5467 N N . ASN B 1 96 ? 25.609 27.875 -8.211 1 88.44 96 ASN B N 1
ATOM 5468 C CA . ASN B 1 96 ? 24.797 29.078 -8.188 1 88.44 96 ASN B CA 1
ATOM 5469 C C . ASN B 1 96 ? 25.172 30 -7.023 1 88.44 96 ASN B C 1
ATOM 5471 O O . ASN B 1 96 ? 25.906 29.578 -6.117 1 88.44 96 ASN B O 1
ATOM 5475 N N . GLU B 1 97 ? 24.828 31.25 -7.219 1 95.19 97 GLU B N 1
ATOM 5476 C CA . GLU B 1 97 ? 24.875 32.25 -6.152 1 95.19 97 GLU B CA 1
ATOM 5477 C C . GLU B 1 97 ? 23.5 32.906 -5.938 1 95.19 97 GLU B C 1
ATOM 5479 O O . GLU B 1 97 ? 22.797 33.188 -6.898 1 95.19 97 GLU B O 1
ATOM 5484 N N . TYR B 1 98 ? 23.172 33.031 -4.645 1 96.44 98 TYR B N 1
ATOM 5485 C CA . TYR B 1 98 ? 21.875 33.625 -4.312 1 96.44 98 TYR B CA 1
ATOM 5486 C C . TYR B 1 98 ? 22.047 34.844 -3.422 1 96.44 98 TYR B C 1
ATOM 5488 O O . TYR B 1 98 ? 22.516 34.719 -2.283 1 96.44 98 TYR B O 1
ATOM 5496 N N . GLN B 1 99 ? 21.641 36 -3.916 1 97.38 99 GLN B N 1
ATOM 5497 C CA . GLN B 1 99 ? 21.688 37.219 -3.117 1 97.38 99 GLN B CA 1
ATOM 5498 C C . GLN B 1 99 ? 20.438 37.344 -2.242 1 97.38 99 GLN B C 1
ATOM 5500 O O . GLN B 1 99 ? 19.359 36.875 -2.619 1 97.38 99 GLN B O 1
ATOM 5505 N N . TYR B 1 100 ? 20.656 38 -1.047 1 97.75 100 TYR B N 1
ATOM 5506 C CA . TYR B 1 100 ? 19.516 38.219 -0.174 1 97.75 100 TYR B CA 1
ATOM 5507 C C . TYR B 1 100 ? 19.594 39.562 0.512 1 97.75 100 TYR B C 1
ATOM 5509 O O . TYR B 1 100 ? 20.688 40.125 0.636 1 97.75 100 TYR B O 1
ATOM 5517 N N . ASP B 1 101 ? 18.406 40.094 0.896 1 98 101 ASP B N 1
ATOM 5518 C CA . ASP B 1 101 ? 18.312 41.219 1.809 1 98 101 ASP B CA 1
ATOM 5519 C C . ASP B 1 101 ? 18.172 40.75 3.254 1 98 101 ASP B C 1
ATOM 5521 O O . ASP B 1 101 ? 18.688 41.375 4.176 1 98 101 ASP B O 1
ATOM 5525 N N . TYR B 1 102 ? 17.438 39.688 3.438 1 98.25 102 TYR B N 1
ATOM 5526 C CA . TYR B 1 102 ? 17.297 39 4.719 1 98.25 102 TYR B CA 1
ATOM 5527 C C . TYR B 1 102 ? 17.484 37.5 4.566 1 98.25 102 TYR B C 1
ATOM 5529 O O . TYR B 1 102 ? 17.094 36.906 3.557 1 98.25 102 TYR B O 1
ATOM 5537 N N . LEU B 1 103 ? 18.109 36.875 5.574 1 98.31 103 LEU B N 1
ATOM 5538 C CA . LEU B 1 103 ? 18.344 35.438 5.586 1 98.31 103 LEU B CA 1
ATOM 5539 C C . LEU B 1 103 ? 17.797 34.812 6.859 1 98.31 103 LEU B C 1
ATOM 5541 O O . LEU B 1 103 ? 18.062 35.312 7.961 1 98.31 103 LEU B O 1
ATOM 5545 N N . ILE B 1 104 ? 16.984 33.844 6.699 1 98.5 104 ILE B N 1
ATOM 5546 C CA . ILE B 1 104 ? 16.609 32.969 7.809 1 98.5 104 ILE B CA 1
ATOM 5547 C C . ILE B 1 104 ? 17.344 31.625 7.68 1 98.5 104 ILE B C 1
ATOM 5549 O O . ILE B 1 104 ? 17.047 30.828 6.785 1 98.5 104 ILE B O 1
ATOM 5553 N N . PHE B 1 105 ? 18.25 31.453 8.562 1 97.38 105 PHE B N 1
ATOM 5554 C CA . PHE B 1 105 ? 19.109 30.281 8.57 1 97.38 105 PHE B CA 1
ATOM 5555 C C . PHE B 1 105 ? 18.453 29.141 9.336 1 97.38 105 PHE B C 1
ATOM 5557 O O . PHE B 1 105 ? 18.453 29.125 10.57 1 97.38 105 PHE B O 1
ATOM 5564 N N . ALA B 1 106 ? 17.938 28.078 8.633 1 98 106 ALA B N 1
ATOM 5565 C CA . ALA B 1 106 ? 17.172 26.984 9.211 1 98 106 ALA B CA 1
ATOM 5566 C C . ALA B 1 106 ? 17.688 25.641 8.719 1 98 106 ALA B C 1
ATOM 5568 O O . ALA B 1 106 ? 16.906 24.781 8.289 1 98 106 ALA B O 1
ATOM 5569 N N . VAL B 1 107 ? 18.938 25.375 8.82 1 95.81 107 VAL B N 1
ATOM 5570 C CA . VAL B 1 107 ? 19.562 24.219 8.18 1 95.81 107 VAL B CA 1
ATOM 5571 C C . VAL B 1 107 ? 19.484 23.016 9.109 1 95.81 107 VAL B C 1
ATOM 5573 O O . VAL B 1 107 ? 19.828 21.891 8.719 1 95.81 107 VAL B O 1
ATOM 5576 N N . GLY B 1 108 ? 19.047 23.219 10.273 1 94.69 108 GLY B N 1
ATOM 5577 C CA . GLY B 1 108 ? 18.781 22.109 11.18 1 94.69 108 GLY B CA 1
ATOM 5578 C C . GLY B 1 108 ? 20.031 21.484 11.766 1 94.69 108 GLY B C 1
ATOM 5579 O O . GLY B 1 108 ? 20.984 22.203 12.094 1 94.69 108 GLY B O 1
ATOM 5580 N N . SER B 1 109 ? 19.938 20.219 12.086 1 94.44 109 SER B N 1
ATOM 5581 C CA . SER B 1 109 ? 21.016 19.516 12.781 1 94.44 109 SER B CA 1
ATOM 5582 C C . SER B 1 109 ? 21.422 18.266 12.031 1 94.44 109 SER B C 1
ATOM 5584 O O . SER B 1 109 ? 20.875 17.953 10.969 1 94.44 109 SER B O 1
ATOM 5586 N N . GLU B 1 110 ? 22.484 17.594 12.43 1 93.75 110 GLU B N 1
ATOM 5587 C CA . GLU B 1 110 ? 22.984 16.312 11.938 1 93.75 110 GLU B CA 1
ATOM 5588 C C . GLU B 1 110 ? 23.5 15.453 13.086 1 93.75 110 GLU B C 1
ATOM 5590 O O . GLU B 1 110 ? 23.672 15.938 14.203 1 93.75 110 GLU B O 1
ATOM 5595 N N . PRO B 1 111 ? 23.688 14.172 12.828 1 93.19 111 PRO B N 1
ATOM 5596 C CA . PRO B 1 111 ? 24.172 13.297 13.891 1 93.19 111 PRO B CA 1
ATOM 5597 C C . PRO B 1 111 ? 25.547 13.719 14.422 1 93.19 111 PRO B C 1
ATOM 5599 O O . PRO B 1 111 ? 26.406 14.148 13.648 1 93.19 111 PRO B O 1
ATOM 5602 N N . ASN B 1 112 ? 25.688 13.672 15.75 1 93.5 112 ASN B N 1
ATOM 5603 C CA . ASN B 1 112 ? 26.969 13.906 16.422 1 93.5 112 ASN B CA 1
ATOM 5604 C C . ASN B 1 112 ? 27.625 12.594 16.844 1 93.5 112 ASN B C 1
ATOM 5606 O O . ASN B 1 112 ? 27.094 11.883 17.703 1 93.5 112 ASN B O 1
A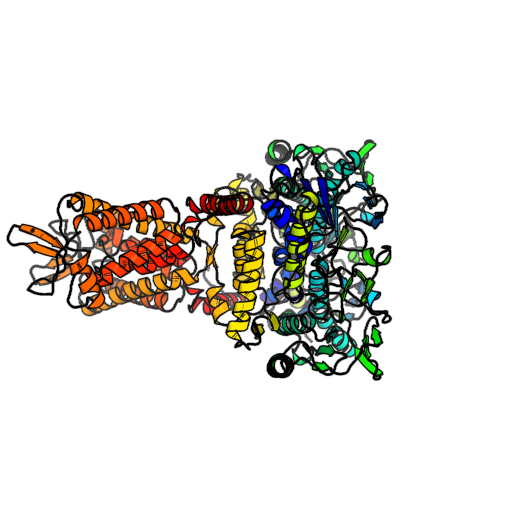TOM 5610 N N . TYR B 1 113 ? 28.828 12.289 16.312 1 93.75 113 TYR B N 1
ATOM 5611 C CA . TYR B 1 113 ? 29.469 11.016 16.594 1 93.75 113 TYR B CA 1
ATOM 5612 C C . TYR B 1 113 ? 30.484 11.164 17.734 1 93.75 113 TYR B C 1
ATOM 5614 O O . TYR B 1 113 ? 31.062 10.172 18.188 1 93.75 113 TYR B O 1
ATOM 5622 N N . TYR B 1 114 ? 30.719 12.398 18.172 1 91.56 114 TYR B N 1
ATOM 5623 C CA . TYR B 1 114 ? 31.562 12.758 19.297 1 91.56 114 TYR B CA 1
ATOM 5624 C C . TYR B 1 114 ? 33 12.258 19.094 1 91.56 114 TYR B C 1
ATOM 5626 O O . TYR B 1 114 ? 33.688 11.922 20.062 1 91.56 114 TYR B O 1
ATOM 5634 N N . GLY B 1 115 ? 33.312 11.969 17.875 1 91.38 115 GLY B N 1
ATOM 5635 C CA . GLY B 1 115 ? 34.688 11.539 17.578 1 91.38 115 GLY B CA 1
ATOM 5636 C C . GLY B 1 115 ? 34.969 10.102 17.984 1 91.38 115 GLY B C 1
ATOM 5637 O O . GLY B 1 115 ? 36.094 9.672 18.016 1 91.38 115 GLY B O 1
ATOM 5638 N N . ILE B 1 116 ? 33.969 9.367 18.391 1 94.88 116 ILE B N 1
ATOM 5639 C CA . ILE B 1 116 ? 34.156 7.965 18.75 1 94.88 116 ILE B CA 1
ATOM 5640 C C . ILE B 1 116 ? 34.656 7.176 17.547 1 94.88 116 ILE B C 1
ATOM 5642 O O . ILE B 1 116 ? 34.031 7.211 16.484 1 94.88 116 ILE B O 1
ATOM 5646 N N . PRO B 1 117 ? 35.75 6.473 17.75 1 96.69 117 PRO B N 1
ATOM 5647 C CA . PRO B 1 117 ? 36.344 5.762 16.609 1 96.69 117 PRO B CA 1
ATOM 5648 C C . PRO B 1 117 ? 35.375 4.727 16.016 1 96.69 117 PRO B C 1
ATOM 5650 O O . PRO B 1 117 ? 34.75 3.967 16.75 1 96.69 117 PRO B O 1
ATOM 5653 N N . GLY B 1 118 ? 35.219 4.793 14.688 1 96.69 118 GLY B N 1
ATOM 5654 C CA . GLY B 1 118 ? 34.469 3.785 13.969 1 96.69 118 GLY B CA 1
ATOM 5655 C C . GLY B 1 118 ? 33 4.176 13.75 1 96.69 118 GLY B C 1
ATOM 5656 O O . GLY B 1 118 ? 32.312 3.594 12.914 1 96.69 118 GLY B O 1
ATOM 5657 N N . MET B 1 119 ? 32.531 5.164 14.438 1 95.56 119 MET B N 1
ATOM 5658 C CA . MET B 1 119 ? 31.125 5.531 14.398 1 95.56 119 MET B CA 1
ATOM 5659 C C . MET B 1 119 ? 30.719 6.012 13.008 1 95.56 119 MET B C 1
ATOM 5661 O O . MET B 1 119 ? 29.703 5.582 12.469 1 95.56 119 MET B O 1
ATOM 5665 N N . GLU B 1 120 ? 31.453 6.844 12.422 1 92.94 120 GLU B N 1
ATOM 5666 C CA . GLU B 1 120 ? 31.141 7.402 11.109 1 92.94 120 GLU B CA 1
ATOM 5667 C C . GLU B 1 120 ? 31.156 6.316 10.039 1 92.94 120 GLU B C 1
ATOM 5669 O O . GLU B 1 120 ? 30.375 6.387 9.078 1 92.94 120 GLU B O 1
ATOM 5674 N N . GLU B 1 121 ? 31.938 5.332 10.305 1 94.06 121 GLU B N 1
ATOM 5675 C CA . GLU B 1 121 ? 32.125 4.289 9.297 1 94.06 121 GLU B CA 1
ATOM 5676 C C . GLU B 1 121 ? 31.062 3.201 9.422 1 94.06 121 GLU B C 1
ATOM 5678 O O . GLU B 1 121 ? 30.562 2.701 8.414 1 94.06 121 GLU B O 1
ATOM 5683 N N . TYR B 1 122 ? 30.719 2.916 10.656 1 95.19 122 TYR B N 1
ATOM 5684 C CA . TYR B 1 122 ? 30 1.656 10.812 1 95.19 122 TYR B CA 1
ATOM 5685 C C . TYR B 1 122 ? 28.625 1.886 11.422 1 95.19 122 TYR B C 1
ATOM 5687 O O . TYR B 1 122 ? 27.75 1.021 11.336 1 95.19 122 TYR B O 1
ATOM 5695 N N . ALA B 1 123 ? 28.391 2.998 12.031 1 96.62 123 ALA B N 1
ATOM 5696 C CA . ALA B 1 123 ? 27.109 3.225 12.711 1 96.62 123 ALA B CA 1
ATOM 5697 C C . ALA B 1 123 ? 26.016 3.592 11.719 1 96.62 123 ALA B C 1
ATOM 5699 O O . ALA B 1 123 ? 26.297 4.125 10.641 1 96.62 123 ALA B O 1
ATOM 5700 N N . PHE B 1 124 ? 24.828 3.252 12.016 1 97.06 124 PHE B N 1
ATOM 5701 C CA . PHE B 1 124 ? 23.672 3.684 11.258 1 97.06 124 PHE B CA 1
ATOM 5702 C C . PHE B 1 124 ? 23 4.883 11.93 1 97.06 124 PHE B C 1
ATOM 5704 O O . PHE B 1 124 ? 22.359 4.742 12.969 1 97.06 124 PHE B O 1
ATOM 5711 N N . PRO B 1 125 ? 23.125 6.023 11.297 1 96 125 PRO B N 1
ATOM 5712 C CA . PRO B 1 125 ? 22.375 7.152 11.844 1 96 125 PRO B CA 1
ATOM 5713 C C . PRO B 1 125 ? 20.875 7.078 11.508 1 96 125 PRO B C 1
ATOM 5715 O O . PRO B 1 125 ? 20.484 6.379 10.57 1 96 125 PRO B O 1
ATOM 5718 N N . LEU B 1 126 ? 20.047 7.668 12.289 1 94.69 126 LEU B N 1
ATOM 5719 C CA . LEU B 1 126 ? 18.609 7.789 12.008 1 94.69 126 LEU B CA 1
ATOM 5720 C C . LEU B 1 126 ? 18.203 9.25 11.922 1 94.69 126 LEU B C 1
ATOM 5722 O O . LEU B 1 126 ? 17.547 9.773 12.836 1 94.69 126 LEU B O 1
ATOM 5726 N N . TRP B 1 127 ? 18.562 9.828 10.766 1 91.81 127 TRP B N 1
ATOM 5727 C CA . TRP B 1 127 ? 18.391 11.273 10.68 1 91.81 127 TRP B CA 1
ATOM 5728 C C . TRP B 1 127 ? 17.75 11.664 9.344 1 91.81 127 TRP B C 1
ATOM 5730 O O . TRP B 1 127 ? 17.375 12.82 9.148 1 91.81 127 TRP B O 1
ATOM 5740 N N . SER B 1 128 ? 17.688 10.805 8.492 1 87.75 128 SER B N 1
ATOM 5741 C CA . SER B 1 128 ? 17.094 11.055 7.184 1 87.75 128 SER B CA 1
ATOM 5742 C C . SER B 1 128 ? 16.203 9.891 6.758 1 87.75 128 SER B C 1
ATOM 5744 O O . SER B 1 128 ? 16.234 8.812 7.355 1 87.75 128 SER B O 1
ATOM 5746 N N . PHE B 1 129 ? 15.445 10.273 5.781 1 83.69 129 PHE B N 1
ATOM 5747 C CA . PHE B 1 129 ? 14.594 9.242 5.184 1 83.69 129 PHE B CA 1
ATOM 5748 C C . PHE B 1 129 ? 15.438 8.078 4.672 1 83.69 129 PHE B C 1
ATOM 5750 O O . PHE B 1 129 ? 15.07 6.914 4.855 1 83.69 129 PHE B O 1
ATOM 5757 N N . LYS B 1 130 ? 16.469 8.352 4.102 1 80.5 130 LYS B N 1
ATOM 5758 C CA . LYS B 1 130 ? 17.375 7.344 3.561 1 80.5 130 LYS B CA 1
ATOM 5759 C C . LYS B 1 130 ? 17.984 6.492 4.676 1 80.5 130 LYS B C 1
ATOM 5761 O O . LYS B 1 130 ? 18.125 5.277 4.52 1 80.5 130 LYS B O 1
ATOM 5766 N N . ASP B 1 131 ? 18.266 7.148 5.754 1 91.44 131 ASP B N 1
ATOM 5767 C CA . ASP B 1 131 ? 18.797 6.43 6.91 1 91.44 131 ASP B CA 1
ATOM 5768 C C . ASP B 1 131 ? 17.797 5.379 7.406 1 91.44 131 ASP B C 1
ATOM 5770 O O . ASP B 1 131 ? 18.188 4.242 7.688 1 91.44 131 ASP B O 1
ATOM 5774 N N . ALA B 1 132 ? 16.594 5.793 7.539 1 93.12 132 ALA B N 1
ATOM 5775 C CA . ALA B 1 132 ? 15.555 4.902 8.039 1 93.12 132 ALA B CA 1
ATOM 5776 C C . ALA B 1 132 ? 15.406 3.676 7.148 1 93.12 132 ALA B C 1
ATOM 5778 O O . ALA B 1 132 ? 15.312 2.549 7.641 1 93.12 132 ALA B O 1
ATOM 5779 N N . VAL B 1 133 ? 15.414 3.885 5.875 1 85.19 133 VAL B N 1
ATOM 5780 C CA . VAL B 1 133 ? 15.289 2.799 4.91 1 85.19 133 VAL B CA 1
ATOM 5781 C C . VAL B 1 133 ? 16.516 1.885 4.996 1 85.19 133 VAL B C 1
ATOM 5783 O O . VAL B 1 133 ? 16.375 0.659 4.977 1 85.19 133 VAL B O 1
ATOM 5786 N N . ALA B 1 134 ? 17.656 2.482 5.117 1 86.81 134 ALA B N 1
ATOM 5787 C CA . ALA B 1 134 ? 18.891 1.713 5.207 1 86.81 134 ALA B CA 1
ATOM 5788 C C . ALA B 1 134 ? 18.875 0.803 6.434 1 86.81 134 ALA B C 1
ATOM 5790 O O . ALA B 1 134 ? 19.297 -0.353 6.359 1 86.81 134 ALA B O 1
ATOM 5791 N N . ILE B 1 135 ? 18.406 1.313 7.492 1 94.81 135 ILE B N 1
ATOM 5792 C CA . ILE B 1 135 ? 18.328 0.536 8.727 1 94.81 135 ILE B CA 1
ATOM 5793 C C . ILE B 1 135 ? 17.375 -0.641 8.531 1 94.81 135 ILE B C 1
ATOM 5795 O O . ILE B 1 135 ? 17.719 -1.78 8.867 1 94.81 135 ILE B O 1
ATOM 5799 N N . ARG B 1 136 ? 16.219 -0.367 8.023 1 91.31 136 ARG B N 1
ATOM 5800 C CA . ARG B 1 136 ? 15.219 -1.396 7.777 1 91.31 136 ARG B CA 1
ATOM 5801 C C . ARG B 1 136 ? 15.781 -2.52 6.914 1 91.31 136 ARG B C 1
ATOM 5803 O O . ARG B 1 136 ? 15.664 -3.695 7.266 1 91.31 136 ARG B O 1
ATOM 5810 N N . GLU B 1 137 ? 16.422 -2.15 5.859 1 83.94 137 GLU B N 1
ATOM 5811 C CA . GLU B 1 137 ? 16.969 -3.131 4.926 1 83.94 137 GLU B CA 1
ATOM 5812 C C . GLU B 1 137 ? 18.125 -3.902 5.555 1 83.94 137 GLU B C 1
ATOM 5814 O O . GLU B 1 137 ? 18.281 -5.102 5.32 1 83.94 137 GLU B O 1
ATOM 5819 N N . HIS B 1 138 ? 18.875 -3.205 6.316 1 91.12 138 HIS B N 1
ATOM 5820 C CA . HIS B 1 138 ? 20 -3.848 7 1 91.12 138 HIS B CA 1
ATOM 5821 C C . HIS B 1 138 ? 19.5 -4.926 7.965 1 91.12 138 HIS B C 1
ATOM 5823 O O . HIS B 1 138 ? 20.062 -6.02 8.016 1 91.12 138 HIS B O 1
ATOM 5829 N N . ILE B 1 139 ? 18.516 -4.625 8.703 1 95.19 139 ILE B N 1
ATOM 5830 C CA . ILE B 1 139 ? 17.969 -5.574 9.672 1 95.19 139 ILE B CA 1
ATOM 5831 C C . ILE B 1 139 ? 17.438 -6.809 8.938 1 95.19 139 ILE B C 1
ATOM 5833 O O . ILE B 1 139 ? 17.703 -7.941 9.352 1 95.19 139 ILE B O 1
ATOM 5837 N N . LYS B 1 140 ? 16.766 -6.586 7.891 1 86.31 140 LYS B N 1
ATOM 5838 C CA . LYS B 1 140 ? 16.297 -7.699 7.078 1 86.31 140 LYS B CA 1
ATOM 5839 C C . LYS B 1 140 ? 17.453 -8.555 6.582 1 86.31 140 LYS B C 1
ATOM 5841 O O . LYS B 1 140 ? 17.375 -9.789 6.629 1 86.31 140 LYS B O 1
ATOM 5846 N N . ASP B 1 141 ? 18.453 -7.879 6.188 1 84.62 141 ASP B N 1
ATOM 5847 C CA . ASP B 1 141 ? 19.625 -8.57 5.672 1 84.62 141 ASP B CA 1
ATOM 5848 C C . ASP B 1 141 ? 20.297 -9.406 6.762 1 84.62 141 ASP B C 1
ATOM 5850 O O . ASP B 1 141 ? 20.75 -10.523 6.504 1 84.62 141 ASP B O 1
ATOM 5854 N N . CYS B 1 142 ? 20.344 -8.867 7.898 1 93.06 142 CYS B N 1
ATOM 5855 C CA . CYS B 1 142 ? 20.922 -9.594 9.016 1 93.06 142 CYS B CA 1
ATOM 5856 C C . CYS B 1 142 ? 20.141 -10.867 9.305 1 93.06 142 CYS B C 1
ATOM 5858 O O . CYS B 1 142 ? 20.734 -11.93 9.523 1 93.06 142 CYS B O 1
ATOM 5860 N N . PHE B 1 143 ? 18.859 -10.781 9.328 1 90.31 143 PHE B N 1
ATOM 5861 C CA . PHE B 1 143 ? 18.031 -11.953 9.555 1 90.31 143 PHE B CA 1
ATOM 5862 C C . PHE B 1 143 ? 18.219 -12.984 8.445 1 90.31 143 PHE B C 1
ATOM 5864 O O . PHE B 1 143 ? 18.312 -14.18 8.711 1 90.31 143 PHE B O 1
ATOM 5871 N N . ASP B 1 144 ? 18.297 -12.406 7.277 1 78.69 144 ASP B N 1
ATOM 5872 C CA . ASP B 1 144 ? 18.5 -13.273 6.121 1 78.69 144 ASP B CA 1
ATOM 5873 C C . ASP B 1 144 ? 19.828 -14.039 6.227 1 78.69 144 ASP B C 1
ATOM 5875 O O . ASP B 1 144 ? 19.859 -15.258 6.09 1 78.69 144 ASP B O 1
ATOM 5879 N N . LYS B 1 145 ? 20.859 -13.367 6.578 1 81.44 145 LYS B N 1
ATOM 5880 C CA . LYS B 1 145 ? 22.188 -13.969 6.719 1 81.44 145 LYS B CA 1
ATOM 5881 C C . LYS B 1 145 ? 22.234 -14.93 7.898 1 81.44 145 LYS B C 1
ATOM 5883 O O . LYS B 1 145 ? 22.844 -16 7.812 1 81.44 145 LYS B O 1
ATOM 5888 N N . ALA B 1 146 ? 21.594 -14.539 8.906 1 88.19 146 ALA B N 1
ATOM 5889 C CA . ALA B 1 146 ? 21.562 -15.383 10.094 1 88.19 146 ALA B CA 1
ATOM 5890 C C . ALA B 1 146 ? 20.844 -16.688 9.82 1 88.19 146 ALA B C 1
ATOM 5892 O O . ALA B 1 146 ? 21.219 -17.75 10.344 1 88.19 146 ALA B O 1
ATOM 5893 N N . SER B 1 147 ? 19.828 -16.547 9.062 1 76.88 147 SER B N 1
ATOM 5894 C CA . SER B 1 147 ? 19.062 -17.75 8.742 1 76.88 147 SER B CA 1
ATOM 5895 C C . SER B 1 147 ? 19.875 -18.719 7.898 1 76.88 147 SER B C 1
ATOM 5897 O O . SER B 1 147 ? 19.547 -19.906 7.824 1 76.88 147 SER B O 1
ATOM 5899 N N . ARG B 1 148 ? 21.062 -18.188 7.363 1 65.25 148 ARG B N 1
ATOM 5900 C CA . ARG B 1 148 ? 21.859 -18.969 6.43 1 65.25 148 ARG B CA 1
ATOM 5901 C C . ARG B 1 148 ? 23.125 -19.5 7.09 1 65.25 148 ARG B C 1
ATOM 5903 O O . ARG B 1 148 ? 23.875 -20.266 6.48 1 65.25 148 ARG B O 1
ATOM 5910 N N . THR B 1 149 ? 23.344 -19.016 8.258 1 76.12 149 THR B N 1
ATOM 5911 C CA . THR B 1 149 ? 24.594 -19.422 8.891 1 76.12 149 THR B CA 1
ATOM 5912 C C . THR B 1 149 ? 24.344 -20.344 10.078 1 76.12 149 THR B C 1
ATOM 5914 O O . THR B 1 149 ? 23.359 -20.172 10.797 1 76.12 149 THR B O 1
ATOM 5917 N N . THR B 1 150 ? 25.219 -21.375 10.117 1 73.62 150 THR B N 1
ATOM 5918 C CA . THR B 1 150 ? 25.094 -22.312 11.234 1 73.62 150 THR B CA 1
ATOM 5919 C C . THR B 1 150 ? 26.125 -22 12.312 1 73.62 150 THR B C 1
ATOM 5921 O O . THR B 1 150 ? 26.078 -22.547 13.414 1 73.62 150 THR B O 1
ATOM 5924 N N . ASP B 1 151 ? 27 -21.078 12.031 1 84 151 ASP B N 1
ATOM 5925 C CA . ASP B 1 151 ? 27.984 -20.672 13.031 1 84 151 ASP B CA 1
ATOM 5926 C C . ASP B 1 151 ? 27.344 -19.844 14.133 1 84 151 ASP B C 1
ATOM 5928 O O . ASP B 1 151 ? 26.797 -18.781 13.875 1 84 151 ASP B O 1
ATOM 5932 N N . PRO B 1 152 ? 27.438 -20.328 15.352 1 89.25 152 PRO B N 1
ATOM 5933 C CA . PRO B 1 152 ? 26.719 -19.656 16.438 1 89.25 152 PRO B CA 1
ATOM 5934 C C . PRO B 1 152 ? 27.25 -18.25 16.703 1 89.25 152 PRO B C 1
ATOM 5936 O O . PRO B 1 152 ? 26.453 -17.344 17.016 1 89.25 152 PRO B O 1
ATOM 5939 N N . GLU B 1 153 ? 28.531 -18.078 16.594 1 92.19 153 GLU B N 1
ATOM 5940 C CA . GLU B 1 153 ? 29.109 -16.766 16.859 1 92.19 153 GLU B CA 1
ATOM 5941 C C . GLU B 1 153 ? 28.672 -15.75 15.797 1 92.19 153 GLU B C 1
ATOM 5943 O O . GLU B 1 153 ? 28.281 -14.625 16.125 1 92.19 153 GLU B O 1
ATOM 5948 N N . THR B 1 154 ? 28.719 -16.188 14.602 1 92.5 154 THR B N 1
ATOM 5949 C CA . THR B 1 154 ? 28.281 -15.336 13.508 1 92.5 154 THR B CA 1
ATOM 5950 C C . THR B 1 154 ? 26.781 -15.047 13.609 1 92.5 154 THR B C 1
ATOM 5952 O O . THR B 1 154 ? 26.344 -13.914 13.398 1 92.5 154 THR B O 1
ATOM 5955 N N . ARG B 1 155 ? 26.094 -16.078 13.953 1 91 155 ARG B N 1
ATOM 5956 C CA . ARG B 1 155 ? 24.641 -15.945 14.094 1 91 155 ARG B CA 1
ATOM 5957 C C . ARG B 1 155 ? 24.297 -14.961 15.203 1 91 155 ARG B C 1
ATOM 5959 O O . ARG B 1 155 ? 23.438 -14.102 15.023 1 91 155 ARG B O 1
ATOM 5966 N N . LYS B 1 156 ? 25 -15.047 16.281 1 95.62 156 LYS B N 1
ATOM 5967 C CA . LYS B 1 156 ? 24.781 -14.141 17.391 1 95.62 156 LYS B CA 1
ATOM 5968 C C . LYS B 1 156 ? 25.109 -12.695 17.016 1 95.62 156 LYS B C 1
ATOM 5970 O O . LYS B 1 156 ? 24.359 -11.773 17.344 1 95.62 156 LYS B O 1
ATOM 5975 N N . THR B 1 157 ? 26.172 -12.516 16.297 1 97.12 157 THR B N 1
ATOM 5976 C CA . THR B 1 157 ? 26.609 -11.195 15.875 1 97.12 157 THR B CA 1
ATOM 5977 C C . THR B 1 157 ? 25.578 -10.555 14.945 1 97.12 157 THR B C 1
ATOM 5979 O O . THR B 1 157 ? 25.297 -9.359 15.047 1 97.12 157 THR B O 1
ATOM 5982 N N . LEU B 1 158 ? 25.016 -11.367 14.125 1 96.31 158 LEU B N 1
ATOM 5983 C CA . LEU B 1 158 ? 24.047 -10.891 13.141 1 96.31 158 LEU B CA 1
ATOM 5984 C C . LEU B 1 158 ? 22.703 -10.586 13.812 1 96.31 158 LEU B C 1
ATOM 5986 O O . LEU B 1 158 ? 21.984 -9.688 13.375 1 96.31 158 LEU B O 1
ATOM 5990 N N . LEU B 1 159 ? 22.422 -11.328 14.922 1 97.5 159 LEU B N 1
ATOM 5991 C CA . LEU B 1 159 ? 21.094 -11.25 15.523 1 97.5 159 LEU B CA 1
ATOM 5992 C C . LEU B 1 159 ? 21.125 -10.398 16.781 1 97.5 159 LEU B C 1
ATOM 5994 O O . LEU B 1 159 ? 20.203 -10.469 17.609 1 97.5 159 LEU B O 1
ATOM 5998 N N . THR B 1 160 ? 22.188 -9.617 16.953 1 98.25 160 THR B N 1
ATOM 5999 C CA . THR B 1 160 ? 22.266 -8.617 18.016 1 98.25 160 THR B CA 1
ATOM 6000 C C . THR B 1 160 ? 22.078 -7.215 17.438 1 98.25 160 THR B C 1
ATOM 6002 O O . THR B 1 160 ? 22.859 -6.77 16.609 1 98.25 160 THR B O 1
ATOM 6005 N N . PHE B 1 161 ? 21.031 -6.602 17.891 1 98.5 161 PHE B N 1
ATOM 6006 C CA . PHE B 1 161 ? 20.734 -5.254 17.422 1 98.5 161 PHE B CA 1
ATOM 6007 C C . PHE B 1 161 ? 20.875 -4.242 18.547 1 98.5 161 PHE B C 1
ATOM 6009 O O . PHE B 1 161 ? 20.203 -4.352 19.578 1 98.5 161 PHE B O 1
ATOM 6016 N N . VAL B 1 162 ? 21.703 -3.244 18.312 1 98.56 162 VAL B N 1
ATOM 6017 C CA . VAL B 1 162 ? 22.062 -2.287 19.359 1 98.56 162 VAL B CA 1
ATOM 6018 C C . VAL B 1 162 ? 21.609 -0.887 18.938 1 98.56 162 VAL B C 1
ATOM 6020 O O . VAL B 1 162 ? 21.828 -0.464 17.812 1 98.56 162 VAL B O 1
ATOM 6023 N N . VAL B 1 163 ? 20.922 -0.22 19.828 1 98.31 163 VAL B N 1
ATOM 6024 C CA . VAL B 1 163 ? 20.609 1.2 19.672 1 98.31 163 VAL B CA 1
ATOM 6025 C C . VAL B 1 163 ? 21.406 2.002 20.719 1 98.31 163 VAL B C 1
ATOM 6027 O O . VAL B 1 163 ? 21.359 1.695 21.906 1 98.31 163 VAL B O 1
ATOM 6030 N N . GLY B 1 164 ? 22.172 2.932 20.188 1 97.75 164 GLY B N 1
ATOM 6031 C CA . GLY B 1 164 ? 22.906 3.822 21.078 1 97.75 164 GLY B CA 1
ATOM 6032 C C . GLY B 1 164 ? 22.172 5.125 21.344 1 97.75 164 GLY B C 1
ATOM 6033 O O . GLY B 1 164 ? 21.828 5.855 20.422 1 97.75 164 GLY B O 1
ATOM 6034 N N . GLY B 1 165 ? 22.016 5.449 22.672 1 96 165 GLY B N 1
ATOM 6035 C CA . GLY B 1 165 ? 21.281 6.633 23.094 1 96 165 GLY B CA 1
ATOM 6036 C C . GLY B 1 165 ? 19.922 6.316 23.688 1 96 165 GLY B C 1
ATOM 6037 O O . GLY B 1 165 ? 19.047 5.797 22.984 1 96 165 GLY B O 1
ATOM 6038 N N . GLY B 1 166 ? 19.75 6.691 24.875 1 94.31 166 GLY B N 1
ATOM 6039 C CA . GLY B 1 166 ? 18.5 6.398 25.562 1 94.31 166 GLY B CA 1
ATOM 6040 C C . GLY B 1 166 ? 17.531 7.57 25.578 1 94.31 166 GLY B C 1
ATOM 6041 O O . GLY B 1 166 ? 16.688 7.676 26.484 1 94.31 166 GLY B O 1
ATOM 6042 N N . GLY B 1 167 ? 17.656 8.461 24.641 1 92.44 167 GLY B N 1
ATOM 6043 C CA . GLY B 1 167 ? 16.688 9.547 24.5 1 92.44 167 GLY B CA 1
ATOM 6044 C C . GLY B 1 167 ? 15.414 9.125 23.797 1 92.44 167 GLY B C 1
ATOM 6045 O O . GLY B 1 167 ? 15.125 7.938 23.688 1 92.44 167 GLY B O 1
ATOM 6046 N N . PHE B 1 168 ? 14.68 10.117 23.312 1 89.88 168 PHE B N 1
ATOM 6047 C CA . PHE B 1 168 ? 13.391 9.852 22.688 1 89.88 168 PHE B CA 1
ATOM 6048 C C . PHE B 1 168 ? 13.547 8.961 21.453 1 89.88 168 PHE B C 1
ATOM 6050 O O . PHE B 1 168 ? 12.945 7.891 21.375 1 89.88 168 PHE B O 1
ATOM 6057 N N . THR B 1 169 ? 14.406 9.328 20.578 1 92.81 169 THR B N 1
ATOM 6058 C CA . THR B 1 169 ? 14.586 8.617 19.312 1 92.81 169 THR B CA 1
ATOM 6059 C C . THR B 1 169 ? 15.07 7.188 19.562 1 92.81 169 THR B C 1
ATOM 6061 O O . THR B 1 169 ? 14.617 6.25 18.906 1 92.81 169 THR B O 1
ATOM 6064 N N . GLY B 1 170 ? 15.961 7.059 20.484 1 95.75 170 GLY B N 1
ATOM 6065 C CA . GLY B 1 170 ? 16.5 5.738 20.781 1 95.75 170 GLY B CA 1
ATOM 6066 C C . GLY B 1 170 ? 15.453 4.789 21.359 1 95.75 170 GLY B C 1
ATOM 6067 O O . GLY B 1 170 ? 15.328 3.652 20.891 1 95.75 170 GLY B O 1
ATOM 6068 N N . VAL B 1 171 ? 14.742 5.266 22.312 1 94.5 171 VAL B N 1
ATOM 6069 C CA . VAL B 1 171 ? 13.711 4.465 22.953 1 94.5 171 VAL B CA 1
ATOM 6070 C C . VAL B 1 171 ? 12.625 4.105 21.953 1 94.5 171 VAL B C 1
ATOM 6072 O O . VAL B 1 171 ? 12.164 2.963 21.891 1 94.5 171 VAL B O 1
ATOM 6075 N N . GLU B 1 172 ? 12.266 5.059 21.172 1 93.88 172 GLU B N 1
ATOM 6076 C CA . GLU B 1 172 ? 11.273 4.812 20.125 1 93.88 172 GLU B CA 1
ATOM 6077 C C . GLU B 1 172 ? 11.773 3.773 19.125 1 93.88 172 GLU B C 1
ATOM 6079 O O . GLU B 1 172 ? 11.031 2.863 18.75 1 93.88 172 GLU B O 1
ATOM 6084 N N . THR B 1 173 ? 12.969 3.898 18.734 1 96.19 173 THR B N 1
ATOM 6085 C CA . THR B 1 173 ? 13.555 3.033 17.719 1 96.19 173 THR B CA 1
ATOM 6086 C C . THR B 1 173 ? 13.633 1.591 18.203 1 96.19 173 THR B C 1
ATOM 6088 O O . THR B 1 173 ? 13.172 0.671 17.531 1 96.19 173 THR B O 1
ATOM 6091 N N . ILE B 1 174 ? 14.148 1.396 19.422 1 96.69 174 ILE B N 1
ATOM 6092 C CA . ILE B 1 174 ? 14.297 0.038 19.922 1 96.69 174 ILE B CA 1
ATOM 6093 C C . ILE B 1 174 ? 12.922 -0.586 20.141 1 96.69 174 ILE B C 1
ATOM 6095 O O . ILE B 1 174 ? 12.742 -1.794 19.969 1 96.69 174 ILE B O 1
ATOM 6099 N N . GLY B 1 175 ? 12.016 0.259 20.562 1 94.06 175 GLY B N 1
ATOM 6100 C CA . GLY B 1 175 ? 10.648 -0.225 20.703 1 94.06 175 GLY B CA 1
ATOM 6101 C C . GLY B 1 175 ? 10.07 -0.746 19.406 1 94.06 175 GLY B C 1
ATOM 6102 O O . GLY B 1 175 ? 9.461 -1.82 19.375 1 94.06 175 GLY B O 1
ATOM 6103 N N . GLU B 1 176 ? 10.234 -0.021 18.312 1 94.38 176 GLU B N 1
ATOM 6104 C CA . GLU B 1 176 ? 9.75 -0.429 17 1 94.38 176 GLU B CA 1
ATOM 6105 C C . GLU B 1 176 ? 10.422 -1.721 16.547 1 94.38 176 GLU B C 1
ATOM 6107 O O . GLU B 1 176 ? 9.766 -2.615 16.016 1 94.38 176 GLU B O 1
ATOM 6112 N N . ILE B 1 177 ? 11.672 -1.781 16.75 1 95.94 177 ILE B N 1
ATOM 6113 C CA . ILE B 1 177 ? 12.422 -2.951 16.312 1 95.94 177 ILE B CA 1
ATOM 6114 C C . ILE B 1 177 ? 11.977 -4.176 17.109 1 95.94 177 ILE B C 1
ATOM 6116 O O . ILE B 1 177 ? 11.797 -5.258 16.547 1 95.94 177 ILE B O 1
ATOM 6120 N N . ALA B 1 178 ? 11.781 -3.994 18.391 1 95.06 178 ALA B N 1
ATOM 6121 C CA . ALA B 1 178 ? 11.352 -5.094 19.25 1 95.06 178 ALA B CA 1
ATOM 6122 C C . ALA B 1 178 ? 10.039 -5.691 18.766 1 95.06 178 ALA B C 1
ATOM 6124 O O . ALA B 1 178 ? 9.867 -6.91 18.766 1 95.06 178 ALA B O 1
ATOM 6125 N N . HIS B 1 179 ? 9.18 -4.867 18.359 1 91.75 179 HIS B N 1
ATOM 6126 C CA . HIS B 1 179 ? 7.898 -5.34 17.844 1 91.75 179 HIS B CA 1
ATOM 6127 C C . HIS B 1 179 ? 8.078 -6.039 16.5 1 91.75 179 HIS B C 1
ATOM 6129 O O . HIS B 1 179 ? 7.426 -7.051 16.234 1 91.75 179 HIS B O 1
ATOM 6135 N N . TRP B 1 180 ? 8.922 -5.551 15.688 1 93.06 180 TRP B N 1
ATOM 6136 C CA . TRP B 1 180 ? 9.148 -6.074 14.344 1 93.06 180 TRP B CA 1
ATOM 6137 C C . TRP B 1 180 ? 9.836 -7.434 14.398 1 93.06 180 TRP B C 1
ATOM 6139 O O . TRP B 1 180 ? 9.547 -8.32 13.586 1 93.06 180 TRP B O 1
ATOM 6149 N N . VAL B 1 181 ? 10.648 -7.617 15.391 1 93.5 181 VAL B N 1
ATOM 6150 C CA . VAL B 1 181 ? 11.477 -8.812 15.516 1 93.5 181 VAL B CA 1
ATOM 6151 C C . VAL B 1 181 ? 10.578 -10.047 15.625 1 93.5 181 VAL B C 1
ATOM 6153 O O . VAL B 1 181 ? 10.922 -11.117 15.117 1 93.5 181 VAL B O 1
ATOM 6156 N N . LYS B 1 182 ? 9.469 -9.883 16.25 1 88.62 182 LYS B N 1
ATOM 6157 C CA . LYS B 1 182 ? 8.555 -11.016 16.406 1 88.62 182 LYS B CA 1
ATOM 6158 C C . LYS B 1 182 ? 8.148 -11.57 15.039 1 88.62 182 LYS B C 1
ATOM 6160 O O . LYS B 1 182 ? 8.195 -12.781 14.82 1 88.62 182 LYS B O 1
ATOM 6165 N N . SER B 1 183 ? 7.816 -10.703 14.219 1 87.31 183 SER B N 1
ATOM 6166 C CA . SER B 1 183 ? 7.422 -11.117 12.875 1 87.31 183 SER B CA 1
ATOM 6167 C C . SER B 1 183 ? 8.617 -11.625 12.086 1 87.31 183 SER B C 1
ATOM 6169 O O . SER B 1 183 ? 8.492 -12.586 11.32 1 87.31 183 SER B O 1
ATOM 6171 N N . LEU B 1 184 ? 9.727 -11.023 12.219 1 88.31 184 LEU B N 1
ATOM 6172 C CA . LEU B 1 184 ? 10.938 -11.445 11.523 1 88.31 184 LEU B CA 1
ATOM 6173 C C . LEU B 1 184 ? 11.336 -12.859 11.93 1 88.31 184 LEU B C 1
ATOM 6175 O O . LEU B 1 184 ? 11.742 -13.656 11.086 1 88.31 184 LEU B O 1
ATOM 6179 N N . CYS B 1 185 ? 11.188 -13.141 13.172 1 89.38 185 CYS B N 1
ATOM 6180 C CA . CYS B 1 185 ? 11.516 -14.477 13.672 1 89.38 185 CYS B CA 1
ATOM 6181 C C . CYS B 1 185 ? 10.656 -15.531 12.992 1 89.38 185 CYS B C 1
ATOM 6183 O O . CYS B 1 185 ? 11.164 -16.594 12.609 1 89.38 185 CYS B O 1
ATOM 6185 N N . ARG B 1 186 ? 9.422 -15.227 12.82 1 79.62 186 ARG B N 1
ATOM 6186 C CA . ARG B 1 186 ? 8.516 -16.141 12.133 1 79.62 186 ARG B CA 1
ATOM 6187 C C . ARG B 1 186 ? 8.875 -16.281 10.656 1 79.62 186 ARG B C 1
ATOM 6189 O O . ARG B 1 186 ? 8.891 -17.375 10.117 1 79.62 186 ARG B O 1
ATOM 6196 N N . GLU B 1 187 ? 9.219 -15.148 10.102 1 74.94 187 GLU B N 1
ATOM 6197 C CA . GLU B 1 187 ? 9.477 -15.094 8.664 1 74.94 187 GLU B CA 1
ATOM 6198 C C . GLU B 1 187 ? 10.766 -15.836 8.312 1 74.94 187 GLU B C 1
ATOM 6200 O O . GLU B 1 187 ? 10.836 -16.516 7.285 1 74.94 187 GLU B O 1
ATOM 6205 N N . TYR B 1 188 ? 11.727 -15.734 9.172 1 77.56 188 TYR B N 1
ATOM 6206 C CA . TYR B 1 188 ? 13.031 -16.297 8.859 1 77.56 188 TYR B CA 1
ATOM 6207 C C . TYR B 1 188 ? 13.297 -17.562 9.656 1 77.56 188 TYR B C 1
ATOM 6209 O O . TYR B 1 188 ? 14.398 -18.109 9.633 1 77.56 188 TYR B O 1
ATOM 6217 N N . ASN B 1 189 ? 12.227 -18.031 10.383 1 77.38 189 ASN B N 1
ATOM 6218 C CA . ASN B 1 189 ? 12.297 -19.234 11.195 1 77.38 189 ASN B CA 1
ATOM 6219 C C . ASN B 1 189 ? 13.461 -19.203 12.172 1 77.38 189 ASN B C 1
ATOM 6221 O O . ASN B 1 189 ? 14.289 -20.109 12.203 1 77.38 189 ASN B O 1
ATOM 6225 N N . ILE B 1 190 ? 13.578 -18.141 12.852 1 86.88 190 ILE B N 1
ATOM 6226 C CA . ILE B 1 190 ? 14.555 -17.922 13.914 1 86.88 190 ILE B CA 1
ATOM 6227 C C . ILE B 1 190 ? 13.844 -17.812 15.258 1 86.88 190 ILE B C 1
ATOM 6229 O O . ILE B 1 190 ? 12.797 -17.156 15.359 1 86.88 190 ILE B O 1
ATOM 6233 N N . LYS B 1 191 ? 14.352 -18.516 16.203 1 90.31 191 LYS B N 1
ATOM 6234 C CA . LYS B 1 191 ? 13.75 -18.438 17.531 1 90.31 191 LYS B CA 1
ATOM 6235 C C . LYS B 1 191 ? 13.945 -17.047 18.141 1 90.31 191 LYS B C 1
ATOM 6237 O O . LYS B 1 191 ? 15.016 -16.438 18 1 90.31 191 LYS B O 1
ATOM 6242 N N . ARG B 1 192 ? 12.961 -16.547 18.781 1 93.38 192 ARG B N 1
ATOM 6243 C CA . ARG B 1 192 ? 13 -15.211 19.375 1 93.38 192 ARG B CA 1
ATOM 6244 C C . ARG B 1 192 ? 14.141 -15.094 20.391 1 93.38 192 ARG B C 1
ATOM 6246 O O . ARG B 1 192 ? 14.758 -14.039 20.516 1 93.38 192 ARG B O 1
ATOM 6253 N N . GLU B 1 193 ? 14.484 -16.172 21.031 1 94.12 193 GLU B N 1
ATOM 6254 C CA . GLU B 1 193 ? 15.5 -16.188 22.094 1 94.12 193 GLU B CA 1
ATOM 6255 C C . GLU B 1 193 ? 16.891 -15.961 21.5 1 94.12 193 GLU B C 1
ATOM 6257 O O . GLU B 1 193 ? 17.828 -15.594 22.234 1 94.12 193 GLU B O 1
ATOM 6262 N N . GLU B 1 194 ? 16.953 -16.109 20.25 1 95.19 194 GLU B N 1
ATOM 6263 C CA . GLU B 1 194 ? 18.25 -15.938 19.609 1 95.19 194 GLU B CA 1
ATOM 6264 C C . GLU B 1 194 ? 18.531 -14.469 19.297 1 95.19 194 GLU B C 1
ATOM 6266 O O . GLU B 1 194 ? 19.672 -14.102 19.016 1 95.19 194 GLU B O 1
ATOM 6271 N N . VAL B 1 195 ? 17.547 -13.703 19.328 1 97.38 195 VAL B N 1
ATOM 6272 C CA . VAL B 1 195 ? 17.688 -12.297 18.953 1 97.38 195 VAL B CA 1
ATOM 6273 C C . VAL B 1 195 ? 17.938 -11.453 20.203 1 97.38 195 VAL B C 1
ATOM 6275 O O . VAL B 1 195 ? 17.141 -11.492 21.156 1 97.38 195 VAL B O 1
ATOM 6278 N N . ASP B 1 196 ? 19.016 -10.766 20.219 1 98 196 ASP B N 1
ATOM 6279 C CA . ASP B 1 196 ? 19.344 -9.883 21.328 1 98 196 ASP B CA 1
ATOM 6280 C C . ASP B 1 196 ? 19.109 -8.422 20.969 1 98 196 ASP B C 1
ATOM 6282 O O . ASP B 1 196 ? 19.625 -7.93 19.969 1 98 196 ASP B O 1
ATOM 6286 N N . LEU B 1 197 ? 18.297 -7.75 21.766 1 98.19 197 LEU B N 1
ATOM 6287 C CA . LEU B 1 197 ? 18.016 -6.324 21.625 1 98.19 197 LEU B CA 1
ATOM 6288 C C . LEU B 1 197 ? 18.641 -5.531 22.766 1 98.19 197 LEU B C 1
ATOM 6290 O O . LEU B 1 197 ? 18.391 -5.828 23.938 1 98.19 197 LEU B O 1
ATOM 6294 N N . LYS B 1 198 ? 19.406 -4.496 22.406 1 98.44 198 LYS B N 1
ATOM 6295 C CA . LYS B 1 198 ? 20.109 -3.742 23.438 1 98.44 198 LYS B CA 1
ATOM 6296 C C . LYS B 1 198 ? 19.938 -2.24 23.234 1 98.44 198 LYS B C 1
ATOM 6298 O O . LYS B 1 198 ? 20 -1.753 22.094 1 98.44 198 LYS B O 1
ATOM 6303 N N . LEU B 1 199 ? 19.656 -1.563 24.281 1 98.19 199 LEU B N 1
ATOM 6304 C CA . LEU B 1 199 ? 19.656 -0.106 24.344 1 98.19 199 LEU B CA 1
ATOM 6305 C C . LEU B 1 199 ? 20.766 0.389 25.281 1 98.19 199 LEU B C 1
ATOM 6307 O O . LEU B 1 199 ? 20.734 0.098 26.484 1 98.19 199 LEU B O 1
ATOM 6311 N N . ILE B 1 200 ? 21.688 1.12 24.719 1 98.06 200 ILE B N 1
ATOM 6312 C CA . ILE B 1 200 ? 22.844 1.565 25.5 1 98.06 200 ILE B CA 1
ATOM 6313 C C . ILE B 1 200 ? 22.719 3.059 25.781 1 98.06 200 ILE B C 1
ATOM 6315 O O . ILE B 1 200 ? 22.5 3.861 24.875 1 98.06 200 ILE B O 1
ATOM 6319 N N . GLU B 1 201 ? 22.812 3.414 27.031 1 96.88 201 GLU B N 1
ATOM 6320 C CA . GLU B 1 201 ? 22.75 4.805 27.469 1 96.88 201 GLU B CA 1
ATOM 6321 C C . GLU B 1 201 ? 23.906 5.133 28.422 1 96.88 201 GLU B C 1
ATOM 6323 O O . GLU B 1 201 ? 24.172 4.375 29.359 1 96.88 201 GLU B O 1
ATOM 6328 N N . ALA B 1 202 ? 24.594 6.227 28.109 1 95.19 202 ALA B N 1
ATOM 6329 C CA . ALA B 1 202 ? 25.719 6.641 28.938 1 95.19 202 ALA B CA 1
ATOM 6330 C C . ALA B 1 202 ? 25.25 7.137 30.297 1 95.19 202 ALA B C 1
ATOM 6332 O O . ALA B 1 202 ? 25.969 7.016 31.297 1 95.19 202 ALA B O 1
ATOM 6333 N N . LEU B 1 203 ? 24.125 7.652 30.422 1 94.38 203 LEU B N 1
ATOM 6334 C CA . LEU B 1 203 ? 23.578 8.242 31.641 1 94.38 203 LEU B CA 1
ATOM 6335 C C . LEU B 1 203 ? 22.891 7.176 32.5 1 94.38 203 LEU B C 1
ATOM 6337 O O . LEU B 1 203 ? 22.656 6.062 32.031 1 94.38 203 LEU B O 1
ATOM 6341 N N . PRO B 1 204 ? 22.531 7.52 33.719 1 94.81 204 PRO B N 1
ATOM 6342 C CA . PRO B 1 204 ? 21.938 6.535 34.625 1 94.81 204 PRO B CA 1
ATOM 6343 C C . PRO B 1 204 ? 20.469 6.27 34.312 1 94.81 204 PRO B C 1
ATOM 6345 O O . PRO B 1 204 ? 19.891 5.309 34.844 1 94.81 204 PRO B O 1
ATOM 6348 N N . LYS B 1 205 ? 19.891 7.102 33.531 1 94.38 205 LYS B N 1
ATOM 6349 C CA . LYS B 1 205 ? 18.469 6.918 33.219 1 94.38 205 LYS B CA 1
ATOM 6350 C C . LYS B 1 205 ? 18.234 7.188 31.719 1 94.38 205 LYS B C 1
ATOM 6352 O O . LYS B 1 205 ? 18.953 7.953 31.094 1 94.38 205 LYS B O 1
ATOM 6357 N N . ILE B 1 206 ? 17.234 6.48 31.188 1 93.31 206 ILE B N 1
ATOM 6358 C CA . ILE B 1 206 ? 16.766 6.824 29.859 1 93.31 206 ILE B CA 1
ATOM 6359 C C . ILE B 1 206 ? 15.727 7.945 29.953 1 93.31 206 ILE B C 1
ATOM 6361 O O . ILE B 1 206 ? 15.156 8.188 31.016 1 93.31 206 ILE B O 1
ATOM 6365 N N . LEU B 1 207 ? 15.5 8.625 28.891 1 90.44 207 LEU B N 1
ATOM 6366 C CA . LEU B 1 207 ? 14.484 9.672 28.812 1 90.44 207 LEU B CA 1
ATOM 6367 C C . LEU B 1 207 ? 14.609 10.633 29.984 1 90.44 207 LEU B C 1
ATOM 6369 O O . LEU B 1 207 ? 13.625 10.906 30.688 1 90.44 207 LEU B O 1
ATOM 6373 N N . SER B 1 208 ? 15.758 11.102 30.156 1 86.38 208 SER B N 1
ATOM 6374 C CA . SER B 1 208 ? 16.109 11.867 31.359 1 86.38 208 SER B CA 1
ATOM 6375 C C . SER B 1 208 ? 15.273 13.133 31.469 1 86.38 208 SER B C 1
ATOM 6377 O O . SER B 1 208 ? 15.172 13.719 32.562 1 86.38 208 SER B O 1
ATOM 6379 N N . ASN B 1 209 ? 14.609 13.523 30.438 1 79.56 209 ASN B N 1
ATOM 6380 C CA . ASN B 1 209 ? 13.805 14.742 30.453 1 79.56 209 ASN B CA 1
ATOM 6381 C C . ASN B 1 209 ? 12.398 14.469 30.969 1 79.56 209 ASN B C 1
ATOM 6383 O O . ASN B 1 209 ? 11.609 15.398 31.172 1 79.56 209 ASN B O 1
ATOM 6387 N N . LEU B 1 210 ? 12.102 13.25 31.312 1 85.75 210 LEU B N 1
ATOM 6388 C CA . LEU B 1 210 ? 10.766 12.891 31.781 1 85.75 210 LEU B CA 1
ATOM 6389 C C . LEU B 1 210 ? 10.75 12.68 33.281 1 85.75 210 LEU B C 1
ATOM 6391 O O . LEU B 1 210 ? 11.812 12.594 33.906 1 85.75 210 LEU B O 1
ATOM 6395 N N . LYS B 1 211 ? 9.516 12.656 33.781 1 86.81 211 LYS B N 1
ATOM 6396 C CA . LYS B 1 211 ? 9.352 12.352 35.188 1 86.81 211 LYS B CA 1
ATOM 6397 C C . LYS B 1 211 ? 9.656 10.883 35.469 1 86.81 211 LYS B C 1
ATOM 6399 O O . LYS B 1 211 ? 9.438 10.016 34.625 1 86.81 211 LYS B O 1
ATOM 6404 N N . ASP B 1 212 ? 10 10.648 36.688 1 89.38 212 ASP B N 1
ATOM 6405 C CA . ASP B 1 212 ? 10.469 9.32 37.094 1 89.38 212 ASP B CA 1
ATOM 6406 C C .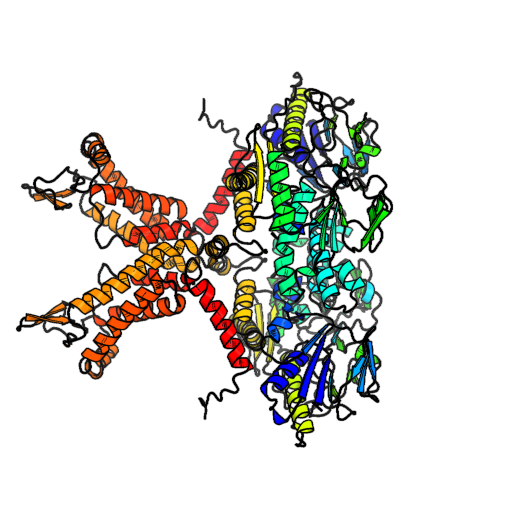 ASP B 1 212 ? 9.391 8.266 36.844 1 89.38 212 ASP B C 1
ATOM 6408 O O . ASP B 1 212 ? 9.695 7.137 36.469 1 89.38 212 ASP B O 1
ATOM 6412 N N . LYS B 1 213 ? 8.234 8.609 37.094 1 87 213 LYS B N 1
ATOM 6413 C CA . LYS B 1 213 ? 7.145 7.645 36.938 1 87 213 LYS B CA 1
ATOM 6414 C C . LYS B 1 213 ? 7.059 7.16 35.469 1 87 213 LYS B C 1
ATOM 6416 O O . LYS B 1 213 ? 6.887 5.965 35.219 1 87 213 LYS B O 1
ATOM 6421 N N . ASN B 1 214 ? 7.168 8.062 34.594 1 87.62 214 ASN B N 1
ATOM 6422 C CA . ASN B 1 214 ? 7.105 7.715 33.188 1 87.62 214 ASN B CA 1
ATOM 6423 C C . ASN B 1 214 ? 8.359 6.961 32.719 1 87.62 214 ASN B C 1
ATOM 6425 O O . ASN B 1 214 ? 8.281 6.066 31.891 1 87.62 214 ASN B O 1
ATOM 6429 N N . ILE B 1 215 ? 9.461 7.34 33.312 1 90.69 215 ILE B N 1
ATOM 6430 C CA . ILE B 1 215 ? 10.711 6.652 33.031 1 90.69 215 ILE B CA 1
ATOM 6431 C C . ILE B 1 215 ? 10.617 5.191 33.438 1 90.69 215 ILE B C 1
ATOM 6433 O O . ILE B 1 215 ? 10.977 4.289 32.688 1 90.69 215 ILE B O 1
ATOM 6437 N N . ASN B 1 216 ? 10.078 5.039 34.594 1 90.75 216 ASN B N 1
ATOM 6438 C CA . ASN B 1 216 ? 9.93 3.691 35.156 1 90.75 216 ASN B CA 1
ATOM 6439 C C . ASN B 1 216 ? 8.977 2.852 34.281 1 90.75 216 ASN B C 1
ATOM 6441 O O . ASN B 1 216 ? 9.227 1.665 34.062 1 90.75 216 ASN B O 1
ATOM 6445 N N . LYS B 1 217 ? 7.938 3.471 33.906 1 88.75 217 LYS B N 1
ATOM 6446 C CA . LYS B 1 217 ? 6.98 2.77 33.062 1 88.75 217 LYS B CA 1
ATOM 6447 C C . LYS B 1 217 ? 7.625 2.34 31.734 1 88.75 217 LYS B C 1
ATOM 6449 O O . LYS B 1 217 ? 7.418 1.216 31.266 1 88.75 217 LYS B O 1
ATOM 6454 N N . ALA B 1 218 ? 8.344 3.209 31.172 1 89.94 218 ALA B N 1
ATOM 6455 C CA . ALA B 1 218 ? 9.016 2.908 29.906 1 89.94 218 ALA B CA 1
ATOM 6456 C C . ALA B 1 218 ? 10.055 1.805 30.094 1 89.94 218 ALA B C 1
ATOM 6458 O O . ALA B 1 218 ? 10.148 0.889 29.266 1 89.94 218 ALA B O 1
ATOM 6459 N N . MET B 1 219 ? 10.711 1.875 31.188 1 92.69 219 MET B N 1
ATOM 6460 C CA . MET B 1 219 ? 11.742 0.882 31.5 1 92.69 219 MET B CA 1
ATOM 6461 C C . MET B 1 219 ? 11.125 -0.505 31.656 1 92.69 219 MET B C 1
ATOM 6463 O O . MET B 1 219 ? 11.641 -1.48 31.094 1 92.69 219 MET B O 1
ATOM 6467 N N . LYS B 1 220 ? 10.117 -0.533 32.375 1 92.38 220 LYS B N 1
ATOM 6468 C CA . LYS B 1 220 ? 9.438 -1.806 32.594 1 92.38 220 LYS B CA 1
ATOM 6469 C C . LYS B 1 220 ? 8.914 -2.398 31.312 1 92.38 220 LYS B C 1
ATOM 6471 O O . LYS B 1 220 ? 9.008 -3.607 31.078 1 92.38 220 LYS B O 1
ATOM 6476 N N . TYR B 1 221 ? 8.344 -1.53 30.5 1 90.88 221 TYR B N 1
ATOM 6477 C CA . TYR B 1 221 ? 7.809 -2.008 29.219 1 90.88 221 TYR B CA 1
ATOM 6478 C C . TYR B 1 221 ? 8.922 -2.547 28.328 1 90.88 221 TYR B C 1
ATOM 6480 O O . TYR B 1 221 ? 8.781 -3.615 27.734 1 90.88 221 TYR B O 1
ATOM 6488 N N . LEU B 1 222 ? 10.008 -1.878 28.266 1 93.94 222 LEU B N 1
ATOM 6489 C CA . LEU B 1 222 ? 11.133 -2.273 27.422 1 93.94 222 LEU B CA 1
ATOM 6490 C C . LEU B 1 222 ? 11.734 -3.592 27.906 1 93.94 222 LEU B C 1
ATOM 6492 O O . LEU B 1 222 ? 11.953 -4.508 27.109 1 93.94 222 LEU B O 1
ATOM 6496 N N . THR B 1 223 ? 11.914 -3.713 29.219 1 94.94 223 THR B N 1
ATOM 6497 C CA . THR B 1 223 ? 12.656 -4.84 29.766 1 94.94 223 THR B CA 1
ATOM 6498 C C . THR B 1 223 ? 11.758 -6.059 29.922 1 94.94 223 THR B C 1
ATOM 6500 O O . THR B 1 223 ? 12.148 -7.176 29.578 1 94.94 223 THR B O 1
ATOM 6503 N N . ASN B 1 224 ? 10.555 -5.84 30.406 1 93.44 224 ASN B N 1
ATOM 6504 C CA . ASN B 1 224 ? 9.695 -6.965 30.75 1 93.44 224 ASN B CA 1
ATOM 6505 C C . ASN B 1 224 ? 8.836 -7.406 29.578 1 93.44 224 ASN B C 1
ATOM 6507 O O . ASN B 1 224 ? 8.695 -8.602 29.312 1 93.44 224 ASN B O 1
ATOM 6511 N N . THR B 1 225 ? 8.328 -6.426 28.875 1 89.69 225 THR B N 1
ATOM 6512 C CA . THR B 1 225 ? 7.398 -6.758 27.812 1 89.69 225 THR B CA 1
ATOM 6513 C C . THR B 1 225 ? 8.141 -7.027 26.5 1 89.69 225 THR B C 1
ATOM 6515 O O . THR B 1 225 ? 7.883 -8.023 25.828 1 89.69 225 THR B O 1
ATOM 6518 N N . LEU B 1 226 ? 9.117 -6.219 26.188 1 92.56 226 LEU B N 1
ATOM 6519 C CA . LEU B 1 226 ? 9.781 -6.309 24.891 1 92.56 226 LEU B CA 1
ATOM 6520 C C . LEU B 1 226 ? 11.109 -7.059 25.016 1 92.56 226 LEU B C 1
ATOM 6522 O O . LEU B 1 226 ? 11.727 -7.395 24 1 92.56 226 LEU B O 1
ATOM 6526 N N . LYS B 1 227 ? 11.531 -7.293 26.219 1 95.38 227 LYS B N 1
ATOM 6527 C CA . LYS B 1 227 ? 12.75 -8.039 26.516 1 95.38 227 LYS B CA 1
ATOM 6528 C C . LYS B 1 227 ? 13.969 -7.352 25.906 1 95.38 227 LYS B C 1
ATOM 6530 O O . LYS B 1 227 ? 14.789 -7.996 25.234 1 95.38 227 LYS B O 1
ATOM 6535 N N . VAL B 1 228 ? 14.039 -6.094 26.078 1 96.94 228 VAL B N 1
ATOM 6536 C CA . VAL B 1 228 ? 15.195 -5.301 25.672 1 96.94 228 VAL B CA 1
ATOM 6537 C C . VAL B 1 228 ? 16.188 -5.207 26.828 1 96.94 228 VAL B C 1
ATOM 6539 O O . VAL B 1 228 ? 15.805 -4.98 27.969 1 96.94 228 VAL B O 1
ATOM 6542 N N . ASP B 1 229 ? 17.406 -5.531 26.547 1 98 229 ASP B N 1
ATOM 6543 C CA . ASP B 1 229 ? 18.484 -5.332 27.516 1 98 229 ASP B CA 1
ATOM 6544 C C . ASP B 1 229 ? 18.938 -3.873 27.547 1 98 229 ASP B C 1
ATOM 6546 O O . ASP B 1 229 ? 19.656 -3.42 26.672 1 98 229 ASP B O 1
ATOM 6550 N N . VAL B 1 230 ? 18.484 -3.166 28.625 1 97.75 230 VAL B N 1
ATOM 6551 C CA . VAL B 1 230 ? 18.828 -1.753 28.75 1 97.75 230 VAL B CA 1
ATOM 6552 C C . VAL B 1 230 ? 20.078 -1.604 29.594 1 97.75 230 VAL B C 1
ATOM 6554 O O . VAL B 1 230 ? 20.094 -1.949 30.781 1 97.75 230 VAL B O 1
ATOM 6557 N N . LEU B 1 231 ? 21.125 -1.096 28.938 1 97.81 231 LEU B N 1
ATOM 6558 C CA . LEU B 1 231 ? 22.406 -0.893 29.625 1 97.81 231 LEU B CA 1
ATOM 6559 C C . LEU B 1 231 ? 22.609 0.577 29.969 1 97.81 231 LEU B C 1
ATOM 6561 O O . LEU B 1 231 ? 22.906 1.396 29.109 1 97.81 231 LEU B O 1
ATOM 6565 N N . LEU B 1 232 ? 22.484 0.864 31.234 1 96.88 232 LEU B N 1
ATOM 6566 C CA . LEU B 1 232 ? 22.672 2.225 31.734 1 96.88 232 LEU B CA 1
ATOM 6567 C C . LEU B 1 232 ? 24.109 2.445 32.188 1 96.88 232 LEU B C 1
ATOM 6569 O O . LEU B 1 232 ? 24.875 1.491 32.312 1 96.88 232 LEU B O 1
ATOM 6573 N N . ASN B 1 233 ? 24.406 3.707 32.312 1 96.56 233 ASN B N 1
ATOM 6574 C CA . ASN B 1 233 ? 25.766 4.055 32.719 1 96.56 233 ASN B CA 1
ATOM 6575 C C . ASN B 1 233 ? 26.812 3.357 31.859 1 96.56 233 ASN B C 1
ATOM 6577 O O . ASN B 1 233 ? 27.797 2.811 32.375 1 96.56 233 ASN B O 1
ATOM 6581 N N . SER B 1 234 ? 26.562 3.277 30.609 1 96.19 234 SER B N 1
ATOM 6582 C CA . SER B 1 234 ? 27.391 2.555 29.656 1 96.19 234 SER B CA 1
ATOM 6583 C C . SER B 1 234 ? 27.703 3.414 28.438 1 96.19 234 SER B C 1
ATOM 6585 O O . SER B 1 234 ? 26.938 3.43 27.469 1 96.19 234 SER B O 1
ATOM 6587 N N . ALA B 1 235 ? 28.859 4.008 28.453 1 96.06 235 ALA B N 1
ATOM 6588 C CA . ALA B 1 235 ? 29.266 4.848 27.328 1 96.06 235 ALA B CA 1
ATOM 6589 C C . ALA B 1 235 ? 30 4.035 26.266 1 96.06 235 ALA B C 1
ATOM 6591 O O . ALA B 1 235 ? 30.812 3.162 26.594 1 96.06 235 ALA B O 1
ATOM 6592 N N . ILE B 1 236 ? 29.672 4.301 25.047 1 96.81 236 ILE B N 1
ATOM 6593 C CA . ILE B 1 236 ? 30.344 3.621 23.938 1 96.81 236 ILE B CA 1
ATOM 6594 C C . ILE B 1 236 ? 31.688 4.27 23.688 1 96.81 236 ILE B C 1
ATOM 6596 O O . ILE B 1 236 ? 31.797 5.492 23.594 1 96.81 236 ILE B O 1
ATOM 6600 N N . SER B 1 237 ? 32.688 3.42 23.531 1 97.12 237 SER B N 1
ATOM 6601 C CA . SER B 1 237 ? 34.031 3.957 23.359 1 97.12 237 SER B CA 1
ATOM 6602 C C . SER B 1 237 ? 34.562 3.701 21.953 1 97.12 237 SER B C 1
ATOM 6604 O O . SER B 1 237 ? 35.406 4.453 21.453 1 97.12 237 SER B O 1
ATOM 6606 N N . LYS B 1 238 ? 34.094 2.674 21.359 1 97.56 238 LYS B N 1
ATOM 6607 C CA . LYS B 1 238 ? 34.562 2.311 20.031 1 97.56 238 LYS B CA 1
ATOM 6608 C C . LYS B 1 238 ? 33.562 1.416 19.312 1 97.56 238 LYS B C 1
ATOM 6610 O O . LYS B 1 238 ? 32.875 0.623 19.953 1 97.56 238 LYS B O 1
ATOM 6615 N N . LEU B 1 239 ? 33.406 1.638 18.016 1 97.38 239 LEU B N 1
ATOM 6616 C CA . LEU B 1 239 ? 32.594 0.776 17.172 1 97.38 239 LEU B CA 1
ATOM 6617 C C . LEU B 1 239 ? 33.438 0.088 16.109 1 97.38 239 LEU B C 1
ATOM 6619 O O . LEU B 1 239 ? 34.125 0.752 15.336 1 97.38 239 LEU B O 1
ATOM 6623 N N . ASN B 1 240 ? 33.406 -1.215 16.188 1 96.94 240 ASN B N 1
ATOM 6624 C CA . ASN B 1 240 ? 34.062 -2.02 15.148 1 96.94 240 ASN B CA 1
ATOM 6625 C C . ASN B 1 240 ? 33.031 -2.506 14.109 1 96.94 240 ASN B C 1
ATOM 6627 O O . ASN B 1 240 ? 31.844 -2.242 14.234 1 96.94 240 ASN B O 1
ATOM 6631 N N . GLU B 1 241 ? 33.594 -3.186 13.141 1 94.5 241 GLU B N 1
ATOM 6632 C CA . GLU B 1 241 ? 32.719 -3.717 12.086 1 94.5 241 GLU B CA 1
ATOM 6633 C C . GLU B 1 241 ? 31.75 -4.742 12.641 1 94.5 241 GLU B C 1
ATOM 6635 O O . GLU B 1 241 ? 30.609 -4.855 12.148 1 94.5 241 GLU B O 1
ATOM 6640 N N . ASP B 1 242 ? 32.188 -5.441 13.727 1 96.25 242 ASP B N 1
ATOM 6641 C CA . ASP B 1 242 ? 31.344 -6.543 14.188 1 96.25 242 ASP B CA 1
ATOM 6642 C C . ASP B 1 242 ? 31.156 -6.5 15.703 1 96.25 242 ASP B C 1
ATOM 6644 O O . ASP B 1 242 ? 30.812 -7.512 16.312 1 96.25 242 ASP B O 1
ATOM 6648 N N . SER B 1 243 ? 31.5 -5.328 16.297 1 97.62 243 SER B N 1
ATOM 6649 C CA . SER B 1 243 ? 31.312 -5.254 17.75 1 97.62 243 SER B CA 1
ATOM 6650 C C . SER B 1 243 ? 31.312 -3.809 18.234 1 97.62 243 SER B C 1
ATOM 6652 O O . SER B 1 243 ? 31.859 -2.926 17.562 1 97.62 243 SER B O 1
ATOM 6654 N N . VAL B 1 244 ? 30.703 -3.596 19.391 1 97.81 244 VAL B N 1
ATOM 6655 C CA . VAL B 1 244 ? 30.719 -2.316 20.094 1 97.81 244 VAL B CA 1
ATOM 6656 C C . VAL B 1 244 ? 31.469 -2.463 21.406 1 97.81 244 VAL B C 1
ATOM 6658 O O . VAL B 1 244 ? 31.281 -3.445 22.141 1 97.81 244 VAL B O 1
ATOM 6661 N N . GLU B 1 245 ? 32.312 -1.515 21.625 1 98.06 245 GLU B N 1
ATOM 6662 C CA . GLU B 1 245 ? 33.031 -1.514 22.875 1 98.06 245 GLU B CA 1
ATOM 6663 C C . GLU B 1 245 ? 32.562 -0.401 23.812 1 98.06 245 GLU B C 1
ATOM 6665 O O . GLU B 1 245 ? 32.312 0.725 23.359 1 98.06 245 GLU B O 1
ATOM 6670 N N . LEU B 1 246 ? 32.406 -0.755 25.062 1 97.5 246 LEU B N 1
ATOM 6671 C CA . LEU B 1 246 ? 31.969 0.21 26.078 1 97.5 246 LEU B CA 1
ATOM 6672 C C . LEU B 1 246 ? 33.156 0.697 26.891 1 97.5 246 LEU B C 1
ATOM 6674 O O . LEU B 1 246 ? 34.219 0.067 26.875 1 97.5 246 LEU B O 1
ATOM 6678 N N . LYS B 1 247 ? 33 1.771 27.547 1 95.38 247 LYS B N 1
ATOM 6679 C CA . LYS B 1 247 ? 34.094 2.377 28.328 1 95.38 247 LYS B CA 1
ATOM 6680 C C . LYS B 1 247 ? 34.5 1.471 29.469 1 95.38 247 LYS B C 1
ATOM 6682 O O . LYS B 1 247 ? 35.656 1.512 29.922 1 95.38 247 LYS B O 1
ATOM 6687 N N . ASP B 1 248 ? 33.594 0.667 29.953 1 93.94 248 ASP B N 1
ATOM 6688 C CA . ASP B 1 248 ? 33.906 -0.206 31.078 1 93.94 248 ASP B CA 1
ATOM 6689 C C . ASP B 1 248 ? 34.594 -1.487 30.609 1 93.94 248 ASP B C 1
ATOM 6691 O O . ASP B 1 248 ? 34.875 -2.381 31.406 1 93.94 248 ASP B O 1
ATOM 6695 N N . GLY B 1 249 ? 34.75 -1.71 29.344 1 92.38 249 GLY B N 1
ATOM 6696 C CA . GLY B 1 249 ? 35.5 -2.834 28.828 1 92.38 249 GLY B CA 1
ATOM 6697 C C . GLY B 1 249 ? 34.656 -3.904 28.203 1 92.38 249 GLY B C 1
ATOM 6698 O O . GLY B 1 249 ? 35.156 -4.785 27.5 1 92.38 249 GLY B O 1
ATOM 6699 N N . ARG B 1 250 ? 33.406 -3.852 28.344 1 94.12 250 ARG B N 1
ATOM 6700 C CA . ARG B 1 250 ? 32.531 -4.836 27.734 1 94.12 250 ARG B CA 1
ATOM 6701 C C . ARG B 1 250 ? 32.531 -4.695 26.219 1 94.12 250 ARG B C 1
ATOM 6703 O O . ARG B 1 250 ? 32.562 -3.58 25.688 1 94.12 250 ARG B O 1
ATOM 6710 N N . LYS B 1 251 ? 32.469 -5.859 25.562 1 97.19 251 LYS B N 1
ATOM 6711 C CA . LYS B 1 251 ? 32.375 -5.934 24.094 1 97.19 251 LYS B CA 1
ATOM 6712 C C . LYS B 1 251 ? 31.125 -6.672 23.656 1 97.19 251 LYS B C 1
ATOM 6714 O O . LYS B 1 251 ? 30.891 -7.805 24.078 1 97.19 251 LYS B O 1
ATOM 6719 N N . ILE B 1 252 ? 30.359 -6.059 22.922 1 97.69 252 ILE B N 1
ATOM 6720 C CA . ILE B 1 252 ? 29.094 -6.629 22.469 1 97.69 252 ILE B CA 1
ATOM 6721 C C . ILE B 1 252 ? 29.172 -6.965 20.984 1 97.69 252 ILE B C 1
ATOM 6723 O O . ILE B 1 252 ? 29.359 -6.074 20.156 1 97.69 252 ILE B O 1
ATOM 6727 N N . PRO B 1 253 ? 29.141 -8.203 20.672 1 97.81 253 PRO B N 1
ATOM 6728 C CA . PRO B 1 253 ? 29.125 -8.555 19.25 1 97.81 253 PRO B CA 1
ATOM 6729 C C . PRO B 1 253 ? 27.859 -8.086 18.531 1 97.81 253 PRO B C 1
ATOM 6731 O O . PRO B 1 253 ? 26.75 -8.344 19 1 97.81 253 PRO B O 1
ATOM 6734 N N . THR B 1 254 ? 28.016 -7.332 17.469 1 97.94 254 THR B N 1
ATOM 6735 C CA . THR B 1 254 ? 26.875 -6.848 16.688 1 97.94 254 THR B CA 1
ATOM 6736 C C . THR B 1 254 ? 27.328 -6.316 15.336 1 97.94 254 THR B C 1
ATOM 6738 O O . THR B 1 254 ? 28.453 -5.836 15.195 1 97.94 254 THR B O 1
ATOM 6741 N N . LYS B 1 255 ? 26.516 -6.492 14.336 1 97.44 255 LYS B N 1
ATOM 6742 C CA . LYS B 1 255 ? 26.703 -5.836 13.055 1 97.44 255 LYS B CA 1
ATOM 6743 C C . LYS B 1 255 ? 25.844 -4.582 12.938 1 97.44 255 LYS B C 1
ATOM 6745 O O . LYS B 1 255 ? 25.906 -3.871 11.93 1 97.44 255 LYS B O 1
ATOM 6750 N N . THR B 1 256 ? 25.094 -4.336 13.977 1 98 256 THR B N 1
ATOM 6751 C CA . THR B 1 256 ? 24.109 -3.27 13.906 1 98 256 THR B CA 1
ATOM 6752 C C . THR B 1 256 ? 24.234 -2.33 15.102 1 98 256 THR B C 1
ATOM 6754 O O . THR B 1 256 ? 24 -2.734 16.234 1 98 256 THR B O 1
ATOM 6757 N N . LEU B 1 257 ? 24.594 -1.115 14.875 1 98.38 257 LEU B N 1
ATOM 6758 C CA . LEU B 1 257 ? 24.5 -0.037 15.852 1 98.38 257 LEU B CA 1
ATOM 6759 C C . LEU B 1 257 ? 23.766 1.165 15.258 1 98.38 257 LEU B C 1
ATOM 6761 O O . LEU B 1 257 ? 24.312 1.873 14.414 1 98.38 257 LEU B O 1
ATOM 6765 N N . ILE B 1 258 ? 22.578 1.335 15.664 1 98.31 258 ILE B N 1
ATOM 6766 C CA . ILE B 1 258 ? 21.812 2.521 15.297 1 98.31 258 ILE B CA 1
ATOM 6767 C C . ILE B 1 258 ? 22.125 3.658 16.266 1 98.31 258 ILE B C 1
ATOM 6769 O O . ILE B 1 258 ? 21.875 3.541 17.469 1 98.31 258 ILE B O 1
ATOM 6773 N N . TRP B 1 259 ? 22.641 4.699 15.727 1 97.75 259 TRP B N 1
ATOM 6774 C CA . TRP B 1 259 ? 23.156 5.781 16.547 1 97.75 259 TRP B CA 1
ATOM 6775 C C . TRP B 1 259 ? 22.125 6.902 16.688 1 97.75 259 TRP B C 1
ATOM 6777 O O . TRP B 1 259 ? 21.734 7.516 15.688 1 97.75 259 TRP B O 1
ATOM 6787 N N . THR B 1 260 ? 21.703 7.156 17.969 1 94.75 260 THR B N 1
ATOM 6788 C CA . THR B 1 260 ? 20.734 8.203 18.25 1 94.75 260 THR B CA 1
ATOM 6789 C C . THR B 1 260 ? 21.172 9.047 19.438 1 94.75 260 THR B C 1
ATOM 6791 O O . THR B 1 260 ? 20.344 9.711 20.078 1 94.75 260 THR B O 1
ATOM 6794 N N . ALA B 1 261 ? 22.438 9.023 19.828 1 87.88 261 ALA B N 1
ATOM 6795 C CA . ALA B 1 261 ? 22.906 9.594 21.078 1 87.88 261 ALA B CA 1
ATOM 6796 C C . ALA B 1 261 ? 23.344 11.039 20.906 1 87.88 261 ALA B C 1
ATOM 6798 O O . ALA B 1 261 ? 24.109 11.578 21.719 1 87.88 261 ALA B O 1
ATOM 6799 N N . GLY B 1 262 ? 22.891 11.703 19.953 1 83.56 262 GLY B N 1
ATOM 6800 C CA . GLY B 1 262 ? 23.234 13.117 19.938 1 83.56 262 GLY B CA 1
ATOM 6801 C C . GLY B 1 262 ? 23.141 13.742 18.562 1 83.56 262 GLY B C 1
ATOM 6802 O O . GLY B 1 262 ? 23.328 13.062 17.562 1 83.56 262 GLY B O 1
ATOM 6803 N N . VAL B 1 263 ? 22.844 15.031 18.625 1 86.25 263 VAL B N 1
ATOM 6804 C CA . VAL B 1 263 ? 22.781 15.812 17.406 1 86.25 263 VAL B CA 1
ATOM 6805 C C . VAL B 1 263 ? 23.625 17.078 17.547 1 86.25 263 VAL B C 1
ATOM 6807 O O . VAL B 1 263 ? 23.875 17.531 18.656 1 86.25 263 VAL B O 1
ATOM 6810 N N . ARG B 1 264 ? 24.219 17.453 16.5 1 91.44 264 ARG B N 1
ATOM 6811 C CA . ARG B 1 264 ? 24.922 18.734 16.406 1 91.44 264 ARG B CA 1
ATOM 6812 C C . ARG B 1 264 ? 24.359 19.562 15.25 1 91.44 264 ARG B C 1
ATOM 6814 O O . ARG B 1 264 ? 23.672 19.047 14.367 1 91.44 264 ARG B O 1
ATOM 6821 N N . ALA B 1 265 ? 24.672 20.859 15.352 1 92.88 265 ALA B N 1
ATOM 6822 C CA . ALA B 1 265 ? 24.219 21.703 14.25 1 92.88 265 ALA B CA 1
ATOM 6823 C C . ALA B 1 265 ? 24.844 21.25 12.93 1 92.88 265 ALA B C 1
ATOM 6825 O O . ALA B 1 265 ? 25.891 20.609 12.922 1 92.88 265 ALA B O 1
ATOM 6826 N N . CYS B 1 266 ? 24.203 21.562 11.898 1 91.94 266 CYS B N 1
ATOM 6827 C CA . CYS B 1 266 ? 24.688 21.25 10.555 1 91.94 266 CYS B CA 1
ATOM 6828 C C . CYS B 1 266 ? 26.109 21.766 10.352 1 91.94 266 CYS B C 1
ATOM 6830 O O . CYS B 1 266 ? 26.484 22.812 10.898 1 91.94 266 CYS B O 1
ATOM 6832 N N . CYS B 1 267 ? 26.844 21.109 9.516 1 89.44 267 CYS B N 1
ATOM 6833 C CA . CYS B 1 267 ? 28.25 21.422 9.273 1 89.44 267 CYS B CA 1
ATOM 6834 C C . CYS B 1 267 ? 28.422 22.797 8.656 1 89.44 267 CYS B C 1
ATOM 6836 O O . CYS B 1 267 ? 29.469 23.422 8.797 1 89.44 267 CYS B O 1
ATOM 6838 N N . LEU B 1 268 ? 27.406 23.281 8.047 1 91.75 268 LEU B N 1
ATOM 6839 C CA . LEU B 1 268 ? 27.438 24.625 7.48 1 91.75 268 LEU B CA 1
ATOM 6840 C C . LEU B 1 268 ? 27.719 25.672 8.562 1 91.75 268 LEU B C 1
ATOM 6842 O O . LEU B 1 268 ? 28.281 26.734 8.281 1 91.75 268 LEU B O 1
ATOM 6846 N N . ASN B 1 269 ? 27.297 25.359 9.773 1 92.12 269 ASN B N 1
ATOM 6847 C CA . ASN B 1 269 ? 27.531 26.25 10.898 1 92.12 269 ASN B CA 1
ATOM 6848 C C . ASN B 1 269 ? 29.016 26.391 11.211 1 92.12 269 ASN B C 1
ATOM 6850 O O . ASN B 1 269 ? 29.438 27.422 11.742 1 92.12 269 ASN B O 1
ATOM 6854 N N . ASP B 1 270 ? 29.766 25.359 10.945 1 90 270 ASP B N 1
ATOM 6855 C CA . ASP B 1 270 ? 31.156 25.281 11.367 1 90 270 ASP B CA 1
ATOM 6856 C C . ASP B 1 270 ? 31.984 26.422 10.773 1 90 270 ASP B C 1
ATOM 6858 O O . ASP B 1 270 ? 32.875 26.969 11.445 1 90 270 ASP B O 1
ATOM 6862 N N . ASN B 1 271 ? 31.656 26.828 9.578 1 86.44 271 ASN B N 1
ATOM 6863 C CA . ASN B 1 271 ? 32.531 27.766 8.875 1 86.44 271 ASN B CA 1
ATOM 6864 C C . ASN B 1 271 ? 31.938 29.188 8.914 1 86.44 271 ASN B C 1
ATOM 6866 O O . ASN B 1 271 ? 32.5 30.094 8.305 1 86.44 271 ASN B O 1
ATOM 6870 N N . LEU B 1 272 ? 30.938 29.375 9.633 1 91 272 LEU B N 1
ATOM 6871 C CA . LEU B 1 272 ? 30.328 30.703 9.68 1 91 272 LEU B CA 1
ATOM 6872 C C . LEU B 1 272 ? 30.969 31.547 10.766 1 91 272 LEU B C 1
ATOM 6874 O O . LEU B 1 272 ? 31.297 31.062 11.844 1 91 272 LEU B O 1
ATOM 6878 N N . SER B 1 273 ? 31.234 32.781 10.383 1 88.38 273 SER B N 1
ATOM 6879 C CA . SER B 1 273 ? 31.812 33.719 11.336 1 88.38 273 SER B CA 1
ATOM 6880 C C . SER B 1 273 ? 30.75 34.312 12.273 1 88.38 273 SER B C 1
ATOM 6882 O O . SER B 1 273 ? 30.547 35.5 12.336 1 88.38 273 SER B O 1
ATOM 6884 N N . LEU B 1 274 ? 30.094 33.469 12.977 1 92 274 LEU B N 1
ATOM 6885 C CA . LEU B 1 274 ? 29.094 33.781 13.977 1 92 274 LEU B CA 1
ATOM 6886 C C . LEU B 1 274 ? 29.422 33.156 15.32 1 92 274 LEU B C 1
ATOM 6888 O O . LEU B 1 274 ? 30.156 32.188 15.383 1 92 274 LEU B O 1
ATOM 6892 N N . GLU B 1 275 ? 28.953 33.75 16.344 1 91.75 275 GLU B N 1
ATOM 6893 C CA . GLU B 1 275 ? 29.141 33.156 17.672 1 91.75 275 GLU B CA 1
ATOM 6894 C C . GLU B 1 275 ? 28.375 31.844 17.797 1 91.75 275 GLU B C 1
ATOM 6896 O O . GLU B 1 275 ? 27.219 31.75 17.375 1 91.75 275 GLU B O 1
ATOM 6901 N N . LYS B 1 276 ? 29.078 30.906 18.359 1 93.5 276 LYS B N 1
ATOM 6902 C CA . LYS B 1 276 ? 28.484 29.578 18.469 1 93.5 276 LYS B CA 1
ATOM 6903 C C . LYS B 1 276 ? 28.375 29.141 19.938 1 93.5 276 LYS B C 1
ATOM 6905 O O . LYS B 1 276 ? 29.156 29.578 20.781 1 93.5 276 LYS B O 1
ATOM 6910 N N . GLY B 1 277 ? 27.359 28.422 20.156 1 89.44 277 GLY B N 1
ATOM 6911 C CA . GLY B 1 277 ? 27.203 27.781 21.453 1 89.44 277 GLY B CA 1
ATOM 6912 C C . GLY B 1 277 ? 27.484 26.281 21.422 1 89.44 277 GLY B C 1
ATOM 6913 O O . GLY B 1 277 ? 28.344 25.828 20.641 1 89.44 277 GLY B O 1
ATOM 6914 N N . ARG B 1 278 ? 26.891 25.594 22.344 1 85.75 278 ARG B N 1
ATOM 6915 C CA . ARG B 1 278 ? 27.078 24.141 22.453 1 85.75 278 ARG B CA 1
ATOM 6916 C C . ARG B 1 278 ? 26.641 23.438 21.172 1 85.75 278 ARG B C 1
ATOM 6918 O O . ARG B 1 278 ? 25.641 23.812 20.562 1 85.75 278 ARG B O 1
ATOM 6925 N N . ALA B 1 279 ? 27.453 22.469 20.766 1 89.56 279 ALA B N 1
ATOM 6926 C CA . ALA B 1 279 ? 27.156 21.625 19.609 1 89.56 279 ALA B CA 1
ATOM 6927 C C . ALA B 1 279 ? 27.188 22.453 18.328 1 89.56 279 ALA B C 1
ATOM 6929 O O . ALA B 1 279 ? 26.438 22.156 17.391 1 89.56 279 ALA B O 1
ATOM 6930 N N . CYS B 1 280 ? 27.875 23.594 18.344 1 92 280 CYS B N 1
ATOM 6931 C CA . CYS B 1 280 ? 28.125 24.469 17.203 1 92 280 CYS B CA 1
ATOM 6932 C C . CYS B 1 280 ? 26.844 25.156 16.75 1 92 280 CYS B C 1
ATOM 6934 O O . CYS B 1 280 ? 26.672 25.469 15.57 1 92 280 CYS B O 1
ATOM 6936 N N . ARG B 1 281 ? 25.938 25.328 17.656 1 94.94 281 ARG B N 1
ATOM 6937 C CA . ARG B 1 281 ? 24.719 26.047 17.344 1 94.94 281 ARG B CA 1
ATOM 6938 C C . ARG B 1 281 ? 24.953 27.562 17.375 1 94.94 281 ARG B C 1
ATOM 6940 O O . ARG B 1 281 ? 25.703 28.062 18.219 1 94.94 281 ARG B O 1
ATOM 6947 N N . ILE B 1 282 ? 24.328 28.234 16.516 1 96.06 282 ILE B N 1
ATOM 6948 C CA . ILE B 1 282 ? 24.531 29.672 16.375 1 96.06 282 ILE B CA 1
ATOM 6949 C C . ILE B 1 282 ? 23.828 30.391 17.531 1 96.06 282 ILE B C 1
ATOM 6951 O O . ILE B 1 282 ? 22.641 30.172 17.766 1 96.06 282 ILE B O 1
ATOM 6955 N N . LYS B 1 283 ? 24.562 31.266 18.172 1 95.62 283 LYS B N 1
ATOM 6956 C CA . LYS B 1 283 ? 23.953 32.062 19.234 1 95.62 283 LYS B CA 1
ATOM 6957 C C . LYS B 1 283 ? 23.047 33.156 18.641 1 95.62 283 LYS B C 1
ATOM 6959 O O . LYS B 1 283 ? 23.438 33.844 17.703 1 95.62 283 LYS B O 1
ATOM 6964 N N . VAL B 1 284 ? 21.875 33.25 19.203 1 96.75 284 VAL B N 1
ATOM 6965 C CA . VAL B 1 284 ? 20.922 34.25 18.75 1 96.75 284 VAL B CA 1
ATOM 6966 C C . VAL B 1 284 ? 20.312 34.969 19.969 1 96.75 284 VAL B C 1
ATOM 6968 O O . VAL B 1 284 ? 20.406 34.469 21.094 1 96.75 284 VAL B O 1
ATOM 6971 N N . ASP B 1 285 ? 19.766 36.125 19.75 1 95.38 285 ASP B N 1
ATOM 6972 C CA . ASP B 1 285 ? 19.125 36.875 20.828 1 95.38 285 ASP B CA 1
ATOM 6973 C C . ASP B 1 285 ? 17.656 36.469 20.969 1 95.38 285 ASP B C 1
ATOM 6975 O O . ASP B 1 285 ? 17.219 35.469 20.375 1 95.38 285 ASP B O 1
ATOM 6979 N N . LYS B 1 286 ? 16.922 37.188 21.797 1 95.81 286 LYS B N 1
ATOM 6980 C CA . LYS B 1 286 ? 15.539 36.844 22.109 1 95.81 286 LYS B CA 1
ATOM 6981 C C . LYS B 1 286 ? 14.633 37.062 20.906 1 95.81 286 LYS B C 1
ATOM 6983 O O . LYS B 1 286 ? 13.469 36.688 20.922 1 95.81 286 LYS B O 1
ATOM 6988 N N . TYR B 1 287 ? 15.148 37.656 19.812 1 97.19 287 TYR B N 1
ATOM 6989 C CA . TYR B 1 287 ? 14.406 37.875 18.578 1 97.19 287 TYR B CA 1
ATOM 6990 C C . TYR B 1 287 ? 14.82 36.906 17.5 1 97.19 287 TYR B C 1
ATOM 6992 O O . TYR B 1 287 ? 14.391 37 16.344 1 97.19 287 TYR B O 1
ATOM 7000 N N . ALA B 1 288 ? 15.688 35.906 17.781 1 97.25 288 ALA B N 1
ATOM 7001 C CA . ALA B 1 288 ? 16.25 34.906 16.891 1 97.25 288 ALA B CA 1
ATOM 7002 C C . ALA B 1 288 ? 17.234 35.531 15.898 1 97.25 288 ALA B C 1
ATOM 7004 O O . ALA B 1 288 ? 17.547 34.938 14.867 1 97.25 288 ALA B O 1
ATOM 7005 N N . ALA B 1 289 ? 17.688 36.719 16.219 1 97.25 289 ALA B N 1
ATOM 7006 C CA . ALA B 1 289 ? 18.609 37.438 15.344 1 97.25 289 ALA B CA 1
ATOM 7007 C C . ALA B 1 289 ? 20.062 37.125 15.703 1 97.25 289 ALA B C 1
ATOM 7009 O O . ALA B 1 289 ? 20.391 36.938 16.875 1 97.25 289 ALA B O 1
ATOM 7010 N N . THR B 1 290 ? 20.922 37.062 14.734 1 96.69 290 THR B N 1
ATOM 7011 C CA . THR B 1 290 ? 22.359 36.875 14.938 1 96.69 290 THR B CA 1
ATOM 7012 C C . THR B 1 290 ? 23.062 38.25 15.094 1 96.69 290 THR B C 1
ATOM 7014 O O . THR B 1 290 ? 22.406 39.25 15.281 1 96.69 290 THR B O 1
ATOM 7017 N N . GLN B 1 291 ? 24.406 38.156 15.023 1 93.38 291 GLN B N 1
ATOM 7018 C CA . GLN B 1 291 ? 25.203 39.375 15.078 1 93.38 291 GLN B CA 1
ATOM 7019 C C . GLN B 1 291 ? 25 40.25 13.828 1 93.38 291 GLN B C 1
ATOM 7021 O O . GLN B 1 291 ? 25.219 41.438 13.852 1 93.38 291 GLN B O 1
ATOM 7026 N N . PHE B 1 292 ? 24.672 39.562 12.781 1 94.25 292 PHE B N 1
ATOM 7027 C CA . PHE B 1 292 ? 24.312 40.281 11.555 1 94.25 292 PHE B CA 1
ATOM 7028 C C . PHE B 1 292 ? 22.828 40.656 11.562 1 94.25 292 PHE B C 1
ATOM 7030 O O . PHE B 1 292 ? 21.969 39.781 11.656 1 94.25 292 PHE B O 1
ATOM 7037 N N . LYS B 1 293 ? 22.484 41.812 11.453 1 91.31 293 LYS B N 1
ATOM 7038 C CA . LYS B 1 293 ? 21.141 42.344 11.664 1 91.31 293 LYS B CA 1
ATOM 7039 C C . LYS B 1 293 ? 20.141 41.719 10.695 1 91.31 293 LYS B C 1
ATOM 7041 O O . LYS B 1 293 ? 18.953 41.594 11.016 1 91.31 293 LYS B O 1
ATOM 7046 N N . ASN B 1 294 ? 20.578 41.375 9.539 1 96.75 294 ASN B N 1
ATOM 7047 C CA . ASN B 1 294 ? 19.656 40.844 8.531 1 96.75 294 ASN B CA 1
ATOM 7048 C C . ASN B 1 294 ? 19.703 39.344 8.438 1 96.75 294 ASN B C 1
ATOM 7050 O O . ASN B 1 294 ? 19.203 38.75 7.48 1 96.75 294 ASN B O 1
ATOM 7054 N N . VAL B 1 295 ? 20.359 38.75 9.461 1 97.44 295 VAL B N 1
ATOM 7055 C CA . VAL B 1 295 ? 20.484 37.281 9.453 1 97.44 295 VAL B CA 1
ATOM 7056 C C . VAL B 1 295 ? 19.875 36.719 10.727 1 97.44 295 VAL B C 1
ATOM 7058 O O . VAL B 1 295 ? 20.281 37.062 11.828 1 97.44 295 VAL B O 1
ATOM 7061 N N . TYR B 1 296 ? 18.906 35.906 10.578 1 98.31 296 TYR B N 1
ATOM 7062 C CA . TYR B 1 296 ? 18.25 35.156 11.656 1 98.31 296 TYR B CA 1
ATOM 7063 C C . TYR B 1 296 ? 18.609 33.688 11.602 1 98.31 296 TYR B C 1
ATOM 7065 O O . TYR B 1 296 ? 18.859 33.125 10.531 1 98.31 296 TYR B O 1
ATOM 7073 N N . ALA B 1 297 ? 18.734 33.031 12.758 1 97.88 297 ALA B N 1
ATOM 7074 C CA . ALA B 1 297 ? 18.938 31.578 12.844 1 97.88 297 ALA B CA 1
ATOM 7075 C C . ALA B 1 297 ? 17.875 30.922 13.711 1 97.88 297 ALA B C 1
ATOM 7077 O O . ALA B 1 297 ? 17.516 31.453 14.766 1 97.88 297 ALA B O 1
ATOM 7078 N N . VAL B 1 298 ? 17.312 29.797 13.211 1 97.81 298 VAL B N 1
ATOM 7079 C CA . VAL B 1 298 ? 16.172 29.203 13.898 1 97.81 298 VAL B CA 1
ATOM 7080 C C . VAL B 1 298 ? 16.312 27.688 13.922 1 97.81 298 VAL B C 1
ATOM 7082 O O . VAL B 1 298 ? 17.125 27.125 13.195 1 97.81 298 VAL B O 1
ATOM 7085 N N . GLY B 1 299 ? 15.5 27.016 14.773 1 96.12 299 GLY B N 1
ATOM 7086 C CA . GLY B 1 299 ? 15.508 25.562 14.883 1 96.12 299 GLY B CA 1
ATOM 7087 C C . GLY B 1 299 ? 16.766 25.031 15.531 1 96.12 299 GLY B C 1
ATOM 7088 O O . GLY B 1 299 ? 17.375 25.688 16.375 1 96.12 299 GLY B O 1
ATOM 7089 N N . ASP B 1 300 ? 17.141 23.859 15.133 1 94.75 300 ASP B N 1
ATOM 7090 C CA . ASP B 1 300 ? 18.266 23.172 15.75 1 94.75 300 ASP B CA 1
ATOM 7091 C C . ASP B 1 300 ? 19.594 23.812 15.367 1 94.75 300 ASP B C 1
ATOM 7093 O O . ASP B 1 300 ? 20.625 23.562 16 1 94.75 300 ASP B O 1
ATOM 7097 N N . ALA B 1 301 ? 19.562 24.625 14.383 1 95.62 301 ALA B N 1
ATOM 7098 C CA . ALA B 1 301 ? 20.781 25.312 13.961 1 95.62 301 ALA B CA 1
ATOM 7099 C C . ALA B 1 301 ? 21.156 26.406 14.953 1 95.62 301 ALA B C 1
ATOM 7101 O O . ALA B 1 301 ? 22.297 26.875 14.977 1 95.62 301 ALA B O 1
ATOM 7102 N N . SER B 1 302 ? 20.266 26.812 15.766 1 95.31 302 SER B N 1
ATOM 7103 C CA . SER B 1 302 ? 20.484 27.969 16.609 1 95.31 302 SER B CA 1
ATOM 7104 C C . SER B 1 302 ? 20.422 27.609 18.094 1 95.31 302 SER B C 1
ATOM 7106 O O . SER B 1 302 ? 19.797 26.609 18.469 1 95.31 302 SER B O 1
ATOM 7108 N N . CYS B 1 303 ? 21.188 28.328 18.828 1 93.88 303 CYS B N 1
ATOM 7109 C CA . CYS B 1 303 ? 21.156 28.281 20.281 1 93.88 303 CYS B CA 1
ATOM 7110 C C . CYS B 1 303 ? 20.297 29.422 20.844 1 93.88 303 CYS B C 1
ATOM 7112 O O . CYS B 1 303 ? 20.812 30.453 21.234 1 93.88 303 CYS B O 1
ATOM 7114 N N . PHE B 1 304 ? 19 29.188 20.906 1 93.94 304 PHE B N 1
ATOM 7115 C CA . PHE B 1 304 ? 18.047 30.172 21.438 1 93.94 304 PHE B CA 1
ATOM 7116 C C . PHE B 1 304 ? 17.844 29.953 22.938 1 93.94 304 PHE B C 1
ATOM 7118 O O . PHE B 1 304 ? 17.438 28.875 23.359 1 93.94 304 PHE B O 1
ATOM 7125 N N . GLU B 1 305 ? 18.125 30.938 23.656 1 91.44 305 GLU B N 1
ATOM 7126 C CA . GLU B 1 305 ? 18 30.828 25.109 1 91.44 305 GLU B CA 1
ATOM 7127 C C . GLU B 1 305 ? 16.719 31.516 25.594 1 91.44 305 GLU B C 1
ATOM 7129 O O . GLU B 1 305 ? 16.391 32.625 25.172 1 91.44 305 GLU B O 1
ATOM 7134 N N . TYR B 1 306 ? 16 30.781 26.328 1 88.62 306 TYR B N 1
ATOM 7135 C CA . TYR B 1 306 ? 14.797 31.297 26.953 1 88.62 306 TYR B CA 1
ATOM 7136 C C . TYR B 1 306 ? 14.711 30.875 28.422 1 88.62 306 TYR B C 1
ATOM 7138 O O . TYR B 1 306 ? 14.828 29.688 28.734 1 88.62 306 TYR B O 1
ATOM 7146 N N . ASN B 1 307 ? 14.5 31.828 29.297 1 84.81 307 ASN B N 1
ATOM 7147 C CA . ASN B 1 307 ? 14.43 31.609 30.75 1 84.81 307 ASN B CA 1
ATOM 7148 C C . ASN B 1 307 ? 15.672 30.891 31.266 1 84.81 307 ASN B C 1
ATOM 7150 O O . ASN B 1 307 ? 15.562 29.938 32.031 1 84.81 307 ASN B O 1
ATOM 7154 N N . GLY B 1 308 ? 16.797 31.188 30.688 1 81.44 308 GLY B N 1
ATOM 7155 C CA . GLY B 1 308 ? 18.078 30.688 31.172 1 81.44 308 GLY B CA 1
ATOM 7156 C C . GLY B 1 308 ? 18.438 29.328 30.609 1 81.44 308 GLY B C 1
ATOM 7157 O O . GLY B 1 308 ? 19.484 28.766 30.953 1 81.44 308 GLY B O 1
ATOM 7158 N N . HIS B 1 309 ? 17.641 28.844 29.797 1 86.94 309 HIS B N 1
ATOM 7159 C CA . HIS B 1 309 ? 17.938 27.531 29.219 1 86.94 309 HIS B CA 1
ATOM 7160 C C . HIS B 1 309 ? 17.875 27.578 27.688 1 86.94 309 HIS B C 1
ATOM 7162 O O . HIS B 1 309 ? 17.094 28.344 27.109 1 86.94 309 HIS B O 1
ATOM 7168 N N . THR B 1 310 ? 18.734 26.75 27.109 1 88.88 310 THR B N 1
ATOM 7169 C CA . THR B 1 310 ? 18.703 26.609 25.656 1 88.88 310 THR B CA 1
ATOM 7170 C C . THR B 1 310 ? 17.5 25.766 25.234 1 88.88 310 THR B C 1
ATOM 7172 O O . THR B 1 310 ? 17.219 24.719 25.844 1 88.88 310 THR B O 1
ATOM 7175 N N . LEU B 1 311 ? 16.797 26.281 24.281 1 89.25 311 LEU B N 1
ATOM 7176 C CA . LEU B 1 311 ? 15.648 25.516 23.797 1 89.25 311 LEU B CA 1
ATOM 7177 C C . LEU B 1 311 ? 16.078 24.156 23.281 1 89.25 311 LEU B C 1
ATOM 7179 O O . LEU B 1 311 ? 17.094 24.047 22.578 1 89.25 311 LEU B O 1
ATOM 7183 N N . PRO B 1 312 ? 15.383 23.172 23.719 1 85.38 312 PRO B N 1
ATOM 7184 C CA . PRO B 1 312 ? 15.727 21.828 23.25 1 85.38 312 PRO B CA 1
ATOM 7185 C C . PRO B 1 312 ? 15.375 21.625 21.766 1 85.38 312 PRO B C 1
ATOM 7187 O O . PRO B 1 312 ? 14.664 22.438 21.172 1 85.38 312 PRO B O 1
ATOM 7190 N N . ALA B 1 313 ? 15.922 20.578 21.219 1 85.62 313 ALA B N 1
ATOM 7191 C CA . ALA B 1 313 ? 15.672 20.219 19.828 1 85.62 313 ALA B CA 1
ATOM 7192 C C . ALA B 1 313 ? 14.312 19.547 19.672 1 85.62 313 ALA B C 1
ATOM 7194 O O . ALA B 1 313 ? 14.234 18.312 19.562 1 85.62 313 ALA B O 1
ATOM 7195 N N . LEU B 1 314 ? 13.273 20.344 19.703 1 88.12 314 LEU B N 1
ATOM 7196 C CA . LEU B 1 314 ? 11.898 19.891 19.562 1 88.12 314 LEU B CA 1
ATOM 7197 C C . LEU B 1 314 ? 11.227 20.531 18.359 1 88.12 314 LEU B C 1
ATOM 7199 O O . LEU B 1 314 ? 11.578 21.656 17.969 1 88.12 314 LEU B O 1
ATOM 7203 N N . VAL B 1 315 ? 10.289 19.812 17.875 1 91.75 315 VAL B N 1
ATOM 7204 C CA . VAL B 1 315 ? 9.531 20.328 16.75 1 91.75 315 VAL B CA 1
ATOM 7205 C C . VAL B 1 315 ? 8.852 21.641 17.141 1 91.75 315 VAL B C 1
ATOM 7207 O O . VAL B 1 315 ? 8.883 22.609 16.391 1 91.75 315 VAL B O 1
ATOM 7210 N N . GLU B 1 316 ? 8.312 21.672 18.312 1 91.06 316 GLU B N 1
ATOM 7211 C CA . GLU B 1 316 ? 7.602 22.859 18.766 1 91.06 316 GLU B CA 1
ATOM 7212 C C . GLU B 1 316 ? 8.539 24.062 18.859 1 91.06 316 GLU B C 1
ATOM 7214 O O . GLU B 1 316 ? 8.148 25.172 18.531 1 91.06 316 GLU B O 1
ATOM 7219 N N . ALA B 1 317 ? 9.688 23.812 19.328 1 93 317 ALA B N 1
ATOM 7220 C CA . ALA B 1 317 ? 10.688 24.891 19.391 1 93 317 ALA B CA 1
ATOM 7221 C C . ALA B 1 317 ? 11.047 25.391 18 1 93 317 ALA B C 1
ATOM 7223 O O . ALA B 1 317 ? 11.18 26.594 17.781 1 93 317 ALA B O 1
ATOM 7224 N N . ALA B 1 318 ? 11.227 24.469 17.109 1 95.69 318 ALA B N 1
ATOM 7225 C CA . ALA B 1 318 ? 11.562 24.828 15.734 1 95.69 318 ALA B CA 1
ATOM 7226 C C . ALA B 1 318 ? 10.461 25.672 15.102 1 95.69 318 ALA B C 1
ATOM 7228 O O . ALA B 1 318 ? 10.734 26.688 14.461 1 95.69 318 ALA B O 1
ATOM 7229 N N . LEU B 1 319 ? 9.234 25.297 15.344 1 96.19 319 LEU B N 1
ATOM 7230 C CA . LEU B 1 319 ? 8.102 26 14.766 1 96.19 319 LEU B CA 1
ATOM 7231 C C . LEU B 1 319 ? 7.984 27.406 15.336 1 96.19 319 LEU B C 1
ATOM 7233 O O . LEU B 1 319 ? 7.785 28.375 14.594 1 96.19 319 LEU B O 1
ATOM 7237 N N . GLN B 1 320 ? 8.188 27.547 16.594 1 95.94 320 GLN B N 1
ATOM 7238 C CA . GLN B 1 320 ? 8 28.828 17.25 1 95.94 320 GLN B CA 1
ATOM 7239 C C . GLN B 1 320 ? 9.133 29.797 16.906 1 95.94 320 GLN B C 1
ATOM 7241 O O . GLN B 1 320 ? 8.898 30.984 16.719 1 95.94 320 GLN B O 1
ATOM 7246 N N . THR B 1 321 ? 10.297 29.266 16.875 1 97.44 321 THR B N 1
ATOM 7247 C CA . THR B 1 321 ? 11.406 30.125 16.484 1 97.44 321 THR B CA 1
ATOM 7248 C C . THR B 1 321 ? 11.305 30.531 15.023 1 97.44 321 THR B C 1
ATOM 7250 O O . THR B 1 321 ? 11.617 31.672 14.656 1 97.44 321 THR B O 1
ATOM 7253 N N . GLY B 1 322 ? 10.898 29.594 14.172 1 98.31 322 GLY B N 1
ATOM 7254 C CA . GLY B 1 322 ? 10.672 29.906 12.773 1 98.31 322 GLY B CA 1
ATOM 7255 C C . GLY B 1 322 ? 9.633 30.984 12.562 1 98.31 322 GLY B C 1
ATOM 7256 O O . GLY B 1 322 ? 9.852 31.938 11.805 1 98.31 322 GLY B O 1
ATOM 7257 N N . LYS B 1 323 ? 8.539 30.859 13.281 1 97.69 323 LYS B N 1
ATOM 7258 C CA . LYS B 1 323 ? 7.469 31.859 13.219 1 97.69 323 LYS B CA 1
ATOM 7259 C C . LYS B 1 323 ? 7.953 33.219 13.727 1 97.69 323 LYS B C 1
ATOM 7261 O O . LYS B 1 323 ? 7.707 34.25 13.086 1 97.69 323 LYS B O 1
ATOM 7266 N N . GLY B 1 324 ? 8.594 33.188 14.82 1 97.81 324 GLY B N 1
ATOM 7267 C CA . GLY B 1 324 ? 9.109 34.406 15.406 1 97.81 324 GLY B CA 1
ATOM 7268 C C . GLY B 1 324 ? 10.078 35.156 14.492 1 97.81 324 GLY B C 1
ATOM 7269 O O . GLY B 1 324 ? 10 36.375 14.336 1 97.81 324 GLY B O 1
ATOM 7270 N N . ALA B 1 325 ? 10.992 34.406 13.953 1 98.38 325 ALA B N 1
ATOM 7271 C CA . ALA B 1 325 ? 11.961 35 13.031 1 98.38 325 ALA B CA 1
ATOM 7272 C C . ALA B 1 325 ? 11.258 35.625 11.836 1 98.38 325 ALA B C 1
ATOM 7274 O O . ALA B 1 325 ? 11.633 36.719 11.391 1 98.38 325 ALA B O 1
ATOM 7275 N N . ALA B 1 326 ? 10.305 34.969 11.273 1 98.38 326 ALA B N 1
ATOM 7276 C CA . ALA B 1 326 ? 9.547 35.469 10.125 1 98.38 326 ALA B CA 1
ATOM 7277 C C . ALA B 1 326 ? 8.867 36.812 10.469 1 98.38 326 ALA B C 1
ATOM 7279 O O . ALA B 1 326 ? 8.938 37.75 9.695 1 98.38 326 ALA B O 1
ATOM 7280 N N . LEU B 1 327 ? 8.25 36.844 11.633 1 98 327 LEU B N 1
ATOM 7281 C CA . LEU B 1 327 ? 7.562 38.062 12.07 1 98 327 LEU B CA 1
ATOM 7282 C C . LEU B 1 327 ? 8.547 39.188 12.266 1 98 327 LEU B C 1
ATOM 7284 O O . LEU B 1 327 ? 8.258 40.344 11.914 1 98 327 LEU B O 1
ATOM 7288 N N . ASN B 1 328 ? 9.68 38.906 12.773 1 98.38 328 ASN B N 1
ATOM 7289 C CA . ASN B 1 328 ? 10.672 39.938 13.031 1 98.38 328 ASN B CA 1
ATOM 7290 C C . ASN B 1 328 ? 11.328 40.406 11.742 1 98.38 328 ASN B C 1
ATOM 7292 O O . ASN B 1 328 ? 11.695 41.594 11.625 1 98.38 328 ASN B O 1
ATOM 7296 N N . VAL B 1 329 ? 11.484 39.531 10.734 1 98.25 329 VAL B N 1
ATOM 7297 C CA . VAL B 1 329 ? 11.922 39.969 9.406 1 98.25 329 VAL B CA 1
ATOM 7298 C C . VAL B 1 329 ? 10.93 40.969 8.828 1 98.25 329 VAL B C 1
ATOM 7300 O O . VAL B 1 329 ? 11.328 42 8.289 1 98.25 329 VAL B O 1
ATOM 7303 N N . LEU B 1 330 ? 9.68 40.719 8.953 1 97.56 330 LEU B N 1
ATOM 7304 C CA . LEU B 1 330 ? 8.641 41.625 8.469 1 97.56 330 LEU B CA 1
ATOM 7305 C C . LEU B 1 330 ? 8.68 42.938 9.219 1 97.56 330 LEU B C 1
ATOM 7307 O O . LEU B 1 330 ? 8.531 44 8.625 1 97.56 330 LEU B O 1
ATOM 7311 N N . ASN B 1 331 ? 8.891 42.844 10.531 1 97.75 331 ASN B N 1
ATOM 7312 C CA . ASN B 1 331 ? 9.008 44.062 11.328 1 97.75 331 ASN B CA 1
ATOM 7313 C C . ASN B 1 331 ? 10.195 44.906 10.883 1 97.75 331 ASN B C 1
ATOM 7315 O O . ASN B 1 331 ? 10.086 46.125 10.789 1 97.75 331 ASN B O 1
ATOM 7319 N N . ASP B 1 332 ? 11.281 44.25 10.609 1 97.06 332 ASP B N 1
ATOM 7320 C CA . ASP B 1 332 ? 12.453 44.969 10.117 1 97.06 332 ASP B CA 1
ATOM 7321 C C . ASP B 1 332 ? 12.156 45.656 8.805 1 97.06 332 ASP B C 1
ATOM 7323 O O . ASP B 1 332 ? 12.531 46.812 8.617 1 97.06 332 ASP B O 1
ATOM 7327 N N . ILE B 1 333 ? 11.492 45 7.941 1 96.44 333 ILE B N 1
ATOM 7328 C CA . ILE B 1 333 ? 11.164 45.531 6.625 1 96.44 333 ILE B CA 1
ATOM 7329 C C . ILE B 1 333 ? 10.203 46.719 6.773 1 96.44 333 ILE B C 1
ATOM 7331 O O . ILE B 1 333 ? 10.312 47.688 6.047 1 96.44 333 ILE B O 1
ATOM 7335 N N . ARG B 1 334 ? 9.414 46.625 7.777 1 96.25 334 ARG B N 1
ATOM 7336 C CA . ARG B 1 334 ? 8.391 47.656 8.008 1 96.25 334 ARG B CA 1
ATOM 7337 C C . ARG B 1 334 ? 8.938 48.781 8.875 1 96.25 334 ARG B C 1
ATOM 7339 O O . ARG B 1 334 ? 8.258 49.781 9.102 1 96.25 334 ARG B O 1
ATOM 7346 N N . GLY B 1 335 ? 10.055 48.625 9.391 1 95.25 335 GLY B N 1
ATOM 7347 C CA . GLY B 1 335 ? 10.633 49.625 10.273 1 95.25 335 GLY B CA 1
ATOM 7348 C C . GLY B 1 335 ? 10.008 49.625 11.656 1 95.25 335 GLY B C 1
ATOM 7349 O O . GLY B 1 335 ? 9.953 50.656 12.32 1 95.25 335 GLY B O 1
ATOM 7350 N N . LYS B 1 336 ? 9.531 48.531 12.023 1 96.56 336 LYS B N 1
ATOM 7351 C CA . LYS B 1 336 ? 8.93 48.344 13.344 1 96.56 336 LYS B CA 1
ATOM 7352 C C . LYS B 1 336 ? 9.898 47.688 14.312 1 96.56 336 LYS B C 1
ATOM 7354 O O . LYS B 1 336 ? 10.914 47.094 13.883 1 96.56 336 LYS B O 1
ATOM 7359 N N . GLU B 1 337 ? 9.555 47.781 15.547 1 97 337 GLU B N 1
ATOM 7360 C CA . GLU B 1 337 ? 10.375 47.125 16.562 1 97 337 GLU B CA 1
ATOM 7361 C C . GLU B 1 337 ? 10.188 45.594 16.531 1 97 337 GLU B C 1
ATOM 7363 O O . GLU B 1 337 ? 9.07 45.125 16.344 1 97 337 GLU B O 1
ATOM 7368 N N . ARG B 1 338 ? 11.273 44.969 16.75 1 97.12 338 ARG B N 1
ATOM 7369 C CA . ARG B 1 338 ? 11.227 43.5 16.828 1 97.12 338 ARG B CA 1
ATOM 7370 C C . ARG B 1 338 ? 10.414 43.031 18.047 1 97.12 338 ARG B C 1
ATOM 7372 O O . ARG B 1 338 ? 10.328 43.75 19.047 1 97.12 338 ARG B O 1
ATOM 7379 N N . GLU B 1 339 ? 9.828 41.906 17.859 1 96.75 339 GLU B N 1
ATOM 7380 C CA . GLU B 1 339 ? 9.062 41.312 18.953 1 96.75 339 GLU B CA 1
ATOM 7381 C C . GLU B 1 339 ? 9.805 40.156 19.578 1 96.75 339 GLU B C 1
ATOM 7383 O O . GLU B 1 339 ? 10.367 39.312 18.859 1 96.75 339 GLU B O 1
ATOM 7388 N N . GLU B 1 340 ? 9.781 40.125 20.891 1 96.62 340 GLU B N 1
ATOM 7389 C CA . GLU B 1 340 ? 10.414 39.031 21.594 1 96.62 340 GLU B CA 1
ATOM 7390 C C . GLU B 1 340 ? 9.672 37.719 21.359 1 96.62 340 GLU B C 1
ATOM 7392 O O . GLU B 1 340 ? 8.438 37.688 21.359 1 96.62 340 GLU B O 1
ATOM 7397 N N . ILE B 1 341 ? 10.477 36.656 21.109 1 96.12 341 ILE B N 1
ATOM 7398 C CA . ILE B 1 341 ? 9.906 35.344 20.953 1 96.12 341 ILE B CA 1
ATOM 7399 C C . ILE B 1 341 ? 9.797 34.656 22.328 1 96.12 341 ILE B C 1
ATOM 7401 O O . ILE B 1 341 ? 10.789 34.531 23.031 1 96.12 341 ILE B O 1
ATOM 7405 N N . LYS B 1 342 ? 8.625 34.281 22.734 1 93.88 342 LYS B N 1
ATOM 7406 C CA . LYS B 1 342 ? 8.367 33.594 24 1 93.88 342 LYS B CA 1
ATOM 7407 C C . LYS B 1 342 ? 7.836 32.156 23.734 1 93.88 342 LYS B C 1
ATOM 7409 O O . LYS B 1 342 ? 6.621 31.953 23.719 1 93.88 342 LYS B O 1
ATOM 7414 N N . PRO B 1 343 ? 8.828 31.312 23.562 1 90.69 343 PRO B N 1
ATOM 7415 C CA . PRO B 1 343 ? 8.414 29.953 23.234 1 90.69 343 PRO B CA 1
ATOM 7416 C C . PRO B 1 343 ? 7.598 29.297 24.359 1 90.69 343 PRO B C 1
ATOM 7418 O O . PRO B 1 343 ? 7.91 29.469 25.531 1 90.69 343 PRO B O 1
ATOM 7421 N N . LYS B 1 344 ? 6.473 28.703 24.016 1 85.56 344 LYS B N 1
ATOM 7422 C CA . LYS B 1 344 ? 5.645 27.906 24.922 1 85.56 344 LYS B CA 1
ATOM 7423 C C . LYS B 1 344 ? 5.691 26.422 24.547 1 85.56 344 LYS B C 1
ATOM 7425 O O . LYS B 1 344 ? 5.027 26 23.594 1 85.56 344 LYS B O 1
ATOM 7430 N N . LEU B 1 345 ? 6.445 25.719 25.312 1 83.31 345 LEU B N 1
ATOM 7431 C CA . LEU B 1 345 ? 6.562 24.281 25.031 1 83.31 345 LEU B CA 1
ATOM 7432 C C . LEU B 1 345 ? 5.504 23.5 25.797 1 83.31 345 LEU B C 1
ATOM 7434 O O . LEU B 1 345 ? 5.414 23.594 27.016 1 83.31 345 LEU B O 1
ATOM 7438 N N . HIS B 1 346 ? 4.605 22.781 25.094 1 80.12 346 HIS B N 1
ATOM 7439 C CA . HIS B 1 346 ? 3.43 22.141 25.688 1 80.12 346 HIS B CA 1
ATOM 7440 C C . HIS B 1 346 ? 3.771 20.766 26.25 1 80.12 346 HIS B C 1
ATOM 7442 O O . HIS B 1 346 ? 3.039 20.234 27.078 1 80.12 346 HIS B O 1
ATOM 7448 N N . GLY B 1 347 ? 4.805 20.172 25.844 1 77.88 347 GLY B N 1
ATOM 7449 C CA . GLY B 1 347 ? 5.125 18.859 26.391 1 77.88 347 GLY B CA 1
ATOM 7450 C C . GLY B 1 347 ? 5.816 17.953 25.391 1 77.88 347 GLY B C 1
ATOM 7451 O O . GLY B 1 347 ? 6.168 18.391 24.297 1 77.88 347 GLY B O 1
ATOM 7452 N N . VAL B 1 348 ? 6.102 16.766 25.953 1 78.25 348 VAL B N 1
ATOM 7453 C CA . VAL B 1 348 ? 6.812 15.789 25.141 1 78.25 348 VAL B CA 1
ATOM 7454 C C . VAL B 1 348 ? 6.066 14.453 25.172 1 78.25 348 VAL B C 1
ATOM 7456 O O . VAL B 1 348 ? 5.312 14.172 26.109 1 78.25 348 VAL B O 1
ATOM 7459 N N . MET B 1 349 ? 6.184 13.82 24.047 1 79.69 349 MET B N 1
ATOM 7460 C CA . MET B 1 349 ? 5.574 12.5 23.922 1 79.69 349 MET B CA 1
ATOM 7461 C C . MET B 1 349 ? 6.551 11.508 23.312 1 79.69 349 MET B C 1
ATOM 7463 O O . MET B 1 349 ? 7.305 11.859 22.406 1 79.69 349 MET B O 1
ATOM 7467 N N . VAL B 1 350 ? 6.539 10.281 23.859 1 79.5 350 VAL B N 1
ATOM 7468 C CA . VAL B 1 350 ? 7.43 9.234 23.359 1 79.5 350 VAL B CA 1
ATOM 7469 C C . VAL B 1 350 ? 6.66 7.922 23.219 1 79.5 350 VAL B C 1
ATOM 7471 O O . VAL B 1 350 ? 5.957 7.504 24.141 1 79.5 350 VAL B O 1
ATOM 7474 N N . SER B 1 351 ? 6.785 7.41 22.016 1 81.5 351 SER B N 1
ATOM 7475 C CA . SER B 1 351 ? 6.141 6.121 21.797 1 81.5 351 SER B CA 1
ATOM 7476 C C . SER B 1 351 ? 7.152 4.98 21.812 1 81.5 351 SER B C 1
ATOM 7478 O O . SER B 1 351 ? 8.289 5.145 21.359 1 81.5 351 SER B O 1
ATOM 7480 N N . VAL B 1 352 ? 6.832 3.988 22.5 1 79.56 352 VAL B N 1
ATOM 7481 C CA . VAL B 1 352 ? 7.59 2.744 22.438 1 79.56 352 VAL B CA 1
ATOM 7482 C C . VAL B 1 352 ? 6.824 1.709 21.609 1 79.56 352 VAL B C 1
ATOM 7484 O O . VAL B 1 352 ? 6.074 0.903 22.172 1 79.56 352 VAL B O 1
ATOM 7487 N N . GLY B 1 353 ? 7.062 1.692 20.359 1 72.69 353 GLY B N 1
ATOM 7488 C CA . GLY B 1 353 ? 6.203 0.929 19.469 1 72.69 353 GLY B CA 1
ATOM 7489 C C . GLY B 1 353 ? 4.824 1.536 19.297 1 72.69 353 GLY B C 1
ATOM 7490 O O . GLY B 1 353 ? 4.609 2.707 19.625 1 72.69 353 GLY B O 1
ATOM 7491 N N . SER B 1 354 ? 3.939 0.664 18.781 1 69.81 354 SER B N 1
ATOM 7492 C CA . SER B 1 354 ? 2.615 1.193 18.469 1 69.81 354 SER B CA 1
ATOM 7493 C C . SER B 1 354 ? 1.677 1.068 19.656 1 69.81 354 SER B C 1
ATOM 7495 O O . SER B 1 354 ? 0.595 1.658 19.672 1 69.81 354 SER B O 1
ATOM 7497 N N . PHE B 1 355 ? 2.141 0.498 20.719 1 70.38 355 PHE B N 1
ATOM 7498 C CA . PHE B 1 355 ? 1.152 0.123 21.734 1 70.38 355 PHE B CA 1
ATOM 7499 C C . PHE B 1 355 ? 1.467 0.778 23.078 1 70.38 355 PHE B C 1
ATOM 7501 O O . PHE B 1 355 ? 0.742 0.583 24.047 1 70.38 355 PHE B O 1
ATOM 7508 N N . PHE B 1 356 ? 2.521 1.484 23.125 1 76.75 356 PHE B N 1
ATOM 7509 C CA . PHE B 1 356 ? 2.908 2.107 24.375 1 76.75 356 PHE B CA 1
ATOM 7510 C C . PHE B 1 356 ? 3.492 3.494 24.141 1 76.75 356 PHE B C 1
ATOM 7512 O O . PHE B 1 356 ? 4.258 3.697 23.203 1 76.75 356 PHE B O 1
ATOM 7519 N N . ALA B 1 357 ? 2.943 4.352 24.891 1 78.19 357 ALA B N 1
ATOM 7520 C CA . ALA B 1 357 ? 3.488 5.707 24.844 1 78.19 357 ALA B CA 1
ATOM 7521 C C . ALA B 1 357 ? 3.412 6.379 26.203 1 78.19 357 ALA B C 1
ATOM 7523 O O . ALA B 1 357 ? 2.57 6.023 27.031 1 78.19 357 ALA B O 1
ATOM 7524 N N . VAL B 1 358 ? 4.363 7.195 26.422 1 77.62 358 VAL B N 1
ATOM 7525 C CA . VAL B 1 358 ? 4.332 8.078 27.578 1 77.62 358 VAL B CA 1
ATOM 7526 C C . VAL B 1 358 ? 4.324 9.539 27.125 1 77.62 358 VAL B C 1
ATOM 7528 O O . VAL B 1 358 ? 4.965 9.883 26.125 1 77.62 358 VAL B O 1
ATOM 7531 N N . ALA B 1 359 ? 3.492 10.258 27.828 1 77.69 359 ALA B N 1
ATOM 7532 C CA . ALA B 1 359 ? 3.389 11.672 27.469 1 77.69 359 ALA B CA 1
ATOM 7533 C C . ALA B 1 359 ? 3.299 12.547 28.719 1 77.69 359 ALA B C 1
ATOM 7535 O O . ALA B 1 359 ? 2.699 12.156 29.719 1 77.69 359 ALA B O 1
ATOM 7536 N N . GLU B 1 360 ? 4.059 13.625 28.672 1 77.69 360 GLU B N 1
ATOM 7537 C CA . GLU B 1 360 ? 3.961 14.68 29.672 1 77.69 360 GLU B CA 1
ATOM 7538 C C . GLU B 1 360 ? 3.549 16 29.031 1 77.69 360 GLU B C 1
ATOM 7540 O O . GLU B 1 360 ? 4.316 16.594 28.281 1 77.69 360 GLU B O 1
ATOM 7545 N N . ILE B 1 361 ? 2.303 16.297 29.312 1 75.56 361 ILE B N 1
ATOM 7546 C CA . ILE B 1 361 ? 1.772 17.531 28.75 1 75.56 361 ILE B CA 1
ATOM 7547 C C . ILE B 1 361 ? 1.513 18.547 29.859 1 75.56 361 ILE B C 1
ATOM 7549 O O . ILE B 1 361 ? 0.712 18.281 30.766 1 75.56 361 ILE B O 1
ATOM 7553 N N . MET B 1 362 ? 2.141 19.672 29.766 1 72.88 362 MET B N 1
ATOM 7554 C CA . MET B 1 362 ? 1.983 20.734 30.766 1 72.88 362 MET B CA 1
ATOM 7555 C C . MET B 1 362 ? 2.145 20.172 32.188 1 72.88 362 MET B C 1
ATOM 7557 O O . MET B 1 362 ? 1.325 20.438 33.062 1 72.88 362 MET B O 1
ATOM 7561 N N . GLY B 1 363 ? 2.986 19.203 32.312 1 69.81 363 GLY B N 1
ATOM 7562 C CA . GLY B 1 363 ? 3.301 18.641 33.625 1 69.81 363 GLY B CA 1
ATOM 7563 C C . GLY B 1 363 ? 2.412 17.484 34 1 69.81 363 GLY B C 1
ATOM 7564 O O . GLY B 1 363 ? 2.635 16.828 35.031 1 69.81 363 GLY B O 1
ATOM 7565 N N . VAL B 1 364 ? 1.425 17.188 33.188 1 71.88 364 VAL B N 1
ATOM 7566 C CA . VAL B 1 364 ? 0.473 16.125 33.531 1 71.88 364 VAL B CA 1
ATOM 7567 C C . VAL B 1 364 ? 0.85 14.836 32.812 1 71.88 364 VAL B C 1
ATOM 7569 O O . VAL B 1 364 ? 1.207 14.859 31.641 1 71.88 364 VAL B O 1
ATOM 7572 N N . LEU B 1 365 ? 0.758 13.781 33.656 1 76.19 365 LEU B N 1
ATOM 7573 C CA . LEU B 1 365 ? 1.024 12.453 33.125 1 76.19 365 LEU B CA 1
ATOM 7574 C C . LEU B 1 365 ? -0.238 11.852 32.5 1 76.19 365 LEU B C 1
ATOM 7576 O O . LEU B 1 365 ? -1.276 11.781 33.156 1 76.19 365 LEU B O 1
ATOM 7580 N N . LEU B 1 366 ? -0.165 11.43 31.281 1 74.62 366 LEU B N 1
ATOM 7581 C CA . LEU B 1 366 ? -1.325 10.828 30.625 1 74.62 366 LEU B CA 1
ATOM 7582 C C . LEU B 1 366 ? -1.249 9.305 30.672 1 74.62 366 LEU B C 1
ATOM 7584 O O . LEU B 1 366 ? -0.16 8.734 30.609 1 74.62 366 LEU B O 1
ATOM 7588 N N . PRO B 1 367 ? -2.467 8.805 30.797 1 73.38 367 PRO B N 1
ATOM 7589 C CA . PRO B 1 367 ? -2.488 7.344 30.656 1 73.38 367 PRO B CA 1
ATOM 7590 C C . PRO B 1 367 ? -2.051 6.883 29.266 1 73.38 367 PRO B C 1
ATOM 7592 O O . PRO B 1 367 ? -2.016 7.68 28.328 1 73.38 367 PRO B O 1
ATOM 7595 N N . ARG B 1 368 ? -1.72 5.633 29.25 1 77.5 368 ARG B N 1
ATOM 7596 C CA . ARG B 1 368 ? -1.1 5.031 28.062 1 77.5 368 ARG B CA 1
ATOM 7597 C C . ARG B 1 368 ? -1.925 5.305 26.812 1 77.5 368 ARG B C 1
ATOM 7599 O O . ARG B 1 368 ? -1.401 5.809 25.812 1 77.5 368 ARG B O 1
ATOM 7606 N N . PHE B 1 369 ? -3.221 5.062 26.875 1 79.06 369 PHE B N 1
ATOM 7607 C CA . PHE B 1 369 ? -4.059 5.18 25.688 1 79.06 369 PHE B CA 1
ATOM 7608 C C . PHE B 1 369 ? -4.18 6.637 25.25 1 79.06 369 PHE B C 1
ATOM 7610 O O . PHE B 1 369 ? -4.18 6.934 24.047 1 79.06 369 PHE B O 1
ATOM 7617 N N . LEU B 1 370 ? -4.273 7.5 26.141 1 80.19 370 LEU B N 1
ATOM 7618 C CA . LEU B 1 370 ? -4.387 8.914 25.828 1 80.19 370 LEU B CA 1
ATOM 7619 C C . LEU B 1 370 ? -3.068 9.461 25.281 1 80.19 370 LEU B C 1
ATOM 7621 O O . LEU B 1 370 ? -3.062 10.352 24.422 1 80.19 370 LEU B O 1
ATOM 7625 N N . ALA B 1 371 ? -1.976 8.891 25.812 1 81.19 371 ALA B N 1
ATOM 7626 C CA . ALA B 1 371 ? -0.667 9.305 25.312 1 81.19 371 ALA B CA 1
ATOM 7627 C C . ALA B 1 371 ? -0.499 8.93 23.844 1 81.19 371 ALA B C 1
ATOM 7629 O O . ALA B 1 371 ? 0.009 9.727 23.062 1 81.19 371 ALA B O 1
ATOM 7630 N N . ILE B 1 372 ? -0.995 7.812 23.578 1 82.94 372 ILE B N 1
ATOM 7631 C CA . ILE B 1 372 ? -0.938 7.352 22.203 1 82.94 372 ILE B CA 1
ATOM 7632 C C . ILE B 1 372 ? -1.799 8.25 21.312 1 82.94 372 ILE B C 1
ATOM 7634 O O . ILE B 1 372 ? -1.356 8.703 20.25 1 82.94 372 ILE B O 1
ATOM 7638 N N . LEU B 1 373 ? -2.975 8.523 21.766 1 85.38 373 LEU B N 1
ATOM 7639 C CA . LEU B 1 373 ? -3.9 9.375 21.031 1 85.38 373 LEU B CA 1
ATOM 7640 C C . LEU B 1 373 ? -3.314 10.766 20.828 1 85.38 373 LEU B C 1
ATOM 7642 O O . LEU B 1 373 ? -3.447 11.352 19.75 1 85.38 373 LEU B O 1
ATOM 7646 N N . MET B 1 374 ? -2.721 11.25 21.844 1 84.62 374 MET B N 1
ATOM 7647 C CA . MET B 1 374 ? -2.145 12.586 21.766 1 84.62 374 MET B CA 1
ATOM 7648 C C . MET B 1 374 ? -1.027 12.648 20.734 1 84.62 374 MET B C 1
ATOM 7650 O O . MET B 1 374 ? -0.886 13.648 20.031 1 84.62 374 MET B O 1
ATOM 7654 N N . LYS B 1 375 ? -0.25 11.68 20.75 1 86.62 375 LYS B N 1
ATOM 7655 C CA . LYS B 1 375 ? 0.816 11.641 19.75 1 86.62 375 LYS B CA 1
ATOM 7656 C C . LYS B 1 375 ? 0.249 11.719 18.328 1 86.62 375 LYS B C 1
ATOM 7658 O O . LYS B 1 375 ? 0.757 12.477 17.5 1 86.62 375 LYS B O 1
ATOM 7663 N N . TYR B 1 376 ? -0.799 10.977 18.094 1 88.44 376 TYR B N 1
ATOM 7664 C CA . TYR B 1 376 ? -1.445 11.031 16.797 1 88.44 376 TYR B CA 1
ATOM 7665 C C . TYR B 1 376 ? -2.02 12.414 16.531 1 88.44 376 TYR B C 1
ATOM 7667 O O . TYR B 1 376 ? -1.896 12.945 15.414 1 88.44 376 TYR B O 1
ATOM 7675 N N . LEU B 1 377 ? -2.607 13.023 17.531 1 89.06 377 LEU B N 1
ATOM 7676 C CA . LEU B 1 377 ? -3.26 14.312 17.359 1 89.06 377 LEU B CA 1
ATOM 7677 C C . LEU B 1 377 ? -2.238 15.406 17.078 1 89.06 377 LEU B C 1
ATOM 7679 O O . LEU B 1 377 ? -2.492 16.297 16.266 1 89.06 377 LEU B O 1
ATOM 7683 N N . VAL B 1 378 ? -1.148 15.336 17.719 1 88.69 378 VAL B N 1
ATOM 7684 C CA . VAL B 1 378 ? -0.1 16.328 17.5 1 88.69 378 VAL B CA 1
ATOM 7685 C C . VAL B 1 378 ? 0.425 16.219 16.078 1 88.69 378 VAL B C 1
ATOM 7687 O O . VAL B 1 378 ? 0.637 17.234 15.406 1 88.69 378 VAL B O 1
ATOM 7690 N N . ASN B 1 379 ? 0.604 15.023 15.641 1 90.88 379 ASN B N 1
ATOM 7691 C CA . ASN B 1 379 ? 1.046 14.812 14.266 1 90.88 379 ASN B CA 1
ATOM 7692 C C . ASN B 1 379 ? 0 15.297 13.266 1 90.88 379 ASN B C 1
ATOM 7694 O O . ASN B 1 379 ? 0.338 15.938 12.273 1 90.88 379 ASN B O 1
ATOM 7698 N N . ILE B 1 380 ? -1.212 15.023 13.578 1 92.94 380 ILE B N 1
ATOM 7699 C CA . ILE B 1 380 ? -2.312 15.438 12.719 1 92.94 380 ILE B CA 1
ATOM 7700 C C . ILE B 1 380 ? -2.377 16.969 12.664 1 92.94 380 ILE B C 1
ATOM 7702 O O . ILE B 1 380 ? -2.574 17.547 11.586 1 92.94 380 ILE B O 1
ATOM 7706 N N . HIS B 1 381 ? -2.215 17.547 13.781 1 91.88 381 HIS B N 1
ATOM 7707 C CA . HIS B 1 381 ? -2.24 19.016 13.852 1 91.88 381 HIS B CA 1
ATOM 7708 C C . HIS B 1 381 ? -1.16 19.625 12.969 1 91.88 381 HIS B C 1
ATOM 7710 O O . HIS B 1 381 ? -1.433 20.547 12.195 1 91.88 381 HIS B O 1
ATOM 7716 N N . TYR B 1 382 ? 0.014 19.172 13.039 1 93.25 382 TYR B N 1
ATOM 7717 C CA . TYR B 1 382 ? 1.115 19.688 12.227 1 93.25 382 TYR B CA 1
ATOM 7718 C C . TYR B 1 382 ? 0.847 19.469 10.742 1 93.25 382 TYR B C 1
ATOM 7720 O O . TYR B 1 382 ? 1.013 20.391 9.938 1 93.25 382 TYR B O 1
ATOM 7728 N N . LEU B 1 383 ? 0.427 18.25 10.398 1 93.5 383 LEU B N 1
ATOM 7729 C CA . LEU B 1 383 ? 0.186 17.906 9 1 93.5 383 LEU B CA 1
ATOM 7730 C C . LEU B 1 383 ? -0.956 18.734 8.422 1 93.5 383 LEU B C 1
ATOM 7732 O O . LEU B 1 383 ? -0.909 19.125 7.254 1 93.5 383 LEU B O 1
ATOM 7736 N N . PHE B 1 384 ? -1.943 18.938 9.266 1 92.88 384 PHE B N 1
ATOM 7737 C CA . PHE B 1 384 ? -3.043 19.797 8.836 1 92.88 384 PHE B CA 1
ATOM 7738 C C . PHE B 1 384 ? -2.543 21.188 8.492 1 92.88 384 PHE B C 1
ATOM 7740 O O . PHE B 1 384 ? -2.99 21.797 7.512 1 92.88 384 PHE B O 1
ATOM 7747 N N . GLY B 1 385 ? -1.652 21.672 9.227 1 90.88 385 GLY B N 1
ATOM 7748 C CA . GLY B 1 385 ? -1.099 23.016 9.031 1 90.88 385 GLY B CA 1
ATOM 7749 C C . GLY B 1 385 ? -0.328 23.141 7.73 1 90.88 385 GLY B C 1
ATOM 7750 O O . GLY B 1 385 ? -0.412 24.172 7.059 1 90.88 385 GLY B O 1
ATOM 7751 N N . ILE B 1 386 ? 0.332 22.094 7.34 1 91.69 386 ILE B N 1
ATOM 7752 C CA . ILE B 1 386 ? 1.212 22.25 6.188 1 91.69 386 ILE B CA 1
ATOM 7753 C C . ILE B 1 386 ? 0.518 21.734 4.93 1 91.69 386 ILE B C 1
ATOM 7755 O O . ILE B 1 386 ? 0.827 22.172 3.818 1 91.69 386 ILE B O 1
ATOM 7759 N N . GLY B 1 387 ? -0.343 20.844 5.102 1 90.69 387 GLY B N 1
ATOM 7760 C CA . GLY B 1 387 ? -0.903 20.234 3.902 1 90.69 387 GLY B CA 1
ATOM 7761 C C . GLY B 1 387 ? -2.414 20.109 3.949 1 90.69 387 GLY B C 1
ATOM 7762 O O . GLY B 1 387 ? -3.033 19.625 2.996 1 90.69 387 GLY B O 1
ATOM 7763 N N . GLY B 1 388 ? -3 20.516 5 1 90.62 388 GLY B N 1
ATOM 7764 C CA . GLY B 1 388 ? -4.449 20.438 5.098 1 90.62 388 GLY B CA 1
ATOM 7765 C C . GLY B 1 388 ? -4.965 19.031 5.309 1 90.62 388 GLY B C 1
ATOM 7766 O O . GLY B 1 388 ? -4.27 18.188 5.887 1 90.62 388 GLY B O 1
ATOM 7767 N N . PHE B 1 389 ? -6.191 18.812 4.871 1 90.5 389 PHE B N 1
ATOM 7768 C CA . PHE B 1 389 ? -6.867 17.531 5.098 1 90.5 389 PHE B CA 1
ATOM 7769 C C . PHE B 1 389 ? -6.219 16.422 4.281 1 90.5 389 PHE B C 1
ATOM 7771 O O . PHE B 1 389 ? -6.199 15.266 4.703 1 90.5 389 PHE B O 1
ATOM 7778 N N . GLU B 1 390 ? -5.637 16.75 3.166 1 88.56 390 GLU B N 1
ATOM 7779 C CA . GLU B 1 390 ? -5.016 15.75 2.305 1 88.56 390 GLU B CA 1
ATOM 7780 C C . GLU B 1 390 ? -3.908 15 3.041 1 88.56 390 GLU B C 1
ATOM 7782 O O . GLU B 1 390 ? -3.859 13.766 3.014 1 88.56 390 GLU B O 1
ATOM 7787 N N . LEU B 1 391 ? -3.066 15.742 3.705 1 90 391 LEU B N 1
ATOM 7788 C CA . LEU B 1 391 ? -1.954 15.125 4.414 1 90 391 LEU B CA 1
ATOM 7789 C C . LEU B 1 391 ? -2.447 14.383 5.652 1 90 391 LEU B C 1
ATOM 7791 O O . LEU B 1 391 ? -1.881 13.352 6.035 1 90 391 LEU B O 1
ATOM 7795 N N . VAL B 1 392 ? -3.512 14.922 6.219 1 92.44 392 VAL B N 1
ATOM 7796 C CA . VAL B 1 392 ? -4.082 14.266 7.391 1 92.44 392 VAL B CA 1
ATOM 7797 C C . VAL B 1 392 ? -4.617 12.891 7.004 1 92.44 392 VAL B C 1
ATOM 7799 O O . VAL B 1 392 ? -4.344 11.898 7.684 1 92.44 392 VAL B O 1
ATOM 7802 N N . PHE B 1 393 ? -5.293 12.812 5.941 1 90.31 393 PHE B N 1
ATOM 7803 C CA . PHE B 1 393 ? -5.848 11.539 5.496 1 90.31 393 PHE B CA 1
ATOM 7804 C C . PHE B 1 393 ? -4.742 10.578 5.094 1 90.31 393 PHE B C 1
ATOM 7806 O O . PHE B 1 393 ? -4.84 9.367 5.336 1 90.31 393 PHE B O 1
ATOM 7813 N N . LYS B 1 394 ? -3.74 11.078 4.422 1 88.19 394 LYS B N 1
ATOM 7814 C CA . LYS B 1 394 ? -2.592 10.242 4.09 1 88.19 394 LYS B CA 1
ATOM 7815 C C . LYS B 1 394 ? -1.966 9.641 5.344 1 88.19 394 LYS B C 1
ATOM 7817 O O . LYS B 1 394 ? -1.639 8.453 5.379 1 88.19 394 LYS B O 1
ATOM 7822 N N . TYR B 1 395 ? -1.88 10.477 6.355 1 92.19 395 TYR B N 1
ATOM 7823 C CA . TYR B 1 395 ? -1.318 10.047 7.633 1 92.19 395 TYR B CA 1
ATOM 7824 C C . TYR B 1 395 ? -2.172 8.945 8.258 1 92.19 395 TYR B C 1
ATOM 7826 O O . TYR B 1 395 ? -1.651 7.918 8.688 1 92.19 395 TYR B O 1
ATOM 7834 N N . ILE B 1 396 ? -3.408 9.125 8.289 1 90.38 396 ILE B N 1
ATOM 7835 C CA . ILE B 1 396 ? -4.336 8.172 8.891 1 90.38 396 ILE B CA 1
ATOM 7836 C C . ILE B 1 396 ? -4.281 6.852 8.133 1 90.38 396 ILE B C 1
ATOM 7838 O O . ILE B 1 396 ? -4.273 5.777 8.734 1 90.38 396 ILE B O 1
ATOM 7842 N N . ARG B 1 397 ? -4.207 6.922 6.906 1 88.94 397 ARG B N 1
ATOM 7843 C CA . ARG B 1 397 ? -4.141 5.715 6.082 1 88.94 397 ARG B CA 1
ATOM 7844 C C . ARG B 1 397 ? -2.889 4.906 6.398 1 88.94 397 ARG B C 1
ATOM 7846 O O . ARG B 1 397 ? -2.959 3.689 6.582 1 88.94 397 ARG B O 1
ATOM 7853 N N . HIS B 1 398 ? -1.784 5.52 6.527 1 88.19 398 HIS B N 1
ATOM 7854 C CA . HIS B 1 398 ? -0.515 4.844 6.77 1 88.19 398 HIS B CA 1
ATOM 7855 C C . HIS B 1 398 ? -0.459 4.27 8.18 1 88.19 398 HIS B C 1
ATOM 7857 O O . HIS B 1 398 ? -0.016 3.135 8.375 1 88.19 398 HIS B O 1
ATOM 7863 N N . GLU B 1 399 ? -0.961 5.047 9.117 1 87.75 399 GLU B N 1
ATOM 7864 C CA . GLU B 1 399 ? -0.802 4.676 10.523 1 87.75 399 GLU B CA 1
ATOM 7865 C C . GLU B 1 399 ? -1.824 3.619 10.93 1 87.75 399 GLU B C 1
ATOM 7867 O O . GLU B 1 399 ? -1.527 2.746 11.75 1 87.75 399 GLU B O 1
ATOM 7872 N N . PHE B 1 400 ? -2.965 3.654 10.312 1 85.75 400 PHE B N 1
ATOM 7873 C CA . PHE B 1 400 ? -4.031 2.824 10.852 1 85.75 400 PHE B CA 1
ATOM 7874 C C . PHE B 1 400 ? -4.406 1.713 9.883 1 85.75 400 PHE B C 1
ATOM 7876 O O . PHE B 1 400 ? -4.875 0.65 10.297 1 85.75 400 PHE B O 1
ATOM 7883 N N . PHE B 1 401 ? -4.168 1.915 8.656 1 85.56 401 PHE B N 1
ATOM 7884 C CA . PHE B 1 401 ? -4.703 0.937 7.715 1 85.56 401 PHE B CA 1
ATOM 7885 C C . PHE B 1 401 ? -3.574 0.196 7.008 1 85.56 401 PHE B C 1
ATOM 7887 O O . PHE B 1 401 ? -3.764 -0.927 6.535 1 85.56 401 PHE B O 1
ATOM 7894 N N . GLN B 1 402 ? -2.445 0.757 6.922 1 82.62 402 GLN B N 1
ATOM 7895 C CA . GLN B 1 402 ? -1.387 0.141 6.133 1 82.62 402 GLN B CA 1
ATOM 7896 C C . GLN B 1 402 ? -0.191 -0.228 7.004 1 82.62 402 GLN B C 1
ATOM 7898 O O . GLN B 1 402 ? 0.943 -0.279 6.523 1 82.62 402 GLN B O 1
ATOM 7903 N N . LYS B 1 403 ? -0.43 -0.36 8.211 1 86.12 403 LYS B N 1
ATOM 7904 C CA . LYS B 1 403 ? 0.641 -0.776 9.109 1 86.12 403 LYS B CA 1
ATOM 7905 C C . LYS B 1 403 ? 1.219 -2.125 8.695 1 86.12 403 LYS B C 1
ATOM 7907 O O . LYS B 1 403 ? 0.475 -3.045 8.344 1 86.12 403 LYS B O 1
ATOM 7912 N N . LYS B 1 404 ? 2.482 -2.291 8.711 1 83.56 404 LYS B N 1
ATOM 7913 C CA . LYS B 1 404 ? 3.156 -3.49 8.227 1 83.56 404 LYS B CA 1
ATOM 7914 C C . LYS B 1 404 ? 3.457 -4.453 9.367 1 83.56 404 LYS B C 1
ATOM 7916 O O . LYS B 1 404 ? 3.6 -5.66 9.148 1 83.56 404 LYS B O 1
ATOM 7921 N N . GLN B 1 405 ? 3.51 -3.973 10.586 1 84.19 405 GLN B N 1
ATOM 7922 C CA . GLN B 1 405 ? 3.822 -4.805 11.742 1 84.19 405 GLN B CA 1
ATOM 7923 C C . GLN B 1 405 ? 2.604 -5.605 12.188 1 84.19 405 GLN B C 1
ATOM 7925 O O . GLN B 1 405 ? 1.508 -5.43 11.656 1 84.19 405 GLN B O 1
ATOM 7930 N N . ASP B 1 406 ? 2.887 -6.484 13.117 1 78.38 406 ASP B N 1
ATOM 7931 C CA . ASP B 1 406 ? 1.799 -7.289 13.656 1 78.38 406 ASP B CA 1
ATOM 7932 C C . ASP B 1 406 ? 0.719 -6.406 14.273 1 78.38 406 ASP B C 1
ATOM 7934 O O . ASP B 1 406 ? 1.026 -5.406 14.93 1 78.38 406 ASP B O 1
ATOM 7938 N N . LYS B 1 407 ? -0.444 -6.816 14.016 1 78 407 LYS B N 1
ATOM 7939 C CA . LYS B 1 407 ? -1.597 -6.039 14.469 1 78 407 LYS B CA 1
ATOM 7940 C C . LYS B 1 407 ? -2.248 -6.676 15.688 1 78 407 LYS B C 1
ATOM 7942 O O . LYS B 1 407 ? -2.234 -7.898 15.844 1 78 407 LYS B O 1
ATOM 7947 N N . PHE B 1 408 ? -2.783 -5.719 16.484 1 78.69 408 PHE B N 1
ATOM 7948 C CA . PHE B 1 408 ? -3.594 -6.219 17.594 1 78.69 408 PHE B CA 1
ATOM 7949 C C . PHE B 1 408 ? -4.969 -6.66 17.094 1 78.69 408 PHE B C 1
ATOM 7951 O O . PHE B 1 408 ? -5.328 -6.414 15.945 1 78.69 408 PHE B O 1
ATOM 7958 N N . LEU B 1 409 ? -5.645 -7.258 18.016 1 76 409 LEU B N 1
ATOM 7959 C CA . LEU B 1 409 ? -6.906 -7.906 17.672 1 76 409 LEU B CA 1
ATOM 7960 C C . LEU B 1 409 ? -7.859 -6.918 17 1 76 409 LEU B C 1
ATOM 7962 O O . LEU B 1 409 ? -8.359 -7.176 15.906 1 76 409 LEU B O 1
ATOM 7966 N N . LEU B 1 410 ? -8.086 -5.754 17.609 1 82.69 410 LEU B N 1
ATOM 7967 C CA . LEU B 1 410 ? -9.023 -4.773 17.062 1 82.69 410 LEU B CA 1
ATOM 7968 C C . LEU B 1 410 ? -8.492 -4.184 15.766 1 82.69 410 LEU B C 1
ATOM 7970 O O . LEU B 1 410 ? -9.266 -3.932 14.836 1 82.69 410 LEU B O 1
ATOM 7974 N N . GLU B 1 411 ? -7.191 -4.043 15.711 1 83.44 411 GLU B N 1
ATOM 7975 C CA . GLU B 1 411 ? -6.566 -3.48 14.523 1 83.44 411 GLU B CA 1
ATOM 7976 C C . GLU B 1 411 ? -6.691 -4.426 13.328 1 83.44 411 GLU B C 1
ATOM 7978 O O . GLU B 1 411 ? -6.828 -3.98 12.188 1 83.44 411 GLU B O 1
ATOM 7983 N N . LYS B 1 412 ? -6.719 -5.637 13.672 1 85.88 412 LYS B N 1
ATOM 7984 C CA . LYS B 1 412 ? -6.859 -6.641 12.625 1 85.88 412 LYS B CA 1
ATOM 7985 C C . LYS B 1 412 ? -8.203 -6.5 11.906 1 85.88 412 LYS B C 1
ATOM 7987 O O . LYS B 1 412 ? -8.273 -6.668 10.688 1 85.88 412 LYS B O 1
ATOM 7992 N N . HIS B 1 413 ? -9.164 -6.141 12.68 1 90.12 413 HIS B N 1
ATOM 7993 C CA . HIS B 1 413 ? -10.508 -6.109 12.117 1 90.12 413 HIS B CA 1
ATOM 7994 C C . HIS B 1 413 ? -10.82 -4.75 11.508 1 90.12 413 HIS B C 1
ATOM 7996 O O . HIS B 1 413 ? -11.477 -4.664 10.469 1 90.12 413 HIS B O 1
ATOM 8002 N N . TYR B 1 414 ? -10.328 -3.678 12.086 1 90.25 414 TYR B N 1
ATOM 8003 C CA . TYR B 1 414 ? -10.719 -2.387 11.539 1 90.25 414 TYR B CA 1
ATOM 8004 C C . TYR B 1 414 ? -9.82 -1.993 10.375 1 90.25 414 TYR B C 1
ATOM 8006 O O . TYR B 1 414 ? -10.141 -1.079 9.609 1 90.25 414 TYR B O 1
ATOM 8014 N N . SER B 1 415 ? -8.703 -2.668 10.156 1 90 415 SER B N 1
ATOM 8015 C CA . SER B 1 415 ? -7.758 -2.289 9.117 1 90 415 SER B CA 1
ATOM 8016 C C . SER B 1 415 ? -8.078 -2.994 7.801 1 90 415 SER B C 1
ATOM 8018 O O . SER B 1 415 ? -7.438 -2.729 6.777 1 90 415 SER B O 1
ATOM 8020 N N . VAL B 1 416 ? -9.102 -3.883 7.855 1 92.44 416 VAL B N 1
ATOM 8021 C CA . VAL B 1 416 ? -9.492 -4.578 6.633 1 92.44 416 VAL B CA 1
ATOM 8022 C C . VAL B 1 416 ? -10.219 -3.611 5.699 1 92.44 416 VAL B C 1
ATOM 8024 O O . VAL B 1 416 ? -11.086 -2.854 6.137 1 92.44 416 VAL B O 1
ATOM 8027 N N . THR B 1 417 ? -9.805 -3.613 4.438 1 92.06 417 THR B N 1
ATOM 8028 C CA . THR B 1 417 ? -10.453 -2.75 3.455 1 92.06 417 THR B CA 1
ATOM 8029 C C . THR B 1 417 ? -11.047 -3.574 2.316 1 92.06 417 THR B C 1
ATOM 8031 O O . THR B 1 417 ? -10.602 -4.695 2.061 1 92.06 417 THR B O 1
ATOM 8034 N N . SER B 1 418 ? -12.078 -3.061 1.757 1 93.19 418 SER B N 1
ATOM 8035 C CA . SER B 1 418 ? -12.75 -3.688 0.625 1 93.19 418 SER B CA 1
ATOM 8036 C C . SER B 1 418 ? -13.055 -2.67 -0.471 1 93.19 418 SER B C 1
ATOM 8038 O O . SER B 1 418 ? -13.109 -1.467 -0.21 1 93.19 418 SER B O 1
ATOM 8040 N N . PRO B 1 419 ? -13.211 -3.145 -1.708 1 93.12 419 PRO B N 1
ATOM 8041 C CA . PRO B 1 419 ? -13.562 -2.219 -2.789 1 93.12 419 PRO B CA 1
ATOM 8042 C C . PRO B 1 419 ? -14.883 -1.496 -2.545 1 93.12 419 PRO B C 1
ATOM 8044 O O . PRO B 1 419 ? -15.898 -2.137 -2.252 1 93.12 419 PRO B O 1
ATOM 8047 N N . THR B 1 420 ? -14.844 -0.218 -2.748 1 95.81 420 THR B N 1
ATOM 8048 C CA . THR B 1 420 ? -15.969 0.638 -2.41 1 95.81 420 THR B CA 1
ATOM 8049 C C . THR B 1 420 ? -17.094 0.467 -3.422 1 95.81 420 THR B C 1
ATOM 8051 O O . THR B 1 420 ? -18.266 0.775 -3.127 1 95.81 420 THR B O 1
ATOM 8054 N N . PHE B 1 421 ? -16.781 -0.022 -4.621 1 95.81 421 PHE B N 1
ATOM 8055 C CA . PHE B 1 421 ? -17.797 -0.09 -5.664 1 95.81 421 PHE B CA 1
ATOM 8056 C C . PHE B 1 421 ? -18.906 -1.065 -5.277 1 95.81 421 PHE B C 1
ATOM 8058 O O . PHE B 1 421 ? -20 -1.011 -5.824 1 95.81 421 PHE B O 1
ATOM 8065 N N . TRP B 1 422 ? -18.688 -1.902 -4.336 1 96.25 422 TRP B N 1
ATOM 8066 C CA . TRP B 1 422 ? -19.703 -2.83 -3.865 1 96.25 422 TRP B CA 1
ATOM 8067 C C . TRP B 1 422 ? -20.828 -2.084 -3.156 1 96.25 422 TRP B C 1
ATOM 8069 O O . TRP B 1 422 ? -21.922 -2.625 -2.973 1 96.25 422 TRP B O 1
ATOM 8079 N N . LEU B 1 423 ? -20.594 -0.874 -2.723 1 97.62 423 LEU B N 1
ATOM 8080 C CA . LEU B 1 423 ? -21.578 -0.079 -1.993 1 97.62 423 LEU B CA 1
ATOM 8081 C C . LEU B 1 423 ? -22.484 0.676 -2.953 1 97.62 423 LEU B C 1
ATOM 8083 O O . LEU B 1 423 ? -23.516 1.203 -2.547 1 97.62 423 LEU B O 1
ATOM 8087 N N . VAL B 1 424 ? -22.141 0.695 -4.254 1 97.69 424 VAL B N 1
ATOM 8088 C CA . VAL B 1 424 ? -22.797 1.581 -5.207 1 97.69 424 VAL B CA 1
ATOM 8089 C C . VAL B 1 424 ? -24.266 1.194 -5.344 1 97.69 424 VAL B C 1
ATOM 8091 O O . VAL B 1 424 ? -25.156 2.047 -5.238 1 97.69 424 VAL B O 1
ATOM 8094 N N . PRO B 1 425 ? -24.578 -0.103 -5.469 1 98.06 425 PRO B N 1
ATOM 8095 C CA . PRO B 1 425 ? -26 -0.44 -5.586 1 98.06 425 PRO B CA 1
ATOM 8096 C C . PRO B 1 425 ? -26.812 -0.058 -4.344 1 98.06 425 PRO B C 1
ATOM 8098 O O . PRO B 1 425 ? -27.938 0.422 -4.457 1 98.06 425 PRO B O 1
ATOM 8101 N N . LEU B 1 426 ? -26.234 -0.278 -3.213 1 98.31 426 LEU B N 1
ATOM 8102 C CA . LEU B 1 426 ? -26.922 0.105 -1.981 1 98.31 426 LEU B CA 1
ATOM 8103 C C . LEU B 1 426 ? -27.094 1.618 -1.902 1 98.31 426 LEU B C 1
ATOM 8105 O O . LEU B 1 426 ? -28.141 2.107 -1.477 1 98.31 426 LEU B O 1
ATOM 8109 N N . ARG B 1 427 ? -26.031 2.33 -2.26 1 98.5 427 ARG B N 1
ATOM 8110 C CA . ARG B 1 427 ? -26.094 3.787 -2.254 1 98.5 427 ARG B CA 1
ATOM 8111 C C . ARG B 1 427 ? -27.219 4.289 -3.152 1 98.5 427 ARG B C 1
ATOM 8113 O O . ARG B 1 427 ? -28.016 5.145 -2.746 1 98.5 427 ARG B O 1
ATOM 8120 N N . LEU B 1 428 ? -27.359 3.719 -4.316 1 98.5 428 LEU B N 1
ATOM 8121 C CA . LEU B 1 428 ? -28.375 4.121 -5.277 1 98.5 428 LEU B CA 1
ATOM 8122 C C . LEU B 1 428 ? -29.766 3.795 -4.762 1 98.5 428 LEU B C 1
ATOM 8124 O O . LEU B 1 428 ? -30.672 4.621 -4.859 1 98.5 428 LEU B O 1
ATOM 8128 N N . PHE B 1 429 ? -29.891 2.645 -4.203 1 98.25 429 PHE B N 1
ATOM 8129 C CA . PHE B 1 429 ? -31.203 2.23 -3.717 1 98.25 429 PHE B CA 1
ATOM 8130 C C . PHE B 1 429 ? -31.625 3.062 -2.512 1 98.25 429 PHE B C 1
ATOM 8132 O O . PHE B 1 429 ? -32.781 3.436 -2.381 1 98.25 429 PHE B O 1
ATOM 8139 N N . LEU B 1 430 ? -30.672 3.273 -1.608 1 98.19 430 LEU B N 1
ATOM 8140 C CA . LEU B 1 430 ? -30.938 4.141 -0.467 1 98.19 430 LEU B CA 1
ATOM 8141 C C . LEU B 1 430 ? -31.359 5.531 -0.929 1 98.19 430 LEU B C 1
ATOM 8143 O O . LEU B 1 430 ? -32.312 6.105 -0.395 1 98.19 430 LEU B O 1
ATOM 8147 N N . GLY B 1 431 ? -30.625 6.039 -1.925 1 98.56 431 GLY B N 1
ATOM 8148 C CA . GLY B 1 431 ? -30.984 7.332 -2.488 1 98.56 431 GLY B CA 1
ATOM 8149 C C . GLY B 1 431 ? -32.375 7.355 -3.104 1 98.56 431 GLY B C 1
ATOM 8150 O O . GLY B 1 431 ? -33.156 8.289 -2.877 1 98.56 431 GLY B O 1
ATOM 8151 N N . TYR B 1 432 ? -32.625 6.344 -3.801 1 98.12 432 TYR B N 1
ATOM 8152 C CA . TYR B 1 432 ? -33.969 6.219 -4.402 1 98.12 432 TYR B CA 1
ATOM 8153 C C . TYR B 1 432 ? -35.062 6.207 -3.334 1 98.12 432 TYR B C 1
ATOM 8155 O O . TYR B 1 432 ? -36.062 6.875 -3.479 1 98.12 432 TYR B O 1
ATOM 8163 N N . SER B 1 433 ? -34.844 5.484 -2.328 1 97 433 SER B N 1
ATOM 8164 C CA . SER B 1 433 ? -35.844 5.355 -1.257 1 97 433 SER B CA 1
ATOM 8165 C C . SER B 1 433 ? -36.062 6.691 -0.566 1 97 433 SER B C 1
ATOM 8167 O O . SER B 1 433 ? -37.219 7.066 -0.315 1 97 433 SER B O 1
ATOM 8169 N N . TRP B 1 434 ? -35 7.359 -0.269 1 97.62 434 TRP B N 1
ATOM 8170 C CA . TRP B 1 434 ? -35.156 8.672 0.35 1 97.62 434 TRP B CA 1
ATOM 8171 C C . TRP B 1 434 ? -35.875 9.633 -0.584 1 97.62 434 TRP B C 1
ATOM 8173 O O . TRP B 1 434 ? -36.719 10.398 -0.149 1 97.62 434 TRP B O 1
ATOM 8183 N N . LEU B 1 435 ? -35.469 9.602 -1.844 1 97.75 435 LEU B N 1
ATOM 8184 C CA . LEU B 1 435 ? -36.094 10.484 -2.828 1 97.75 435 LEU B CA 1
ATOM 8185 C C . LEU B 1 435 ? -37.594 10.227 -2.922 1 97.75 435 LEU B C 1
ATOM 8187 O O . LEU B 1 435 ? -38.406 11.172 -2.922 1 97.75 435 LEU B O 1
ATOM 8191 N N . MET B 1 436 ? -37.969 9.016 -2.982 1 96.38 436 MET B N 1
ATOM 8192 C CA . MET B 1 436 ? -39.375 8.656 -3.1 1 96.38 436 MET B CA 1
ATOM 8193 C C . MET B 1 436 ? -40.156 9.047 -1.841 1 96.38 436 MET B C 1
ATOM 8195 O O . MET B 1 436 ? -41.312 9.469 -1.921 1 96.38 436 MET B O 1
ATOM 8199 N N . GLU B 1 437 ? -39.562 8.852 -0.693 1 94.5 437 GLU B N 1
ATOM 8200 C CA . GLU B 1 437 ? -40.188 9.289 0.548 1 94.5 437 GLU B CA 1
ATOM 8201 C C . GLU B 1 437 ? -40.5 10.781 0.523 1 94.5 437 GLU B C 1
ATOM 8203 O O . GLU B 1 437 ? -41.594 11.211 0.912 1 94.5 437 GLU B O 1
ATOM 8208 N N . GLY B 1 438 ? -39.562 11.547 0.079 1 95.5 438 GLY B N 1
ATOM 8209 C CA . GLY B 1 438 ? -39.781 12.984 -0.026 1 95.5 438 GLY B CA 1
ATOM 8210 C C . GLY B 1 438 ? -40.844 13.367 -1.044 1 95.5 438 GLY B C 1
ATOM 8211 O O . GLY B 1 438 ? -41.719 14.195 -0.765 1 95.5 438 GLY B O 1
ATOM 8212 N N . LEU B 1 439 ? -40.781 12.727 -2.148 1 96.25 439 LEU B N 1
ATOM 8213 C CA . LEU B 1 439 ? -41.75 13.023 -3.215 1 96.25 439 LEU B CA 1
ATOM 8214 C C . LEU B 1 439 ? -43.156 12.617 -2.812 1 96.25 439 LEU B C 1
ATOM 8216 O O . LEU B 1 439 ? -44.125 13.305 -3.152 1 96.25 439 LEU B O 1
ATOM 8220 N N . ASN B 1 440 ? -43.312 11.5 -2.176 1 94.19 440 ASN B N 1
ATOM 8221 C CA . ASN B 1 440 ? -44.625 11.07 -1.702 1 94.19 440 ASN B CA 1
ATOM 8222 C C . ASN B 1 440 ? -45.219 12.055 -0.703 1 94.19 440 ASN B C 1
ATOM 8224 O O . ASN B 1 440 ? -46.406 12.344 -0.742 1 94.19 440 ASN B O 1
ATOM 8228 N N . LYS B 1 441 ? -44.406 12.562 0.146 1 92.38 441 LYS B N 1
ATOM 8229 C CA . LYS B 1 441 ? -44.875 13.555 1.104 1 92.38 441 LYS B CA 1
ATOM 8230 C C . LYS B 1 441 ? -45.281 14.852 0.398 1 92.38 441 LYS B C 1
ATOM 8232 O O . LYS B 1 441 ? -46.25 15.508 0.81 1 92.38 441 LYS B O 1
ATOM 8237 N N . LEU B 1 442 ? -44.562 15.109 -0.612 1 92.94 442 LEU B N 1
ATOM 8238 C CA . LEU B 1 442 ? -44.906 16.266 -1.424 1 92.94 442 LEU B CA 1
ATOM 8239 C C . LEU B 1 442 ? -46.312 16.094 -2.037 1 92.94 442 LEU B C 1
ATOM 8241 O O . LEU B 1 442 ? -47.125 17.016 -2.012 1 92.94 442 LEU B O 1
ATOM 8245 N N . LYS B 1 443 ? -46.594 14.953 -2.477 1 91.75 443 LYS B N 1
ATOM 8246 C CA . LYS B 1 443 ? -47.875 14.648 -3.107 1 91.75 443 LYS B CA 1
ATOM 8247 C C . LYS B 1 443 ? -49 14.648 -2.084 1 91.75 443 LYS B C 1
ATOM 8249 O O . LYS B 1 443 ? -50.156 14.961 -2.418 1 91.75 443 LYS B O 1
ATOM 8254 N N . GLU B 1 444 ? -48.594 14.344 -0.887 1 90.06 444 GLU B N 1
ATOM 8255 C CA . GLU B 1 444 ? -49.594 14.281 0.176 1 90.06 444 GLU B CA 1
ATOM 8256 C C . GLU B 1 444 ? -49.938 15.664 0.71 1 90.06 444 GLU B C 1
ATOM 8258 O O . GLU B 1 444 ? -50.812 15.82 1.56 1 90.06 444 GLU B O 1
ATOM 8263 N N . GLY B 1 445 ? -49.219 16.734 0.376 1 89.56 445 GLY B N 1
ATOM 8264 C CA . GLY B 1 445 ? -49.594 18.094 0.725 1 89.56 445 GLY B CA 1
ATOM 8265 C C . GLY B 1 445 ? -48.812 18.625 1.929 1 89.56 445 GLY B C 1
ATOM 8266 O O . GLY B 1 445 ? -49.281 19.547 2.596 1 89.56 445 GLY B O 1
ATOM 8267 N N . TRP B 1 446 ? -47.688 18 2.221 1 91.25 446 TRP B N 1
ATOM 8268 C CA . TRP B 1 446 ? -46.906 18.375 3.393 1 91.25 446 TRP B CA 1
ATOM 8269 C C . TRP B 1 446 ? -46.438 19.828 3.303 1 91.25 446 TRP B C 1
ATOM 8271 O O . TRP B 1 446 ? -46.094 20.438 4.32 1 91.25 446 TRP B O 1
ATOM 8281 N N . LEU B 1 447 ? -46.438 20.422 2.154 1 91.94 447 LEU B N 1
ATOM 8282 C CA . LEU B 1 447 ? -45.938 21.781 2.023 1 91.94 447 LEU B CA 1
ATOM 8283 C C . LEU B 1 447 ? -47.062 22.797 2.143 1 91.94 447 LEU B C 1
ATOM 8285 O O . LEU B 1 447 ? -46.812 24 2.256 1 91.94 447 LEU B O 1
ATOM 8289 N N . SER B 1 448 ? -48.344 22.375 2.201 1 90.94 448 SER B N 1
ATOM 8290 C CA . SER B 1 448 ? -49.438 23.312 2.143 1 90.94 448 SER B CA 1
ATOM 8291 C C . SER B 1 448 ? -50.281 23.266 3.412 1 90.94 448 SER B C 1
ATOM 8293 O O . SER B 1 448 ? -50.875 24.266 3.82 1 90.94 448 SER B O 1
ATOM 8295 N N . THR B 1 449 ? -50.375 22.109 4.023 1 89.44 449 THR B N 1
ATOM 8296 C CA . THR B 1 449 ? -51.25 21.938 5.18 1 89.44 449 THR B CA 1
ATOM 8297 C C . THR B 1 449 ? -50.469 21.391 6.367 1 89.44 449 THR B C 1
ATOM 8299 O O . THR B 1 449 ? -49.719 20.422 6.234 1 89.44 449 THR B O 1
ATOM 8302 N N . PRO B 1 450 ? -50.594 22.094 7.512 1 89.19 450 PRO B N 1
ATOM 8303 C CA . PRO B 1 450 ? -49.969 21.516 8.703 1 89.19 450 PRO B CA 1
ATOM 8304 C C . PRO B 1 450 ? -50.562 20.156 9.086 1 89.19 450 PRO B C 1
ATOM 8306 O O . PRO B 1 450 ? -51.781 20.016 9.203 1 89.19 450 PRO B O 1
ATOM 8309 N N . MET B 1 451 ? -49.656 19.188 9.242 1 87.31 451 MET B N 1
ATOM 8310 C CA . MET B 1 451 ? -50.125 17.828 9.453 1 87.31 451 MET B CA 1
ATOM 8311 C C . MET B 1 451 ? -49.531 17.234 10.727 1 87.31 451 MET B C 1
ATOM 8313 O O . MET B 1 451 ? -49.812 16.094 11.078 1 87.31 451 MET B O 1
ATOM 8317 N N . LEU B 1 452 ? -48.719 17.969 11.414 1 88.25 452 LEU B N 1
ATOM 8318 C CA . LEU B 1 452 ? -48.062 17.438 12.617 1 88.25 452 LEU B CA 1
ATOM 8319 C C . LEU B 1 452 ? -48.938 17.703 13.852 1 88.25 452 LEU B C 1
ATOM 8321 O O . LEU B 1 452 ? -49.469 18.797 14 1 88.25 452 LEU B O 1
ATOM 8325 N N . ALA B 1 453 ? -49.094 16.641 14.625 1 82.56 453 ALA B N 1
ATOM 8326 C CA . ALA B 1 453 ? -49.938 16.797 15.812 1 82.56 453 ALA B CA 1
ATOM 8327 C C . ALA B 1 453 ? -49.344 16.078 17.016 1 82.56 453 ALA B C 1
ATOM 8329 O O . ALA B 1 453 ? -48.406 15.297 16.859 1 82.56 453 ALA B O 1
ATOM 8330 N N . GLY B 1 454 ? -49.75 16.5 18.125 1 78.56 454 GLY B N 1
ATOM 8331 C CA . GLY B 1 454 ? -49.281 15.898 19.375 1 78.56 454 GLY B CA 1
ATOM 8332 C C . GLY B 1 454 ? -49.906 14.539 19.641 1 78.56 454 GLY B C 1
ATOM 8333 O O . GLY B 1 454 ? -50.25 13.805 18.719 1 78.56 454 GLY B O 1
ATOM 8334 N N . MET B 1 455 ? -49.875 14.086 20.938 1 73.44 455 MET B N 1
ATOM 8335 C CA . MET B 1 455 ? -50.281 12.75 21.359 1 73.44 455 MET B CA 1
ATOM 8336 C C . MET B 1 455 ? -51.75 12.531 21.078 1 73.44 455 MET B C 1
ATOM 8338 O O . MET B 1 455 ? -52.562 13.438 21.281 1 73.44 455 MET B O 1
ATOM 8342 N N . ALA B 1 456 ? -52.031 11.312 20.375 1 64 456 ALA B N 1
ATOM 8343 C CA . ALA B 1 456 ? -53.438 10.961 20.188 1 64 456 ALA B CA 1
ATOM 8344 C C . ALA B 1 456 ? -54.094 10.602 21.5 1 64 456 ALA B C 1
ATOM 8346 O O . ALA B 1 456 ? -53.406 10.219 22.469 1 64 456 ALA B O 1
ATOM 8347 N N . VAL B 1 457 ? -55.375 10.883 21.562 1 57.41 457 VAL B N 1
ATOM 8348 C CA . VAL B 1 457 ? -56.156 10.477 22.734 1 57.41 457 VAL B CA 1
ATOM 8349 C C . VAL B 1 457 ? -55.938 8.992 23.016 1 57.41 457 VAL B C 1
ATOM 8351 O O . VAL B 1 457 ? -55.844 8.578 24.172 1 57.41 457 VAL B O 1
ATOM 8354 N N . ASP B 1 458 ? -55.812 8.195 21.906 1 53.25 458 ASP B N 1
ATOM 8355 C CA . ASP B 1 458 ? -55.688 6.766 22.188 1 53.25 458 ASP B CA 1
ATOM 8356 C C . ASP B 1 458 ? -54.219 6.34 22.188 1 53.25 458 ASP B C 1
ATOM 8358 O O . ASP B 1 458 ? -53.875 5.203 22.531 1 53.25 458 ASP B O 1
ATOM 8362 N N . GLY B 1 459 ? -53.219 7.086 22.125 1 52.38 459 GLY B N 1
ATOM 8363 C CA . GLY B 1 459 ? -51.781 6.945 22.391 1 52.38 459 GLY B CA 1
ATOM 8364 C C . GLY B 1 459 ? -51.094 6.031 21.406 1 52.38 459 GLY B C 1
ATOM 8365 O O . GLY B 1 459 ? -49.875 5.852 21.469 1 52.38 459 GLY B O 1
ATOM 8366 N N . GLN B 1 460 ? -51.75 5.211 20.453 1 51.59 460 GLN B N 1
ATOM 8367 C CA . GLN B 1 460 ? -51.094 4.062 19.844 1 51.59 460 GLN B CA 1
ATOM 8368 C C . GLN B 1 460 ? -50.75 4.344 18.375 1 51.59 460 GLN B C 1
ATOM 8370 O O . GLN B 1 460 ? -49.781 3.773 17.844 1 51.59 460 GLN B O 1
ATOM 8375 N N . THR B 1 461 ? -51.625 5.141 17.562 1 56.31 461 THR B N 1
ATOM 8376 C CA . THR B 1 461 ? -51.375 5.141 16.125 1 56.31 461 THR B CA 1
ATOM 8377 C C . THR B 1 461 ? -50.656 6.43 15.695 1 56.31 461 THR B C 1
ATOM 8379 O O . THR B 1 461 ? -51.094 7.523 16.062 1 56.31 461 THR B O 1
ATOM 8382 N N . SER B 1 462 ? -49.469 6.402 14.906 1 59.62 462 SER B N 1
ATOM 8383 C CA . SER B 1 462 ? -48.688 7.547 14.469 1 59.62 462 SER B CA 1
ATOM 8384 C C . SER B 1 462 ? -49.438 8.359 13.414 1 59.62 462 SER B C 1
ATOM 8386 O O . SER B 1 462 ? -49.25 9.57 13.32 1 59.62 462 SER B O 1
ATOM 8388 N N . ALA B 1 463 ? -50.219 7.672 12.414 1 59.41 463 ALA B N 1
ATOM 8389 C CA . ALA B 1 463 ? -51.031 8.383 11.422 1 59.41 463 ALA B CA 1
ATOM 8390 C C . ALA B 1 463 ? -52.531 8.258 11.719 1 59.41 463 ALA B C 1
ATOM 8392 O O . ALA B 1 463 ? -53.031 7.164 11.984 1 59.41 463 ALA B O 1
ATOM 8393 N N . SER B 1 464 ? -53.156 9.305 12.133 1 63.66 464 SER B N 1
ATOM 8394 C CA . SER B 1 464 ? -54.562 9.242 12.438 1 63.66 464 SER B CA 1
ATOM 8395 C C . SER B 1 464 ? -55.344 10.234 11.594 1 63.66 464 SER B C 1
ATOM 8397 O O . SER B 1 464 ? -54.781 11.172 11.031 1 63.66 464 SER B O 1
ATOM 8399 N N . VAL B 1 465 ? -56.469 9.82 10.984 1 59.19 465 VAL B N 1
ATOM 8400 C CA . VAL B 1 465 ? -57.406 10.711 10.289 1 59.19 465 VAL B CA 1
ATOM 8401 C C . VAL B 1 465 ? -58.281 11.43 11.305 1 59.19 465 VAL B C 1
ATOM 8403 O O . VAL B 1 465 ? -58.875 10.797 12.172 1 59.19 465 VAL B O 1
ATOM 8406 N N . THR B 1 466 ? -58.156 12.742 11.344 1 58.06 466 THR B N 1
ATOM 8407 C CA . THR B 1 466 ? -58.969 13.547 12.234 1 58.06 466 THR B CA 1
ATOM 8408 C C . THR B 1 466 ? -60.469 13.414 11.883 1 58.06 466 THR B C 1
ATOM 8410 O O . THR B 1 466 ? -60.812 12.852 10.844 1 58.06 466 THR B O 1
ATOM 8413 N N . GLU B 1 467 ? -61.375 13.789 12.781 1 56.34 467 GLU B N 1
ATOM 8414 C CA . GLU B 1 467 ? -62.812 13.812 12.586 1 5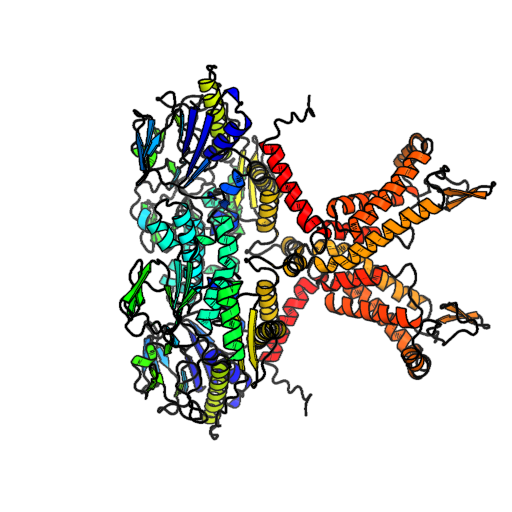6.34 467 GLU B CA 1
ATOM 8415 C C . GLU B 1 467 ? -63.188 14.531 11.297 1 56.34 467 GLU B C 1
ATOM 8417 O O . GLU B 1 467 ? -64.188 14.203 10.664 1 56.34 467 GLU B O 1
ATOM 8422 N N . THR B 1 468 ? -62.406 15.445 10.93 1 58.31 468 THR B N 1
ATOM 8423 C CA . THR B 1 468 ? -62.719 16.234 9.742 1 58.31 468 THR B CA 1
ATOM 8424 C C . THR B 1 468 ? -62.156 15.578 8.492 1 58.31 468 THR B C 1
ATOM 8426 O O . THR B 1 468 ? -62.219 16.156 7.398 1 58.31 468 THR B O 1
ATOM 8429 N N . GLY B 1 469 ? -61.5 14.414 8.688 1 62.78 469 GLY B N 1
ATOM 8430 C CA . GLY B 1 469 ? -61.031 13.641 7.543 1 62.78 469 GLY B CA 1
ATOM 8431 C C . GLY B 1 469 ? -59.625 13.969 7.125 1 62.78 469 GLY B C 1
ATOM 8432 O O . GLY B 1 469 ? -59.156 13.508 6.082 1 62.78 469 GLY B O 1
ATOM 8433 N N . GLU B 1 470 ? -59.031 14.852 7.926 1 67.38 470 GLU B N 1
ATOM 8434 C CA . GLU B 1 470 ? -57.656 15.25 7.523 1 67.38 470 GLU B CA 1
ATOM 8435 C C . GLU B 1 470 ? -56.625 14.297 8.094 1 67.38 470 GLU B C 1
ATOM 8437 O O . GLU B 1 470 ? -56.75 13.82 9.219 1 67.38 470 GLU B O 1
ATOM 8442 N N . LYS B 1 471 ? -55.531 14 7.266 1 74.5 471 LYS B N 1
ATOM 8443 C CA . LYS B 1 471 ? -54.438 13.117 7.676 1 74.5 471 LYS B CA 1
ATOM 8444 C C . LYS B 1 471 ? -53.469 13.844 8.594 1 74.5 471 LYS B C 1
ATOM 8446 O O . LYS B 1 471 ? -53 14.938 8.273 1 74.5 471 LYS B O 1
ATOM 8451 N N . VAL B 1 472 ? -53.375 13.383 9.852 1 80.12 472 VAL B N 1
ATOM 8452 C CA . VAL B 1 472 ? -52.438 14.008 10.781 1 80.12 472 VAL B CA 1
ATOM 8453 C C . VAL B 1 472 ? -51.375 12.992 11.227 1 80.12 472 VAL B C 1
ATOM 8455 O O . VAL B 1 472 ? -51.688 11.797 11.328 1 80.12 472 VAL B O 1
ATOM 8458 N N . PHE B 1 473 ? -50.125 13.539 11.398 1 82.81 473 PHE B N 1
ATOM 8459 C CA . PHE B 1 473 ? -49.031 12.719 11.891 1 82.81 473 PHE B CA 1
ATOM 8460 C C . PHE B 1 473 ? -48.719 13.055 13.344 1 82.81 473 PHE B C 1
ATOM 8462 O O . PHE B 1 473 ? -48.281 14.172 13.648 1 82.81 473 PHE B O 1
ATOM 8469 N N . ARG B 1 474 ? -48.906 12.117 14.156 1 84.44 474 ARG B N 1
ATOM 8470 C CA . ARG B 1 474 ? -48.656 12.305 15.578 1 84.44 474 ARG B CA 1
ATOM 8471 C C . ARG B 1 474 ? -47.188 12.094 15.898 1 84.44 474 ARG B C 1
ATOM 8473 O O . ARG B 1 474 ? -46.688 10.961 15.898 1 84.44 474 ARG B O 1
ATOM 8480 N N . ILE B 1 475 ? -46.562 13.133 16.297 1 88.06 475 ILE B N 1
ATOM 8481 C CA . ILE B 1 475 ? -45.125 13.078 16.453 1 88.06 475 ILE B CA 1
ATOM 8482 C C . ILE B 1 475 ? -44.781 12.836 17.906 1 88.06 475 ILE B C 1
ATOM 8484 O O . ILE B 1 475 ? -43.594 12.914 18.297 1 88.06 475 ILE B O 1
ATOM 8488 N N . ILE B 1 476 ? -45.75 12.68 18.75 1 88.31 476 ILE B N 1
ATOM 8489 C CA . ILE B 1 476 ? -45.531 12.289 20.141 1 88.31 476 ILE B CA 1
ATOM 8490 C C . ILE B 1 476 ? -46.25 10.977 20.438 1 88.31 476 ILE B C 1
ATOM 8492 O O . ILE B 1 476 ? -47.469 10.867 20.188 1 88.31 476 ILE B O 1
ATOM 8496 N N . SER B 1 477 ? -45.469 10.008 20.875 1 83.81 477 SER B N 1
ATOM 8497 C CA . SER B 1 477 ? -46.031 8.703 21.219 1 83.81 477 SER B CA 1
ATOM 8498 C C . SER B 1 477 ? -45.594 8.266 22.609 1 83.81 477 SER B C 1
ATOM 8500 O O . SER B 1 477 ? -44.906 9.016 23.312 1 83.81 477 SER B O 1
ATOM 8502 N N . SER B 1 478 ? -46.031 7.07 23 1 83.69 478 SER B N 1
ATOM 8503 C CA . SER B 1 478 ? -45.75 6.566 24.344 1 83.69 478 SER B CA 1
ATOM 8504 C C . SER B 1 478 ? -44.25 6.375 24.578 1 83.69 478 SER B C 1
ATOM 8506 O O . SER B 1 478 ? -43.781 6.488 25.703 1 83.69 478 SER B O 1
ATOM 8508 N N . HIS B 1 479 ? -43.469 6.148 23.547 1 85.94 479 HIS B N 1
ATOM 8509 C CA . HIS B 1 479 ? -42.062 5.871 23.703 1 85.94 479 HIS B CA 1
ATOM 8510 C C . HIS B 1 479 ? -41.219 7.156 23.625 1 85.94 479 HIS B C 1
ATOM 8512 O O . HIS B 1 479 ? -40.031 7.141 23.891 1 85.94 479 HIS B O 1
ATOM 8518 N N . THR B 1 480 ? -41.875 8.281 23.344 1 90.25 480 THR B N 1
ATOM 8519 C CA . THR B 1 480 ? -41.156 9.539 23.156 1 90.25 480 THR B CA 1
ATOM 8520 C C . THR B 1 480 ? -40.656 10.078 24.5 1 90.25 480 THR B C 1
ATOM 8522 O O . THR B 1 480 ? -41.438 10.242 25.438 1 90.25 480 THR B O 1
ATOM 8525 N N . PRO B 1 481 ? -39.438 10.344 24.547 1 91.81 481 PRO B N 1
ATOM 8526 C CA . PRO B 1 481 ? -38.906 10.906 25.797 1 91.81 481 PRO B CA 1
ATOM 8527 C C . PRO B 1 481 ? -39.5 12.281 26.109 1 91.81 481 PRO B C 1
ATOM 8529 O O . PRO B 1 481 ? -39.812 13.055 25.203 1 91.81 481 PRO B O 1
ATOM 8532 N N . SER B 1 482 ? -39.562 12.602 27.391 1 91 482 SER B N 1
ATOM 8533 C CA . SER B 1 482 ? -40.25 13.812 27.875 1 91 482 SER B CA 1
ATOM 8534 C C . SER B 1 482 ? -39.562 15.062 27.328 1 91 482 SER B C 1
ATOM 8536 O O . SER B 1 482 ? -40.219 16.047 27 1 91 482 SER B O 1
ATOM 8538 N N . TRP B 1 483 ? -38.25 14.938 27.312 1 93.56 483 TRP B N 1
ATOM 8539 C CA . TRP B 1 483 ? -37.531 16.125 26.828 1 93.56 483 TRP B CA 1
ATOM 8540 C C . TRP B 1 483 ? -37.875 16.391 25.359 1 93.56 483 TRP B C 1
ATOM 8542 O O . TRP B 1 483 ? -37.969 17.531 24.953 1 93.56 483 TRP B O 1
ATOM 8552 N N . TYR B 1 484 ? -38 15.422 24.641 1 93.44 484 TYR B N 1
ATOM 8553 C CA . TYR B 1 484 ? -38.312 15.57 23.219 1 93.44 484 TYR B CA 1
ATOM 8554 C C . TYR B 1 484 ? -39.75 16.031 23.062 1 93.44 484 TYR B C 1
ATOM 8556 O O . TYR B 1 484 ? -40.062 16.859 22.188 1 93.44 484 TYR B O 1
ATOM 8564 N N . ALA B 1 485 ? -40.656 15.547 23.812 1 91.62 485 ALA B N 1
ATOM 8565 C CA . ALA B 1 485 ? -42.062 15.953 23.766 1 91.62 485 ALA B CA 1
ATOM 8566 C C . ALA B 1 485 ? -42.219 17.453 24.062 1 91.62 485 ALA B C 1
ATOM 8568 O O . ALA B 1 485 ? -43.062 18.125 23.453 1 91.62 485 ALA B O 1
ATOM 8569 N N . PHE B 1 486 ? -41.438 17.828 24.922 1 92.69 486 PHE B N 1
ATOM 8570 C CA . PHE B 1 486 ? -41.438 19.25 25.266 1 92.69 486 PHE B CA 1
ATOM 8571 C C . PHE B 1 486 ? -41.031 20.094 24.062 1 92.69 486 PHE B C 1
ATOM 8573 O O . PHE B 1 486 ? -41.688 21.094 23.766 1 92.69 486 PHE B O 1
ATOM 8580 N N . ILE B 1 487 ? -40.031 19.656 23.422 1 92.94 487 ILE B N 1
ATOM 8581 C CA . ILE B 1 487 ? -39.531 20.375 22.25 1 92.94 487 ILE B CA 1
ATOM 8582 C C . ILE B 1 487 ? -40.594 20.328 21.156 1 92.94 487 ILE B C 1
ATOM 8584 O O . ILE B 1 487 ? -40.844 21.328 20.469 1 92.94 487 ILE B O 1
ATOM 8588 N N . ALA B 1 488 ? -41.219 19.219 20.984 1 91.88 488 ALA B N 1
ATOM 8589 C CA . ALA B 1 488 ? -42.219 19.031 19.953 1 91.88 488 ALA B CA 1
ATOM 8590 C C . ALA B 1 488 ? -43.438 19.922 20.188 1 91.88 488 ALA B C 1
ATOM 8592 O O . ALA B 1 488 ? -43.938 20.562 19.266 1 91.88 488 ALA B O 1
ATOM 8593 N N . GLU B 1 489 ? -43.906 20.078 21.344 1 91.56 489 GLU B N 1
ATOM 8594 C CA . GLU B 1 489 ? -45.094 20.828 21.688 1 91.56 489 GLU B CA 1
ATOM 8595 C C . GLU B 1 489 ? -44.844 22.328 21.641 1 91.56 489 GLU B C 1
ATOM 8597 O O . GLU B 1 489 ? -45.719 23.094 21.219 1 91.56 489 GLU B O 1
ATOM 8602 N N . LYS B 1 490 ? -43.688 22.656 22.016 1 93.12 490 LYS B N 1
ATOM 8603 C CA . LYS B 1 490 ? -43.438 24.078 22.188 1 93.12 490 LYS B CA 1
ATOM 8604 C C . LYS B 1 490 ? -42.875 24.688 20.906 1 93.12 490 LYS B C 1
ATOM 8606 O O . LYS B 1 490 ? -43.062 25.875 20.625 1 93.12 490 LYS B O 1
ATOM 8611 N N . LEU B 1 491 ? -42.188 23.828 20.203 1 93.44 491 LEU B N 1
ATOM 8612 C CA . LEU B 1 491 ? -41.469 24.406 19.078 1 93.44 491 LEU B CA 1
ATOM 8613 C C . LEU B 1 491 ? -41.969 23.844 17.75 1 93.44 491 LEU B C 1
ATOM 8615 O O . LEU B 1 491 ? -42.25 24.594 16.828 1 93.44 491 LEU B O 1
ATOM 8619 N N . VAL B 1 492 ? -42.094 22.609 17.578 1 93.38 492 VAL B N 1
ATOM 8620 C CA . VAL B 1 492 ? -42.344 21.938 16.297 1 93.38 492 VAL B CA 1
ATOM 8621 C C . VAL B 1 492 ? -43.812 22.094 15.891 1 93.38 492 VAL B C 1
ATOM 8623 O O . VAL B 1 492 ? -44.094 22.562 14.789 1 93.38 492 VAL B O 1
ATOM 8626 N N . ILE B 1 493 ? -44.75 21.781 16.734 1 90.94 493 ILE B N 1
ATOM 8627 C CA . ILE B 1 493 ? -46.188 21.734 16.406 1 90.94 493 ILE B CA 1
ATOM 8628 C C . ILE B 1 493 ? -46.688 23.141 16.078 1 90.94 493 ILE B C 1
ATOM 8630 O O . ILE B 1 493 ? -47.375 23.344 15.086 1 90.94 493 ILE B O 1
ATOM 8634 N N . PRO B 1 494 ? -46.25 24.141 16.875 1 92.62 494 PRO B N 1
ATOM 8635 C CA . PRO B 1 494 ? -46.688 25.484 16.516 1 92.62 494 PRO B CA 1
ATOM 8636 C C . PRO B 1 494 ? -46.094 25.953 15.18 1 92.62 494 PRO B C 1
ATOM 8638 O O . PRO B 1 494 ? -46.688 26.844 14.539 1 92.62 494 PRO B O 1
ATOM 8641 N N . ASN B 1 495 ? -45 25.422 14.781 1 94.5 495 ASN B N 1
ATOM 8642 C CA . ASN B 1 495 ? -44.344 25.734 13.516 1 94.5 495 ASN B CA 1
ATOM 8643 C C . ASN B 1 495 ? -44.344 24.531 12.57 1 94.5 495 ASN B C 1
ATOM 8645 O O . ASN B 1 495 ? -43.344 24.25 11.914 1 94.5 495 ASN B O 1
ATOM 8649 N N . ALA B 1 496 ? -45.406 23.891 12.5 1 92.56 496 ALA B N 1
ATOM 8650 C CA . ALA B 1 496 ? -45.5 22.609 11.812 1 92.56 496 ALA B CA 1
ATOM 8651 C C . ALA B 1 496 ? -45.125 22.75 10.336 1 92.56 496 ALA B C 1
ATOM 8653 O O . ALA B 1 496 ? -44.406 21.922 9.789 1 92.56 496 ALA B O 1
ATOM 8654 N N . LEU B 1 497 ? -45.562 23.688 9.703 1 93.44 497 LEU B N 1
ATOM 8655 C CA . LEU B 1 497 ? -45.344 23.844 8.273 1 93.44 497 LEU B CA 1
ATOM 8656 C C . LEU B 1 497 ? -43.844 24.016 7.98 1 93.44 497 LEU B C 1
ATOM 8658 O O . LEU B 1 497 ? -43.344 23.5 6.98 1 93.44 497 LEU B O 1
ATOM 8662 N N . PHE B 1 498 ? -43.188 24.766 8.82 1 93.94 498 PHE B N 1
ATOM 8663 C CA . PHE B 1 498 ? -41.75 24.984 8.656 1 93.94 498 PHE B CA 1
ATOM 8664 C C . PHE B 1 498 ? -41 23.672 8.75 1 93.94 498 PHE B C 1
ATOM 8666 O O . PHE B 1 498 ? -40.156 23.391 7.906 1 93.94 498 PHE B O 1
ATOM 8673 N N . PHE B 1 499 ? -41.281 22.953 9.711 1 94.31 499 PHE B N 1
ATOM 8674 C CA . PHE B 1 499 ? -40.562 21.703 9.938 1 94.31 499 PHE B CA 1
ATOM 8675 C C . PHE B 1 499 ? -40.938 20.672 8.883 1 94.31 499 PHE B C 1
ATOM 8677 O O . PHE B 1 499 ? -40.125 19.844 8.492 1 94.31 499 PHE B O 1
ATOM 8684 N N . GLN B 1 500 ? -42.188 20.719 8.422 1 93.81 500 GLN B N 1
ATOM 8685 C CA . GLN B 1 500 ? -42.594 19.859 7.32 1 93.81 500 GLN B CA 1
ATOM 8686 C C . GLN B 1 500 ? -41.812 20.172 6.055 1 93.81 500 GLN B C 1
ATOM 8688 O O . GLN B 1 500 ? -41.344 19.25 5.363 1 93.81 500 GLN B O 1
ATOM 8693 N N . TRP B 1 501 ? -41.594 21.406 5.855 1 95.69 501 TRP B N 1
ATOM 8694 C CA . TRP B 1 501 ? -40.75 21.812 4.73 1 95.69 501 TRP B CA 1
ATOM 8695 C C . TRP B 1 501 ? -39.344 21.266 4.867 1 95.69 501 TRP B C 1
ATOM 8697 O O . TRP B 1 501 ? -38.75 20.766 3.9 1 95.69 501 TRP B O 1
ATOM 8707 N N . LEU B 1 502 ? -38.844 21.391 6 1 95.69 502 LEU B N 1
ATOM 8708 C CA . LEU B 1 502 ? -37.469 20.953 6.266 1 95.69 502 LEU B CA 1
ATOM 8709 C C . LEU B 1 502 ? -37.312 19.453 6.047 1 95.69 502 LEU B C 1
ATOM 8711 O O . LEU B 1 502 ? -36.312 19 5.484 1 95.69 502 LEU B O 1
ATOM 8715 N N . ILE B 1 503 ? -38.219 18.75 6.5 1 95.06 503 ILE B N 1
ATOM 8716 C CA . ILE B 1 503 ? -38.156 17.297 6.387 1 95.06 503 ILE B CA 1
ATOM 8717 C C . ILE B 1 503 ? -38.219 16.891 4.918 1 95.06 503 ILE B C 1
ATOM 8719 O O . ILE B 1 503 ? -37.406 16.062 4.461 1 95.06 503 ILE B O 1
ATOM 8723 N N . VAL B 1 504 ? -39.156 17.438 4.203 1 96.38 504 VAL B N 1
ATOM 8724 C CA . VAL B 1 504 ? -39.312 17.109 2.793 1 96.38 504 VAL B CA 1
ATOM 8725 C C . VAL B 1 504 ? -38.062 17.484 2.018 1 96.38 504 VAL B C 1
ATOM 8727 O O . VAL B 1 504 ? -37.562 16.688 1.219 1 96.38 504 VAL B O 1
ATOM 8730 N N . LEU B 1 505 ? -37.562 18.625 2.281 1 97.12 505 LEU B N 1
ATOM 8731 C CA . LEU B 1 505 ? -36.344 19.078 1.604 1 97.12 505 LEU B CA 1
ATOM 8732 C C . LEU B 1 505 ? -35.156 18.188 1.97 1 97.12 505 LEU B C 1
ATOM 8734 O O . LEU B 1 505 ? -34.312 17.875 1.117 1 97.12 505 LEU B O 1
ATOM 8738 N N . ALA B 1 506 ? -35.094 17.875 3.199 1 97.69 506 ALA B N 1
ATOM 8739 C CA . ALA B 1 506 ? -34 17 3.652 1 97.69 506 ALA B CA 1
ATOM 8740 C C . ALA B 1 506 ? -34.062 15.641 2.973 1 97.69 506 ALA B C 1
ATOM 8742 O O . ALA B 1 506 ? -33.031 15.109 2.529 1 97.69 506 ALA B O 1
ATOM 8743 N N . GLU B 1 507 ? -35.219 15.117 2.904 1 97.94 507 GLU B N 1
ATOM 8744 C CA . GLU B 1 507 ? -35.375 13.797 2.307 1 97.94 507 GLU B CA 1
ATOM 8745 C C . GLU B 1 507 ? -35.031 13.82 0.818 1 97.94 507 GLU B C 1
ATOM 8747 O O . GLU B 1 507 ? -34.312 12.945 0.324 1 97.94 507 GLU B O 1
ATOM 8752 N N . ILE B 1 508 ? -35.5 14.781 0.172 1 98.06 508 ILE B N 1
ATOM 8753 C CA . ILE B 1 508 ? -35.188 14.93 -1.248 1 98.06 508 ILE B CA 1
ATOM 8754 C C . ILE B 1 508 ? -33.688 15.188 -1.436 1 98.06 508 ILE B C 1
ATOM 8756 O O . ILE B 1 508 ? -33.062 14.594 -2.314 1 98.06 508 ILE B O 1
ATOM 8760 N N . GLY B 1 509 ? -33.188 16.062 -0.615 1 98.31 509 GLY B N 1
ATOM 8761 C CA . GLY B 1 509 ? -31.75 16.344 -0.663 1 98.31 509 GLY B CA 1
ATOM 8762 C C . GLY B 1 509 ? -30.891 15.109 -0.442 1 98.31 509 GLY B C 1
ATOM 8763 O O . GLY B 1 509 ? -29.922 14.891 -1.155 1 98.31 509 GLY B O 1
ATOM 8764 N N . LEU B 1 510 ? -31.25 14.312 0.519 1 98.5 510 LEU B N 1
ATOM 8765 C CA . LEU B 1 510 ? -30.547 13.07 0.78 1 98.5 510 LEU B CA 1
ATOM 8766 C C . LEU B 1 510 ? -30.641 12.125 -0.418 1 98.5 510 LEU B C 1
ATOM 8768 O O . LEU B 1 510 ? -29.656 11.492 -0.795 1 98.5 510 LEU B O 1
ATOM 8772 N N . GLY B 1 511 ? -31.828 12.023 -0.961 1 98.62 511 GLY B N 1
ATOM 8773 C CA . GLY B 1 511 ? -32 11.203 -2.146 1 98.62 511 GLY B CA 1
ATOM 8774 C C . GLY B 1 511 ? -31.078 11.586 -3.283 1 98.62 511 GLY B C 1
ATOM 8775 O O . GLY B 1 511 ? -30.359 10.734 -3.824 1 98.62 511 GLY B O 1
ATOM 8776 N N . ILE B 1 512 ? -31.016 12.812 -3.553 1 98.44 512 ILE B N 1
ATOM 8777 C CA . ILE B 1 512 ? -30.188 13.312 -4.641 1 98.44 512 ILE B CA 1
ATOM 8778 C C . ILE B 1 512 ? -28.703 13.102 -4.309 1 98.44 512 ILE B C 1
ATOM 8780 O O . ILE B 1 512 ? -27.922 12.695 -5.168 1 98.44 512 ILE B O 1
ATOM 8784 N N . ALA B 1 513 ? -28.344 13.344 -3.102 1 98.62 513 ALA B N 1
ATOM 8785 C CA . ALA B 1 513 ? -26.953 13.18 -2.664 1 98.62 513 ALA B CA 1
ATOM 8786 C C . ALA B 1 513 ? -26.5 11.734 -2.83 1 98.62 513 ALA B C 1
ATOM 8788 O O . ALA B 1 513 ? -25.422 11.477 -3.375 1 98.62 513 ALA B O 1
ATOM 8789 N N . PHE B 1 514 ? -27.281 10.82 -2.42 1 98.69 514 PHE B N 1
ATOM 8790 C CA . PHE B 1 514 ? -26.906 9.414 -2.48 1 98.69 514 PHE B CA 1
ATOM 8791 C C . PHE B 1 514 ? -26.922 8.906 -3.918 1 98.69 514 PHE B C 1
ATOM 8793 O O . PHE B 1 514 ? -26.047 8.141 -4.324 1 98.69 514 PHE B O 1
ATOM 8800 N N . ILE B 1 515 ? -27.844 9.305 -4.734 1 98.62 515 ILE B N 1
ATOM 8801 C CA . ILE B 1 515 ? -27.938 8.852 -6.117 1 98.62 515 ILE B CA 1
ATOM 8802 C C . ILE B 1 515 ? -26.75 9.375 -6.914 1 98.62 515 ILE B C 1
ATOM 8804 O O . ILE B 1 515 ? -26.109 8.617 -7.652 1 98.62 515 ILE B O 1
ATOM 8808 N N . SER B 1 516 ? -26.422 10.617 -6.684 1 98.25 516 SER B N 1
ATOM 8809 C CA . SER B 1 516 ? -25.312 11.219 -7.43 1 98.25 516 SER B CA 1
ATOM 8810 C C . SER B 1 516 ? -23.969 10.867 -6.801 1 98.25 516 SER B C 1
ATOM 8812 O O . SER B 1 516 ? -22.922 11.008 -7.441 1 98.25 516 SER B O 1
ATOM 8814 N N . GLY B 1 517 ? -23.953 10.438 -5.605 1 98.25 517 GLY B N 1
ATOM 8815 C CA . GLY B 1 517 ? -22.703 10.203 -4.887 1 98.25 517 GLY B CA 1
ATOM 8816 C C . GLY B 1 517 ? -22.016 11.477 -4.465 1 98.25 517 GLY B C 1
ATOM 8817 O O . GLY B 1 517 ? -20.797 11.609 -4.609 1 98.25 517 GLY B O 1
ATOM 8818 N N . THR B 1 518 ? -22.812 12.438 -3.979 1 97.94 518 THR B N 1
ATOM 8819 C CA . THR B 1 518 ? -22.297 13.742 -3.584 1 97.94 518 THR B CA 1
ATOM 8820 C C . THR B 1 518 ? -22.344 13.914 -2.068 1 97.94 518 THR B C 1
ATOM 8822 O O . THR B 1 518 ? -23.406 13.758 -1.457 1 97.94 518 THR B O 1
ATOM 8825 N N . PHE B 1 519 ? -21.219 14.234 -1.431 1 97.31 519 PHE B N 1
ATOM 8826 C CA . PHE B 1 519 ? -21.141 14.43 0.011 1 97.31 519 PHE B CA 1
ATOM 8827 C C . PHE B 1 519 ? -21.75 13.258 0.757 1 97.31 519 PHE B C 1
ATOM 8829 O O . PHE B 1 519 ? -22.594 13.453 1.648 1 97.31 519 PHE B O 1
ATOM 8836 N N . THR B 1 520 ? -21.422 12.109 0.35 1 97.69 520 THR B N 1
ATOM 8837 C CA . THR B 1 520 ? -22.078 10.922 0.874 1 97.69 520 THR B CA 1
ATOM 8838 C C . THR B 1 520 ? -21.797 10.758 2.363 1 97.69 520 THR B C 1
ATOM 8840 O O . THR B 1 520 ? -22.641 10.266 3.111 1 97.69 520 THR B O 1
ATOM 8843 N N . PHE B 1 521 ? -20.656 11.164 2.855 1 96.12 521 PHE B N 1
ATOM 8844 C CA . PHE B 1 521 ? -20.344 11.102 4.281 1 96.12 521 PHE B CA 1
ATOM 8845 C C . PHE B 1 521 ? -21.312 11.977 5.078 1 96.12 521 PHE B C 1
ATOM 8847 O O . PHE B 1 521 ? -21.922 11.508 6.035 1 96.12 521 PHE B O 1
ATOM 8854 N N . LEU B 1 522 ? -21.438 13.188 4.699 1 96.81 522 LEU B N 1
ATOM 8855 C CA . LEU B 1 522 ? -22.328 14.133 5.367 1 96.81 522 LEU B CA 1
ATOM 8856 C C . LEU B 1 522 ? -23.781 13.703 5.219 1 96.81 522 LEU B C 1
ATOM 8858 O O . LEU B 1 522 ? -24.562 13.836 6.156 1 96.81 522 LEU B O 1
ATOM 8862 N N . ALA B 1 523 ? -24.078 13.305 4.02 1 98.25 523 ALA B N 1
ATOM 8863 C CA . ALA B 1 523 ? -25.438 12.812 3.785 1 98.25 523 ALA B CA 1
ATOM 8864 C C . ALA B 1 523 ? -25.75 11.625 4.691 1 98.25 523 ALA B C 1
ATOM 8866 O O . ALA B 1 523 ? -26.875 11.492 5.184 1 98.25 523 ALA B O 1
ATOM 8867 N N . GLY B 1 524 ? -24.719 10.727 4.836 1 98.31 524 GLY B N 1
ATOM 8868 C CA . GLY B 1 524 ? -24.906 9.625 5.762 1 98.31 524 GLY B CA 1
ATOM 8869 C C . GLY B 1 524 ? -25.203 10.07 7.18 1 98.31 524 GLY B C 1
ATOM 8870 O O . GLY B 1 524 ? -26.109 9.555 7.824 1 98.31 524 GLY B O 1
ATOM 8871 N N . LEU B 1 525 ? -24.547 11.047 7.668 1 97.62 525 LEU B N 1
ATOM 8872 C CA . LEU B 1 525 ? -24.797 11.602 8.992 1 97.62 525 LEU B CA 1
ATOM 8873 C C . LEU B 1 525 ? -26.172 12.234 9.078 1 97.62 525 LEU B C 1
ATOM 8875 O O . LEU B 1 525 ? -26.875 12.078 10.078 1 97.62 525 LEU B O 1
ATOM 8879 N N . GLY B 1 526 ? -26.5 12.969 8.047 1 97.75 526 GLY B N 1
ATOM 8880 C CA . GLY B 1 526 ? -27.812 13.555 7.984 1 97.75 526 GLY B CA 1
ATOM 8881 C C . GLY B 1 526 ? -28.938 12.531 8.008 1 97.75 526 GLY B C 1
ATOM 8882 O O . GLY B 1 526 ? -29.938 12.711 8.711 1 97.75 526 GLY B O 1
ATOM 8883 N N . ALA B 1 527 ? -28.734 11.477 7.242 1 98.12 527 ALA B N 1
ATOM 8884 C CA . ALA B 1 527 ? -29.719 10.406 7.223 1 98.12 527 ALA B CA 1
ATOM 8885 C C . ALA B 1 527 ? -29.844 9.758 8.594 1 98.12 527 ALA B C 1
ATOM 8887 O O . ALA B 1 527 ? -30.953 9.445 9.039 1 98.12 527 ALA B O 1
ATOM 8888 N N . LEU B 1 528 ? -28.766 9.555 9.227 1 97.69 528 LEU B N 1
ATOM 8889 C CA . LEU B 1 528 ? -28.781 8.977 10.57 1 97.69 528 LEU B CA 1
ATOM 8890 C C . LEU B 1 528 ? -29.5 9.906 11.539 1 97.69 528 LEU B C 1
ATOM 8892 O O . LEU B 1 528 ? -30.328 9.445 12.344 1 97.69 528 LEU B O 1
ATOM 8896 N N . ALA B 1 529 ? -29.219 11.148 11.43 1 97 529 ALA B N 1
ATOM 8897 C CA . ALA B 1 529 ? -29.859 12.133 12.305 1 97 529 ALA B CA 1
ATOM 8898 C C . ALA B 1 529 ? -31.375 12.141 12.094 1 97 529 ALA B C 1
ATOM 8900 O O . ALA B 1 529 ? -32.156 12.188 13.055 1 97 529 ALA B O 1
ATOM 8901 N N . LEU B 1 530 ? -31.766 12.109 10.883 1 95.69 530 LEU B N 1
ATOM 8902 C CA . LEU B 1 530 ? -33.188 12.102 10.562 1 95.69 530 LEU B CA 1
ATOM 8903 C C . LEU B 1 530 ? -33.875 10.844 11.094 1 95.69 530 LEU B C 1
ATOM 8905 O O . LEU B 1 530 ? -34.969 10.898 11.625 1 95.69 530 LEU B O 1
ATOM 8909 N N . ASN B 1 531 ? -33.281 9.734 10.938 1 96 531 ASN B N 1
ATOM 8910 C CA . ASN B 1 531 ? -33.844 8.484 11.438 1 96 531 ASN B CA 1
ATOM 8911 C C . ASN B 1 531 ? -33.906 8.461 12.961 1 96 531 ASN B C 1
ATOM 8913 O O . ASN B 1 531 ? -34.844 7.902 13.531 1 96 531 ASN B O 1
ATOM 8917 N N . ILE B 1 532 ? -32.906 9 13.547 1 94.38 532 ILE B N 1
ATOM 8918 C CA . ILE B 1 532 ? -32.969 9.125 15 1 94.38 532 ILE B CA 1
ATOM 8919 C C . ILE B 1 532 ? -34.156 10.008 15.406 1 94.38 532 ILE B C 1
ATOM 8921 O O . ILE B 1 532 ? -34.875 9.695 16.344 1 94.38 532 ILE B O 1
ATOM 8925 N N . ASN B 1 533 ? -34.375 11.062 14.719 1 92.62 533 ASN B N 1
ATOM 8926 C CA . ASN B 1 533 ? -35.5 11.93 14.953 1 92.62 533 ASN B CA 1
ATOM 8927 C C . ASN B 1 533 ? -36.812 11.172 14.812 1 92.62 533 ASN B C 1
ATOM 8929 O O . ASN B 1 533 ? -37.75 11.336 15.633 1 92.62 533 ASN B O 1
ATOM 8933 N N . PHE B 1 534 ? -36.906 10.383 13.742 1 91.31 534 PHE B N 1
ATOM 8934 C CA . PHE B 1 534 ? -38.094 9.586 13.523 1 91.31 534 PHE B CA 1
ATOM 8935 C C . PHE B 1 534 ? -38.281 8.578 14.648 1 91.31 534 PHE B C 1
ATOM 8937 O O . PHE B 1 534 ? -39.406 8.352 15.094 1 91.31 534 PHE B O 1
ATOM 8944 N N . LEU B 1 535 ? -37.25 8.039 15.094 1 91.31 535 LEU B N 1
ATOM 8945 C CA . LEU B 1 535 ? -37.312 7.066 16.172 1 91.31 535 LEU B CA 1
ATOM 8946 C C . LEU B 1 535 ? -37.812 7.715 17.453 1 91.31 535 LEU B C 1
ATOM 8948 O O . LEU B 1 535 ? -38.594 7.109 18.203 1 91.31 535 LEU B O 1
ATOM 8952 N N . LEU B 1 536 ? -37.438 8.891 17.688 1 90.62 536 LEU B N 1
ATOM 8953 C CA . LEU B 1 536 ? -37.844 9.602 18.906 1 90.62 536 LEU B CA 1
ATOM 8954 C C . LEU B 1 536 ? -39.25 10.125 18.797 1 90.62 536 LEU B C 1
ATOM 8956 O O . LEU B 1 536 ? -39.938 10.32 19.812 1 90.62 536 LEU B O 1
ATOM 8960 N N . SER B 1 537 ? -39.75 10.273 17.641 1 89.06 537 SER B N 1
ATOM 8961 C CA . SER B 1 537 ? -41.062 10.867 17.438 1 89.06 537 SER B CA 1
ATOM 8962 C C . SER B 1 537 ? -42.094 9.805 17.109 1 89.06 537 SER B C 1
ATOM 8964 O O . SER B 1 537 ? -42.625 9.148 18.016 1 89.06 537 SER B O 1
ATOM 8966 N N . THR B 1 538 ? -42.281 9.438 15.781 1 82.88 538 THR B N 1
ATOM 8967 C CA . THR B 1 538 ? -43.312 8.547 15.305 1 82.88 538 THR B CA 1
ATOM 8968 C C . THR B 1 538 ? -42.906 7.09 15.453 1 82.88 538 THR B C 1
ATOM 8970 O O . THR B 1 538 ? -43.75 6.184 15.398 1 82.88 538 THR B O 1
ATOM 8973 N N . GLY B 1 539 ? -41.625 6.98 15.695 1 83.31 539 GLY B N 1
ATOM 8974 C CA . GLY B 1 539 ? -41.094 5.633 15.523 1 83.31 539 GLY B CA 1
ATOM 8975 C C . GLY B 1 539 ? -40.812 5.281 14.078 1 83.31 539 GLY B C 1
ATOM 8976 O O . GLY B 1 539 ? -41.094 6.066 13.172 1 83.31 539 GLY B O 1
ATOM 8977 N N . LEU B 1 540 ? -40.156 4.09 13.859 1 85.75 540 LEU B N 1
ATOM 8978 C CA . LEU B 1 540 ? -39.844 3.652 12.508 1 85.75 540 LEU B CA 1
ATOM 8979 C C . LEU B 1 540 ? -40.781 2.547 12.047 1 85.75 540 LEU B C 1
ATOM 8981 O O . LEU B 1 540 ? -41.188 1.697 12.844 1 85.75 540 LEU B O 1
ATOM 8985 N N . TYR B 1 541 ? -41.094 2.678 10.781 1 80.69 541 TYR B N 1
ATOM 8986 C CA . TYR B 1 541 ? -41.875 1.604 10.172 1 80.69 541 TYR B CA 1
ATOM 8987 C C . TYR B 1 541 ? -41 0.385 9.906 1 80.69 541 TYR B C 1
ATOM 8989 O O . TYR B 1 541 ? -39.75 0.489 9.875 1 80.69 541 TYR B O 1
ATOM 8997 N N . GLU B 1 542 ? -41.594 -0.743 9.781 1 80.19 542 GLU B N 1
ATOM 8998 C CA . GLU B 1 542 ? -40.875 -1.979 9.492 1 80.19 542 GLU B CA 1
ATOM 8999 C C . GLU B 1 542 ? -40.062 -1.859 8.195 1 80.19 542 GLU B C 1
ATOM 9001 O O . GLU B 1 542 ? -39 -2.445 8.062 1 80.19 542 GLU B O 1
ATOM 9006 N N . THR B 1 543 ? -40.531 -1.02 7.352 1 83.81 543 THR B N 1
ATOM 9007 C CA . THR B 1 543 ? -39.906 -0.879 6.035 1 83.81 543 THR B CA 1
ATOM 9008 C C . THR B 1 543 ? -38.719 0.072 6.086 1 83.81 543 THR B C 1
ATOM 9010 O O . THR B 1 543 ? -37.969 0.204 5.109 1 83.81 543 THR B O 1
ATOM 9013 N N . SER B 1 544 ? -38.531 0.641 7.254 1 90.44 544 SER B N 1
ATOM 9014 C CA . SER B 1 544 ? -37.562 1.733 7.219 1 90.44 544 SER B CA 1
ATOM 9015 C C . SER B 1 544 ? -36.344 1.43 8.094 1 90.44 544 SER B C 1
ATOM 9017 O O . SER B 1 544 ? -35.375 2.189 8.109 1 90.44 544 SER B O 1
ATOM 9019 N N . TRP B 1 545 ? -36.312 0.318 8.766 1 93 545 TRP B N 1
ATOM 9020 C CA . TRP B 1 545 ? -35.25 0.015 9.719 1 93 545 TRP B CA 1
ATOM 9021 C C . TRP B 1 545 ? -33.906 -0.124 9.008 1 93 545 TRP B C 1
ATOM 9023 O O . TRP B 1 545 ? -32.875 0.195 9.578 1 93 545 TRP B O 1
ATOM 9033 N N . TRP B 1 546 ? -33.969 -0.558 7.793 1 95.88 546 TRP B N 1
ATOM 9034 C CA . TRP B 1 546 ? -32.75 -0.817 7.062 1 95.88 546 TRP B CA 1
ATOM 9035 C C . TRP B 1 546 ? -32.062 0.488 6.684 1 95.88 546 TRP B C 1
ATOM 9037 O O . TRP B 1 546 ? -30.875 0.49 6.32 1 95.88 546 TRP B O 1
ATOM 9047 N N . PHE B 1 547 ? -32.688 1.624 6.812 1 97 547 PHE B N 1
ATOM 9048 C CA . PHE B 1 547 ? -32.125 2.922 6.492 1 97 547 PHE B CA 1
ATOM 9049 C C . PHE B 1 547 ? -30.906 3.211 7.383 1 97 547 PHE B C 1
ATOM 9051 O O . PHE B 1 547 ? -29.938 3.818 6.941 1 97 547 PHE B O 1
ATOM 9058 N N . ILE B 1 548 ? -31 2.74 8.586 1 97.25 548 ILE B N 1
ATOM 9059 C CA . ILE B 1 548 ? -29.984 3.082 9.578 1 97.25 548 ILE B CA 1
ATOM 9060 C C . ILE B 1 548 ? -28.672 2.369 9.234 1 97.25 548 ILE B C 1
ATOM 9062 O O . ILE B 1 548 ? -27.656 3.014 9 1 97.25 548 ILE B O 1
ATOM 9066 N N . PRO B 1 549 ? -28.656 1.024 9.164 1 98 549 PRO B N 1
ATOM 9067 C CA . PRO B 1 549 ? -27.391 0.382 8.805 1 98 549 PRO B CA 1
ATOM 9068 C C . PRO B 1 549 ? -26.906 0.77 7.406 1 98 549 PRO B C 1
ATOM 9070 O O . PRO B 1 549 ? -25.703 0.834 7.16 1 98 549 PRO B O 1
ATOM 9073 N N . ALA B 1 550 ? -27.812 1.029 6.5 1 98.12 550 ALA B N 1
ATOM 9074 C CA . ALA B 1 550 ? -27.422 1.479 5.164 1 98.12 550 ALA B CA 1
ATOM 9075 C C . ALA B 1 550 ? -26.734 2.838 5.223 1 98.12 550 ALA B C 1
ATOM 9077 O O . ALA B 1 550 ? -25.734 3.066 4.531 1 98.12 550 ALA B O 1
ATOM 9078 N N . ALA B 1 551 ? -27.328 3.738 6.031 1 98.19 551 ALA B N 1
ATOM 9079 C CA . ALA B 1 551 ? -26.734 5.062 6.191 1 98.19 551 ALA B CA 1
ATOM 9080 C C . ALA B 1 551 ? -25.344 4.965 6.793 1 98.19 551 ALA B C 1
ATOM 9082 O O . ALA B 1 551 ? -24.438 5.727 6.426 1 98.19 551 ALA B O 1
ATOM 9083 N N . ILE B 1 552 ? -25.125 4.086 7.652 1 97.94 552 ILE B N 1
ATOM 9084 C CA . ILE B 1 552 ? -23.828 3.885 8.273 1 97.94 552 ILE B CA 1
ATOM 9085 C C . ILE B 1 552 ? -22.812 3.449 7.223 1 97.94 552 ILE B C 1
ATOM 9087 O O . ILE B 1 552 ? -21.672 3.898 7.23 1 97.94 552 ILE B O 1
ATOM 9091 N N . CYS B 1 553 ? -23.203 2.592 6.266 1 97.69 553 CYS B N 1
ATOM 9092 C CA . CYS B 1 553 ? -22.328 2.16 5.18 1 97.69 553 CYS B CA 1
ATOM 9093 C C . CYS B 1 553 ? -21.859 3.35 4.348 1 97.69 553 CYS B C 1
ATOM 9095 O O . CYS B 1 553 ? -20.75 3.35 3.82 1 97.69 553 CYS B O 1
ATOM 9097 N N . MET B 1 554 ? -22.766 4.336 4.254 1 97.94 554 MET B N 1
ATOM 9098 C CA . MET B 1 554 ? -22.438 5.496 3.428 1 97.94 554 MET B CA 1
ATOM 9099 C C . MET B 1 554 ? -21.297 6.301 4.035 1 97.94 554 MET B C 1
ATOM 9101 O O . MET B 1 554 ? -20.609 7.043 3.33 1 97.94 554 MET B O 1
ATOM 9105 N N . LEU B 1 555 ? -21.078 6.188 5.344 1 96.62 555 LEU B N 1
ATOM 9106 C CA . LEU B 1 555 ? -20 6.902 6.031 1 96.62 555 LEU B CA 1
ATOM 9107 C C . LEU B 1 555 ? -18.641 6.438 5.535 1 96.62 555 LEU B C 1
ATOM 9109 O O . LEU B 1 555 ? -17.625 7.102 5.777 1 96.62 555 LEU B O 1
ATOM 9113 N N . ALA B 1 556 ? -18.609 5.348 4.812 1 94.62 556 ALA B N 1
ATOM 9114 C CA . ALA B 1 556 ? -17.359 4.797 4.277 1 94.62 556 ALA B CA 1
ATOM 9115 C C . ALA B 1 556 ? -16.906 5.574 3.047 1 94.62 556 ALA B C 1
ATOM 9117 O O . ALA B 1 556 ? -15.875 5.246 2.447 1 94.62 556 ALA B O 1
ATOM 9118 N N . GLY B 1 557 ? -17.625 6.578 2.688 1 93.69 557 GLY B N 1
ATOM 9119 C CA . GLY B 1 557 ? -17.297 7.305 1.472 1 93.69 557 GLY B CA 1
ATOM 9120 C C . GLY B 1 557 ? -17.781 6.613 0.213 1 93.69 557 GLY B C 1
ATOM 9121 O O . GLY B 1 557 ? -17.016 6.426 -0.733 1 93.69 557 GLY B O 1
ATOM 9122 N N . ALA B 1 558 ? -18.984 6.258 0.253 1 96.25 558 ALA B N 1
ATOM 9123 C CA . ALA B 1 558 ? -19.562 5.473 -0.826 1 96.25 558 ALA B CA 1
ATOM 9124 C C . ALA B 1 558 ? -19.625 6.277 -2.121 1 96.25 558 ALA B C 1
ATOM 9126 O O . ALA B 1 558 ? -19.797 5.711 -3.205 1 96.25 558 ALA B O 1
ATOM 9127 N N . GLY B 1 559 ? -19.562 7.59 -2.02 1 97.31 559 GLY B N 1
ATOM 9128 C CA . GLY B 1 559 ? -19.609 8.438 -3.197 1 97.31 559 GLY B CA 1
ATOM 9129 C C . GLY B 1 559 ? -18.281 8.547 -3.924 1 97.31 559 GLY B C 1
ATOM 9130 O O . GLY B 1 559 ? -18.219 9.109 -5.02 1 97.31 559 GLY B O 1
ATOM 9131 N N . ARG B 1 560 ? -17.234 7.957 -3.396 1 95.31 560 ARG B N 1
ATOM 9132 C CA . ARG B 1 560 ? -15.906 8.047 -4.004 1 95.31 560 ARG B CA 1
ATOM 9133 C C . ARG B 1 560 ? -15.758 7.039 -5.145 1 95.31 560 ARG B C 1
ATOM 9135 O O . ARG B 1 560 ? -14.781 7.082 -5.895 1 95.31 560 ARG B O 1
ATOM 9142 N N . SER B 1 561 ? -16.672 6.137 -5.219 1 95.44 561 SER B N 1
ATOM 9143 C CA . SER B 1 561 ? -16.719 5.195 -6.332 1 95.44 561 SER B CA 1
ATOM 9144 C C . SER B 1 561 ? -17.984 5.414 -7.176 1 95.44 561 SER B C 1
ATOM 9146 O O . SER B 1 561 ? -19.094 5.281 -6.68 1 95.44 561 SER B O 1
ATOM 9148 N N . PHE B 1 562 ? -17.766 5.695 -8.398 1 96.5 562 PHE B N 1
ATOM 9149 C CA . PHE B 1 562 ? -18.844 5.977 -9.336 1 96.5 562 PHE B CA 1
ATOM 9150 C C . PHE B 1 562 ? -19.781 7.043 -8.781 1 96.5 562 PHE B C 1
ATOM 9152 O O . PHE B 1 562 ? -21.016 6.895 -8.844 1 96.5 562 PHE B O 1
ATOM 9159 N N . GLY B 1 563 ? -19.234 8.023 -8.148 1 96.94 563 GLY B N 1
ATOM 9160 C CA . GLY B 1 563 ? -19.938 9.172 -7.598 1 96.94 563 GLY B CA 1
ATOM 9161 C C . GLY B 1 563 ? -19.172 10.477 -7.746 1 96.94 563 GLY B C 1
ATOM 9162 O O . GLY B 1 563 ? -18 10.461 -8.109 1 96.94 563 GLY B O 1
ATOM 9163 N N . VAL B 1 564 ? -19.797 11.547 -7.449 1 96.94 564 VAL B N 1
ATOM 9164 C CA . VAL B 1 564 ? -19.25 12.891 -7.629 1 96.94 564 VAL B CA 1
ATOM 9165 C C . VAL B 1 564 ? -18.156 13.141 -6.598 1 96.94 564 VAL B C 1
ATOM 9167 O O . VAL B 1 564 ? -17.203 13.891 -6.855 1 96.94 564 VAL B O 1
ATOM 9170 N N . ASP B 1 565 ? -18.234 12.43 -5.5 1 96.81 565 ASP B N 1
ATOM 9171 C CA . ASP B 1 565 ? -17.297 12.641 -4.406 1 96.81 565 ASP B CA 1
ATOM 9172 C C . ASP B 1 565 ? -15.875 12.297 -4.828 1 96.81 565 ASP B C 1
ATOM 9174 O O . ASP B 1 565 ? -14.914 12.797 -4.25 1 96.81 565 ASP B O 1
ATOM 9178 N N . TYR B 1 566 ? -15.734 11.422 -5.828 1 94.44 566 TYR B N 1
ATOM 9179 C CA . TYR B 1 566 ? -14.406 11.07 -6.32 1 94.44 566 TYR B CA 1
ATOM 9180 C C . TYR B 1 566 ? -13.656 12.305 -6.793 1 94.44 566 TYR B C 1
ATOM 9182 O O . TYR B 1 566 ? -12.438 12.414 -6.594 1 94.44 566 TYR B O 1
ATOM 9190 N N . TYR B 1 567 ? -14.367 13.234 -7.355 1 92.69 567 TYR B N 1
ATOM 9191 C CA . TYR B 1 567 ? -13.758 14.438 -7.914 1 92.69 567 TYR B CA 1
ATOM 9192 C C . TYR B 1 567 ? -13.914 15.625 -6.969 1 92.69 567 TYR B C 1
ATOM 9194 O O . TYR B 1 567 ? -12.984 16.406 -6.785 1 92.69 567 TYR B O 1
ATOM 9202 N N . LEU B 1 568 ? -15.055 15.672 -6.391 1 94.38 568 LEU B N 1
ATOM 9203 C CA . LEU B 1 568 ? -15.453 16.844 -5.629 1 94.38 568 LEU B CA 1
ATOM 9204 C C . LEU B 1 568 ? -14.641 16.969 -4.344 1 94.38 568 LEU B C 1
ATOM 9206 O O . LEU B 1 568 ? -14.164 18.047 -3.998 1 94.38 568 LEU B O 1
ATOM 9210 N N . ILE B 1 569 ? -14.5 15.93 -3.623 1 92.69 569 ILE B N 1
ATOM 9211 C CA . ILE B 1 569 ? -13.891 15.984 -2.299 1 92.69 569 ILE B CA 1
ATOM 9212 C C . ILE B 1 569 ? -12.43 16.406 -2.42 1 92.69 569 ILE B C 1
ATOM 9214 O O . ILE B 1 569 ? -11.984 17.344 -1.746 1 92.69 569 ILE B O 1
ATOM 9218 N N . PRO B 1 570 ? -11.641 15.734 -3.297 1 89 570 PRO B N 1
ATOM 9219 C CA . PRO B 1 570 ? -10.273 16.234 -3.465 1 89 570 PRO B CA 1
ATOM 9220 C C . PRO B 1 570 ? -10.227 17.688 -3.918 1 89 570 PRO B C 1
ATOM 9222 O O . PRO B 1 570 ? -9.352 18.453 -3.486 1 89 570 PRO B O 1
ATOM 9225 N N . TYR B 1 571 ? -11.109 18.094 -4.75 1 90.75 571 TYR B N 1
ATOM 9226 C CA . TYR B 1 571 ? -11.188 19.484 -5.203 1 90.75 571 TYR B CA 1
ATOM 9227 C C . TYR B 1 571 ? -11.438 20.422 -4.031 1 90.75 571 TYR B C 1
ATOM 9229 O O . TYR B 1 571 ? -10.766 21.453 -3.898 1 90.75 571 TYR B O 1
ATOM 9237 N N . LEU B 1 572 ? -12.367 20.016 -3.225 1 91.12 572 LEU B N 1
ATOM 9238 C CA . LEU B 1 572 ? -12.711 20.844 -2.078 1 91.12 572 LEU B CA 1
ATOM 9239 C C . LEU B 1 572 ? -11.547 20.922 -1.095 1 91.12 572 LEU B C 1
ATOM 9241 O O . LEU B 1 572 ? -11.32 21.969 -0.477 1 91.12 572 LEU B O 1
ATOM 9245 N N . MET B 1 573 ? -10.898 19.891 -0.921 1 88.5 573 MET B N 1
ATOM 9246 C CA . MET B 1 573 ? -9.742 19.891 -0.03 1 88.5 573 MET B CA 1
ATOM 9247 C C . MET B 1 573 ? -8.648 20.828 -0.554 1 88.5 573 MET B C 1
ATOM 9249 O O . MET B 1 573 ? -8.039 21.578 0.217 1 88.5 573 MET B O 1
ATOM 9253 N N . ARG B 1 574 ? -8.453 20.812 -1.828 1 85.94 574 ARG B N 1
ATOM 9254 C CA . ARG B 1 574 ? -7.484 21.719 -2.443 1 85.94 574 ARG B CA 1
ATOM 9255 C C . ARG B 1 574 ? -7.934 23.172 -2.318 1 85.94 574 ARG B C 1
ATOM 9257 O O . ARG B 1 574 ? -7.121 24.047 -2.045 1 85.94 574 ARG B O 1
ATOM 9264 N N . GLN B 1 575 ? -9.242 23.359 -2.494 1 86.62 575 GLN B N 1
ATOM 9265 C CA . GLN B 1 575 ? -9.789 24.703 -2.365 1 86.62 575 GLN B CA 1
ATOM 9266 C C . GLN B 1 575 ? -9.656 25.219 -0.934 1 86.62 575 GLN B C 1
ATOM 9268 O O . GLN B 1 575 ? -9.367 26.391 -0.713 1 86.62 575 GLN B O 1
ATOM 9273 N N . TRP B 1 576 ? -9.922 24.328 -0.063 1 86.31 576 TRP B N 1
ATOM 9274 C CA . TRP B 1 576 ? -9.758 24.703 1.338 1 86.31 576 TRP B CA 1
ATOM 9275 C C . TRP B 1 576 ? -8.328 25.156 1.616 1 86.31 576 TRP B C 1
ATOM 9277 O O . TRP B 1 576 ? -8.109 26.172 2.285 1 86.31 576 TRP B O 1
ATOM 9287 N N . ARG B 1 577 ? -7.41 24.516 1.147 1 85 577 ARG B N 1
ATOM 9288 C CA . ARG B 1 577 ? -6.012 24.875 1.347 1 85 577 ARG B CA 1
ATOM 9289 C C . ARG B 1 577 ? -5.684 26.203 0.68 1 85 577 ARG B C 1
ATOM 9291 O O . ARG B 1 577 ? -4.961 27.031 1.247 1 85 577 ARG B O 1
ATOM 9298 N N . TYR B 1 578 ? -6.25 26.344 -0.484 1 85.19 578 TYR B N 1
ATOM 9299 C CA . TYR B 1 578 ? -6.066 27.609 -1.186 1 85.19 578 TYR B CA 1
ATOM 9300 C C . TYR B 1 578 ? -6.621 28.766 -0.368 1 85.19 578 TYR B C 1
ATOM 9302 O O . TYR B 1 578 ? -5.949 29.781 -0.199 1 85.19 578 TYR B O 1
ATOM 9310 N N . PHE B 1 579 ? -7.785 28.469 0.199 1 83.81 579 PHE B N 1
ATOM 9311 C CA . PHE B 1 579 ? -8.453 29.531 0.957 1 83.81 579 PHE B CA 1
ATOM 9312 C C . PHE B 1 579 ? -7.691 29.828 2.244 1 83.81 579 PHE B C 1
ATOM 9314 O O . PHE B 1 579 ? -7.516 31 2.609 1 83.81 579 PHE B O 1
ATOM 9321 N N . VAL B 1 580 ? -7.23 28.844 2.852 1 81.69 580 VAL B N 1
ATOM 9322 C CA . VAL B 1 580 ? -6.527 29 4.117 1 81.69 580 VAL B CA 1
ATOM 9323 C C . VAL B 1 580 ? -5.195 29.703 3.881 1 81.69 580 VAL B C 1
ATOM 9325 O O . VAL B 1 580 ? -4.766 30.531 4.695 1 81.69 580 VAL B O 1
ATOM 9328 N N . ARG B 1 581 ? -4.594 29.406 2.758 1 83.06 581 ARG B N 1
ATOM 9329 C CA . ARG B 1 581 ? -3.295 30 2.443 1 83.06 581 ARG B CA 1
ATOM 9330 C C . ARG B 1 581 ? -3.438 31.453 2.012 1 83.06 581 ARG B C 1
ATOM 9332 O O . ARG B 1 581 ? -2.553 32.281 2.268 1 83.06 581 ARG B O 1
ATOM 9339 N N . ASN B 1 582 ? -4.598 31.672 1.302 1 76.69 582 ASN B N 1
ATOM 9340 C CA . ASN B 1 582 ? -4.715 33 0.703 1 76.69 582 ASN B CA 1
ATOM 9341 C C . ASN B 1 582 ? -5.707 33.875 1.465 1 76.69 582 ASN B C 1
ATOM 9343 O O . ASN B 1 582 ? -5.797 35.062 1.218 1 76.69 582 ASN B O 1
ATOM 9347 N N . GLN B 1 583 ? -6.797 33.031 2.057 1 61.78 583 GLN B N 1
ATOM 9348 C CA . GLN B 1 583 ? -7.875 33.812 2.648 1 61.78 583 GLN B CA 1
ATOM 9349 C C . GLN B 1 583 ? -7.414 34.5 3.928 1 61.78 583 GLN B C 1
ATOM 9351 O O . GLN B 1 583 ? -6.941 33.844 4.859 1 61.78 583 GLN B O 1
ATOM 9356 N N . LYS B 1 584 ? -6.898 35.688 3.686 1 49.09 584 LYS B N 1
ATOM 9357 C CA . LYS B 1 584 ? -7.062 36.75 4.695 1 49.09 584 LYS B CA 1
ATOM 9358 C C . LYS B 1 584 ? -8.484 36.75 5.254 1 49.09 584 LYS B C 1
ATOM 9360 O O . LYS B 1 584 ? -9.164 37.781 5.223 1 49.09 584 LYS B O 1
ATOM 9365 N N . ILE B 1 585 ? -9.211 35.719 4.992 1 41.53 585 ILE B N 1
ATOM 9366 C CA . ILE B 1 585 ? -10.57 35.844 5.504 1 41.53 585 ILE B CA 1
ATOM 9367 C C . ILE B 1 585 ? -10.562 35.719 7.027 1 41.53 585 ILE B C 1
ATOM 9369 O O . ILE B 1 585 ? -10.039 34.75 7.578 1 41.53 585 ILE B O 1
ATOM 9373 N N . LYS B 1 586 ? -10.641 36.844 7.719 1 38.62 586 LYS B N 1
ATOM 9374 C CA . LYS B 1 586 ? -11.055 37.031 9.109 1 38.62 586 LYS B CA 1
ATOM 9375 C C . LYS B 1 586 ? -12.242 36.125 9.453 1 38.62 586 LYS B C 1
ATOM 9377 O O . LYS B 1 586 ? -13.344 36.344 8.945 1 38.62 586 LYS B O 1
ATOM 9382 N N . LEU B 1 587 ? -12.188 34.938 9.422 1 34.25 587 LEU B N 1
ATOM 9383 C CA . LEU B 1 587 ? -13.312 34.281 10.086 1 34.25 587 LEU B CA 1
ATOM 9384 C C . LEU B 1 587 ? -13.594 34.938 11.445 1 34.25 587 LEU B C 1
ATOM 9386 O O . LEU B 1 587 ? -12.727 34.938 12.32 1 34.25 587 LEU B O 1
ATOM 9390 N N . PHE B 1 588 ? -14.258 36 11.406 1 27.83 588 PHE B N 1
ATOM 9391 C CA . PHE B 1 588 ? -14.844 36.719 12.547 1 27.83 588 PHE B CA 1
ATOM 9392 C C . PHE B 1 588 ? -15.586 35.75 13.461 1 27.83 588 PHE B C 1
ATOM 9394 O O . PHE B 1 588 ? -16.781 35.906 13.695 1 27.83 588 PHE B O 1
ATOM 9401 N N . LEU B 1 589 ? -15.336 34.531 13.469 1 26.16 589 LEU B N 1
ATOM 9402 C CA . LEU B 1 589 ? -16.125 33.844 14.484 1 26.16 589 LEU B CA 1
ATOM 9403 C C . LEU B 1 589 ? -15.844 34.438 15.875 1 26.16 589 LEU B C 1
ATOM 9405 O O . LEU B 1 589 ? -16.719 34.406 16.75 1 26.16 589 LEU B O 1
ATOM 9409 N N . PHE B 1 590 ? -14.555 34.25 16.453 1 22.81 590 PHE B N 1
ATOM 9410 C CA . PHE B 1 590 ? -14.422 34.688 17.828 1 22.81 590 PHE B CA 1
ATOM 9411 C C . PHE B 1 590 ? -14.086 36.188 17.891 1 22.81 590 PHE B C 1
ATOM 9413 O O . PHE B 1 590 ? -12.914 36.562 17.969 1 22.81 590 PHE B O 1
ATOM 9420 N N . ARG B 1 591 ? -14.672 37.062 17.109 1 19.64 591 ARG B N 1
ATOM 9421 C CA . ARG B 1 591 ? -14.797 38.281 17.891 1 19.64 591 ARG B CA 1
ATOM 9422 C C . ARG B 1 591 ? -15.789 38.094 19.031 1 19.64 591 ARG B C 1
ATOM 9424 O O . ARG B 1 591 ? -16.859 37.531 18.844 1 19.64 591 ARG B O 1
#

Sequence (1182 aa):
MAHKVLILGAGYAGIEAALTLHKKKRKKDDIEITIIDKNPYHTLLTELHEVAGNRITEDAVIVPLKDIFAYTDVKIVKDEIKNIDLENNKLISDTNEYQYDYLIFAVGSEPNYYGIPGMEEYAFPLWSFKDAVAIREHIKDCFDKASRTTDPETRKTLLTFVVGGGGFTGVETIGEIAHWVKSLCREYNIKREEVDLKLIEALPKILSNLKDKNINKAMKYLTNTLKVDVLLNSAISKLNEDSVELKDGRKIPTKTLIWTAGVRACCLNDNLSLEKGRACRIKVDKYAATQFKNVYAVGDASCFEYNGHTLPALVEAALQTGKGAALNVLNDIRGKEREEIKPKLHGVMVSVGSFFAVAEIMGVLLPRFLAILMKYLVNIHYLFGIGGFELVFKYIRHEFFQKKQDKFLLEKHYSVTSPTFWLVPLRLFLGYSWLMEGLNKLKEGWLSTPMLAGMAVDGQTSASVTETGEKVFRIISSHTPSWYAFIAEKLVIPNALFFQWLIVLAEIGLGIAFISGTFTFLAGLGALALNINFLLSTGLYETSWWFIPAAICMLAGAGRSFGVDYYLIPYLMRQWRYFVRNQKIKLFLFRMAHKVLILGAGYAGIEAALTLHKKKRKKDDIEITIIDKNPYHTLLTELHEVAGNRITEDAVIVPLKDIFAYTDVKIVKDEIKNIDLENNKLISDTNEYQYDYLIFAVGSEPNYYGIPGMEEYAFPLWSFKDAVAIREHIKDCFDKASRTTDPETRKTLLTFVVGGGGFTGVETIGEIAHWVKSLCREYNIKREEVDLKLIEALPKILSNLKDKNINKAMKYLTNTLKVDVLLNSAISKLNEDSVELKDGRKIPTKTLIWTAGVRACCLNDNLSLEKGRACRIKVDKYAATQFKNVYAVGDASCFEYNGHTLPALVEAALQTGKGAALNVLNDIRGKEREEIKPKLHGVMVSVGSFFAVAEIMGVLLPRFLAILMKYLVNIHYLFGIGGFELVFKYIRHEFFQKKQDKFLLEKHYSVTSPTFWLVPLRLFLGYSWLMEGLNKLKEGWLSTPMLAGMAVDGQTSASVTETGEKVFRIISSHTPSWYAFIAEKLVIPNALFFQWLIVLAEIGLGIAFISGTFTFLAGLGALALNINFLLSTGLYETSWWFIPAAICMLAGAGRSFGVDYYLIPYLMRQWRYFVRNQKIKLFLFR

Organism: Acetivibrio thermocellus (strain ATCC 27405 / DSM 1237 / JCM 9322 / NBRC 103400 / NCIMB 10682 / NRRL B-4536 / VPI 7372) (NCBI:txid203119)

Radius of gyration: 35.6 Å; Cα contacts (8 Å, |Δi|>4): 2331; chains: 2; bounding box: 99×98×76 Å

Solvent-accessible surface area (backbone atoms only — not comparable to full-atom values): 59664 Å² total; per-residue (Å²): 131,64,45,32,37,36,28,39,19,51,44,65,14,24,45,35,17,52,53,42,39,64,61,67,56,51,81,86,65,36,66,44,46,36,40,33,18,71,51,70,45,27,69,44,72,92,47,37,40,39,28,30,23,46,31,34,60,73,72,75,37,50,42,52,43,68,64,49,43,53,72,50,82,57,40,80,41,64,44,61,72,73,44,73,43,77,90,73,34,31,40,30,38,95,84,51,76,46,77,44,66,28,38,40,40,15,65,25,55,39,83,43,63,85,80,36,50,41,36,88,78,54,42,39,54,72,83,43,73,65,33,14,50,49,47,31,52,47,52,52,47,27,48,54,50,31,62,61,45,83,49,64,68,61,28,41,20,41,33,18,44,34,27,33,19,35,38,64,67,20,45,23,30,52,29,20,37,49,56,34,45,59,55,47,21,65,73,52,71,40,65,67,86,59,50,43,42,36,39,31,15,54,45,84,58,51,41,71,91,53,57,65,68,57,38,50,51,50,48,47,44,38,41,70,73,55,55,34,47,72,39,55,59,38,39,75,50,35,37,49,81,53,27,40,30,32,70,88,67,52,72,46,55,14,64,39,38,38,46,45,66,41,67,20,24,30,72,72,46,74,77,44,97,62,61,61,45,78,58,50,5,34,44,31,46,58,48,27,34,36,94,48,88,50,33,29,39,20,30,46,25,22,38,42,58,55,96,91,36,66,64,64,91,41,70,67,49,10,35,46,39,10,37,35,34,29,53,29,53,52,20,54,76,68,71,44,76,70,55,77,56,75,82,78,82,60,62,53,71,40,45,44,35,97,85,36,22,44,27,37,45,78,82,41,77,44,55,46,71,54,21,44,50,47,52,54,47,54,52,39,54,54,33,33,72,49,47,24,64,62,43,33,52,53,48,49,42,39,70,60,49,51,47,64,44,87,66,51,74,67,50,53,23,56,35,35,65,23,51,31,46,40,39,36,57,34,37,35,50,53,8,49,51,32,28,48,54,18,52,50,41,54,75,71,35,39,80,78,44,73,33,56,37,60,65,50,95,79,48,77,68,40,70,43,67,44,97,86,67,46,73,30,38,20,50,33,38,83,84,30,49,67,71,55,47,50,47,40,63,70,51,42,46,79,39,25,46,61,53,38,42,50,51,38,51,47,28,35,48,41,8,52,23,31,54,49,8,39,56,21,40,61,41,16,50,50,51,43,52,51,51,51,51,33,50,47,22,57,41,73,54,90,71,47,59,62,53,51,32,51,23,48,35,24,54,48,43,34,7,39,17,86,24,46,27,51,58,47,49,61,49,49,46,53,48,48,45,39,41,64,55,61,46,82,61,76,73,71,67,88,111,132,62,45,32,35,36,29,39,21,52,43,65,14,23,46,35,17,54,52,42,39,64,60,68,55,51,82,86,66,37,66,45,45,35,40,32,16,70,52,69,46,28,68,44,72,91,47,37,42,38,29,29,24,46,30,35,60,71,72,75,35,50,42,51,43,67,62,50,42,53,72,52,82,56,40,80,41,63,45,59,73,72,45,73,42,77,90,73,34,31,38,29,36,94,84,50,76,45,76,42,66,32,37,40,42,15,66,25,56,38,82,44,63,85,80,36,52,41,36,88,78,54,43,40,54,73,83,45,75,66,33,13,50,51,47,31,53,48,52,52,48,26,48,54,50,30,62,62,44,84,49,64,67,60,26,40,20,42,34,18,43,37,29,35,18,33,38,64,67,18,44,24,28,52,29,20,38,49,58,34,45,59,57,48,21,64,74,51,72,40,65,69,87,60,50,44,41,36,40,32,16,55,44,84,58,52,40,74,89,52,56,68,69,56,39,49,50,50,47,47,44,39,41,70,73,57,54,33,49,72,39,54,60,38,40,76,50,34,38,50,80,54,26,39,29,32,69,88,65,54,72,45,56,15,62,40,38,38,46,45,65,40,67,21,25,30,71,72,46,75,77,44,98,62,60,59,46,79,57,50,5,34,42,33,47,57,48,27,33,37,94,49,88,49,34,29,39,20,31,46,24,21,37,41,59,55,96,90,35,66,63,62,91,39,70,66,49,10,34,47,39,10,37,36,33,30,53,27,52,51,21,54,75,68,71,44,77,72,56,76,55,77,82,79,82,58,62,52,72,43,44,44,36,94,84,36,24,44,27,37,47,77,84,39,79,44,56,48,70,56,20,45,50,45,52,52,49,53,52,40,54,53,34,34,73,49,47,26,64,62,42,32,52,52,48,50,42,38,69,60,49,49,48,64,44,88,67,51,76,68,50,53,24,57,33,32,65,24,51,30,47,39,39,36,58,34,37,36,50,54,7,47,52,31,28,49,55,18,50,52,41,54,74,70,36,41,80,78,47,73,34,56,38,59,64,49,93,80,49,76,66,40,71,42,68,45,96,87,66,44,71,31,37,19,49,33,38,83,84,30,50,68,73,56,47,50,48,39,63,71,50,42,49,79,39,24,47,62,53,39,40,50,50,37,51,47,27,34,49,42,7,52,24,32,54,50,9,38,56,21,39,61,42,15,51,49,50,42,51,51,50,51,50,33,50,48,22,56,41,74,55,87,70,47,60,62,53,49,32,51,24,48,34,25,54,49,42,34,8,41,17,86,23,47,26,51,59,46,49,60,48,49,48,52,47,50,46,38,40,65,55,60,45,80,62,73,74,69,70,86,109

pLDDT: mean 89.95, std 10.66, range [19.64, 98.69]

Foldseek 3Di:
DAAEEEEEADELLSLLLQLLLQQPDDPVLRHAAEYEEQDQWYFQLLCLLCLLLQFFPLVLGIGGPCLLCPLTRYHYHNFDFDAADLPQQWTDGPVDIDHGPFYEYEHAWADDPVPFAPCVPQAQERGDSVSSNVNNVLLLVLLVVLLVDPDLLSNLLSQEAEEEAQAQSRLQNLLSNLQSVVVSCVVSVNDPVSHAAEYEELAQFHRVVDDPVLRVVSVCCCCPVSNHHYHYNWAWRHDDCFWTATPVGDIGGYNHYYYDHDIAADCNLVPDPADADPSSAGEAEQQQHTPRRRYGYAANNHQYDDPRDTDDRDSQRSSQSSSSNSVQNSCVSVVHDRDGRDRDDQWDKHDSHQQFIWIAGPNDTDDGVVSNVVVLVVVLVSQCNRNNVVSNVSNCCRNQQVTPTDDDPVSVPVNDDDDLLVLLVLLLVLLVVLQVVLVVLVVLCLQPDQAEDEADPVQPAQWDQDPVRRTHGYFYHPQADPVVSVCCVPPCNVVRNVVSVVSSVLSNVLSVCSNQLHPLLVSLVSQLVVQVSSCNTSRDDPVCVVSNVSSVSSNVSSQCPNHPCVPVVVVVRVVVVSCVSPVPPPPVPPD/DAAEEEEEADELLSLLLQLLLQQPDDPVLRHAAEYEEQDQWYFQLLCLLCLLLQFFPLVLGIGGPCLLCPLTRYHYHNFDFDAADLPQQWTDGPVDIDHGPFYEYEHAWADDPVPFAPCVPQAQERGDSVSSNVNNVLLLVLLVVLLVDPDLLSNLLSQEAEEEAQAQSRLQNLLSNLQSVVVSCVVSVNDPVSHAAEYEELAQFGNVVDDPVLRVVSVCCCCPVSNHHYHYNWAWRHDDCFWTATPVGDIGGYNHYYYDHDIAADCNLVPDPADADPSSAGEAEQQQHTPRRRYGYAANNHQYDDPRDTDDRDSQRSSQSSSSNSVQNSCVSVVHDRDGRDRDDQWDKHDSHQQFIWIAGPNDTDDGVVSNVVVLVVVLVSQCNRNNVVSNVSNCCRNQQVTPTDDDPVSVPVNDDDDLLVLLVLLLVLLVVLQVVLVVLVVLCLQPDQAEDEADPVQPAQWDQPPVRRTHGYFYHPQADPVVSVCCVPPCNVVRNVVSVVSSVLSNVLSVCSNQLHPLLVSLVSQLVVQVSSCNTSRDDPVCVVSNVSSVSSNVSSQCPNHPCVPVVVVVRVVVVSCVSPVPPPPPPPD

Secondary structure (DSSP, 8-state):
--EEEEEE--SHHHHHHHHHHHHH--GGG-EEEEEEESSSEEE-GGGHHHHHTTSS-GGGGEEEHHHHTTTS-PEEEE--EEEEETTTTEEEESS-EEE-SEEEE---EEE--TT-TTHHHH-EE-SSHHHHHHHHHHHHHHHHHHHH---HHHHHHHTEEEEE--SHHHHHHHHHHHHHHHHHHHHHT--GGG-EEEEE-SSSSSSTTS-HHHHHHHHHIIIIIS--EEE-S--EEEE-SSEEEETTS-EEE-SEEEE-S-EEE-GGGGGSSS-B-GGGPEE--TTSB-SSTTEEE-GGGEE-EETTEEPPS-HHHHHHHHHHHHHHHHHHHHTPPP--------EEEEESSSS-EEEEETTEEPPHHHHHHHHHHHHHHHHHHHHTHHHHHHHHIIIIIS--SPPPHHHHHHT-EEEGGGGHHHHHHHHHHHHHHHHHHHHTTTTTS--EE---TTS--SEEE-TTS-EEEE---TTS-HHHHHHIIIIIGGGHHHHHHHHHHHHHHHHHHHHHT-SHHHHHHHHHHHHHHHHHTT---GGGTTHHHHHHHHTTTGGGSSSTHHHHHHHHHHHHHHHHHH------S--/--EEEEEE--SHHHHHHHHHHHHH--GGG-EEEEEEESSSEEE-GGGHHHHHTTSS-GGGGEEEHHHHTTTS-PEEEE--EEEEETTTTEEEESS-EEE-SEEEE---EEE--TT-TTHHHH-EE-SSHHHHHHHHHHHHHHHHHHHH---HHHHHHHTEEEEE--SHHHHHHHHHHHHHHHHHHHHHT--GGG-EEEEE-SSSSSSTTS-HHHHHHHHHIIIIIS--EEE-S--EEEE-SSEEEETTS-EEE-SEEEE-S-EEE-GGGGGSSS-B-GGGPEE--TTSB-SSTTEEE-GGGEE-EETTEEPPS-HHHHHHHHHHHHHHHHHHHHTPPP--------EEEEESSSS-EEEEETTEEPPHHHHHHHHHHHHHHHHHHHHHHHHHHHHHIIIIIS--SPPPHHHHHHT-EEEGGGGHHHHHHHHHHHHHHHHHHHHTTTTTS--EE---SSS--SEEE-TTS-EEEE---TTS-HHHHHHIIIIIGGGHHHHHHHHHHHHHHHHHHHHHT-SHHHHHHHHHHHHHHHHHTT---GGGTTHHHHHHHHTTTGGGSSSTHHHHHHHHHHHHHHHHHH-----TT--

InterPro domains:
  IPR023753 FAD/NAD(P)-binding domain [PF07992] (4-322)
  IPR036188 FAD/NAD(P)-binding domain superfamily [SSF51905] (2-208)
  IPR036188 FAD/NAD(P)-binding domain superfamily [SSF51905] (3-336)
  IPR045024 Alternative NADH dehydrogenase [PTHR43706] (3-402)

Nearest PDB structures (foldseek):
  5kmq-assembly1_B  TM=9.485E-01  e=7.126E-38  Caldalkalibacillus thermarum TA2.A1
  5kms-assembly2_D  TM=9.491E-01  e=8.773E-38  Caldalkalibacillus thermarum TA2.A1
  5na1-assembly1_A  TM=9.521E-01  e=5.604E-36  Staphylococcus aureus subsp. aureus NCTC 8325
  5kmq-assembly2_C  TM=9.414E-01  e=4.970E-35  Caldalkalibacillus thermarum TA2.A1
  3hyv-assembly1_A  TM=7.558E-01  e=5.791E-22  Aquifex aeolicus